Protein AF-0000000066776314 (afdb_homodimer)

pLDDT: mean 90.9, std 7.67, range [48.5, 98.5]

InterPro domains:
  IPR004703 Phosphotransferase system, sugar-specific permease component [PF03611] (7-381)
  IPR013014 Phosphotransferase system, EIIC component, type 2 [PS51104] (4-420)
  IPR013853 Galactitol permease IIC component [PIRSF006304] (1-413)
  IPR013853 Galactitol permease IIC component [PTHR37324] (2-412)

Nearest PDB structures (foldseek):
  4rp9-assembly1_A  TM=7.074E-01  e=4.563E-09  Escherichia coli K-12
  5i20-assembly1_A  TM=1.428E-01  e=3.291E-02  Ancylobacter novellus DSM 506
  4rp9-assembly1_A  TM=7.075E-01  e=3.833E-09  Escherichia coli K-12
  5i20-assembly1_A  TM=1.428E-01  e=2.887E-02  Ancylobacter novellus DSM 506

Structure (mmCIF, N/CA/C/O backbone):
data_AF-0000000066776314-model_v1
#
loop_
_entity.id
_entity.type
_entity.pdbx_description
1 polymer 'PTS EIIC type-2 domain-containing protein'
#
loop_
_atom_site.group_PDB
_atom_site.id
_atom_site.type_symbol
_atom_site.label_atom_id
_atom_site.label_alt_id
_atom_site.label_comp_id
_atom_site.label_asym_id
_atom_site.label_entity_id
_atom_site.label_seq_id
_atom_site.pdbx_PDB_ins_code
_atom_site.Cartn_x
_atom_site.Cartn_y
_atom_site.Cartn_z
_atom_site.occupancy
_atom_site.B_iso_or_equiv
_atom_site.auth_seq_id
_atom_site.auth_comp_id
_atom_site.auth_asym_id
_atom_site.auth_atom_id
_atom_site.pdbx_PDB_model_num
ATOM 1 N N . MET A 1 1 ? -23.312 9.078 19.953 1 49.5 1 MET A N 1
ATOM 2 C CA . MET A 1 1 ? -21.906 9.242 20.328 1 49.5 1 MET A CA 1
ATOM 3 C C . MET A 1 1 ? -21.094 8.016 19.938 1 49.5 1 MET A C 1
ATOM 5 O O . MET A 1 1 ? -19.984 8.141 19.422 1 49.5 1 MET A O 1
ATOM 9 N N . ASP A 1 2 ? -21.719 6.805 20.047 1 57.22 2 ASP A N 1
ATOM 10 C CA . ASP A 1 2 ? -21.016 5.555 19.797 1 57.22 2 ASP A CA 1
ATOM 11 C C . ASP A 1 2 ? -20.734 5.379 18.312 1 57.22 2 ASP A C 1
ATOM 13 O O . ASP A 1 2 ? -19.641 4.949 17.938 1 57.22 2 ASP A O 1
ATOM 17 N N . ILE A 1 3 ? -21.625 5.863 17.516 1 59.06 3 ILE A N 1
ATOM 18 C CA . ILE A 1 3 ? -21.469 5.699 16.078 1 59.06 3 ILE A CA 1
ATOM 19 C C . ILE A 1 3 ? -20.391 6.648 15.57 1 59.06 3 ILE A C 1
ATOM 21 O O . ILE A 1 3 ? -19.531 6.262 14.766 1 59.06 3 ILE A O 1
ATOM 25 N N . ILE A 1 4 ? -20.453 7.898 16.078 1 59.38 4 ILE A N 1
ATOM 26 C CA . ILE A 1 4 ? -19.469 8.891 15.648 1 59.38 4 ILE A CA 1
ATOM 27 C C . ILE A 1 4 ? -18.062 8.438 16.078 1 59.38 4 ILE A C 1
ATOM 29 O O . ILE A 1 4 ? -17.125 8.516 15.289 1 59.38 4 ILE A O 1
ATOM 33 N N . ASN A 1 5 ? -18 7.961 17.312 1 63.06 5 ASN A N 1
ATOM 34 C CA . ASN A 1 5 ? -16.719 7.492 17.812 1 63.06 5 ASN A CA 1
ATOM 35 C C . ASN A 1 5 ? -16.203 6.297 17.016 1 63.06 5 ASN A C 1
ATOM 37 O O . ASN A 1 5 ? -15 6.18 16.766 1 63.06 5 ASN A O 1
ATOM 41 N N . SER A 1 6 ? -17.188 5.578 16.594 1 63.78 6 SER A N 1
ATOM 42 C CA . SER A 1 6 ? -16.781 4.402 15.828 1 63.78 6 SER A CA 1
ATOM 43 C C . SER A 1 6 ? -16.266 4.797 14.445 1 63.78 6 SER A C 1
ATOM 45 O O . SER A 1 6 ? -15.297 4.211 13.945 1 63.78 6 SER A O 1
ATOM 47 N N . ILE A 1 7 ? -16.828 5.762 13.953 1 64.38 7 ILE A N 1
ATOM 48 C CA . ILE A 1 7 ? -16.438 6.211 12.617 1 64.38 7 ILE A CA 1
ATOM 49 C C . ILE A 1 7 ? -15.086 6.918 12.688 1 64.38 7 ILE A C 1
ATOM 51 O O . ILE A 1 7 ? -14.227 6.707 11.828 1 64.38 7 ILE A O 1
ATOM 55 N N . ILE A 1 8 ? -15.008 7.695 13.656 1 62.06 8 ILE A N 1
ATOM 56 C CA . ILE A 1 8 ? -13.797 8.484 13.836 1 62.06 8 ILE A CA 1
ATOM 57 C C . ILE A 1 8 ? -12.609 7.551 14.07 1 62.06 8 ILE A C 1
ATOM 59 O O . ILE A 1 8 ? -11.508 7.797 13.578 1 62.06 8 ILE A O 1
ATOM 63 N N . SER A 1 9 ? -12.945 6.512 14.656 1 62.84 9 SER A N 1
ATOM 64 C CA . SER A 1 9 ? -11.883 5.57 14.984 1 62.84 9 SER A CA 1
ATOM 65 C C . SER A 1 9 ? -11.375 4.852 13.742 1 62.84 9 SER A C 1
ATOM 67 O O . SER A 1 9 ? -10.234 4.379 13.711 1 62.84 9 SER A O 1
ATOM 69 N N . LEU A 1 10 ? -12.18 4.906 12.766 1 66 10 LEU A N 1
ATOM 70 C CA . LEU A 1 10 ? -11.828 4.129 11.586 1 66 10 LEU A CA 1
ATOM 71 C C . LEU A 1 10 ? -10.914 4.93 10.664 1 66 10 LEU A C 1
ATOM 73 O O . LEU A 1 10 ? -10.289 4.367 9.766 1 66 10 LEU A O 1
ATOM 77 N N . GLY A 1 11 ? -10.727 6.246 10.875 1 68.88 11 GLY A N 1
ATOM 78 C CA . GLY A 1 11 ? -9.711 7.02 10.172 1 68.88 11 GLY A CA 1
ATOM 79 C C . GLY A 1 11 ? -10.242 7.711 8.938 1 68.88 11 GLY A C 1
ATOM 80 O O . GLY A 1 11 ? -11.445 7.695 8.672 1 68.88 11 GLY A O 1
ATOM 81 N N . ALA A 1 12 ? -9.359 8.336 8.18 1 69.75 12 ALA A N 1
ATOM 82 C CA . ALA A 1 12 ? -9.688 9.172 7.031 1 69.75 12 ALA A CA 1
ATOM 83 C C . ALA A 1 12 ? -10.258 8.344 5.887 1 69.75 12 ALA A C 1
ATOM 85 O O . ALA A 1 12 ? -11.172 8.781 5.188 1 69.75 12 ALA A O 1
ATOM 86 N N . SER A 1 13 ? -9.797 7.164 5.746 1 79.44 13 SER A N 1
ATOM 87 C CA . SER A 1 13 ? -10.211 6.332 4.617 1 79.44 13 SER A CA 1
ATOM 88 C C . SER A 1 13 ? -11.695 5.992 4.695 1 79.44 13 SER A C 1
ATOM 90 O O . SER A 1 13 ? -12.328 5.723 3.674 1 79.44 13 SER A O 1
ATOM 92 N N . VAL A 1 14 ? -12.281 6.031 5.84 1 82.06 14 VAL A N 1
ATOM 93 C CA . VAL A 1 14 ? -13.688 5.676 5.984 1 82.06 14 VAL A CA 1
ATOM 94 C C . VAL A 1 14 ? -14.531 6.945 6.129 1 82.06 14 VAL A C 1
ATOM 96 O O . VAL A 1 14 ? -15.633 7.035 5.578 1 82.06 14 VAL A O 1
ATOM 99 N N . MET A 1 15 ? -14.023 7.918 6.754 1 82.62 15 MET A N 1
ATOM 100 C CA . MET A 1 15 ? -14.773 9.141 7.031 1 82.62 15 MET A CA 1
ATOM 101 C C . MET A 1 15 ? -14.883 10.008 5.781 1 82.62 15 MET A C 1
ATOM 103 O O . MET A 1 15 ? -15.961 10.531 5.48 1 82.62 15 MET A O 1
ATOM 107 N N . MET A 1 16 ? -13.875 10.047 5.035 1 84.06 16 MET A N 1
ATOM 108 C CA . MET A 1 16 ? -13.812 11 3.93 1 84.06 16 MET A CA 1
ATOM 109 C C . MET A 1 16 ? -14.75 10.586 2.801 1 84.06 16 MET A C 1
ATOM 111 O O . MET A 1 16 ? -15.445 11.43 2.223 1 84.06 16 MET A O 1
ATOM 115 N N . PRO A 1 17 ? -14.789 9.32 2.494 1 88.75 17 PRO A N 1
ATOM 116 C CA . PRO A 1 17 ? -15.734 8.93 1.447 1 88.75 17 PRO A CA 1
ATOM 117 C C . PRO A 1 17 ? -17.172 9.328 1.779 1 88.75 17 PRO A C 1
ATOM 119 O O . PRO A 1 17 ? -17.906 9.773 0.9 1 88.75 17 PRO A O 1
ATOM 122 N N . VAL A 1 18 ? -17.594 9.172 2.965 1 86 18 VAL A N 1
ATOM 123 C CA . VAL A 1 18 ? -18.953 9.508 3.375 1 86 18 VAL A CA 1
ATOM 124 C C . VAL A 1 18 ? -19.172 11.016 3.283 1 86 18 VAL A C 1
ATOM 126 O O . VAL A 1 18 ? -20.172 11.477 2.752 1 86 18 VAL A O 1
ATOM 129 N N . ILE A 1 19 ? -18.266 11.734 3.777 1 83.44 19 ILE A N 1
ATOM 130 C CA . ILE A 1 19 ? -18.359 13.195 3.789 1 83.44 19 ILE A CA 1
ATOM 131 C C . ILE A 1 19 ? -18.422 13.719 2.355 1 83.44 19 ILE A C 1
ATOM 133 O O . ILE A 1 19 ? -19.281 14.539 2.023 1 83.44 19 ILE A O 1
ATOM 137 N N . PHE A 1 20 ? -17.625 13.266 1.526 1 87.69 20 PHE A N 1
ATOM 138 C CA . PHE A 1 20 ? -17.578 13.766 0.158 1 87.69 20 PHE A CA 1
ATOM 139 C C . PHE A 1 20 ? -18.797 13.32 -0.632 1 87.69 20 PHE A C 1
ATOM 141 O O . PHE A 1 20 ? -19.266 14.039 -1.516 1 87.69 20 PHE A O 1
ATOM 148 N N . PHE A 1 21 ? -19.281 12.133 -0.34 1 92.31 21 PHE A N 1
ATOM 149 C CA . PHE A 1 21 ? -20.531 11.688 -0.952 1 92.31 21 PHE A CA 1
ATOM 150 C C . PHE A 1 21 ? -21.672 12.641 -0.619 1 92.31 21 PHE A C 1
ATOM 152 O O . PHE A 1 21 ? -22.391 13.094 -1.513 1 92.31 21 PHE A O 1
ATOM 159 N N . ILE A 1 22 ? -21.781 12.992 0.623 1 89 22 ILE A N 1
ATOM 160 C CA . ILE A 1 22 ? -22.844 13.867 1.094 1 89 22 ILE A CA 1
ATOM 161 C C . ILE A 1 22 ? -22.672 15.266 0.5 1 89 22 ILE A C 1
ATOM 163 O O . ILE A 1 22 ? -23.625 15.867 0.025 1 89 22 ILE A O 1
ATOM 167 N N . ILE A 1 23 ? -21.5 15.742 0.534 1 84.88 23 ILE A N 1
ATOM 168 C CA . ILE A 1 23 ? -21.234 17.078 0.012 1 84.88 23 ILE A CA 1
ATOM 169 C C . ILE A 1 23 ? -21.547 17.125 -1.482 1 84.88 23 ILE A C 1
ATOM 171 O O . ILE A 1 23 ? -22.125 18.078 -1.975 1 84.88 23 ILE A O 1
ATOM 175 N N . ALA A 1 24 ? -21.078 16.125 -2.193 1 91.19 24 ALA A N 1
ATOM 176 C CA . ALA A 1 24 ? -21.359 16.062 -3.625 1 91.19 24 ALA A CA 1
ATOM 177 C C . ALA A 1 24 ? -22.859 16.094 -3.891 1 91.19 24 ALA A C 1
ATOM 179 O O . ALA A 1 24 ? -23.328 16.781 -4.801 1 91.19 24 ALA A O 1
ATOM 180 N N . LEU A 1 25 ? -23.609 15.375 -3.088 1 93.19 25 LEU A N 1
ATOM 181 C CA . LEU A 1 25 ? -25.062 15.359 -3.23 1 93.19 25 LEU A CA 1
ATOM 182 C C . LEU A 1 25 ? -25.656 16.734 -2.951 1 93.19 25 LEU A C 1
ATOM 184 O O . LEU A 1 25 ? -26.578 17.172 -3.65 1 93.19 25 LEU A O 1
ATOM 188 N N . CYS A 1 26 ? -25.156 17.328 -1.979 1 88.94 26 CYS A N 1
ATOM 189 C CA . CYS A 1 26 ? -25.641 18.641 -1.6 1 88.94 26 CYS A CA 1
ATOM 190 C C . CYS A 1 26 ? -25.422 19.656 -2.721 1 88.94 26 CYS A C 1
ATOM 192 O O . CYS A 1 26 ? -26.203 20.578 -2.891 1 88.94 26 CYS A O 1
ATOM 194 N N . PHE A 1 27 ? -24.453 19.453 -3.475 1 88.38 27 PHE A N 1
ATOM 195 C CA . PHE A 1 27 ? -24.156 20.391 -4.547 1 88.38 27 PHE A CA 1
ATOM 196 C C . PHE A 1 27 ? -24.797 19.953 -5.855 1 88.38 27 PHE A C 1
ATOM 198 O O . PHE A 1 27 ? -24.516 20.516 -6.914 1 88.38 27 PHE A O 1
ATOM 205 N N . GLY A 1 28 ? -25.547 18.812 -5.805 1 89.25 28 GLY A N 1
ATOM 206 C CA . GLY A 1 28 ? -26.406 18.469 -6.93 1 89.25 28 GLY A CA 1
ATOM 207 C C . GLY A 1 28 ? -25.812 17.406 -7.828 1 89.25 28 GLY A C 1
ATOM 208 O O . GLY A 1 28 ? -26.297 17.188 -8.938 1 89.25 28 GLY A O 1
ATOM 209 N N . VAL A 1 29 ? -24.781 16.859 -7.402 1 93 29 VAL A N 1
ATOM 210 C CA . VAL A 1 29 ? -24.188 15.781 -8.18 1 93 29 VAL A CA 1
ATOM 211 C C . VAL A 1 29 ? -25.094 14.547 -8.125 1 93 29 VAL A C 1
ATOM 213 O O . VAL A 1 29 ? -25.719 14.281 -7.105 1 93 29 VAL A O 1
ATOM 216 N N . LYS A 1 30 ? -25.266 13.875 -9.312 1 94.06 30 LYS A N 1
ATOM 217 C CA . LYS A 1 30 ? -26.078 12.664 -9.359 1 94.06 30 LYS A CA 1
ATOM 218 C C . LYS A 1 30 ? -25.531 11.609 -8.391 1 94.06 30 LYS A C 1
ATOM 220 O O . LYS A 1 30 ? -24.328 11.531 -8.156 1 94.06 30 LYS A O 1
ATOM 225 N N . ILE A 1 31 ? -26.312 10.797 -7.918 1 94.81 31 ILE A N 1
ATOM 226 C CA . ILE A 1 31 ? -26 9.852 -6.852 1 94.81 31 ILE A CA 1
ATOM 227 C C . ILE A 1 31 ? -24.844 8.953 -7.277 1 94.81 31 ILE A C 1
ATOM 229 O O . ILE A 1 31 ? -23.938 8.68 -6.48 1 94.81 31 ILE A O 1
ATOM 233 N N . GLY A 1 32 ? -24.891 8.445 -8.5 1 93.19 32 GLY A N 1
ATOM 234 C CA . GLY A 1 32 ? -23.812 7.582 -8.977 1 93.19 32 GLY A CA 1
ATOM 235 C C . GLY A 1 32 ? -22.469 8.281 -9.023 1 93.19 32 GLY A C 1
ATOM 236 O O . GLY A 1 32 ? -21.469 7.711 -8.594 1 93.19 32 GLY A O 1
ATOM 237 N N . THR A 1 33 ? -22.469 9.445 -9.547 1 93.88 33 THR A N 1
ATOM 238 C CA . THR A 1 33 ? -21.234 10.227 -9.648 1 93.88 33 THR A CA 1
ATOM 239 C C . THR A 1 33 ? -20.75 10.664 -8.266 1 93.88 33 THR A C 1
ATOM 241 O O . THR A 1 33 ? -19.547 10.742 -8.016 1 93.88 33 THR A O 1
ATOM 244 N N . ALA A 1 34 ? -21.734 10.961 -7.441 1 94.94 34 ALA A N 1
ATOM 245 C CA . ALA A 1 34 ? -21.391 11.32 -6.07 1 94.94 34 ALA A CA 1
ATOM 246 C C . ALA A 1 34 ? -20.719 10.156 -5.348 1 94.94 34 ALA A C 1
ATOM 248 O O . ALA A 1 34 ? -19.766 10.344 -4.586 1 94.94 34 ALA A O 1
ATOM 249 N N . PHE A 1 35 ? -21.281 9.023 -5.57 1 95.19 35 PHE A N 1
ATOM 250 C CA . PHE A 1 35 ? -20.703 7.82 -4.996 1 95.19 35 PHE A CA 1
ATOM 251 C C . PHE A 1 35 ? -19.281 7.613 -5.504 1 95.19 35 PHE A C 1
ATOM 253 O O . PHE A 1 35 ? -18.375 7.328 -4.719 1 95.19 35 PHE A O 1
ATOM 260 N N . LYS A 1 36 ? -19.094 7.754 -6.73 1 94.81 36 LYS A N 1
ATOM 261 C CA . LYS A 1 36 ? -17.781 7.602 -7.34 1 94.81 36 LYS A CA 1
ATOM 262 C C . LYS A 1 36 ? -16.781 8.602 -6.758 1 94.81 36 LYS A C 1
ATOM 264 O O . LYS A 1 36 ? -15.648 8.242 -6.441 1 94.81 36 LYS A O 1
ATOM 269 N N . ALA A 1 37 ? -17.219 9.812 -6.645 1 93.62 37 ALA A N 1
ATOM 270 C CA . ALA A 1 37 ? -16.359 10.852 -6.09 1 93.62 37 ALA A CA 1
ATOM 271 C C . ALA A 1 37 ? -15.914 10.5 -4.672 1 93.62 37 ALA A C 1
ATOM 273 O O . ALA A 1 37 ? -14.727 10.586 -4.348 1 93.62 37 ALA A O 1
ATOM 274 N N . GLY A 1 38 ? -16.891 10.156 -3.865 1 93.12 38 GLY A N 1
ATOM 275 C CA . GLY A 1 38 ? -16.562 9.75 -2.506 1 93.12 38 GLY A CA 1
ATOM 276 C C . GLY A 1 38 ? -15.641 8.555 -2.447 1 93.12 38 GLY A C 1
ATOM 277 O O . GLY A 1 38 ? -14.688 8.539 -1.663 1 93.12 38 GLY A O 1
ATOM 278 N N . MET A 1 39 ? -15.852 7.617 -3.27 1 94.75 39 MET A N 1
ATOM 279 C CA . MET A 1 39 ? -15.047 6.398 -3.281 1 94.75 39 MET A CA 1
ATOM 280 C C . MET A 1 39 ? -13.625 6.684 -3.736 1 94.75 39 MET A C 1
ATOM 282 O O . MET A 1 39 ? -12.664 6.145 -3.18 1 94.75 39 MET A O 1
ATOM 286 N N . LEU A 1 40 ? -13.5 7.469 -4.73 1 95 40 LEU A N 1
ATOM 287 C CA . LEU A 1 40 ? -12.172 7.824 -5.211 1 95 40 LEU A CA 1
ATOM 288 C C . LEU A 1 40 ? -11.359 8.508 -4.117 1 95 40 LEU A C 1
ATOM 290 O O . LEU A 1 40 ? -10.18 8.203 -3.936 1 95 40 LEU A O 1
ATOM 294 N N . VAL A 1 41 ? -12.023 9.367 -3.422 1 91.44 41 VAL A N 1
ATOM 295 C CA . VAL A 1 41 ? -11.359 10.055 -2.32 1 91.44 41 VAL A CA 1
ATOM 296 C C . VAL A 1 41 ? -10.961 9.047 -1.245 1 91.44 41 VAL A C 1
ATOM 298 O O . VAL A 1 41 ? -9.828 9.055 -0.759 1 91.44 41 VAL A O 1
ATOM 301 N N . GLY A 1 42 ? -11.875 8.219 -0.884 1 91.31 42 GLY A N 1
ATOM 302 C CA . GLY A 1 42 ? -11.586 7.191 0.107 1 91.31 42 GLY A CA 1
ATOM 303 C C . GLY A 1 42 ? -10.469 6.258 -0.308 1 91.31 42 GLY A C 1
ATOM 304 O O . GLY A 1 42 ? -9.57 5.965 0.484 1 91.31 42 GLY A O 1
ATOM 305 N N . ILE A 1 43 ? -10.516 5.789 -1.507 1 94.81 43 ILE A N 1
ATOM 306 C CA . ILE A 1 43 ? -9.508 4.883 -2.055 1 94.81 43 ILE A CA 1
ATOM 307 C C . ILE A 1 43 ? -8.156 5.586 -2.119 1 94.81 43 ILE A C 1
ATOM 309 O O . ILE A 1 43 ? -7.121 4.98 -1.831 1 94.81 43 ILE A O 1
ATOM 313 N N . GLY A 1 44 ? -8.203 6.805 -2.539 1 93.06 44 GLY A N 1
ATOM 314 C CA . GLY A 1 44 ? -6.977 7.586 -2.527 1 93.06 44 GLY A CA 1
ATOM 315 C C . GLY A 1 44 ? -6.328 7.656 -1.159 1 93.06 44 GLY A C 1
ATOM 316 O O . GLY A 1 44 ? -5.121 7.438 -1.027 1 93.06 44 GLY A O 1
ATOM 317 N N . PHE A 1 45 ? -7.105 7.91 -0.204 1 89.69 45 PHE A N 1
ATOM 318 C CA . PHE A 1 45 ? -6.59 7.988 1.158 1 89.69 45 PHE A CA 1
ATOM 319 C C . PHE A 1 45 ? -6.09 6.629 1.629 1 89.69 45 PHE A C 1
ATOM 321 O O . PHE A 1 45 ? -5.102 6.543 2.357 1 89.69 45 PHE A O 1
ATOM 328 N N . GLU A 1 46 ? -6.805 5.633 1.316 1 92.12 46 GLU A N 1
ATOM 329 C CA . GLU A 1 46 ? -6.336 4.289 1.641 1 92.12 46 GLU A CA 1
ATOM 330 C C . GLU A 1 46 ? -4.984 4.004 0.996 1 92.12 46 GLU A C 1
ATOM 332 O O . GLU A 1 46 ? -4.09 3.445 1.637 1 92.12 46 GLU A O 1
ATOM 337 N N . GLY A 1 47 ? -4.871 4.344 -0.266 1 93.75 47 GLY A N 1
ATOM 338 C CA . GLY A 1 47 ? -3.609 4.176 -0.969 1 93.75 47 GLY A CA 1
ATOM 339 C C . GLY A 1 47 ? -2.471 4.961 -0.344 1 93.75 47 GLY A C 1
ATOM 340 O O . GLY A 1 47 ? -1.384 4.422 -0.126 1 93.75 47 GLY A O 1
ATOM 341 N N . VAL A 1 48 ? -2.74 6.203 -0.073 1 90.81 48 VAL A N 1
ATOM 342 C CA . VAL A 1 48 ? -1.747 7.047 0.583 1 90.81 48 VAL A CA 1
ATOM 343 C C . VAL A 1 48 ? -1.336 6.426 1.915 1 90.81 48 VAL A C 1
ATOM 345 O O . VAL A 1 48 ? -0.149 6.379 2.246 1 90.81 48 VAL A O 1
ATOM 348 N N . GLY A 1 49 ? -2.291 5.984 2.635 1 89.75 49 GLY A N 1
ATOM 349 C CA . GLY A 1 49 ? -2.016 5.336 3.908 1 89.75 49 GLY A CA 1
ATOM 350 C C . GLY A 1 49 ? -1.139 4.109 3.775 1 89.75 49 GLY A C 1
ATOM 351 O O . GLY A 1 49 ? -0.283 3.854 4.625 1 89.75 49 GLY A O 1
ATOM 352 N N . LEU A 1 50 ? -1.353 3.342 2.752 1 92.12 50 LEU A N 1
ATOM 353 C CA . LEU A 1 50 ? -0.542 2.156 2.496 1 92.12 50 LEU A CA 1
ATOM 354 C C . LEU A 1 50 ? 0.921 2.531 2.287 1 92.12 50 LEU A C 1
ATOM 356 O O . LEU A 1 50 ? 1.816 1.891 2.84 1 92.12 50 LEU A O 1
ATOM 360 N N . VAL A 1 51 ? 1.105 3.52 1.504 1 93.06 51 VAL A N 1
ATOM 361 C CA . VAL A 1 51 ? 2.469 3.908 1.158 1 93.06 51 VAL A CA 1
ATOM 362 C C . VAL A 1 51 ? 3.15 4.535 2.371 1 93.06 51 VAL A C 1
ATOM 364 O O . VAL A 1 51 ? 4.324 4.27 2.641 1 93.06 51 VAL A O 1
ATOM 367 N N . ILE A 1 52 ? 2.467 5.363 3.086 1 88.75 52 ILE A N 1
ATOM 368 C CA . ILE A 1 52 ? 3.014 5.957 4.301 1 88.75 52 ILE A CA 1
ATOM 369 C C . ILE A 1 52 ? 3.312 4.863 5.32 1 88.75 52 ILE A C 1
ATOM 371 O O . ILE A 1 52 ? 4.328 4.914 6.016 1 88.75 52 ILE A O 1
ATOM 375 N N . GLY A 1 53 ? 2.418 3.953 5.461 1 89.81 53 GLY A N 1
ATOM 376 C CA . GLY A 1 53 ? 2.664 2.812 6.328 1 89.81 53 GLY A CA 1
ATOM 377 C C . GLY A 1 53 ? 3.922 2.047 5.969 1 89.81 53 GLY A C 1
ATOM 378 O O . GLY A 1 53 ? 4.656 1.596 6.852 1 89.81 53 GLY A O 1
ATOM 379 N N . LEU A 1 54 ? 4.094 1.823 4.703 1 91.31 54 LEU A N 1
ATOM 380 C CA . LEU A 1 54 ? 5.312 1.188 4.215 1 91.31 54 LEU A CA 1
ATOM 381 C C . LEU A 1 54 ? 6.551 1.916 4.727 1 91.31 54 LEU A C 1
ATOM 383 O O . LEU A 1 54 ? 7.504 1.282 5.18 1 91.31 54 LEU A O 1
ATOM 387 N N . LEU A 1 55 ? 6.531 3.209 4.648 1 89.19 55 LEU A N 1
ATOM 388 C CA . LEU A 1 55 ? 7.66 4.016 5.102 1 89.19 55 LEU A CA 1
ATOM 389 C C . LEU A 1 55 ? 7.82 3.922 6.613 1 89.19 55 LEU A C 1
ATOM 391 O O . LEU A 1 55 ? 8.93 3.719 7.113 1 89.19 55 LEU A O 1
ATOM 395 N N . LEU A 1 56 ? 6.727 4.059 7.34 1 87.56 56 LEU A N 1
ATOM 396 C CA . LEU A 1 56 ? 6.766 4.039 8.797 1 87.56 56 LEU A CA 1
ATOM 397 C C . LEU A 1 56 ? 7.309 2.709 9.312 1 87.56 56 LEU A C 1
ATOM 399 O O . LEU A 1 56 ? 8.156 2.686 10.203 1 87.56 56 LEU A O 1
ATOM 403 N N . THR A 1 57 ? 6.902 1.618 8.719 1 89.06 57 THR A N 1
ATOM 404 C CA . THR A 1 57 ? 7.258 0.281 9.18 1 89.06 57 THR A CA 1
ATOM 405 C C . THR A 1 57 ? 8.719 -0.031 8.859 1 89.06 57 THR A C 1
ATOM 407 O O . THR A 1 57 ? 9.359 -0.819 9.555 1 89.06 57 THR A O 1
ATOM 410 N N . ASN A 1 58 ? 9.25 0.551 7.914 1 89.69 58 ASN A N 1
ATOM 411 C CA . ASN A 1 58 ? 10.609 0.197 7.508 1 89.69 58 ASN A CA 1
ATOM 412 C C . ASN A 1 58 ? 11.617 1.26 7.93 1 89.69 58 ASN A C 1
ATOM 414 O O . ASN A 1 58 ? 12.766 0.94 8.25 1 89.69 58 ASN A O 1
ATOM 418 N N . LEU A 1 59 ? 11.227 2.482 7.945 1 88 59 LEU A N 1
ATOM 419 C CA . LEU A 1 59 ? 12.133 3.555 8.352 1 88 59 LEU A CA 1
ATOM 420 C C . LEU A 1 59 ? 12.188 3.666 9.875 1 88 59 LEU A C 1
ATOM 422 O O . LEU A 1 59 ? 13.172 4.168 10.422 1 88 59 LEU A O 1
ATOM 426 N N . GLY A 1 60 ? 11.07 3.299 10.555 1 81.94 60 GLY A N 1
ATOM 427 C CA . GLY A 1 60 ? 11.078 3.309 12.008 1 81.94 60 GLY A CA 1
ATOM 428 C C . GLY A 1 60 ? 12.234 2.529 12.609 1 81.94 60 GLY A C 1
ATOM 429 O O . GLY A 1 60 ? 13.086 3.104 13.289 1 81.94 60 GLY A O 1
ATOM 430 N N . PRO A 1 61 ? 12.266 1.229 12.297 1 85.69 61 PRO A N 1
ATOM 431 C CA . PRO A 1 61 ? 13.367 0.41 12.805 1 85.69 61 PRO A CA 1
ATOM 432 C C . PRO A 1 61 ? 14.734 0.91 12.352 1 85.69 61 PRO A C 1
ATOM 434 O O . PRO A 1 61 ? 15.711 0.826 13.094 1 85.69 61 PRO A O 1
ATOM 437 N N . ALA A 1 62 ? 14.844 1.327 11.141 1 88.12 62 ALA A N 1
ATOM 438 C CA . ALA A 1 62 ? 16.109 1.876 10.664 1 88.12 62 ALA A CA 1
ATOM 439 C C . ALA A 1 62 ? 16.531 3.076 11.5 1 88.12 62 ALA A C 1
ATOM 441 O O . ALA A 1 62 ? 17.719 3.223 11.828 1 88.12 62 ALA A O 1
ATOM 442 N N . SER A 1 63 ? 15.656 3.93 11.766 1 81.94 63 SER A N 1
ATOM 443 C CA . SER A 1 63 ? 15.93 5.094 12.602 1 81.94 63 SER A CA 1
ATOM 444 C C . SER A 1 63 ? 16.328 4.68 14.016 1 81.94 63 SER A C 1
ATOM 446 O O . SER A 1 63 ? 17.25 5.262 14.602 1 81.94 63 SER A O 1
ATOM 448 N N . GLN A 1 64 ? 15.617 3.762 14.57 1 81.94 64 GLN A N 1
ATOM 449 C CA . GLN A 1 64 ? 15.945 3.25 15.898 1 81.94 64 GLN A CA 1
ATOM 450 C C . GLN A 1 64 ? 17.359 2.66 15.93 1 81.94 64 GLN A C 1
ATOM 452 O O . GLN A 1 64 ? 18.094 2.848 16.906 1 81.94 64 GLN A O 1
ATOM 457 N N . ALA A 1 65 ? 17.656 1.909 14.922 1 87.31 65 ALA A N 1
ATOM 458 C CA . ALA A 1 65 ? 19 1.334 14.82 1 87.31 65 ALA A CA 1
ATOM 459 C C . ALA A 1 65 ? 20.062 2.426 14.789 1 87.31 65 ALA A C 1
ATOM 461 O O . ALA A 1 65 ? 21.141 2.27 15.375 1 87.31 65 ALA A O 1
ATOM 462 N N . MET A 1 66 ? 19.766 3.477 14.109 1 84.44 66 MET A N 1
ATOM 463 C CA . MET A 1 66 ? 20.703 4.602 14.062 1 84.44 66 MET A CA 1
ATOM 464 C C . MET A 1 66 ? 20.906 5.199 15.445 1 84.44 66 MET A C 1
ATOM 466 O O . MET A 1 66 ? 22.047 5.496 15.836 1 84.44 66 MET A O 1
ATOM 470 N N . VAL A 1 67 ? 19.859 5.324 16.203 1 78.62 67 VAL A N 1
ATOM 471 C CA . VAL A 1 67 ? 19.906 5.898 17.531 1 78.62 67 VAL A CA 1
ATOM 472 C C . VAL A 1 67 ? 20.688 4.98 18.469 1 78.62 67 VAL A C 1
ATOM 474 O O . VAL A 1 67 ? 21.469 5.449 19.297 1 78.62 67 VAL A O 1
ATOM 477 N N . GLU A 1 68 ? 20.406 3.717 18.391 1 82.31 68 GLU A N 1
ATOM 478 C CA . GLU A 1 68 ? 21.094 2.746 19.234 1 82.31 68 GLU A CA 1
ATOM 479 C C . GLU A 1 68 ? 22.578 2.723 18.953 1 82.31 68 GLU A C 1
ATOM 481 O O . GLU A 1 68 ? 23.391 2.576 19.859 1 82.31 68 GLU A O 1
ATOM 486 N N . ARG A 1 69 ? 22.922 2.797 17.828 1 84.56 69 ARG A N 1
ATOM 487 C CA . ARG A 1 69 ? 24.312 2.787 17.438 1 84.56 69 ARG A CA 1
ATOM 488 C C . ARG A 1 69 ? 25.062 3.992 18.016 1 84.56 69 ARG A C 1
ATOM 490 O O . ARG A 1 69 ? 26.25 3.908 18.312 1 84.56 69 ARG A O 1
ATOM 497 N N . ILE A 1 70 ? 24.344 4.977 18.188 1 78.88 70 ILE A N 1
ATOM 498 C CA . ILE A 1 70 ? 24.953 6.203 18.688 1 78.88 70 ILE A CA 1
ATOM 499 C C . ILE A 1 70 ? 24.875 6.23 20.219 1 78.88 70 ILE A C 1
ATOM 501 O O . ILE A 1 70 ? 25.609 6.977 20.859 1 78.88 70 ILE A O 1
ATOM 505 N N . GLY A 1 71 ? 24.047 5.305 20.781 1 74.69 71 GLY A N 1
ATOM 506 C CA . GLY A 1 71 ? 23.984 5.168 22.234 1 74.69 71 GLY A CA 1
ATOM 507 C C . GLY A 1 71 ? 23.203 6.281 22.906 1 74.69 71 GLY A C 1
ATOM 508 O O . GLY A 1 71 ? 23.547 6.715 24 1 74.69 71 GLY A O 1
ATOM 509 N N . LEU A 1 72 ? 22.25 6.77 22.281 1 70.44 72 LEU A N 1
ATOM 510 C CA . LEU A 1 72 ? 21.5 7.891 22.828 1 70.44 72 LEU A CA 1
ATOM 511 C C . LEU A 1 72 ? 20.438 7.402 23.812 1 70.44 72 LEU A C 1
ATOM 513 O O . LEU A 1 72 ? 19.781 6.379 23.578 1 70.44 72 LEU A O 1
ATOM 517 N N . GLN A 1 73 ? 20.484 7.988 24.953 1 75.25 73 GLN A N 1
ATOM 518 C CA . GLN A 1 73 ? 19.422 7.715 25.922 1 75.25 73 GLN A CA 1
ATOM 519 C C . GLN A 1 73 ? 18.562 8.953 26.172 1 75.25 73 GLN A C 1
ATOM 521 O O . GLN A 1 73 ? 18.969 9.859 26.906 1 75.25 73 GLN A O 1
ATOM 526 N N . LEU A 1 74 ? 17.562 9.07 25.422 1 77.56 74 LEU A N 1
ATOM 527 C CA . LEU A 1 74 ? 16.625 10.18 25.594 1 77.56 74 LEU A CA 1
ATOM 528 C C . LEU A 1 74 ? 15.336 9.703 26.25 1 77.56 74 LEU A C 1
ATOM 530 O O . LEU A 1 74 ? 14.992 8.523 26.172 1 77.56 74 LEU A O 1
ATOM 534 N N . THR A 1 75 ? 14.625 10.625 26.922 1 85.75 75 THR A N 1
ATOM 535 C CA . THR A 1 75 ? 13.586 10.234 27.875 1 85.75 75 THR A CA 1
ATOM 536 C C . THR A 1 75 ? 12.195 10.523 27.297 1 85.75 75 THR A C 1
ATOM 538 O O . THR A 1 75 ? 11.188 10.07 27.844 1 85.75 75 THR A O 1
ATOM 541 N N . VAL A 1 76 ? 12.078 11.344 26.328 1 93.06 76 VAL A N 1
ATOM 542 C CA . VAL A 1 76 ? 10.797 11.672 25.703 1 93.06 76 VAL A CA 1
ATOM 543 C C . VAL A 1 76 ? 10.688 10.984 24.344 1 93.06 76 VAL A C 1
ATOM 545 O O . VAL A 1 76 ? 11.484 11.258 23.438 1 93.06 76 VAL A O 1
ATOM 548 N N . VAL A 1 77 ? 9.711 10.18 24.188 1 91.38 77 VAL A N 1
ATOM 549 C CA . VAL A 1 77 ? 9.656 9.359 22.984 1 91.38 77 VAL A CA 1
ATOM 550 C C . VAL A 1 77 ? 8.602 9.922 22.031 1 91.38 77 VAL A C 1
ATOM 552 O O . VAL A 1 77 ? 7.496 10.273 22.438 1 91.38 77 VAL A O 1
ATOM 555 N N . ASP A 1 78 ? 8.938 10.062 20.797 1 93.88 78 ASP A N 1
ATOM 556 C CA . ASP A 1 78 ? 8.016 10.422 19.719 1 93.88 78 ASP A CA 1
ATOM 557 C C . ASP A 1 78 ? 7.133 9.234 19.344 1 93.88 78 ASP A C 1
ATOM 559 O O . ASP A 1 78 ? 7.594 8.297 18.688 1 93.88 78 ASP A O 1
ATOM 563 N N . THR A 1 79 ? 5.879 9.336 19.688 1 90.31 79 THR A N 1
ATOM 564 C CA . THR A 1 79 ? 4.977 8.203 19.484 1 90.31 79 THR A CA 1
ATOM 565 C C . THR A 1 79 ? 4.277 8.305 18.141 1 90.31 79 THR A C 1
ATOM 567 O O . THR A 1 79 ? 3.5 7.426 17.766 1 90.31 79 THR A O 1
ATOM 570 N N . GLY A 1 80 ? 4.484 9.445 17.469 1 91.12 80 GLY A N 1
ATOM 571 C CA . GLY A 1 80 ? 4.004 9.547 16.094 1 91.12 80 GLY A CA 1
ATOM 572 C C . GLY A 1 80 ? 2.65 10.219 15.984 1 91.12 80 GLY A C 1
ATOM 573 O O . GLY A 1 80 ? 1.916 10.312 16.969 1 91.12 80 GLY A O 1
ATOM 574 N N . TRP A 1 81 ? 2.293 10.562 14.766 1 91.19 81 TRP A N 1
ATOM 575 C CA . TRP A 1 81 ? 1.069 11.32 14.523 1 91.19 81 TRP A CA 1
ATOM 576 C C . TRP A 1 81 ? -0.163 10.438 14.711 1 91.19 81 TRP A C 1
ATOM 578 O O . TRP A 1 81 ? -1.22 10.922 15.125 1 91.19 81 TRP A O 1
ATOM 588 N N . PRO A 1 82 ? -0.13 9.133 14.367 1 85.12 82 PRO A N 1
ATOM 589 C CA . PRO A 1 82 ? -1.327 8.328 14.625 1 85.12 82 PRO A CA 1
ATOM 590 C C . PRO A 1 82 ? -1.73 8.328 16.094 1 85.12 82 PRO A C 1
ATOM 592 O O . PRO A 1 82 ? -2.918 8.43 16.422 1 85.12 82 PRO A O 1
ATOM 595 N N . THR A 1 83 ? -0.723 8.172 16.953 1 88.81 83 THR A N 1
ATOM 596 C CA . THR A 1 83 ? -1.003 8.234 18.391 1 88.81 83 THR A CA 1
ATOM 597 C C . THR A 1 83 ? -1.518 9.617 18.781 1 88.81 83 THR A C 1
ATOM 599 O O . THR A 1 83 ? -2.459 9.734 19.562 1 88.81 83 THR A O 1
ATOM 602 N N . ALA A 1 84 ? -0.91 10.617 18.219 1 93.75 84 ALA A N 1
ATOM 603 C CA . ALA A 1 84 ? -1.365 11.984 18.469 1 93.75 84 ALA A CA 1
ATOM 604 C C . ALA A 1 84 ? -2.82 12.164 18.047 1 93.75 84 ALA A C 1
ATOM 606 O O . ALA A 1 84 ? -3.604 12.812 18.75 1 93.75 84 ALA A O 1
ATOM 607 N N . SER A 1 85 ? -3.129 11.625 16.906 1 90.12 85 SER A N 1
ATOM 608 C CA . SER A 1 85 ? -4.496 11.688 16.391 1 90.12 85 SER A CA 1
ATOM 6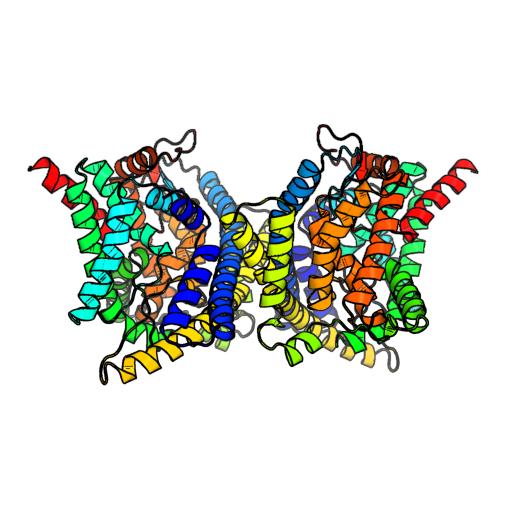09 C C . SER A 1 85 ? -5.469 11 17.344 1 90.12 85 SER A C 1
ATOM 611 O O . SER A 1 85 ? -6.547 11.531 17.625 1 90.12 85 SER A O 1
ATOM 613 N N . THR A 1 86 ? -5.055 9.852 17.891 1 86.31 86 THR A N 1
ATOM 614 C CA . THR A 1 86 ? -5.902 9.109 18.812 1 86.31 86 THR A CA 1
ATOM 615 C C . THR A 1 86 ? -6.102 9.891 20.109 1 86.31 86 THR A C 1
ATOM 617 O O . THR A 1 86 ? -7.199 9.914 20.672 1 86.31 86 THR A O 1
ATOM 620 N N . ILE A 1 87 ? -5.082 10.492 20.578 1 92.06 87 ILE A N 1
ATOM 621 C CA . ILE A 1 87 ? -5.172 11.312 21.766 1 92.06 87 ILE A CA 1
ATOM 622 C C . ILE A 1 87 ? -6.129 12.484 21.531 1 92.06 87 ILE A C 1
ATOM 624 O O . ILE A 1 87 ? -6.984 12.781 22.359 1 92.06 87 ILE A O 1
ATOM 628 N N . GLY A 1 88 ? -5.992 13.117 20.375 1 93.06 88 GLY A N 1
ATOM 629 C CA . GLY A 1 88 ? -6.863 14.234 20.031 1 93.06 88 GLY A CA 1
ATOM 630 C C . GLY A 1 88 ? -8.328 13.852 19.984 1 93.06 88 GLY A C 1
ATOM 631 O O . GLY A 1 88 ? -9.164 14.469 20.641 1 93.06 88 GLY A O 1
ATOM 632 N N . TRP A 1 89 ? -8.594 12.844 19.281 1 88.06 89 TRP A N 1
ATOM 633 C CA . TRP A 1 89 ? -9.977 12.422 19.109 1 88.06 89 TRP A CA 1
ATOM 634 C C . TRP A 1 89 ? -10.539 11.828 20.391 1 88.06 89 TRP A C 1
ATOM 636 O O . TRP A 1 89 ? -11.758 11.75 20.562 1 88.06 89 TRP A O 1
ATOM 646 N N . GLY A 1 90 ? -9.695 11.305 21.281 1 87.19 90 GLY A N 1
ATOM 647 C CA . GLY A 1 90 ? -10.125 10.758 22.562 1 87.19 90 GLY A CA 1
ATOM 648 C C . GLY A 1 90 ? -10.164 11.789 23.672 1 87.19 90 GLY A C 1
ATOM 649 O O . GLY A 1 90 ? -10.508 11.477 24.812 1 87.19 90 GLY A O 1
ATOM 650 N N . SER A 1 91 ? -9.867 12.984 23.375 1 92.88 91 SER A N 1
ATOM 651 C CA . SER A 1 91 ? -9.781 14.047 24.359 1 92.88 91 SER A CA 1
ATOM 652 C C . SER A 1 91 ? -11.164 14.438 24.875 1 92.88 91 SER A C 1
ATOM 654 O O . SER A 1 91 ? -12.156 14.328 24.141 1 92.88 91 SER A O 1
ATOM 656 N N . PRO A 1 92 ? -11.234 14.898 26.047 1 92.06 92 PRO A N 1
ATOM 657 C CA . PRO A 1 92 ? -12.508 15.398 26.578 1 92.06 92 PRO A CA 1
ATOM 658 C C . PRO A 1 92 ? -13.023 16.625 25.828 1 92.06 92 PRO A C 1
ATOM 660 O O . PRO A 1 92 ? -14.203 16.969 25.938 1 92.06 92 PRO A O 1
ATOM 663 N N . LEU A 1 93 ? -12.18 17.266 25.078 1 94.94 93 LEU A N 1
ATOM 664 C CA . LEU A 1 93 ? -12.562 18.484 24.359 1 94.94 93 LEU A CA 1
ATOM 665 C C . LEU A 1 93 ? -13.258 18.141 23.047 1 94.94 93 LEU A C 1
ATOM 667 O O . LEU A 1 93 ? -13.844 19.016 22.406 1 94.94 93 LEU A O 1
ATOM 671 N N . MET A 1 94 ? -13.25 16.969 22.625 1 91.25 94 MET A N 1
ATOM 672 C CA . MET A 1 94 ? -13.547 16.531 21.266 1 91.25 94 MET A CA 1
ATOM 673 C C . MET A 1 94 ? -14.906 17.047 20.812 1 91.25 94 MET A C 1
ATOM 675 O O . MET A 1 94 ? -15.008 17.734 19.797 1 91.25 94 MET A O 1
ATOM 679 N N . LEU A 1 95 ? -15.969 16.828 21.594 1 86.88 95 LEU A N 1
ATOM 680 C CA . LEU A 1 95 ? -17.328 17.078 21.125 1 86.88 95 LEU A CA 1
ATOM 681 C C . LEU A 1 95 ? -17.578 18.578 20.938 1 86.88 95 LEU A C 1
ATOM 683 O O . LEU A 1 95 ? -17.938 19.016 19.859 1 86.88 95 LEU A O 1
ATOM 687 N N . PRO A 1 96 ? -17.328 19.344 21.938 1 92.88 96 PRO A N 1
ATOM 688 C CA . PRO A 1 96 ? -17.594 20.781 21.75 1 92.88 96 PRO A CA 1
ATOM 689 C C . PRO A 1 96 ? -16.672 21.406 20.703 1 92.88 96 PRO A C 1
ATOM 691 O O . PRO A 1 96 ? -17.094 22.328 19.984 1 92.88 96 PRO A O 1
ATOM 694 N N . VAL A 1 97 ? -15.484 21.016 20.656 1 95.12 97 VAL A N 1
ATOM 695 C CA . VAL A 1 97 ? -14.516 21.609 19.75 1 95.12 97 VAL A CA 1
ATOM 696 C C . VAL A 1 97 ? -14.883 21.281 18.312 1 95.12 97 VAL A C 1
ATOM 698 O O . VAL A 1 97 ? -14.852 22.156 17.438 1 95.12 97 VAL A O 1
ATOM 701 N N . VAL A 1 98 ? -15.242 20.078 18.016 1 90.06 98 VAL A N 1
ATOM 702 C CA . VAL A 1 98 ? -15.57 19.641 16.672 1 90.06 98 VAL A CA 1
ATOM 703 C C . VAL A 1 98 ? -16.844 20.344 16.188 1 90.06 98 VAL A C 1
ATOM 705 O O . VAL A 1 98 ? -16.875 20.875 15.078 1 90.06 98 VAL A O 1
ATOM 708 N N . VAL A 1 99 ? -17.859 20.328 16.984 1 90.19 99 VAL A N 1
ATOM 709 C CA . VAL A 1 99 ? -19.094 21.031 16.641 1 90.19 99 VAL A CA 1
ATOM 710 C C . VAL A 1 99 ? -18.812 22.516 16.484 1 90.19 99 VAL A C 1
ATOM 712 O O . VAL A 1 99 ? -19.312 23.141 15.547 1 90.19 99 VAL A O 1
ATOM 715 N N . GLY A 1 100 ? -18.031 23.016 17.375 1 95.5 100 GLY A N 1
ATOM 716 C CA . GLY A 1 100 ? -17.656 24.406 17.281 1 95.5 100 GLY A CA 1
ATOM 717 C C . GLY A 1 100 ? -16.922 24.75 16 1 95.5 100 GLY A C 1
ATOM 718 O O . GLY A 1 100 ? -17.141 25.812 15.422 1 95.5 100 GLY A O 1
ATOM 719 N N . PHE A 1 101 ? -15.961 23.891 15.586 1 95.69 101 PHE A N 1
ATOM 720 C CA . PHE A 1 101 ? -15.219 24.109 14.352 1 95.69 101 PHE A CA 1
ATOM 721 C C . PHE A 1 101 ? -16.172 24.234 13.172 1 95.69 101 PHE A C 1
ATOM 723 O O . PHE A 1 101 ? -16 25.109 12.32 1 95.69 101 PHE A O 1
ATOM 730 N N . ILE A 1 102 ? -17.156 23.375 13.094 1 89.56 102 ILE A N 1
ATOM 731 C CA . ILE A 1 102 ? -18.109 23.359 12 1 89.56 102 ILE A CA 1
ATOM 732 C C . ILE A 1 102 ? -18.922 24.656 12.016 1 89.56 102 ILE A C 1
ATOM 734 O O . ILE A 1 102 ? -19.078 25.312 10.984 1 89.56 102 ILE A O 1
ATOM 738 N N . VAL A 1 103 ? -19.406 25.047 13.18 1 93.62 103 VAL A N 1
ATOM 739 C CA . VAL A 1 103 ? -20.219 26.25 13.336 1 93.62 103 VAL A CA 1
ATOM 740 C C . VAL A 1 103 ? -19.375 27.484 13.016 1 93.62 103 VAL A C 1
ATOM 742 O O . VAL A 1 103 ? -19.828 28.391 12.32 1 93.62 103 VAL A O 1
ATOM 745 N N . ILE A 1 104 ? -18.172 27.531 13.516 1 97.31 104 ILE A N 1
ATOM 746 C CA . ILE A 1 104 ? -17.281 28.672 13.305 1 97.31 104 ILE A CA 1
ATOM 747 C C . ILE A 1 104 ? -16.969 28.812 11.812 1 97.31 104 ILE A C 1
ATOM 749 O O . ILE A 1 104 ? -17 29.922 11.273 1 97.31 104 ILE A O 1
ATOM 753 N N . ASN A 1 105 ? -16.625 27.719 11.195 1 94.81 105 ASN A N 1
ATOM 754 C CA . ASN A 1 105 ? -16.312 27.766 9.766 1 94.81 105 ASN A CA 1
ATOM 755 C C . ASN A 1 105 ? -17.5 28.266 8.953 1 94.81 105 ASN A C 1
ATOM 757 O O . ASN A 1 105 ? -17.344 29.109 8.07 1 94.81 105 ASN A O 1
ATOM 761 N N . LEU A 1 106 ? -18.672 27.75 9.242 1 90.06 106 LEU A N 1
ATOM 762 C CA . LEU A 1 106 ? -19.891 28.188 8.555 1 90.06 106 LEU A CA 1
ATOM 763 C C . LEU A 1 106 ? -20.141 29.672 8.789 1 90.06 106 LEU A C 1
ATOM 765 O O . LEU A 1 106 ? -20.5 30.406 7.863 1 90.06 106 LEU A O 1
ATOM 769 N N . ALA A 1 107 ? -20.031 30.062 10.008 1 94.88 107 ALA A N 1
ATOM 770 C CA . ALA A 1 107 ? -20.234 31.469 10.352 1 94.88 107 ALA A CA 1
ATOM 771 C C . ALA A 1 107 ? -19.25 32.375 9.617 1 94.88 107 ALA A C 1
ATOM 773 O O . ALA A 1 107 ? -19.625 33.406 9.094 1 94.88 107 ALA A O 1
ATOM 774 N N . MET A 1 108 ? -17.984 31.953 9.594 1 96.12 108 MET A N 1
ATOM 775 C CA . MET A 1 108 ? -16.953 32.75 8.93 1 96.12 108 MET A CA 1
ATOM 776 C C . MET A 1 108 ? -17.203 32.812 7.426 1 96.12 108 MET A C 1
ATOM 778 O O . MET A 1 108 ? -16.906 33.844 6.793 1 96.12 108 MET A O 1
ATOM 782 N N . LEU A 1 109 ? -17.703 31.797 6.852 1 90.62 109 LEU A N 1
ATOM 783 C CA . LEU A 1 109 ? -18.047 31.781 5.43 1 90.62 109 LEU A CA 1
ATOM 784 C C . LEU A 1 109 ? -19.188 32.75 5.133 1 90.62 109 LEU A C 1
ATOM 786 O O . LEU A 1 109 ? -19.141 33.5 4.152 1 90.62 109 LEU A O 1
ATOM 790 N N . LEU A 1 110 ? -20.188 32.688 6.004 1 88.31 110 LEU A N 1
ATOM 791 C CA . LEU A 1 110 ? -21.359 33.562 5.824 1 88.31 110 LEU A CA 1
ATOM 792 C C . LEU A 1 110 ? -20.969 35.031 5.992 1 88.31 110 LEU A C 1
ATOM 794 O O . LEU A 1 110 ? -21.516 35.906 5.309 1 88.31 110 LEU A O 1
ATOM 798 N N . LEU A 1 111 ? -20.062 35.281 6.883 1 93.75 111 LEU A N 1
ATOM 799 C CA . LEU A 1 111 ? -19.641 36.625 7.156 1 93.75 111 LEU A CA 1
ATOM 800 C C . LEU A 1 111 ? -18.531 37.062 6.199 1 93.75 111 LEU A C 1
ATOM 802 O O . LEU A 1 111 ? -17.969 38.156 6.328 1 93.75 111 LEU A O 1
ATOM 806 N N . LYS A 1 112 ? -18.109 36.188 5.336 1 91.75 112 LYS A N 1
ATOM 807 C CA . LYS A 1 112 ? -17.109 36.438 4.309 1 91.75 112 LYS A CA 1
ATOM 808 C C . LYS A 1 112 ? -15.75 36.75 4.93 1 91.75 112 LYS A C 1
ATOM 810 O O . LYS A 1 112 ? -15 37.594 4.434 1 91.75 112 LYS A O 1
ATOM 815 N N . LEU A 1 113 ? -15.508 36.062 6.031 1 95.38 113 LEU A N 1
ATOM 816 C CA . LEU A 1 113 ? -14.227 36.219 6.711 1 95.38 113 LEU A CA 1
ATOM 817 C C . LEU A 1 113 ? -13.195 35.219 6.191 1 95.38 113 LEU A C 1
ATOM 819 O O . LEU A 1 113 ? -11.992 35.406 6.395 1 95.38 113 LEU A O 1
ATOM 823 N N . THR A 1 114 ? -13.68 34.156 5.605 1 95.62 114 THR A N 1
ATOM 824 C CA . THR A 1 114 ? -12.82 33.156 4.988 1 95.62 114 THR A CA 1
ATOM 825 C C . THR A 1 114 ? -13.445 32.625 3.697 1 95.62 114 THR A C 1
ATOM 827 O O . THR A 1 114 ? -14.641 32.812 3.465 1 95.62 114 THR A O 1
ATOM 830 N N . LYS A 1 115 ? -12.617 32.156 2.818 1 93.81 115 LYS A N 1
ATOM 831 C CA . LYS A 1 115 ? -13.055 31.516 1.59 1 93.81 115 LYS A CA 1
ATOM 832 C C . LYS A 1 115 ? -12.992 30 1.728 1 93.81 115 LYS A C 1
ATOM 834 O O . LYS A 1 115 ? -13.523 29.266 0.889 1 93.81 115 LYS A O 1
ATOM 839 N N . THR A 1 116 ? -12.445 29.469 2.779 1 93.88 116 THR A N 1
ATOM 840 C CA . THR A 1 116 ? -12.133 28.047 2.926 1 93.88 116 THR A CA 1
ATOM 841 C C . THR A 1 116 ? -13.281 27.312 3.602 1 93.88 116 THR A C 1
ATOM 843 O O . THR A 1 116 ? -13.695 27.672 4.707 1 93.88 116 THR A O 1
ATOM 846 N N . VAL A 1 117 ? -13.805 26.438 2.938 1 89.06 117 VAL A N 1
ATOM 847 C CA . VAL A 1 117 ? -14.695 25.453 3.543 1 89.06 117 VAL A CA 1
ATOM 848 C C . VAL A 1 117 ? -13.898 24.234 4.016 1 89.06 117 VAL A C 1
ATOM 850 O O . VAL A 1 117 ? -13.516 23.391 3.209 1 89.06 117 VAL A O 1
ATOM 853 N N . ASN A 1 118 ? -13.711 24.109 5.305 1 90.81 118 ASN A N 1
ATOM 854 C CA . ASN A 1 118 ? -12.891 23.047 5.859 1 90.81 118 ASN A CA 1
ATOM 855 C C . ASN A 1 118 ? -13.703 21.781 6.125 1 90.81 118 ASN A C 1
ATOM 857 O O . ASN A 1 118 ? -14.086 21.516 7.266 1 90.81 118 ASN A O 1
ATOM 861 N N . ILE A 1 119 ? -13.773 21.016 5.133 1 77.88 119 ILE A N 1
ATOM 862 C CA . ILE A 1 119 ? -14.625 19.844 5.211 1 77.88 119 ILE A CA 1
ATOM 863 C C . ILE A 1 119 ? -13.789 18.625 5.629 1 77.88 119 ILE A C 1
ATOM 865 O O . ILE A 1 119 ? -14.328 17.531 5.84 1 77.88 119 ILE A O 1
ATOM 869 N N . ASP A 1 120 ? -12.508 18.766 5.664 1 80.94 120 ASP A N 1
ATOM 870 C CA . ASP A 1 120 ? -11.664 17.656 6.105 1 80.94 120 ASP A CA 1
ATOM 871 C C . ASP A 1 120 ? -11.727 17.5 7.621 1 80.94 120 ASP A C 1
ATOM 873 O O . ASP A 1 120 ? -10.789 17.859 8.336 1 80.94 120 ASP A O 1
ATOM 877 N N . ILE A 1 121 ? -12.617 16.828 8.055 1 79.44 121 ILE A N 1
ATOM 878 C CA . ILE A 1 121 ? -12.93 16.719 9.469 1 79.44 121 ILE A CA 1
ATOM 879 C C . ILE A 1 121 ? -11.875 15.859 10.164 1 79.44 121 ILE A C 1
ATOM 881 O O . ILE A 1 121 ? -11.547 16.094 11.336 1 79.44 121 ILE A O 1
ATOM 885 N N . PHE A 1 122 ? -11.297 14.961 9.523 1 81.12 122 PHE A N 1
ATOM 886 C CA . PHE A 1 122 ? -10.281 14.109 10.141 1 81.12 122 PHE A CA 1
ATOM 887 C C . PHE A 1 122 ? -9.141 14.953 10.688 1 81.12 122 PHE A C 1
ATOM 889 O O . PHE A 1 122 ? -8.617 14.68 11.773 1 81.12 122 PHE A O 1
ATOM 896 N N . ASN A 1 123 ? -8.773 15.93 10.023 1 90.06 123 ASN A N 1
ATOM 897 C CA . ASN A 1 123 ? -7.594 16.703 10.391 1 90.06 123 ASN A CA 1
ATOM 898 C C . ASN A 1 123 ? -7.883 17.641 11.562 1 90.06 123 ASN A C 1
ATOM 900 O O . ASN A 1 123 ? -6.984 18.328 12.055 1 90.06 123 ASN A O 1
ATOM 904 N N . TYR A 1 124 ? -9.102 17.516 12.047 1 92.44 124 TYR A N 1
ATOM 905 C CA . TYR A 1 124 ? -9.406 18.297 13.234 1 92.44 124 TYR A CA 1
ATOM 906 C C . TYR A 1 124 ? -8.594 17.828 14.43 1 92.44 124 TYR A C 1
ATOM 908 O O . TYR A 1 124 ? -8.43 18.547 15.414 1 92.44 124 TYR A O 1
ATOM 916 N N . TRP A 1 125 ? -8.07 16.625 14.328 1 92.94 125 TRP A N 1
ATOM 917 C CA . TRP A 1 125 ? -7.273 16.078 15.422 1 92.94 125 TRP A CA 1
ATOM 918 C C . TRP A 1 125 ? -6.062 16.969 15.695 1 92.94 125 TRP A C 1
ATOM 920 O O . TRP A 1 125 ? -5.57 17.031 16.828 1 92.94 125 TRP A O 1
ATOM 930 N N . ILE A 1 126 ? -5.59 17.672 14.703 1 96.75 126 ILE A N 1
ATOM 931 C CA . ILE A 1 126 ? -4.402 18.516 14.836 1 96.75 126 ILE A CA 1
ATOM 932 C C . ILE A 1 126 ? -4.668 19.641 15.828 1 96.75 126 ILE A C 1
ATOM 934 O O . ILE A 1 126 ? -3.816 19.953 16.656 1 96.75 126 ILE A O 1
ATOM 938 N N . PHE A 1 127 ? -5.828 20.141 15.758 1 97.88 127 PHE A N 1
ATOM 939 C CA . PHE A 1 127 ? -6.242 21.172 16.703 1 97.88 127 PHE A CA 1
ATOM 940 C C . PHE A 1 127 ? -6.613 20.562 18.047 1 97.88 127 PHE A C 1
ATOM 942 O O . PHE A 1 127 ? -6.316 21.141 19.094 1 97.88 127 PHE A O 1
ATOM 949 N N . LEU A 1 128 ? -7.227 19.422 18 1 96.38 128 LEU A N 1
ATOM 950 C CA . LEU A 1 128 ? -7.684 18.75 19.203 1 96.38 128 LEU A CA 1
ATOM 951 C C . LEU A 1 128 ? -6.504 18.359 20.094 1 96.38 128 LEU A C 1
ATOM 953 O O . LEU A 1 128 ? -6.574 18.5 21.312 1 96.38 128 LEU A O 1
ATOM 957 N N . ILE A 1 129 ? -5.465 17.844 19.5 1 97.25 129 ILE A N 1
ATOM 958 C CA . ILE A 1 129 ? -4.305 17.453 20.297 1 97.25 129 ILE A CA 1
ATOM 959 C C . ILE A 1 129 ? -3.682 18.688 20.938 1 97.25 129 ILE A C 1
ATOM 961 O O . ILE A 1 129 ? -3.236 18.641 22.078 1 97.25 129 ILE A O 1
ATOM 965 N N . MET A 1 130 ? -3.602 19.766 20.219 1 98 130 MET A N 1
ATOM 966 C CA . MET A 1 130 ? -3.088 21 20.781 1 98 130 MET A CA 1
ATOM 967 C C . MET A 1 130 ? -3.949 21.469 21.938 1 98 130 MET A C 1
ATOM 969 O O . MET A 1 130 ? -3.43 21.781 23.016 1 98 130 MET A O 1
ATOM 973 N N . GLY A 1 131 ? -5.199 21.516 21.734 1 98.06 131 GLY A N 1
ATOM 974 C CA . GLY A 1 131 ? -6.109 21.891 22.797 1 98.06 131 GLY A CA 1
ATOM 975 C C . GLY A 1 131 ? -6.02 20.984 24.016 1 98.06 131 GLY A C 1
ATOM 976 O O . GLY A 1 131 ? -6.137 21.453 25.156 1 98.06 131 GLY A O 1
ATOM 977 N N . SER A 1 132 ? -5.859 19.719 23.75 1 97.56 132 SER A N 1
ATOM 978 C CA . SER A 1 132 ? -5.746 18.734 24.844 1 97.56 132 SER A CA 1
ATOM 979 C C . SER A 1 132 ? -4.5 18.984 25.672 1 97.56 132 SER A C 1
ATOM 981 O O . SER A 1 132 ? -4.516 18.797 26.891 1 97.56 132 SER A O 1
ATOM 983 N N . VAL A 1 133 ? -3.449 19.359 25.047 1 98.12 133 VAL A N 1
ATOM 984 C CA . VAL A 1 133 ? -2.209 19.641 25.766 1 98.12 133 VAL A CA 1
ATOM 985 C C . VAL A 1 133 ? -2.361 20.922 26.578 1 98.12 133 VAL A C 1
ATOM 987 O O . VAL A 1 133 ? -1.873 21.016 27.703 1 98.12 133 VAL A O 1
ATOM 990 N N . VAL A 1 134 ? -3.035 21.906 26.016 1 98 134 VAL A N 1
ATOM 991 C CA . VAL A 1 134 ? -3.336 23.125 26.75 1 98 134 VAL A CA 1
ATOM 992 C C . VAL A 1 134 ? -4.152 22.781 28 1 98 134 VAL A C 1
ATOM 994 O O . VAL A 1 134 ? -3.865 23.281 29.094 1 98 134 VAL A O 1
ATOM 997 N N . TYR A 1 135 ? -5.094 21.938 27.797 1 97.5 135 TYR A N 1
ATOM 998 C CA . TYR A 1 135 ? -5.949 21.531 28.906 1 97.5 135 TYR A CA 1
ATOM 999 C C . TYR A 1 135 ? -5.145 20.812 29.984 1 97.5 135 TYR A C 1
ATOM 1001 O O . TYR A 1 135 ? -5.344 21.047 31.188 1 97.5 135 TYR A O 1
ATOM 1009 N N . ALA A 1 136 ? -4.316 19.969 29.578 1 96.56 136 ALA A N 1
ATOM 1010 C CA . ALA A 1 136 ? -3.471 19.234 30.516 1 96.56 136 ALA A CA 1
ATOM 1011 C C . ALA A 1 136 ? -2.588 20.188 31.328 1 96.56 136 ALA A C 1
ATOM 1013 O O . ALA A 1 136 ? -2.328 19.953 32.5 1 96.56 136 ALA A O 1
ATOM 1014 N N . GLY A 1 137 ? -2.123 21.219 30.719 1 95.56 137 GLY A N 1
ATOM 1015 C CA . GLY A 1 137 ? -1.214 22.141 31.375 1 95.56 137 GLY A CA 1
ATOM 1016 C C . GLY A 1 137 ? -1.924 23.156 32.25 1 95.56 137 GLY A C 1
ATOM 1017 O O . GLY A 1 137 ? -1.344 23.656 33.219 1 95.56 137 GLY A O 1
ATOM 1018 N N . THR A 1 138 ? -3.152 23.406 32 1 95.56 138 THR A N 1
ATOM 1019 C CA . THR A 1 138 ? -3.832 24.484 32.688 1 95.56 138 THR A CA 1
ATOM 1020 C C . THR A 1 138 ? -4.891 23.938 33.656 1 95.56 138 THR A C 1
ATOM 1022 O O . THR A 1 138 ? -5.25 24.594 34.625 1 95.56 138 THR A O 1
ATOM 1025 N N . GLY A 1 139 ? -5.477 22.828 33.25 1 94.31 139 GLY A N 1
ATOM 1026 C CA . GLY A 1 139 ? -6.605 22.281 33.969 1 94.31 139 GLY A CA 1
ATOM 1027 C C . GLY A 1 139 ? -7.898 23.031 33.719 1 94.31 139 GLY A C 1
ATOM 1028 O O . GLY A 1 139 ? -8.922 22.75 34.344 1 94.31 139 GLY A O 1
ATOM 1029 N N . ASN A 1 140 ? -7.859 23.984 32.906 1 96 140 ASN A N 1
ATOM 1030 C CA . ASN A 1 140 ? -9.016 24.812 32.625 1 96 140 ASN A CA 1
ATOM 1031 C C . ASN A 1 140 ? -9.672 24.422 31.297 1 96 140 ASN A C 1
ATOM 1033 O O . ASN A 1 140 ? -9.188 24.797 30.234 1 96 140 ASN A O 1
ATOM 1037 N N . TYR A 1 141 ? -10.797 23.844 31.391 1 95.5 141 TYR A N 1
ATOM 1038 C CA . TYR A 1 141 ? -11.516 23.25 30.266 1 95.5 141 TYR A CA 1
ATOM 1039 C C . TYR A 1 141 ? -11.953 24.328 29.266 1 95.5 141 TYR A C 1
ATOM 1041 O O . TYR A 1 141 ? -11.648 24.234 28.078 1 95.5 141 TYR A O 1
ATOM 1049 N N . TRP A 1 142 ? -12.57 25.344 29.672 1 95.88 142 TRP A N 1
ATOM 1050 C CA . TRP A 1 142 ? -13.172 26.344 28.781 1 95.88 142 TRP A CA 1
ATOM 1051 C C . TRP A 1 142 ? -12.102 27.25 28.188 1 95.88 142 TRP A C 1
ATOM 1053 O O . TRP A 1 142 ? -12.227 27.688 27.047 1 95.88 142 TRP A O 1
ATOM 1063 N N . LEU A 1 143 ? -11.055 27.562 28.969 1 96.38 143 LEU A N 1
ATOM 1064 C CA . LEU A 1 143 ? -9.93 28.297 28.422 1 96.38 143 LEU A CA 1
ATOM 1065 C C . LEU A 1 143 ? -9.305 27.531 27.25 1 96.38 143 LEU A C 1
ATOM 1067 O O . LEU A 1 143 ? -8.977 28.125 26.219 1 96.38 143 LEU A O 1
ATOM 1071 N N . SER A 1 144 ? -9.172 26.25 27.469 1 97.5 144 SER A N 1
ATOM 1072 C CA . SER A 1 144 ? -8.578 25.406 26.438 1 97.5 144 SER A CA 1
ATOM 1073 C C . SER A 1 144 ? -9.445 25.375 25.188 1 97.5 144 SER A C 1
ATOM 1075 O O . SER A 1 144 ? -8.93 25.438 24.062 1 97.5 144 SER A O 1
ATOM 1077 N N . VAL A 1 145 ? -10.727 25.25 25.312 1 97.81 145 VAL A N 1
ATOM 1078 C CA . VAL A 1 145 ? -11.656 25.266 24.188 1 97.81 145 VAL A CA 1
ATOM 1079 C C . VAL A 1 145 ? -11.547 26.594 23.438 1 97.81 145 VAL A C 1
ATOM 1081 O O . VAL A 1 145 ? -11.461 26.609 22.219 1 97.81 145 VAL A O 1
ATOM 1084 N N . GLY A 1 146 ? -11.539 27.656 24.203 1 97.75 146 GLY A N 1
ATOM 1085 C CA . GLY A 1 146 ? -11.43 28.969 23.594 1 97.75 146 GLY A CA 1
ATOM 1086 C C . GLY A 1 146 ? -10.148 29.156 22.812 1 97.75 146 GLY A C 1
ATOM 1087 O O . GLY A 1 146 ? -10.172 29.703 21.703 1 97.75 146 GLY A O 1
ATOM 1088 N N . ILE A 1 147 ? -9.031 28.766 23.375 1 98 147 ILE A N 1
ATOM 1089 C CA . ILE A 1 147 ? -7.738 28.875 22.719 1 98 147 ILE A CA 1
ATOM 1090 C C . ILE A 1 147 ? -7.742 28.047 21.438 1 98 147 ILE A C 1
ATOM 1092 O O . ILE A 1 147 ? -7.227 28.469 20.406 1 98 147 ILE A O 1
ATOM 1096 N N . THR A 1 148 ? -8.312 26.844 21.469 1 98.31 148 THR A N 1
ATOM 1097 C CA . THR A 1 148 ? -8.391 25.953 20.312 1 98.31 148 THR A CA 1
ATOM 1098 C C . THR A 1 148 ? -9.203 26.609 19.203 1 98.31 148 THR A C 1
ATOM 1100 O O . THR A 1 148 ? -8.82 26.547 18.031 1 98.31 148 THR A O 1
ATOM 1103 N N . PHE A 1 149 ? -10.344 27.234 19.516 1 98.44 149 PHE A N 1
ATOM 1104 C CA . PHE A 1 149 ? -11.164 27.938 18.531 1 98.44 149 PHE A CA 1
ATOM 1105 C C . PHE A 1 149 ? -10.391 29.078 17.891 1 98.44 149 PHE A C 1
ATOM 1107 O O . PHE A 1 149 ? -10.453 29.281 16.672 1 98.44 149 PHE A O 1
ATOM 1114 N N . ALA A 1 150 ? -9.672 29.828 18.703 1 98.31 150 ALA A N 1
ATOM 1115 C CA . ALA A 1 150 ? -8.906 30.969 18.203 1 98.31 150 ALA A CA 1
ATOM 1116 C C . ALA A 1 150 ? -7.859 30.516 17.188 1 98.31 150 ALA A C 1
ATOM 1118 O O . ALA A 1 150 ? -7.695 31.141 16.141 1 98.31 150 ALA A O 1
ATOM 1119 N N . ILE A 1 151 ? -7.168 29.484 17.516 1 98.25 151 ILE A N 1
ATOM 1120 C CA . ILE A 1 151 ? -6.117 28.984 16.641 1 98.25 151 ILE A CA 1
ATOM 1121 C C . ILE A 1 151 ? -6.73 28.438 15.359 1 98.25 151 ILE A C 1
ATOM 1123 O O . ILE A 1 151 ? -6.164 28.578 14.273 1 98.25 151 ILE A O 1
ATOM 1127 N N . PHE A 1 152 ? -7.891 27.844 15.484 1 98.25 152 PHE A N 1
ATOM 1128 C CA . PHE A 1 152 ? -8.609 27.344 14.312 1 98.25 152 PHE A CA 1
ATOM 1129 C C . PHE A 1 152 ? -8.961 28.484 13.367 1 98.25 152 PHE A C 1
ATOM 1131 O O . PHE A 1 152 ? -8.734 28.391 12.156 1 98.25 152 PHE A O 1
ATOM 1138 N N . VAL A 1 153 ? -9.469 29.531 13.898 1 98.25 153 VAL A N 1
ATOM 1139 C CA . VAL A 1 153 ? -9.828 30.719 13.117 1 98.25 153 VAL A CA 1
ATOM 1140 C C . VAL A 1 153 ? -8.586 31.281 12.43 1 98.25 153 VAL A C 1
ATOM 1142 O O . VAL A 1 153 ? -8.609 31.594 11.234 1 98.25 153 VAL A O 1
ATOM 1145 N N . LEU A 1 154 ? -7.512 31.391 13.18 1 98.06 154 LEU A N 1
ATOM 1146 C CA . LEU A 1 154 ? -6.27 31.906 12.617 1 98.06 154 LEU A CA 1
ATOM 1147 C C . LEU A 1 154 ? -5.762 31.016 11.5 1 98.06 154 LEU A C 1
ATOM 1149 O O . LEU A 1 154 ? -5.207 31.5 10.508 1 98.06 154 LEU A O 1
ATOM 1153 N N . THR A 1 155 ? -5.938 29.719 11.688 1 97.88 155 THR A N 1
ATOM 1154 C CA . THR A 1 155 ? -5.492 28.766 10.68 1 97.88 155 THR A CA 1
ATOM 1155 C C . THR A 1 155 ? -6.301 28.922 9.391 1 97.88 155 THR A C 1
ATOM 1157 O O . THR A 1 155 ? -5.754 28.828 8.297 1 97.88 155 THR A O 1
ATOM 1160 N N . LEU A 1 156 ? -7.602 29.141 9.516 1 97.5 156 LEU A N 1
ATOM 1161 C CA . LEU A 1 156 ? -8.445 29.344 8.344 1 97.5 156 LEU A CA 1
ATOM 1162 C C . LEU A 1 156 ? -8.016 30.594 7.578 1 97.5 156 LEU A C 1
ATOM 1164 O O . LEU A 1 156 ? -7.957 30.578 6.348 1 97.5 156 LEU A O 1
ATOM 1168 N N . LEU A 1 157 ? -7.695 31.625 8.297 1 98 157 LEU A N 1
ATOM 1169 C CA . LEU A 1 157 ? -7.254 32.875 7.676 1 98 157 LEU A CA 1
ATOM 1170 C C . LEU A 1 157 ? -5.91 32.688 6.977 1 98 157 LEU A C 1
ATOM 1172 O O . LEU A 1 157 ? -5.711 33.156 5.863 1 98 157 LEU A O 1
ATOM 1176 N N . ALA A 1 158 ? -5.062 32 7.641 1 97.56 158 ALA A N 1
ATOM 1177 C CA . ALA A 1 158 ? -3.76 31.719 7.047 1 97.56 158 ALA A CA 1
ATOM 1178 C C . ALA A 1 158 ? -3.902 30.844 5.801 1 97.56 158 ALA A C 1
ATOM 1180 O O . ALA A 1 158 ? -3.145 31 4.84 1 97.56 158 ALA A O 1
ATOM 1181 N N . ALA A 1 159 ? -4.816 29.891 5.867 1 97.44 159 ALA A N 1
ATOM 1182 C CA . ALA A 1 159 ? -5.07 29.031 4.719 1 97.44 159 ALA A CA 1
ATOM 1183 C C . ALA A 1 159 ? -5.539 29.844 3.514 1 97.44 159 ALA A C 1
ATOM 1185 O O . ALA A 1 159 ? -5.145 29.562 2.379 1 97.44 159 ALA A O 1
ATOM 1186 N N . ASP A 1 160 ? -6.371 30.812 3.727 1 96.81 160 ASP A N 1
ATOM 1187 C CA . ASP A 1 160 ? -6.832 31.703 2.666 1 96.81 160 ASP A CA 1
ATOM 1188 C C . ASP A 1 160 ? -5.66 32.469 2.049 1 96.81 160 ASP A C 1
ATOM 1190 O O . ASP A 1 160 ? -5.586 32.625 0.828 1 96.81 160 ASP A O 1
ATOM 1194 N N . LEU A 1 161 ? -4.812 32.938 2.934 1 96.62 161 LEU A N 1
ATOM 1195 C CA . LEU A 1 161 ? -3.699 33.75 2.494 1 96.62 161 LEU A CA 1
ATOM 1196 C C . LEU A 1 161 ? -2.717 32.969 1.654 1 96.62 161 LEU A C 1
ATOM 1198 O O . LEU A 1 161 ? -2.121 33.469 0.71 1 96.62 161 LEU A O 1
ATOM 1202 N N . THR A 1 162 ? -2.527 31.703 1.963 1 96.94 162 THR A N 1
ATOM 1203 C CA . THR A 1 162 ? -1.514 30.891 1.299 1 96.94 162 THR A CA 1
ATOM 1204 C C . THR A 1 162 ? -2.104 30.172 0.089 1 96.94 162 THR A C 1
ATOM 1206 O O . THR A 1 162 ? -1.366 29.703 -0.779 1 96.94 162 THR A O 1
ATOM 1209 N N . ALA A 1 163 ? -3.396 30.094 -0.04 1 96.31 163 ALA A N 1
ATOM 1210 C CA . ALA A 1 163 ? -4.094 29.266 -1.017 1 96.31 163 ALA A CA 1
ATOM 1211 C C . ALA A 1 163 ? -3.678 29.625 -2.439 1 96.31 163 ALA A C 1
ATOM 1213 O O . ALA A 1 163 ? -3.301 28.75 -3.223 1 96.31 163 ALA A O 1
ATOM 1214 N N . PRO A 1 164 ? -3.691 30.938 -2.859 1 95.25 164 PRO A N 1
ATOM 1215 C CA . PRO A 1 164 ? -3.352 31.25 -4.25 1 95.25 164 PRO A CA 1
ATOM 1216 C C . PRO A 1 164 ? -1.938 30.812 -4.625 1 95.25 164 PRO A C 1
ATOM 1218 O O . PRO A 1 164 ? -1.715 30.312 -5.734 1 95.25 164 PRO A O 1
ATOM 1221 N N . TYR A 1 165 ? -1.058 30.969 -3.688 1 95.25 165 TYR A N 1
ATOM 1222 C CA . TYR A 1 165 ? 0.331 30.609 -3.941 1 95.25 165 TYR A CA 1
ATOM 1223 C C . TYR A 1 165 ? 0.479 29.094 -4.074 1 95.25 165 TYR A C 1
ATOM 1225 O O . TYR A 1 165 ? 1.172 28.609 -4.969 1 95.25 165 TYR A O 1
ATOM 1233 N N . LEU A 1 166 ? -0.138 28.344 -3.256 1 95.88 166 LEU A N 1
ATOM 1234 C CA . LEU A 1 166 ? -0.07 26.891 -3.287 1 95.88 166 LEU A CA 1
ATOM 1235 C C . LEU A 1 166 ? -0.796 26.344 -4.508 1 95.88 166 LEU A C 1
ATOM 1237 O O . LEU A 1 166 ? -0.33 25.391 -5.133 1 95.88 166 LEU A O 1
ATOM 1241 N N . GLN A 1 167 ? -1.927 26.969 -4.84 1 94.75 167 GLN A N 1
ATOM 1242 C CA . GLN A 1 167 ? -2.705 26.531 -5.996 1 94.75 167 GLN A CA 1
ATOM 1243 C C . GLN A 1 167 ? -1.897 26.672 -7.281 1 94.75 167 GLN A C 1
ATOM 1245 O O . GLN A 1 167 ? -1.907 25.781 -8.125 1 94.75 167 GLN A O 1
ATOM 1250 N N . LYS A 1 168 ? -1.229 27.719 -7.398 1 94.75 168 LYS A N 1
ATOM 1251 C CA . LYS A 1 168 ? -0.419 27.969 -8.586 1 94.75 168 LYS A CA 1
ATOM 1252 C C . LYS A 1 168 ? 0.759 27 -8.664 1 94.75 168 LYS A C 1
ATOM 1254 O O . LYS A 1 168 ? 1.074 26.484 -9.734 1 94.75 168 LYS A O 1
ATOM 1259 N N . ASN A 1 169 ? 1.392 26.734 -7.566 1 93.94 169 ASN A N 1
ATOM 1260 C CA . ASN A 1 169 ? 2.621 25.953 -7.547 1 93.94 169 ASN A CA 1
ATOM 1261 C C . ASN A 1 169 ? 2.334 24.453 -7.633 1 93.94 169 ASN A C 1
ATOM 1263 O O . ASN A 1 169 ? 3.143 23.688 -8.164 1 93.94 169 ASN A O 1
ATOM 1267 N N . TYR A 1 170 ? 1.246 23.984 -7.098 1 93.06 170 TYR A N 1
ATOM 1268 C CA . TYR A 1 170 ? 0.933 22.562 -7.09 1 93.06 170 TYR A CA 1
ATOM 1269 C C . TYR A 1 170 ? -0.128 22.234 -8.133 1 93.06 170 TYR A C 1
ATOM 1271 O O . TYR A 1 170 ? -0.508 21.078 -8.297 1 93.06 170 TYR A O 1
ATOM 1279 N N . ASN A 1 171 ? -0.682 23.234 -8.828 1 90.5 171 ASN A N 1
ATOM 1280 C CA . ASN A 1 171 ? -1.727 23.062 -9.836 1 90.5 171 ASN A CA 1
ATOM 1281 C C . ASN A 1 171 ? -2.982 22.438 -9.234 1 90.5 171 ASN A C 1
ATOM 1283 O O . ASN A 1 171 ? -3.473 21.422 -9.734 1 90.5 171 ASN A O 1
ATOM 1287 N N . LEU A 1 172 ? -3.402 23 -8.148 1 90.88 172 LEU A N 1
ATOM 1288 C CA . LEU A 1 172 ? -4.602 22.562 -7.441 1 90.88 172 LEU A CA 1
ATOM 1289 C C . LEU A 1 172 ? -5.578 23.703 -7.258 1 90.88 172 LEU A C 1
ATOM 1291 O O . LEU A 1 172 ? -5.812 24.156 -6.137 1 90.88 172 LEU A O 1
ATOM 1295 N N . LYS A 1 173 ? -6.234 24.031 -8.297 1 89.56 173 LYS A N 1
ATOM 1296 C CA . LYS A 1 173 ? -7.141 25.188 -8.266 1 89.56 173 LYS A CA 1
ATOM 1297 C C . LYS A 1 173 ? -8.297 24.938 -7.305 1 89.56 173 LYS A C 1
ATOM 1299 O O . LYS A 1 173 ? -8.875 23.844 -7.277 1 89.56 173 LYS A O 1
ATOM 1304 N N . GLY A 1 174 ? -8.57 25.969 -6.496 1 89 174 GLY A N 1
ATOM 1305 C CA . GLY A 1 174 ? -9.75 25.938 -5.652 1 89 174 GLY A CA 1
ATOM 1306 C C . GLY A 1 174 ? -9.547 25.172 -4.355 1 89 174 GLY A C 1
ATOM 1307 O O . GLY A 1 174 ? -10.5 24.906 -3.625 1 89 174 GLY A O 1
ATOM 1308 N N . ILE A 1 175 ? -8.328 24.844 -4.078 1 92 175 ILE A N 1
ATOM 1309 C CA . ILE A 1 175 ? -8.047 24.047 -2.879 1 92 175 ILE A CA 1
ATOM 1310 C C . ILE A 1 175 ? -7.234 24.891 -1.893 1 92 175 ILE A C 1
ATOM 1312 O O . ILE A 1 175 ? -6.379 25.672 -2.297 1 92 175 ILE A O 1
ATOM 1316 N N . SER A 1 176 ? -7.566 24.828 -0.672 1 95.12 176 SER A N 1
ATOM 1317 C CA . SER A 1 176 ? -6.773 25.406 0.402 1 95.12 176 SER A CA 1
ATOM 1318 C C . SER A 1 176 ? -6.363 24.359 1.426 1 95.12 176 SER A C 1
ATOM 1320 O O . SER A 1 176 ? -6.891 23.25 1.42 1 95.12 176 SER A O 1
ATOM 1322 N N . PHE A 1 177 ? -5.398 24.656 2.27 1 96 177 PHE A N 1
ATOM 1323 C CA . PHE A 1 177 ? -4.863 23.688 3.219 1 96 177 PHE A CA 1
ATOM 1324 C C . PHE A 1 177 ? -4.883 24.25 4.637 1 96 177 PHE A C 1
ATOM 1326 O O . PHE A 1 177 ? -3.855 24.688 5.148 1 96 177 PHE A O 1
ATOM 1333 N N . PRO A 1 178 ? -6.059 24.219 5.227 1 96.06 178 PRO A N 1
ATOM 1334 C CA . PRO A 1 178 ? -6.156 24.625 6.629 1 96.06 178 PRO A CA 1
ATOM 1335 C C . PRO A 1 178 ? -5.586 23.594 7.59 1 96.06 178 PRO A C 1
ATOM 1337 O O . PRO A 1 178 ? -6.309 23.078 8.445 1 96.06 178 PRO A O 1
ATOM 1340 N N . HIS A 1 179 ? -4.348 23.297 7.547 1 96 179 HIS A N 1
ATOM 1341 C CA . HIS A 1 179 ? -3.572 22.297 8.289 1 96 179 HIS A CA 1
ATOM 1342 C C . HIS A 1 179 ? -2.594 22.969 9.25 1 96 179 HIS A C 1
ATOM 1344 O O . HIS A 1 179 ? -1.501 23.375 8.844 1 96 179 HIS A O 1
ATOM 1350 N N . LEU A 1 180 ? -2.947 22.953 10.492 1 96.56 180 LEU A N 1
ATOM 1351 C CA . LEU A 1 180 ? -2.229 23.734 11.492 1 96.56 180 LEU A CA 1
ATOM 1352 C C . LEU A 1 180 ? -0.745 23.391 11.492 1 96.56 180 LEU A C 1
ATOM 1354 O O . LEU A 1 180 ? 0.109 24.281 11.516 1 96.56 180 LEU A O 1
ATOM 1358 N N . THR A 1 181 ? -0.379 22.094 11.469 1 96.94 181 THR A N 1
ATOM 1359 C CA . THR A 1 181 ? 1.013 21.672 11.547 1 96.94 181 THR A CA 1
ATOM 1360 C C . THR A 1 181 ? 1.822 22.25 10.391 1 96.94 181 THR A C 1
ATOM 1362 O O . THR A 1 181 ? 2.844 22.906 10.609 1 96.94 181 THR A O 1
ATOM 1365 N N . CYS A 1 182 ? 1.359 22.125 9.219 1 96.88 182 CYS A N 1
ATOM 1366 C CA . CYS A 1 182 ? 2.129 22.5 8.031 1 96.88 182 CYS A CA 1
ATOM 1367 C C . CYS A 1 182 ? 2.143 24 7.836 1 96.88 182 CYS A C 1
ATOM 1369 O O . CYS A 1 182 ? 3.172 24.578 7.469 1 96.88 182 CYS A O 1
ATOM 1371 N N . ILE A 1 183 ? 1.034 24.625 8.109 1 97 183 ILE A N 1
ATOM 1372 C CA . ILE A 1 183 ? 0.914 26.062 7.855 1 97 183 ILE A CA 1
ATOM 1373 C C . ILE A 1 183 ? 1.786 26.828 8.836 1 97 183 ILE A C 1
ATOM 1375 O O . ILE A 1 183 ? 2.297 27.906 8.508 1 97 183 ILE A O 1
ATOM 1379 N N . ALA A 1 184 ? 1.971 26.281 10.008 1 97.5 184 ALA A N 1
ATOM 1380 C CA . ALA A 1 184 ? 2.764 26.938 11.047 1 97.5 184 ALA A CA 1
ATOM 1381 C C . ALA A 1 184 ? 4.215 27.094 10.602 1 97.5 184 ALA A C 1
ATOM 1383 O O . ALA A 1 184 ? 4.938 27.953 11.125 1 97.5 184 ALA A O 1
ATOM 1384 N N . TYR A 1 185 ? 4.656 26.391 9.625 1 98 185 TYR A N 1
ATOM 1385 C CA . TYR A 1 185 ? 6.066 26.391 9.258 1 98 185 TYR A CA 1
ATOM 1386 C C . TYR A 1 185 ? 6.289 27.156 7.961 1 98 185 TYR A C 1
ATOM 1388 O O . TYR A 1 185 ? 7.43 27.344 7.527 1 98 185 TYR A O 1
ATOM 1396 N N . VAL A 1 186 ? 5.203 27.656 7.352 1 97.56 186 VAL A N 1
ATOM 1397 C CA . VAL A 1 186 ? 5.301 28.453 6.133 1 97.56 186 VAL A CA 1
ATOM 1398 C C . VAL A 1 186 ? 6.207 29.656 6.375 1 97.56 186 VAL A C 1
ATOM 1400 O O . VAL A 1 186 ? 7.105 29.938 5.578 1 97.56 186 VAL A O 1
ATOM 1403 N N . PRO A 1 187 ? 6.062 30.391 7.531 1 97.56 187 PRO A N 1
ATOM 1404 C CA . PRO A 1 187 ? 6.957 31.516 7.785 1 97.56 187 PRO A CA 1
ATOM 1405 C C . PRO A 1 187 ? 8.43 31.094 7.852 1 97.56 187 PRO A C 1
ATOM 1407 O O . PRO A 1 187 ? 9.305 31.875 7.477 1 97.56 187 PRO A O 1
ATOM 1410 N N . PHE A 1 188 ? 8.789 29.906 8.32 1 97.94 188 PHE A N 1
ATOM 1411 C CA . PHE A 1 188 ? 10.164 29.406 8.344 1 97.94 188 PHE A CA 1
ATOM 1412 C C . PHE A 1 188 ? 10.727 29.312 6.93 1 97.94 188 PHE A C 1
ATOM 1414 O O . PHE A 1 188 ? 11.883 29.688 6.695 1 97.94 188 PHE A O 1
ATOM 1421 N N . GLY A 1 189 ? 9.883 28.812 6.027 1 97.31 189 GLY A N 1
ATOM 1422 C CA . GLY A 1 189 ? 10.305 28.734 4.637 1 97.31 189 GLY A CA 1
ATOM 1423 C C . GLY A 1 189 ? 10.555 30.094 4.016 1 97.31 189 GLY A C 1
ATOM 1424 O O . GLY A 1 189 ? 11.555 30.297 3.322 1 97.31 189 GLY A O 1
ATOM 1425 N N . ILE A 1 190 ? 9.633 31.031 4.301 1 96.94 190 ILE A N 1
ATOM 1426 C CA . ILE A 1 190 ? 9.742 32.375 3.76 1 96.94 190 ILE A CA 1
ATOM 1427 C C . ILE A 1 190 ? 11.016 33.031 4.293 1 96.94 190 ILE A C 1
ATOM 1429 O O . ILE A 1 190 ? 11.789 33.625 3.525 1 96.94 190 ILE A O 1
ATOM 1433 N N . ALA A 1 191 ? 11.219 32.938 5.562 1 97.06 191 ALA A N 1
ATOM 1434 C CA . ALA A 1 191 ? 12.375 33.562 6.203 1 97.06 191 ALA A CA 1
ATOM 1435 C C . ALA A 1 191 ? 13.68 32.938 5.703 1 97.06 191 ALA A C 1
ATOM 1437 O O . ALA A 1 191 ? 14.625 33.656 5.375 1 97.06 191 ALA A O 1
ATOM 1438 N N . CYS A 1 192 ? 13.766 31.641 5.672 1 96.31 192 CYS A N 1
ATOM 1439 C CA . CYS A 1 192 ? 14.977 30.953 5.219 1 96.31 192 CYS A CA 1
ATOM 1440 C C . CYS A 1 192 ? 15.281 31.297 3.768 1 96.31 192 CYS A C 1
ATOM 1442 O O . CYS A 1 192 ? 16.438 31.547 3.418 1 96.31 192 CYS A O 1
ATOM 1444 N N . ASN A 1 193 ? 14.266 31.266 2.951 1 95.94 193 ASN A N 1
ATOM 1445 C CA . ASN A 1 193 ? 14.477 31.609 1.549 1 95.94 193 ASN A CA 1
ATOM 1446 C C . ASN A 1 193 ? 14.992 33.031 1.396 1 95.94 193 ASN A C 1
ATOM 1448 O O . ASN A 1 193 ? 15.859 33.312 0.568 1 95.94 193 ASN A O 1
ATOM 1452 N N . TYR A 1 194 ? 14.422 33.969 2.113 1 96 194 TYR A N 1
ATOM 1453 C CA . TYR A 1 194 ? 14.844 35.344 2.076 1 96 194 TYR A CA 1
ATOM 1454 C C . TYR A 1 194 ? 16.312 35.5 2.453 1 96 194 TYR A C 1
ATOM 1456 O O . TYR A 1 194 ? 17.078 36.188 1.771 1 96 194 TYR A O 1
ATOM 1464 N N . ILE A 1 195 ? 16.719 34.812 3.504 1 96.5 195 ILE A N 1
ATOM 1465 C CA . ILE A 1 195 ? 18.094 34.875 3.988 1 96.5 195 ILE A CA 1
ATOM 1466 C C . ILE A 1 195 ? 19.031 34.281 2.949 1 96.5 195 ILE A C 1
ATOM 1468 O O . ILE A 1 195 ? 20.094 34.844 2.66 1 96.5 195 ILE A O 1
ATOM 1472 N N . ILE A 1 196 ? 18.656 33.188 2.414 1 95.25 196 ILE A N 1
ATOM 1473 C CA . ILE A 1 196 ? 19.484 32.5 1.434 1 95.25 196 ILE A CA 1
ATOM 1474 C C . ILE A 1 196 ? 19.625 33.375 0.184 1 95.25 196 ILE A C 1
ATOM 1476 O O . ILE A 1 196 ? 20.719 33.438 -0.395 1 95.25 196 ILE A O 1
ATOM 1480 N N . GLU A 1 197 ? 18.547 34.031 -0.244 1 94.06 197 GLU A N 1
ATOM 1481 C CA . GLU A 1 197 ? 18.578 34.906 -1.414 1 94.06 197 GLU A CA 1
ATOM 1482 C C . GLU A 1 197 ? 19.547 36.062 -1.205 1 94.06 197 GLU A C 1
ATOM 1484 O O . GLU A 1 197 ? 20.172 36.562 -2.158 1 94.06 197 GLU A O 1
ATOM 1489 N N . LYS A 1 198 ? 19.734 36.406 -0.009 1 95.25 198 LYS A N 1
ATOM 1490 C CA . LYS A 1 198 ? 20.594 37.562 0.318 1 95.25 198 LYS A CA 1
ATOM 1491 C C . LYS A 1 198 ? 22.016 37.125 0.594 1 95.25 198 LYS A C 1
ATOM 1493 O O . LYS A 1 198 ? 22.906 37.938 0.752 1 95.25 198 LYS A O 1
ATOM 1498 N N . THR A 1 199 ? 22.219 35.906 0.775 1 94.19 199 THR A N 1
ATOM 1499 C CA . THR A 1 199 ? 23.562 35.375 1.022 1 94.19 199 THR A CA 1
ATOM 1500 C C . THR A 1 199 ? 24.219 34.969 -0.284 1 94.19 199 THR A C 1
ATOM 1502 O O . THR A 1 199 ? 23.828 33.969 -0.894 1 94.19 199 THR A O 1
ATOM 1505 N N . PRO A 1 200 ? 25.359 35.625 -0.586 1 89.88 200 PRO A N 1
ATOM 1506 C CA . PRO A 1 200 ? 26.031 35.312 -1.854 1 89.88 200 PRO A CA 1
ATOM 1507 C C . PRO A 1 200 ? 26.625 33.938 -1.882 1 89.88 200 PRO A C 1
ATOM 1509 O O . PRO A 1 200 ? 27.094 33.438 -0.85 1 89.88 200 PRO A O 1
ATOM 1512 N N . LEU A 1 201 ? 26.641 33.156 -3.061 1 88.12 201 LEU A N 1
ATOM 1513 C CA . LEU A 1 201 ? 27.172 31.812 -3.305 1 88.12 201 LEU A CA 1
ATOM 1514 C C . LEU A 1 201 ? 26.156 30.734 -2.939 1 88.12 201 LEU A C 1
ATOM 1516 O O . LEU A 1 201 ? 25.922 29.812 -3.715 1 88.12 201 LEU A O 1
ATOM 1520 N N . ILE A 1 202 ? 25.469 31 -1.833 1 89.44 202 ILE A N 1
ATOM 1521 C CA . ILE A 1 202 ? 24.5 30.016 -1.362 1 89.44 202 ILE A CA 1
ATOM 1522 C C . ILE A 1 202 ? 23.234 30.109 -2.191 1 89.44 202 ILE A C 1
ATOM 1524 O O . ILE A 1 202 ? 22.547 29.094 -2.41 1 89.44 202 ILE A O 1
ATOM 1528 N N . ASN A 1 203 ? 22.969 31.297 -2.631 1 90.12 203 ASN A N 1
ATOM 1529 C CA . ASN A 1 203 ? 21.734 31.516 -3.385 1 90.12 203 ASN A CA 1
ATOM 1530 C C . ASN A 1 203 ? 21.812 30.922 -4.781 1 90.12 203 ASN A C 1
ATOM 1532 O O . ASN A 1 203 ? 20.812 30.844 -5.492 1 90.12 203 ASN A O 1
ATOM 1536 N N . LYS A 1 204 ? 23.016 30.391 -5.258 1 88.81 204 LYS A N 1
ATOM 1537 C CA . LYS A 1 204 ? 23.188 29.797 -6.586 1 88.81 204 LYS A CA 1
ATOM 1538 C C . LYS A 1 204 ? 23 28.281 -6.547 1 88.81 204 LYS A C 1
ATOM 1540 O O . LYS A 1 204 ? 22.859 27.641 -7.59 1 88.81 204 LYS A O 1
ATOM 1545 N N . ILE A 1 205 ? 22.953 27.812 -5.266 1 89.5 205 ILE A N 1
ATOM 1546 C CA . ILE A 1 205 ? 22.781 26.359 -5.117 1 89.5 205 ILE A CA 1
ATOM 1547 C C . ILE A 1 205 ? 21.375 25.953 -5.523 1 89.5 205 ILE A C 1
ATOM 1549 O O . ILE A 1 205 ? 20.391 26.453 -4.961 1 89.5 205 ILE A O 1
ATOM 1553 N N . ASN A 1 206 ? 21.266 25.188 -6.547 1 86.56 206 ASN A N 1
ATOM 1554 C CA . ASN A 1 206 ? 19.984 24.734 -7.047 1 86.56 206 ASN A CA 1
ATOM 1555 C C . ASN A 1 206 ? 19.922 23.203 -7.168 1 86.56 206 ASN A C 1
ATOM 1557 O O . ASN A 1 206 ? 20.406 22.641 -8.156 1 86.56 206 ASN A O 1
ATOM 1561 N N . PHE A 1 207 ? 19.344 22.609 -6.133 1 88.62 207 PHE A N 1
ATOM 1562 C CA . PHE A 1 207 ? 19.156 21.172 -6.113 1 88.62 207 PHE A CA 1
ATOM 1563 C C . PHE A 1 207 ? 17.672 20.828 -6.195 1 88.62 207 PHE A C 1
ATOM 1565 O O . PHE A 1 207 ? 17 20.656 -5.168 1 88.62 207 PHE A O 1
ATOM 1572 N N . ASP A 1 208 ? 17.141 20.734 -7.324 1 87.81 208 ASP A N 1
ATOM 1573 C CA . ASP A 1 208 ? 15.766 20.266 -7.508 1 87.81 208 ASP A CA 1
ATOM 1574 C C . ASP A 1 208 ? 15.719 19.031 -8.414 1 87.81 208 ASP A C 1
ATOM 1576 O O . ASP A 1 208 ? 16.516 18.922 -9.352 1 87.81 208 ASP A O 1
ATOM 1580 N N . PRO A 1 209 ? 14.828 18.094 -8.078 1 82.88 209 PRO A N 1
ATOM 1581 C CA . PRO A 1 209 ? 14.773 16.828 -8.812 1 82.88 209 PRO A CA 1
ATOM 1582 C C . PRO A 1 209 ? 14.648 17.031 -10.32 1 82.88 209 PRO A C 1
ATOM 1584 O O . PRO A 1 209 ? 15.227 16.266 -11.094 1 82.88 209 PRO A O 1
ATOM 1587 N N . GLU A 1 210 ? 13.875 17.969 -10.75 1 83.81 210 GLU A N 1
ATOM 1588 C CA . GLU A 1 210 ? 13.695 18.219 -12.18 1 83.81 210 GLU A CA 1
ATOM 1589 C C . GLU A 1 210 ? 15.023 18.578 -12.844 1 83.81 210 GLU A C 1
ATOM 1591 O O . GLU A 1 210 ? 15.336 18.078 -13.93 1 83.81 210 GLU A O 1
ATOM 1596 N N . SER A 1 211 ? 15.742 19.438 -12.203 1 83.62 211 SER A N 1
ATOM 1597 C CA . SER A 1 211 ? 17.047 19.844 -12.727 1 83.62 211 SER A CA 1
ATOM 1598 C C . SER A 1 211 ? 18.031 18.688 -12.719 1 83.62 211 SER A C 1
ATOM 1600 O O . SER A 1 211 ? 18.828 18.531 -13.648 1 83.62 211 SER A O 1
ATOM 1602 N N . ILE A 1 212 ? 17.938 17.938 -11.75 1 84.06 212 ILE A N 1
ATOM 1603 C CA . ILE A 1 212 ? 18.812 16.781 -11.641 1 84.06 212 ILE A CA 1
ATOM 1604 C C . ILE A 1 212 ? 18.484 15.773 -12.734 1 84.06 212 ILE A C 1
ATOM 1606 O O . ILE A 1 212 ? 19.391 15.219 -13.367 1 84.06 212 ILE A O 1
ATOM 1610 N N . ASN A 1 213 ? 17.203 15.578 -12.883 1 85.56 213 ASN A N 1
ATOM 1611 C CA . ASN A 1 213 ? 16.766 14.656 -13.922 1 85.56 213 ASN A CA 1
ATOM 1612 C C . ASN A 1 213 ? 17.203 15.125 -15.312 1 85.56 213 ASN A C 1
ATOM 1614 O O . ASN A 1 213 ? 17.578 14.305 -16.156 1 85.56 213 ASN A O 1
ATOM 1618 N N . LYS A 1 214 ? 17.125 16.344 -15.641 1 85.94 214 LYS A N 1
ATOM 1619 C CA . LYS A 1 214 ? 17.531 16.906 -16.922 1 85.94 214 LYS A CA 1
ATOM 1620 C C . LYS A 1 214 ? 19.031 16.734 -17.156 1 85.94 214 LYS A C 1
ATOM 1622 O O . LYS A 1 214 ? 19.469 16.469 -18.281 1 85.94 214 LYS A O 1
ATOM 1627 N N . LYS A 1 215 ? 19.75 16.844 -16.125 1 85.62 215 LYS A N 1
ATOM 1628 C CA . LYS A 1 215 ? 21.203 16.812 -16.25 1 85.62 215 LYS A CA 1
ATOM 1629 C C . LYS A 1 215 ? 21.719 15.375 -16.234 1 85.62 215 LYS A C 1
ATOM 1631 O O . LYS A 1 215 ? 22.672 15.047 -16.969 1 85.62 215 LYS A O 1
ATOM 1636 N N . PHE A 1 216 ? 21.094 14.469 -15.438 1 86.5 216 PHE A N 1
ATOM 1637 C CA . PHE A 1 216 ? 21.672 13.148 -15.203 1 86.5 216 PHE A CA 1
ATOM 1638 C C . PHE A 1 216 ? 20.75 12.055 -15.727 1 86.5 216 PHE A C 1
ATOM 1640 O O . PHE A 1 216 ? 21.062 10.867 -15.617 1 86.5 216 PHE A O 1
ATOM 1647 N N . GLY A 1 217 ? 19.656 12.406 -16.25 1 85.44 217 GLY A N 1
ATOM 1648 C CA . GLY A 1 217 ? 18.734 11.438 -16.844 1 85.44 217 GLY A CA 1
ATOM 1649 C C . GLY A 1 217 ? 18.109 10.516 -15.82 1 85.44 217 GLY A C 1
ATOM 1650 O O . GLY A 1 217 ? 17.562 10.977 -14.812 1 85.44 217 GLY A O 1
ATOM 1651 N N . VAL A 1 218 ? 18.266 9.203 -16.047 1 85.19 218 VAL A N 1
ATOM 1652 C CA . VAL A 1 218 ? 17.656 8.195 -15.195 1 85.19 218 VAL A CA 1
ATOM 1653 C C . VAL A 1 218 ? 18.125 8.375 -13.758 1 85.19 218 VAL A C 1
ATOM 1655 O O . VAL A 1 218 ? 17.375 8.109 -12.812 1 85.19 218 VAL A O 1
ATOM 1658 N N . PHE A 1 219 ? 19.234 8.891 -13.578 1 84.12 219 PHE A N 1
ATOM 1659 C CA . PHE A 1 219 ? 19.828 9.047 -12.258 1 84.12 219 PHE A CA 1
ATOM 1660 C C . PHE A 1 219 ? 19.172 10.188 -11.492 1 84.12 219 PHE A C 1
ATOM 1662 O O . PHE A 1 219 ? 19.328 10.305 -10.273 1 84.12 219 PHE A O 1
ATOM 1669 N N . GLY A 1 220 ? 18.438 10.945 -12.203 1 84.06 220 GLY A N 1
ATOM 1670 C CA . GLY A 1 220 ? 17.719 12.039 -11.57 1 84.06 220 GLY A CA 1
ATOM 1671 C C . GLY A 1 220 ? 16.234 11.75 -11.383 1 84.06 220 GLY A C 1
ATOM 1672 O O . GLY A 1 220 ? 15.508 12.578 -10.836 1 84.06 220 GLY A O 1
ATOM 1673 N N . GLU A 1 221 ? 15.797 10.578 -11.75 1 91.81 221 GLU A N 1
ATOM 1674 C CA . GLU A 1 221 ? 14.391 10.203 -11.609 1 91.81 221 GLU A CA 1
ATOM 1675 C C . GLU A 1 221 ? 14.047 9.898 -10.156 1 91.81 221 GLU A C 1
ATOM 1677 O O . GLU A 1 221 ? 14.906 9.484 -9.375 1 91.81 221 GLU A O 1
ATOM 1682 N N . PRO A 1 222 ? 12.781 10.102 -9.805 1 90.56 222 PRO A N 1
ATOM 1683 C CA . PRO A 1 222 ? 12.352 9.875 -8.422 1 90.56 222 PRO A CA 1
ATOM 1684 C C . PRO A 1 222 ? 12.703 8.484 -7.914 1 90.56 222 PRO A C 1
ATOM 1686 O O . PRO A 1 222 ? 13.102 8.32 -6.758 1 90.56 222 PRO A O 1
ATOM 1689 N N . LEU A 1 223 ? 12.539 7.551 -8.742 1 93.56 223 LEU A N 1
ATOM 1690 C CA . LEU A 1 223 ? 12.805 6.191 -8.281 1 93.56 223 LEU A CA 1
ATOM 1691 C C . LEU A 1 223 ? 14.281 6.016 -7.938 1 93.56 223 LEU A C 1
ATOM 1693 O O . LEU A 1 223 ? 14.625 5.312 -6.98 1 93.56 223 LEU A O 1
ATOM 1697 N N . THR A 1 224 ? 15.203 6.586 -8.68 1 93.81 224 THR A N 1
ATOM 1698 C CA . THR A 1 224 ? 16.625 6.5 -8.406 1 93.81 224 THR A CA 1
ATOM 1699 C C . THR A 1 224 ? 16.984 7.293 -7.152 1 93.81 224 THR A C 1
ATOM 1701 O O . THR A 1 224 ? 17.781 6.832 -6.32 1 93.81 224 THR A O 1
ATOM 1704 N N . LEU A 1 225 ? 16.453 8.477 -7.109 1 91.44 225 LEU A N 1
ATOM 1705 C CA . LEU A 1 225 ? 16.672 9.297 -5.926 1 91.44 225 LEU A CA 1
ATOM 1706 C C . LEU A 1 225 ? 16.25 8.562 -4.66 1 91.44 225 LEU A C 1
ATOM 1708 O O . LEU A 1 225 ? 16.969 8.578 -3.658 1 91.44 225 LEU A O 1
ATOM 1712 N N . GLY A 1 226 ? 15.055 7.996 -4.715 1 93.38 226 GLY A N 1
ATOM 1713 C CA . GLY A 1 226 ? 14.594 7.215 -3.58 1 93.38 226 GLY A CA 1
ATOM 1714 C C . GLY A 1 226 ? 15.523 6.066 -3.227 1 93.38 226 GLY A C 1
ATOM 1715 O O . GLY A 1 226 ? 15.797 5.824 -2.051 1 93.38 226 GLY A O 1
ATOM 1716 N N . PHE A 1 227 ? 16 5.402 -4.227 1 95.62 227 PHE A N 1
ATOM 1717 C CA . PHE A 1 227 ? 16.906 4.277 -4 1 95.62 227 PHE A CA 1
ATOM 1718 C C . PHE A 1 227 ? 18.188 4.73 -3.312 1 95.62 227 PHE A C 1
ATOM 1720 O O . PHE A 1 227 ? 18.625 4.121 -2.334 1 95.62 227 PHE A O 1
ATOM 1727 N N . VAL A 1 228 ? 18.781 5.719 -3.783 1 94.56 228 VAL A N 1
ATOM 1728 C CA . VAL A 1 228 ? 20.047 6.227 -3.26 1 94.56 228 VAL A CA 1
ATOM 1729 C C . VAL A 1 228 ? 19.859 6.707 -1.821 1 94.56 228 VAL A C 1
ATOM 1731 O O . VAL A 1 228 ? 20.656 6.398 -0.945 1 94.56 228 VAL A O 1
ATOM 1734 N N . LEU A 1 229 ? 18.844 7.418 -1.591 1 93.38 229 LEU A N 1
ATOM 1735 C CA . LEU A 1 229 ? 18.562 7.922 -0.248 1 93.38 229 LEU A CA 1
ATOM 1736 C C . LEU A 1 229 ? 18.281 6.773 0.713 1 93.38 229 LEU A C 1
ATOM 1738 O O . LEU A 1 229 ? 18.688 6.809 1.873 1 93.38 229 LEU A O 1
ATOM 1742 N N . GLY A 1 230 ? 17.469 5.824 0.193 1 94.56 230 GLY A N 1
ATOM 1743 C CA . GLY A 1 230 ? 17.234 4.645 1.009 1 94.56 230 GLY A CA 1
ATOM 1744 C C . GLY A 1 230 ? 18.5 3.908 1.39 1 94.56 230 GLY A C 1
ATOM 1745 O O . GLY A 1 230 ? 18.656 3.477 2.535 1 94.56 230 GLY A O 1
ATOM 1746 N N . LEU A 1 231 ? 19.391 3.766 0.457 1 95.69 231 LEU A N 1
ATOM 1747 C CA . LEU A 1 231 ? 20.672 3.127 0.725 1 95.69 231 LEU A CA 1
ATOM 1748 C C . LEU A 1 231 ? 21.453 3.908 1.771 1 95.69 231 LEU A C 1
ATOM 1750 O O . LEU A 1 231 ? 22.078 3.316 2.664 1 95.69 231 LEU A O 1
ATOM 1754 N N . LEU A 1 232 ? 21.484 5.148 1.59 1 94.75 232 LEU A N 1
ATOM 1755 C CA . LEU A 1 232 ? 22.188 6.008 2.535 1 94.75 232 LEU A CA 1
ATOM 1756 C C . LEU A 1 232 ? 21.656 5.812 3.949 1 94.75 232 LEU A C 1
ATOM 1758 O O . LEU A 1 232 ? 22.438 5.664 4.898 1 94.75 232 LEU A O 1
ATOM 1762 N N . LEU A 1 233 ? 20.422 5.809 4.098 1 93.12 233 LEU A N 1
ATOM 1763 C CA . LEU A 1 233 ? 19.797 5.641 5.406 1 93.12 233 LEU A CA 1
ATOM 1764 C C . LEU A 1 233 ? 20.109 4.266 5.984 1 93.12 233 LEU A C 1
ATOM 1766 O O . LEU A 1 233 ? 20.375 4.137 7.184 1 93.12 233 LEU A O 1
ATOM 1770 N N . ALA A 1 234 ? 20.031 3.273 5.113 1 94.75 234 ALA A N 1
ATOM 1771 C CA . ALA A 1 234 ? 20.312 1.911 5.559 1 94.75 234 ALA A CA 1
ATOM 1772 C C . ALA A 1 234 ? 21.75 1.782 6.066 1 94.75 234 ALA A C 1
ATOM 1774 O O . ALA A 1 234 ? 22 1.124 7.078 1 94.75 234 ALA A O 1
ATOM 1775 N N . PHE A 1 235 ? 22.656 2.371 5.391 1 94.69 235 PHE A N 1
ATOM 1776 C CA . PHE A 1 23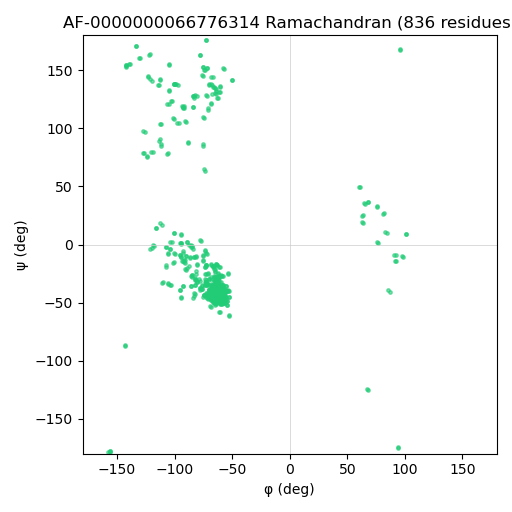5 ? 24.047 2.318 5.793 1 94.69 235 PHE A CA 1
ATOM 1777 C C . PHE A 1 235 ? 24.266 3.053 7.113 1 94.69 235 PHE A C 1
ATOM 1779 O O . PHE A 1 235 ? 25.016 2.594 7.973 1 94.69 235 PHE A O 1
ATOM 1786 N N . LEU A 1 236 ? 23.641 4.137 7.262 1 91.88 236 LEU A N 1
ATOM 1787 C CA . LEU A 1 236 ? 23.734 4.875 8.516 1 91.88 236 LEU A CA 1
ATOM 1788 C C . LEU A 1 236 ? 23.156 4.062 9.664 1 91.88 236 LEU A C 1
ATOM 1790 O O . LEU A 1 236 ? 23.609 4.188 10.812 1 91.88 236 LEU A O 1
ATOM 1794 N N . ALA A 1 237 ? 22.203 3.266 9.367 1 92.5 237 ALA A N 1
ATOM 1795 C CA . ALA A 1 237 ? 21.562 2.428 10.375 1 92.5 237 ALA A CA 1
ATOM 1796 C C . ALA A 1 237 ? 22.391 1.174 10.648 1 92.5 237 ALA A C 1
ATOM 1798 O O . ALA A 1 237 ? 22.109 0.434 11.594 1 92.5 237 ALA A O 1
ATOM 1799 N N . GLY A 1 238 ? 23.406 0.905 9.836 1 93.62 238 GLY A N 1
ATOM 1800 C CA . GLY A 1 238 ? 24.281 -0.24 10.023 1 93.62 238 GLY A CA 1
ATOM 1801 C C . GLY A 1 238 ? 23.703 -1.531 9.477 1 93.62 238 GLY A C 1
ATOM 1802 O O . GLY A 1 238 ? 24.016 -2.615 9.984 1 93.62 238 GLY A O 1
ATOM 1803 N N . TYR A 1 239 ? 22.891 -1.417 8.539 1 92.69 239 TYR A N 1
ATOM 1804 C CA . TYR A 1 239 ? 22.266 -2.604 7.953 1 92.69 239 TYR A CA 1
ATOM 1805 C C . TYR A 1 239 ? 23.266 -3.355 7.078 1 92.69 239 TYR A C 1
ATOM 1807 O O . TYR A 1 239 ? 24.203 -2.758 6.535 1 92.69 239 TYR A O 1
ATOM 1815 N N . ASP A 1 240 ? 23.078 -4.68 7.004 1 91.69 240 ASP A N 1
ATOM 1816 C CA . ASP A 1 240 ? 23.859 -5.445 6.039 1 91.69 240 ASP A CA 1
ATOM 1817 C C . ASP A 1 240 ? 23.375 -5.184 4.613 1 91.69 240 ASP A C 1
ATOM 1819 O O . ASP A 1 240 ? 22.391 -4.484 4.406 1 91.69 240 ASP A O 1
ATOM 1823 N N . VAL A 1 241 ? 24.016 -5.723 3.674 1 87.81 241 VAL A N 1
ATOM 1824 C CA . VAL A 1 241 ? 23.812 -5.395 2.268 1 87.81 241 VAL A CA 1
ATOM 1825 C C . VAL A 1 241 ? 22.406 -5.781 1.839 1 87.81 241 VAL A C 1
ATOM 1827 O O . VAL A 1 241 ? 21.703 -4.996 1.188 1 87.81 241 VAL A O 1
ATOM 1830 N N . SER A 1 242 ? 21.922 -6.945 2.205 1 86.56 242 SER A N 1
ATOM 1831 C CA . SER A 1 242 ? 20.594 -7.41 1.793 1 86.56 242 SER A CA 1
ATOM 1832 C C . SER A 1 242 ? 19.5 -6.539 2.383 1 86.56 242 SER A C 1
ATOM 1834 O O . SER A 1 242 ? 18.547 -6.168 1.682 1 86.56 242 SER A O 1
ATOM 1836 N N . ALA A 1 243 ? 19.641 -6.273 3.633 1 89.81 243 ALA A N 1
ATOM 1837 C CA . ALA A 1 243 ? 18.656 -5.418 4.293 1 89.81 243 ALA A CA 1
ATOM 1838 C C . ALA A 1 243 ? 18.719 -3.994 3.744 1 89.81 243 ALA A C 1
ATOM 1840 O O . ALA A 1 243 ? 17.688 -3.316 3.654 1 89.81 243 ALA A O 1
ATOM 1841 N N . ALA A 1 244 ? 19.922 -3.596 3.426 1 93.06 244 ALA A N 1
ATOM 1842 C CA . ALA A 1 244 ? 20.094 -2.252 2.883 1 93.06 244 ALA A CA 1
ATOM 1843 C C . ALA A 1 244 ? 19.406 -2.113 1.527 1 93.06 244 ALA A C 1
ATOM 1845 O O . ALA A 1 244 ? 18.719 -1.121 1.271 1 93.06 244 ALA A O 1
ATOM 1846 N N . VAL A 1 245 ? 19.562 -3.074 0.703 1 91 245 VAL A N 1
ATOM 1847 C CA . VAL A 1 245 ? 18.938 -3.053 -0.616 1 91 245 VAL A CA 1
ATOM 1848 C C . VAL A 1 245 ? 17.422 -3.125 -0.473 1 91 245 VAL A C 1
ATOM 1850 O O . VAL A 1 245 ? 16.688 -2.449 -1.2 1 91 245 VAL A O 1
ATOM 1853 N N . SER A 1 246 ? 16.953 -3.875 0.436 1 91.81 246 SER A N 1
ATOM 1854 C CA . SER A 1 246 ? 15.531 -3.988 0.689 1 91.81 246 SER A CA 1
ATOM 1855 C C . SER A 1 246 ? 14.93 -2.643 1.088 1 91.81 246 SER A C 1
ATOM 1857 O O . SER A 1 246 ? 13.898 -2.234 0.552 1 91.81 246 SER A O 1
ATOM 1859 N N . LEU A 1 247 ? 15.562 -2.029 2.002 1 93.56 247 LEU A N 1
ATOM 1860 C CA . LEU A 1 247 ? 15.078 -0.72 2.43 1 93.56 247 LEU A CA 1
ATOM 1861 C C . LEU A 1 247 ? 15.102 0.274 1.274 1 93.56 247 LEU A C 1
ATOM 1863 O O . LEU A 1 247 ? 14.172 1.06 1.104 1 93.56 247 LEU A O 1
ATOM 1867 N N . ALA A 1 248 ? 16.156 0.216 0.538 1 95.06 248 ALA A N 1
ATOM 1868 C CA . ALA A 1 248 ? 16.312 1.131 -0.59 1 95.06 248 ALA A CA 1
ATOM 1869 C C . ALA A 1 248 ? 15.195 0.951 -1.602 1 95.06 248 ALA A C 1
ATOM 1871 O O . ALA A 1 248 ? 14.641 1.932 -2.109 1 95.06 248 ALA A O 1
ATOM 1872 N N . ILE A 1 249 ? 14.852 -0.211 -1.909 1 93.88 249 ILE A N 1
ATOM 1873 C CA . ILE A 1 249 ? 13.789 -0.493 -2.869 1 93.88 249 ILE A CA 1
ATOM 1874 C C . ILE A 1 249 ? 12.445 -0.009 -2.314 1 93.88 249 ILE A C 1
ATOM 1876 O O . ILE A 1 249 ? 11.625 0.536 -3.051 1 93.88 249 ILE A O 1
ATOM 1880 N N . LYS A 1 250 ? 12.195 -0.217 -1.091 1 94.56 250 LYS A N 1
ATOM 1881 C CA . LYS A 1 250 ? 10.945 0.198 -0.46 1 94.56 250 LYS A CA 1
ATOM 1882 C C . LYS A 1 250 ? 10.805 1.718 -0.462 1 94.56 250 LYS A C 1
ATOM 1884 O O . LYS A 1 250 ? 9.711 2.246 -0.683 1 94.56 250 LYS A O 1
ATOM 1889 N N . VAL A 1 251 ? 11.891 2.371 -0.187 1 93.62 251 VAL A N 1
ATOM 1890 C CA . VAL A 1 251 ? 11.867 3.828 -0.243 1 93.62 251 VAL A CA 1
ATOM 1891 C C . VAL A 1 251 ? 11.633 4.289 -1.68 1 93.62 251 VAL A C 1
ATOM 1893 O O . VAL A 1 251 ? 10.859 5.219 -1.92 1 93.62 251 VAL A O 1
ATOM 1896 N N . SER A 1 252 ? 12.305 3.666 -2.561 1 95.5 252 SER A N 1
ATOM 1897 C CA . SER A 1 252 ? 12.086 3.951 -3.975 1 95.5 252 SER A CA 1
ATOM 1898 C C . SER A 1 252 ? 10.625 3.73 -4.363 1 95.5 252 SER A C 1
ATOM 1900 O O . SER A 1 252 ? 10.055 4.52 -5.117 1 95.5 252 SER A O 1
ATOM 1902 N N . ALA A 1 253 ? 10.07 2.693 -3.902 1 96 253 ALA A N 1
ATOM 1903 C CA . ALA A 1 253 ? 8.672 2.389 -4.168 1 96 253 ALA A CA 1
ATOM 1904 C C . ALA A 1 253 ? 7.762 3.498 -3.654 1 96 253 ALA A C 1
ATOM 1906 O O . ALA A 1 253 ? 6.824 3.912 -4.344 1 96 253 ALA A O 1
ATOM 1907 N N . ALA A 1 254 ? 8.047 3.943 -2.523 1 94.06 254 ALA A N 1
ATOM 1908 C CA . ALA A 1 254 ? 7.23 5.004 -1.94 1 94.06 254 ALA A CA 1
ATOM 1909 C C . ALA A 1 254 ? 7.273 6.262 -2.801 1 94.06 254 ALA A C 1
ATOM 1911 O O . ALA A 1 254 ? 6.254 6.934 -2.977 1 94.06 254 ALA A O 1
ATOM 1912 N N . MET A 1 255 ? 8.469 6.57 -3.346 1 92.88 255 MET A N 1
ATOM 1913 C CA . MET A 1 255 ? 8.664 7.777 -4.148 1 92.88 255 MET A CA 1
ATOM 1914 C C . MET A 1 255 ? 7.828 7.715 -5.426 1 92.88 255 MET A C 1
ATOM 1916 O O . MET A 1 255 ? 7.355 8.742 -5.914 1 92.88 255 MET A O 1
ATOM 1920 N N . LEU A 1 256 ? 7.656 6.594 -5.891 1 94.06 256 LEU A N 1
ATOM 1921 C CA . LEU A 1 256 ? 6.945 6.445 -7.156 1 94.06 256 LEU A CA 1
ATOM 1922 C C . LEU A 1 256 ? 5.457 6.211 -6.918 1 94.06 256 LEU A C 1
ATOM 1924 O O . LEU A 1 256 ? 4.617 6.672 -7.695 1 94.06 256 LEU A O 1
ATOM 1928 N N . LEU A 1 257 ? 5.09 5.512 -5.895 1 96 257 LEU A N 1
ATOM 1929 C CA . LEU A 1 257 ? 3.717 5.07 -5.672 1 96 257 LEU A CA 1
ATOM 1930 C C . LEU A 1 257 ? 2.885 6.18 -5.035 1 96 257 LEU A C 1
ATOM 1932 O O . LEU A 1 257 ? 1.695 6.316 -5.328 1 96 257 LEU A O 1
ATOM 1936 N N . LEU A 1 258 ? 3.461 6.961 -4.211 1 93.81 258 LEU A N 1
ATOM 1937 C CA . LEU A 1 258 ? 2.711 7.949 -3.441 1 93.81 258 LEU A CA 1
ATOM 1938 C C . LEU A 1 258 ? 2.002 8.938 -4.363 1 93.81 258 LEU A C 1
ATOM 1940 O O . LEU A 1 258 ? 0.797 9.156 -4.23 1 93.81 258 LEU A O 1
ATOM 1944 N N . PRO A 1 259 ? 2.697 9.523 -5.32 1 92.5 259 PRO A N 1
ATOM 1945 C CA . PRO A 1 259 ? 2.01 10.438 -6.234 1 92.5 259 PRO A CA 1
ATOM 1946 C C . PRO A 1 259 ? 0.849 9.781 -6.973 1 92.5 259 PRO A C 1
ATOM 1948 O O . PRO A 1 259 ? -0.159 10.43 -7.258 1 92.5 259 PRO A O 1
ATOM 1951 N N . LYS A 1 260 ? 0.992 8.562 -7.281 1 94.5 260 LYS A N 1
ATOM 1952 C CA . LYS A 1 260 ? -0.064 7.844 -7.992 1 94.5 260 LYS A CA 1
ATOM 1953 C C . LYS A 1 260 ? -1.308 7.695 -7.117 1 94.5 260 LYS A C 1
ATOM 1955 O O . LYS A 1 260 ? -2.432 7.727 -7.621 1 94.5 260 LYS A O 1
ATOM 1960 N N . MET A 1 261 ? -1.101 7.402 -5.883 1 94.69 261 MET A N 1
ATOM 1961 C CA . MET A 1 261 ? -2.227 7.332 -4.957 1 94.69 261 MET A CA 1
ATOM 1962 C C . MET A 1 261 ? -2.92 8.688 -4.836 1 94.69 261 MET A C 1
ATOM 1964 O O . MET A 1 261 ? -4.148 8.758 -4.773 1 94.69 261 MET A O 1
ATOM 1968 N N . ILE A 1 262 ? -2.139 9.719 -4.781 1 91.44 262 ILE A N 1
ATOM 1969 C CA . ILE A 1 262 ? -2.658 11.078 -4.633 1 91.44 262 ILE A CA 1
ATOM 1970 C C . ILE A 1 262 ? -3.473 11.453 -5.867 1 91.44 262 ILE A C 1
ATOM 1972 O O . ILE A 1 262 ? -4.492 12.141 -5.762 1 91.44 262 ILE A O 1
ATOM 1976 N N . GLU A 1 263 ? -3.021 11.031 -7.02 1 93.12 263 GLU A N 1
ATOM 1977 C CA . GLU A 1 263 ? -3.758 11.305 -8.25 1 93.12 263 GLU A CA 1
ATOM 1978 C C . GLU A 1 263 ? -5.176 10.742 -8.188 1 93.12 263 GLU A C 1
ATOM 1980 O O . GLU A 1 263 ? -6.117 11.352 -8.695 1 93.12 263 GLU A O 1
ATOM 1985 N N . ILE A 1 264 ? -5.297 9.602 -7.617 1 94 264 ILE A N 1
ATOM 1986 C CA . ILE A 1 264 ? -6.613 8.992 -7.457 1 94 264 ILE A CA 1
ATOM 1987 C C . ILE A 1 264 ? -7.484 9.875 -6.562 1 94 264 ILE A C 1
ATOM 1989 O O . ILE A 1 264 ? -8.648 10.125 -6.871 1 94 264 ILE A O 1
ATOM 1993 N N . LEU A 1 265 ? -6.918 10.289 -5.516 1 90.44 265 LEU A N 1
ATOM 1994 C CA . LEU A 1 265 ? -7.609 11.172 -4.574 1 90.44 265 LEU A CA 1
ATOM 1995 C C . LEU A 1 265 ? -8.055 12.453 -5.262 1 90.44 265 LEU A C 1
ATOM 1997 O O . LEU A 1 265 ? -9.195 12.891 -5.09 1 90.44 265 LEU A O 1
ATOM 2001 N N . VAL A 1 266 ? -7.211 13.023 -6.082 1 89.31 266 VAL A N 1
ATOM 2002 C CA . VAL A 1 266 ? -7.465 14.297 -6.746 1 89.31 266 VAL A CA 1
ATOM 2003 C C . VAL A 1 266 ? -8.617 14.148 -7.734 1 89.31 266 VAL A C 1
ATOM 2005 O O . VAL A 1 266 ? -9.422 15.062 -7.902 1 89.31 266 VAL A O 1
ATOM 2008 N N . GLN A 1 267 ? -8.695 13.031 -8.359 1 92.31 267 GLN A N 1
ATOM 20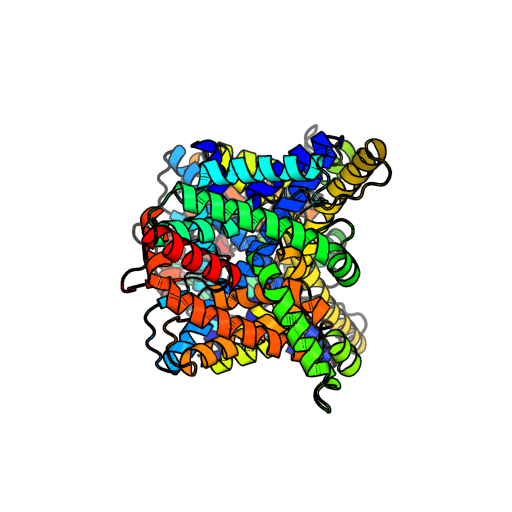09 C CA . GLN A 1 267 ? -9.789 12.789 -9.297 1 92.31 267 GLN A CA 1
ATOM 2010 C C . GLN A 1 267 ? -11.148 12.898 -8.602 1 92.31 267 GLN A C 1
ATOM 2012 O O . GLN A 1 267 ? -12.094 13.461 -9.164 1 92.31 267 GLN A O 1
ATOM 2017 N N . GLY A 1 268 ? -11.242 12.344 -7.438 1 91.06 268 GLY A N 1
ATOM 2018 C CA . GLY A 1 268 ? -12.477 12.453 -6.676 1 91.06 268 GLY A CA 1
ATOM 2019 C C . GLY A 1 268 ? -12.758 13.875 -6.215 1 91.06 268 GLY A C 1
ATOM 2020 O O . GLY A 1 268 ? -13.906 14.32 -6.234 1 91.06 268 GLY A O 1
ATOM 2021 N N . LEU A 1 269 ? -11.758 14.531 -5.84 1 86.81 269 LEU A N 1
ATOM 2022 C CA . LEU A 1 269 ? -11.875 15.898 -5.352 1 86.81 269 LEU A CA 1
ATOM 2023 C C . LEU A 1 269 ? -12.352 16.828 -6.461 1 86.81 269 LEU A C 1
ATOM 2025 O O . LEU A 1 269 ? -13.109 17.766 -6.211 1 86.81 269 LEU A O 1
ATOM 2029 N N . LEU A 1 270 ? -11.867 16.594 -7.652 1 88.88 270 LEU A N 1
ATOM 2030 C CA . LEU A 1 270 ? -12.211 17.453 -8.781 1 88.88 270 LEU A CA 1
ATOM 2031 C C . LEU A 1 270 ? -13.695 17.359 -9.102 1 88.88 270 LEU A C 1
ATOM 2033 O O . LEU A 1 270 ? -14.312 18.359 -9.469 1 88.88 270 LEU A O 1
ATOM 2037 N N . ILE A 1 271 ? -14.227 16.219 -8.938 1 90.19 271 ILE A N 1
ATOM 2038 C CA . ILE A 1 271 ? -15.656 16.047 -9.188 1 90.19 271 ILE A CA 1
ATOM 2039 C C . ILE A 1 271 ? -16.453 16.922 -8.234 1 90.19 271 ILE A C 1
ATOM 2041 O O . ILE A 1 271 ? -17.375 17.625 -8.656 1 90.19 271 ILE A O 1
ATOM 2045 N N . VAL A 1 272 ? -16.125 16.922 -7.016 1 86.62 272 VAL A N 1
ATOM 2046 C CA . VAL A 1 272 ? -16.844 17.672 -5.992 1 86.62 272 VAL A CA 1
ATOM 2047 C C . VAL A 1 272 ? -16.562 19.172 -6.164 1 86.62 272 VAL A C 1
ATOM 2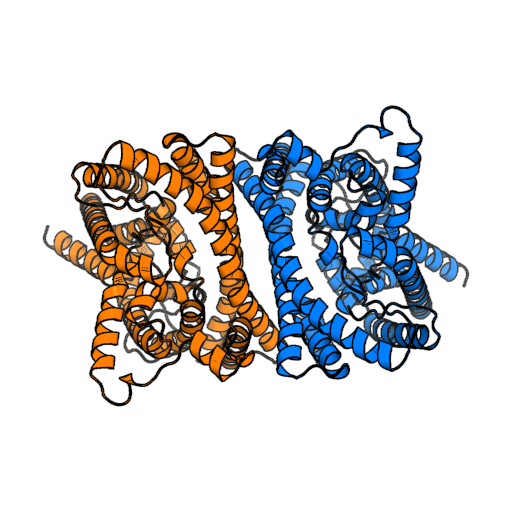049 O O . VAL A 1 272 ? -17.469 20 -6.043 1 86.62 272 VAL A O 1
ATOM 2052 N N . ARG A 1 273 ? -15.328 19.469 -6.375 1 83.5 273 ARG A N 1
ATOM 2053 C CA . ARG A 1 273 ? -14.914 20.859 -6.547 1 83.5 273 ARG A CA 1
ATOM 2054 C C . ARG A 1 273 ? -15.656 21.516 -7.711 1 83.5 273 ARG A C 1
ATOM 2056 O O . ARG A 1 273 ? -16.141 22.641 -7.59 1 83.5 273 ARG A O 1
ATOM 2063 N N . ASP A 1 274 ? -15.703 20.844 -8.805 1 86.94 274 ASP A N 1
ATOM 2064 C CA . ASP A 1 274 ? -16.359 21.391 -9.984 1 86.94 274 ASP A CA 1
ATOM 2065 C C . ASP A 1 274 ? -17.859 21.609 -9.719 1 86.94 274 ASP A C 1
ATOM 2067 O O . ASP A 1 274 ? -18.422 22.625 -10.133 1 86.94 274 ASP A O 1
ATOM 2071 N N . ALA A 1 275 ? -18.453 20.672 -9.039 1 86.81 275 ALA A N 1
ATOM 2072 C CA . ALA A 1 275 ? -19.859 20.797 -8.695 1 86.81 275 ALA A CA 1
ATOM 2073 C C . ALA A 1 275 ? -20.078 21.953 -7.727 1 86.81 275 ALA A C 1
ATOM 2075 O O . ALA A 1 275 ? -21.031 22.719 -7.871 1 86.81 275 ALA A O 1
ATOM 2076 N N . ALA A 1 276 ? -19.297 22.031 -6.742 1 81 276 ALA A N 1
ATOM 2077 C CA . ALA A 1 276 ? -19.391 23.109 -5.758 1 81 276 ALA A CA 1
ATOM 2078 C C . ALA A 1 276 ? -19.172 24.469 -6.41 1 81 276 ALA A C 1
ATOM 2080 O O . ALA A 1 276 ? -19.891 25.438 -6.109 1 81 276 ALA A O 1
ATOM 2081 N N . GLU A 1 277 ? -18.203 24.547 -7.176 1 81.31 277 GLU A N 1
ATOM 2082 C CA . GLU A 1 277 ? -17.891 25.797 -7.867 1 81.31 277 GLU A CA 1
ATOM 2083 C C . GLU A 1 277 ? -19.078 26.266 -8.711 1 81.31 277 GLU A C 1
ATOM 2085 O O . GLU A 1 277 ? -19.422 27.438 -8.719 1 81.31 277 GLU A O 1
ATOM 2090 N N . ALA A 1 278 ? -19.625 25.375 -9.414 1 83.5 278 ALA A N 1
ATOM 2091 C CA . ALA A 1 278 ? -20.75 25.703 -10.289 1 83.5 278 ALA A CA 1
ATOM 2092 C C . ALA A 1 278 ? -21.938 26.219 -9.484 1 83.5 278 ALA A C 1
ATOM 2094 O O . ALA A 1 278 ? -22.531 27.234 -9.844 1 83.5 278 ALA A O 1
ATOM 2095 N N . LYS A 1 279 ? -22.25 25.562 -8.461 1 83.12 279 LYS A N 1
ATOM 2096 C CA . LYS A 1 279 ? -23.406 25.922 -7.652 1 83.12 279 LYS A CA 1
ATOM 2097 C C . LYS A 1 279 ? -23.156 27.219 -6.879 1 83.12 279 LYS A C 1
ATOM 2099 O O . LYS A 1 279 ? -24.062 28.031 -6.715 1 83.12 279 LYS A O 1
ATOM 2104 N N . LEU A 1 280 ? -22.031 27.266 -6.293 1 78 280 LEU A N 1
ATOM 2105 C CA . LEU A 1 280 ? -21.703 28.438 -5.48 1 78 280 LEU A CA 1
ATOM 2106 C C . LEU A 1 280 ? -21.562 29.672 -6.352 1 78 280 LEU A C 1
ATOM 2108 O O . LEU A 1 280 ? -21.953 30.781 -5.945 1 78 280 LEU A O 1
ATOM 2112 N N . LYS A 1 281 ? -20.984 29.531 -7.477 1 78.19 281 LYS A N 1
ATOM 2113 C CA . LYS A 1 281 ? -20.875 30.656 -8.398 1 78.19 281 LYS A CA 1
ATOM 2114 C C . LYS A 1 281 ? -22.25 31.141 -8.852 1 78.19 281 LYS A C 1
ATOM 2116 O O . LYS A 1 281 ? -22.453 32.312 -9.109 1 78.19 281 LYS A O 1
ATOM 2121 N N . ALA A 1 282 ? -23.109 30.219 -8.977 1 82.75 282 ALA A N 1
ATOM 2122 C CA . ALA A 1 282 ? -24.469 30.578 -9.367 1 82.75 282 ALA A CA 1
ATOM 2123 C C . ALA A 1 282 ? -25.172 31.359 -8.258 1 82.75 282 ALA A C 1
ATOM 2125 O O . ALA A 1 282 ? -25.938 32.281 -8.531 1 82.75 282 ALA A O 1
ATOM 2126 N N . LYS A 1 283 ? -24.984 31.016 -7.109 1 81 283 LYS A N 1
ATOM 2127 C CA . LYS A 1 283 ? -25.641 31.656 -5.977 1 81 283 LYS A CA 1
ATOM 2128 C C . LYS A 1 283 ? -24.891 32.906 -5.535 1 81 283 LYS A C 1
ATOM 2130 O O . LYS A 1 283 ? -25.516 33.875 -5.078 1 81 283 LYS A O 1
ATOM 2135 N N . PHE A 1 284 ? -23.594 32.781 -5.434 1 82.19 284 PHE A N 1
ATOM 2136 C CA . PHE A 1 284 ? -22.75 33.906 -5.004 1 82.19 284 PHE A CA 1
ATOM 2137 C C . PHE A 1 284 ? -21.766 34.281 -6.098 1 82.19 284 PHE A C 1
ATOM 2139 O O . PHE A 1 284 ? -20.562 34.031 -5.977 1 82.19 284 PHE A O 1
ATOM 2146 N N . PRO A 1 285 ? -22.391 35.031 -7.012 1 80.19 285 PRO A N 1
ATOM 2147 C CA . PRO A 1 285 ? -21.516 35.438 -8.117 1 80.19 285 PRO A CA 1
ATOM 2148 C C . PRO A 1 285 ? -20.375 36.344 -7.664 1 80.19 285 PRO A C 1
ATOM 2150 O O . PRO A 1 285 ? -20.562 37.188 -6.777 1 80.19 285 PRO A O 1
ATOM 2153 N N . GLY A 1 286 ? -19.125 36.125 -8.031 1 78.88 286 GLY A N 1
ATOM 2154 C CA . GLY A 1 286 ? -17.969 37 -7.738 1 78.88 286 GLY A CA 1
ATOM 2155 C C . GLY A 1 286 ? -17.188 36.531 -6.523 1 78.88 286 GLY A C 1
ATOM 2156 O O . GLY A 1 286 ? -16.234 37.188 -6.105 1 78.88 286 GLY A O 1
ATOM 2157 N N . ARG A 1 287 ? -17.859 35.531 -5.844 1 85.69 287 ARG A N 1
ATOM 2158 C CA . ARG A 1 287 ? -17.141 35.062 -4.664 1 85.69 287 ARG A CA 1
ATOM 2159 C C . ARG A 1 287 ? -16.391 33.781 -4.973 1 85.69 287 ARG A C 1
ATOM 2161 O O . ARG A 1 287 ? -16.891 32.906 -5.715 1 85.69 287 ARG A O 1
ATOM 2168 N N . ASP A 1 288 ? -15.188 33.719 -4.461 1 86.62 288 ASP A N 1
ATOM 2169 C CA . ASP A 1 288 ? -14.383 32.5 -4.605 1 86.62 288 ASP A CA 1
ATOM 2170 C C . ASP A 1 288 ? -14.422 31.672 -3.328 1 86.62 288 ASP A C 1
ATOM 2172 O O . ASP A 1 288 ? -14.43 32.219 -2.223 1 86.62 288 ASP A O 1
ATOM 2176 N N . PHE A 1 289 ? -14.531 30.438 -3.465 1 88 289 PHE A N 1
ATOM 2177 C CA . PHE A 1 289 ? -14.477 29.516 -2.342 1 88 289 PHE A CA 1
ATOM 2178 C C . PHE A 1 289 ? -13.375 28.484 -2.545 1 88 289 PHE A C 1
ATOM 2180 O O . PHE A 1 289 ? -13.086 28.094 -3.676 1 88 289 PHE A O 1
ATOM 2187 N N . TYR A 1 290 ? -12.758 28.109 -1.464 1 91.81 290 TYR A N 1
ATOM 2188 C CA . TYR A 1 290 ? -11.75 27.047 -1.454 1 91.81 290 TYR A CA 1
ATOM 2189 C C . TYR A 1 290 ? -12.25 25.844 -0.678 1 91.81 290 TYR A C 1
ATOM 2191 O O . TYR A 1 290 ? -12.961 25.984 0.319 1 91.81 290 TYR A O 1
ATOM 2199 N N . ILE A 1 291 ? -11.914 24.719 -1.168 1 88.5 291 ILE A N 1
ATOM 2200 C CA . ILE A 1 291 ? -12.148 23.5 -0.415 1 88.5 291 ILE A CA 1
ATOM 2201 C C . ILE A 1 291 ? -10.914 23.141 0.407 1 88.5 291 ILE A C 1
ATOM 2203 O O . ILE A 1 291 ? -9.82 22.984 -0.143 1 88.5 291 ILE A O 1
ATOM 2207 N N . GLY A 1 292 ? -11.102 23.125 1.74 1 91.44 292 GLY A N 1
ATOM 2208 C CA . GLY A 1 292 ? -10.008 22.781 2.625 1 91.44 292 GLY A CA 1
ATOM 2209 C C . GLY A 1 292 ? -9.664 21.297 2.602 1 91.44 292 GLY A C 1
ATOM 2210 O O . GLY A 1 292 ? -10.547 20.453 2.771 1 91.44 292 GLY A O 1
ATOM 2211 N N . MET A 1 293 ? -8.328 21.031 2.383 1 88.94 293 MET A N 1
ATOM 2212 C CA . MET A 1 293 ? -7.922 19.625 2.238 1 88.94 293 MET A CA 1
ATOM 2213 C C . MET A 1 293 ? -6.68 19.328 3.072 1 88.94 293 MET A C 1
ATOM 2215 O O . MET A 1 293 ? -6.066 20.25 3.627 1 88.94 293 MET A O 1
ATOM 2219 N N . ASP A 1 294 ? -6.363 18 3.131 1 88.69 294 ASP A N 1
ATOM 2220 C CA . ASP A 1 294 ? -5.172 17.5 3.805 1 88.69 294 ASP A CA 1
ATOM 2221 C C . ASP A 1 294 ? -3.92 17.75 2.967 1 88.69 294 ASP A C 1
ATOM 2223 O O . ASP A 1 294 ? -3.959 17.641 1.738 1 88.69 294 ASP A O 1
ATOM 2227 N N . THR A 1 295 ? -2.824 18.016 3.697 1 92.81 295 THR A N 1
ATOM 2228 C CA . THR A 1 295 ? -1.568 18.297 3.014 1 92.81 295 THR A CA 1
ATOM 2229 C C . THR A 1 295 ? -0.979 17.016 2.42 1 92.81 295 THR A C 1
ATOM 2231 O O . THR A 1 295 ? 0.006 17.062 1.681 1 92.81 295 THR A O 1
ATOM 2234 N N . ALA A 1 296 ? -1.587 15.938 2.695 1 89.19 296 ALA A N 1
ATOM 2235 C CA . ALA A 1 296 ? -1.19 14.695 2.037 1 89.19 296 ALA A CA 1
ATOM 2236 C C . ALA A 1 296 ? -1.186 14.859 0.52 1 89.19 296 ALA A C 1
ATOM 2238 O O . ALA A 1 296 ? -0.403 14.211 -0.177 1 89.19 296 ALA A O 1
ATOM 2239 N N . LEU A 1 297 ? -1.963 15.789 0.029 1 91.19 297 LEU A N 1
ATOM 2240 C CA . LEU A 1 297 ? -2.031 16.062 -1.401 1 91.19 297 LEU A CA 1
ATOM 2241 C C . LEU A 1 297 ? -0.725 16.672 -1.901 1 91.19 297 LEU A C 1
ATOM 2243 O O . LEU A 1 297 ? -0.461 16.672 -3.105 1 91.19 297 LEU A O 1
ATOM 2247 N N . LEU A 1 298 ? 0.045 17.141 -0.99 1 94.81 298 LEU A N 1
ATOM 2248 C CA . LEU A 1 298 ? 1.218 17.922 -1.39 1 94.81 298 LEU A CA 1
ATOM 2249 C C . LEU A 1 298 ? 2.48 17.062 -1.305 1 94.81 298 LEU A C 1
ATOM 2251 O O . LEU A 1 298 ? 3.514 17.422 -1.877 1 94.81 298 LEU A O 1
ATOM 2255 N N . ILE A 1 299 ? 2.453 15.953 -0.646 1 93.44 299 ILE A N 1
ATOM 2256 C CA . ILE A 1 299 ? 3.686 15.227 -0.34 1 93.44 299 ILE A CA 1
ATOM 2257 C C . ILE A 1 299 ? 4.059 14.328 -1.513 1 93.44 299 ILE A C 1
ATOM 2259 O O . ILE A 1 299 ? 5.125 13.703 -1.511 1 93.44 299 ILE A O 1
ATOM 2263 N N . GLY A 1 300 ? 3.277 14.328 -2.51 1 90.19 300 GLY A N 1
ATOM 2264 C CA . GLY A 1 300 ? 3.607 13.594 -3.727 1 90.19 300 GLY A CA 1
ATOM 2265 C C . GLY A 1 300 ? 4.711 14.25 -4.531 1 90.19 300 GLY A C 1
ATOM 2266 O O . GLY A 1 300 ? 5.312 13.617 -5.402 1 90.19 300 GLY A O 1
ATOM 2267 N N . GLU A 1 301 ? 4.953 15.492 -4.254 1 92.44 301 GLU A N 1
ATOM 2268 C CA . GLU A 1 301 ? 6.055 16.219 -4.887 1 92.44 301 GLU A CA 1
ATOM 2269 C C . GLU A 1 301 ? 7.398 15.586 -4.535 1 92.44 301 GLU A C 1
ATOM 2271 O O . GLU A 1 301 ? 7.73 15.43 -3.355 1 92.44 301 GLU A O 1
ATOM 2276 N N . PRO A 1 302 ? 8.211 15.234 -5.578 1 91.62 302 PRO A N 1
ATOM 2277 C CA . PRO A 1 302 ? 9.461 14.508 -5.336 1 91.62 302 PRO A CA 1
ATOM 2278 C C . PRO A 1 302 ? 10.406 15.266 -4.406 1 91.62 302 PRO A C 1
ATOM 2280 O O . PRO A 1 302 ? 11.086 14.656 -3.58 1 91.62 302 PRO A O 1
ATOM 2283 N N . SER A 1 303 ? 10.484 16.562 -4.574 1 94.56 303 SER A N 1
ATOM 2284 C CA . SER A 1 303 ? 11.375 17.344 -3.721 1 94.56 303 SER A CA 1
ATOM 2285 C C . SER A 1 303 ? 10.969 17.234 -2.256 1 94.56 303 SER A C 1
ATOM 2287 O O . SER A 1 303 ? 11.82 17.234 -1.366 1 94.56 303 SER A O 1
ATOM 2289 N N . VAL A 1 304 ? 9.672 17.141 -2.012 1 96.12 304 VAL A N 1
ATOM 2290 C CA . VAL A 1 304 ? 9.156 17.047 -0.65 1 96.12 304 VAL A CA 1
ATOM 2291 C C . VAL A 1 304 ? 9.555 15.703 -0.043 1 96.12 304 VAL A C 1
ATOM 2293 O O . VAL A 1 304 ? 10.094 15.656 1.067 1 96.12 304 VAL A O 1
ATOM 2296 N N . LEU A 1 305 ? 9.367 14.656 -0.735 1 93.31 305 LEU A N 1
ATOM 2297 C CA . LEU A 1 305 ? 9.688 13.312 -0.265 1 93.31 305 LEU A CA 1
ATOM 2298 C C . LEU A 1 305 ? 11.188 13.148 -0.066 1 93.31 305 LEU A C 1
ATOM 2300 O O . LEU A 1 305 ? 11.633 12.648 0.973 1 93.31 305 LEU A O 1
ATOM 2304 N N . ALA A 1 306 ? 11.922 13.57 -1.057 1 93.44 306 ALA A N 1
ATOM 2305 C CA . ALA A 1 306 ? 13.375 13.422 -1.005 1 93.44 306 ALA A CA 1
ATOM 2306 C C . ALA A 1 306 ? 13.961 14.18 0.177 1 93.44 306 ALA A C 1
ATOM 2308 O O . ALA A 1 306 ? 14.781 13.648 0.923 1 93.44 306 ALA A O 1
ATOM 2309 N N . THR A 1 307 ? 13.547 15.391 0.295 1 96.31 307 THR A N 1
ATOM 2310 C CA . THR A 1 307 ? 14.086 16.203 1.382 1 96.31 307 THR A CA 1
ATOM 2311 C C . THR A 1 307 ? 13.633 15.664 2.734 1 96.31 307 THR A C 1
ATOM 2313 O O . THR A 1 307 ? 14.375 15.727 3.715 1 96.31 307 THR A O 1
ATOM 2316 N N . GLY A 1 308 ? 12.391 15.234 2.793 1 95.31 308 GLY A N 1
ATOM 2317 C CA . GLY A 1 308 ? 11.922 14.594 4.012 1 95.31 308 GLY A CA 1
ATOM 2318 C C . GLY A 1 308 ? 12.789 13.422 4.445 1 95.31 308 GLY A C 1
ATOM 2319 O O . GLY A 1 308 ? 13.055 13.25 5.633 1 95.31 308 GLY A O 1
ATOM 2320 N N . LEU A 1 309 ? 13.219 12.664 3.518 1 92.38 309 LEU A N 1
ATOM 2321 C CA . LEU A 1 309 ? 14.078 11.523 3.797 1 92.38 309 LEU A CA 1
ATOM 2322 C C . LEU A 1 309 ? 15.445 11.984 4.293 1 92.38 309 LEU A C 1
ATOM 2324 O O . LEU A 1 309 ? 16.016 11.391 5.219 1 92.38 309 LEU A O 1
ATOM 2328 N N . LEU A 1 310 ? 15.938 13.023 3.703 1 94.06 310 LEU A N 1
ATOM 2329 C CA . LEU A 1 310 ? 17.234 13.562 4.105 1 94.06 310 LEU A CA 1
ATOM 2330 C C . LEU A 1 310 ? 17.172 14.109 5.523 1 94.06 310 LEU A C 1
ATOM 2332 O O . LEU A 1 310 ? 18.188 14.125 6.23 1 94.06 310 LEU A O 1
ATOM 2336 N N . LEU A 1 311 ? 16.047 14.523 5.926 1 96.25 311 LEU A N 1
ATOM 2337 C CA . LEU A 1 311 ? 15.883 15.117 7.246 1 96.25 311 LEU A CA 1
ATOM 2338 C C . LEU A 1 311 ? 15.945 14.047 8.336 1 96.25 311 LEU A C 1
ATOM 2340 O O . LEU A 1 311 ? 16.125 14.367 9.516 1 96.25 311 LEU A O 1
ATOM 2344 N N . ILE A 1 312 ? 15.734 12.805 7.957 1 93.12 312 ILE A N 1
ATOM 2345 C CA . ILE A 1 312 ? 15.68 11.727 8.945 1 93.12 312 ILE A CA 1
ATOM 2346 C C . ILE A 1 312 ? 17.016 11.633 9.68 1 93.12 312 ILE A C 1
ATOM 2348 O O . ILE A 1 312 ? 17.062 11.797 10.898 1 93.12 312 ILE A O 1
ATOM 2352 N N . PRO A 1 313 ? 18.109 11.422 8.969 1 91.88 313 PRO A N 1
ATOM 2353 C CA . PRO A 1 313 ? 19.391 11.414 9.695 1 91.88 313 PRO A CA 1
ATOM 2354 C C . PRO A 1 313 ? 19.688 12.742 10.383 1 91.88 313 PRO A C 1
ATOM 2356 O O . PRO A 1 313 ? 20.281 12.766 11.461 1 91.88 313 PRO A O 1
ATOM 2359 N N . MET A 1 314 ? 19.312 13.805 9.773 1 94.88 314 MET A N 1
ATOM 2360 C CA . MET A 1 314 ? 19.531 15.109 10.383 1 94.88 314 MET A CA 1
ATOM 2361 C C . MET A 1 314 ? 18.797 15.234 11.711 1 94.88 314 MET A C 1
ATOM 2363 O O . MET A 1 314 ? 19.328 15.781 12.672 1 94.88 314 MET A O 1
ATOM 2367 N N . ALA A 1 315 ? 17.562 14.789 11.703 1 94.81 315 ALA A N 1
ATOM 2368 C CA . ALA A 1 315 ? 16.781 14.828 12.93 1 94.81 315 ALA A CA 1
ATOM 2369 C C . ALA A 1 315 ? 17.453 14.016 14.039 1 94.81 315 ALA A C 1
ATOM 2371 O O . ALA A 1 315 ? 17.453 14.43 15.203 1 94.81 315 ALA A O 1
ATOM 2372 N N . VAL A 1 316 ? 17.984 12.938 13.719 1 90.19 316 VAL A N 1
ATOM 2373 C CA . VAL A 1 316 ? 18.672 12.086 14.68 1 90.19 316 VAL A CA 1
ATOM 2374 C C . VAL A 1 316 ? 19.906 12.805 15.211 1 90.19 316 VAL A C 1
ATOM 2376 O O . VAL A 1 316 ? 20.141 12.844 16.422 1 90.19 316 VAL A O 1
ATOM 2379 N N . VAL A 1 317 ? 20.656 13.344 14.32 1 91.06 317 VAL A N 1
ATOM 2380 C CA . VAL A 1 317 ? 21.875 14.07 14.703 1 91.06 317 VAL A CA 1
ATOM 2381 C C . VAL A 1 317 ? 21.5 15.242 15.609 1 91.06 317 VAL A C 1
ATOM 2383 O O . VAL A 1 317 ? 22.141 15.477 16.625 1 91.06 317 VAL A O 1
ATOM 2386 N N . LEU A 1 318 ? 20.484 15.984 15.227 1 95 318 LEU A N 1
ATOM 2387 C CA . LEU A 1 318 ? 20.047 17.141 16 1 95 318 LEU A CA 1
ATOM 2388 C C . LEU A 1 318 ? 19.609 16.703 17.406 1 95 318 LEU A C 1
ATOM 2390 O O . LEU A 1 318 ? 19.844 17.438 18.375 1 95 318 LEU A O 1
ATOM 2394 N N . SER A 1 319 ? 18.953 15.625 17.469 1 92.56 319 SER A N 1
ATOM 2395 C CA . SER A 1 319 ? 18.469 15.164 18.766 1 92.56 319 SER A CA 1
ATOM 2396 C C . SER A 1 319 ? 19.609 14.906 19.734 1 92.56 319 SER A C 1
ATOM 2398 O O . SER A 1 319 ? 19.438 14.961 20.953 1 92.56 319 SER A O 1
ATOM 2400 N N . ILE A 1 320 ? 20.734 14.75 19.219 1 88.56 320 ILE A N 1
ATOM 2401 C CA . ILE A 1 320 ? 21.922 14.445 20.031 1 88.56 320 ILE A CA 1
ATOM 2402 C C . ILE A 1 320 ? 22.656 15.734 20.359 1 88.56 320 ILE A C 1
ATOM 2404 O O . ILE A 1 320 ? 23.109 15.922 21.5 1 88.56 320 ILE A O 1
ATOM 2408 N N . ILE A 1 321 ? 22.812 16.531 19.422 1 91.62 321 ILE A N 1
ATOM 2409 C CA . ILE A 1 321 ? 23.75 17.641 19.562 1 91.62 321 ILE A CA 1
ATOM 2410 C C . ILE A 1 321 ? 23.062 18.812 20.234 1 91.62 321 ILE A C 1
ATOM 2412 O O . ILE A 1 321 ? 23.719 19.688 20.812 1 91.62 321 ILE A O 1
ATOM 2416 N N . LEU A 1 322 ? 21.766 18.938 20.094 1 95.19 322 LEU A N 1
ATOM 2417 C CA . LEU A 1 322 ? 21.062 20.078 20.672 1 95.19 322 LEU A CA 1
ATOM 2418 C C . LEU A 1 322 ? 21.062 20 22.188 1 95.19 322 LEU A C 1
ATOM 2420 O O . LEU A 1 322 ? 20.531 19.047 22.766 1 95.19 322 LEU A O 1
ATOM 2424 N N . PRO A 1 323 ? 21.594 20.984 22.766 1 94.81 323 PRO A N 1
ATOM 2425 C CA . PRO A 1 323 ? 21.625 20.984 24.234 1 94.81 323 PRO A CA 1
ATOM 2426 C C . PRO A 1 323 ? 20.234 21.062 24.859 1 94.81 323 PRO A C 1
ATOM 2428 O O . PRO A 1 323 ? 19.422 21.906 24.453 1 94.81 323 PRO A O 1
ATOM 2431 N N . GLY A 1 324 ? 20.016 20.172 25.766 1 94.06 324 GLY A N 1
ATOM 2432 C CA . GLY A 1 324 ? 18.766 20.234 26.516 1 94.06 324 GLY A CA 1
ATOM 2433 C C . GLY A 1 324 ? 17.656 19.438 25.875 1 94.06 324 GLY A C 1
ATOM 2434 O O . GLY A 1 324 ? 16.578 19.281 26.469 1 94.06 324 GLY A O 1
ATOM 2435 N N . ASN A 1 325 ? 17.828 18.953 24.719 1 95.81 325 ASN A N 1
ATOM 2436 C CA . ASN A 1 325 ? 16.797 18.156 24.062 1 95.81 325 ASN A CA 1
ATOM 2437 C C . ASN A 1 325 ? 16.562 16.828 24.781 1 95.81 325 ASN A C 1
ATOM 2439 O O . ASN A 1 325 ? 17.531 16.156 25.172 1 95.81 325 ASN A O 1
ATOM 2443 N N . ARG A 1 326 ? 15.398 16.438 24.984 1 95.38 326 ARG A N 1
ATOM 2444 C CA . ARG A 1 326 ? 15.062 15.156 25.609 1 95.38 326 ARG A CA 1
ATOM 2445 C C . ARG A 1 326 ? 14.242 14.281 24.672 1 95.38 326 ARG A C 1
ATOM 2447 O O . ARG A 1 326 ? 13.953 13.125 24.984 1 95.38 326 ARG A O 1
ATOM 2454 N N . VAL A 1 327 ? 13.891 14.789 23.469 1 94.62 327 VAL A N 1
ATOM 2455 C CA . VAL A 1 327 ? 13.016 14.078 22.547 1 94.62 327 VAL A CA 1
ATOM 2456 C C . VAL A 1 327 ? 13.844 13.086 21.734 1 94.62 327 VAL A C 1
ATOM 2458 O O . VAL A 1 327 ? 14.852 13.453 21.125 1 94.62 327 VAL A O 1
ATOM 2461 N N . LEU A 1 328 ? 13.422 11.953 21.75 1 90.88 328 LEU A N 1
ATOM 2462 C CA . LEU A 1 328 ? 13.93 10.914 20.875 1 90.88 328 LEU A CA 1
ATOM 2463 C C . LEU A 1 328 ? 13.031 10.75 19.656 1 90.88 328 LEU A C 1
ATOM 2465 O O . LEU A 1 328 ? 11.938 10.188 19.75 1 90.88 328 LEU A O 1
ATOM 2469 N N . PRO A 1 329 ? 13.508 11.281 18.469 1 91.12 329 PRO A N 1
ATOM 2470 C CA . PRO A 1 329 ? 12.711 11.047 17.266 1 91.12 329 PRO A CA 1
ATOM 2471 C C . PRO A 1 329 ? 12.555 9.562 16.938 1 91.12 329 PRO A C 1
ATOM 2473 O O . PRO A 1 329 ? 13.547 8.82 16.938 1 91.12 329 PRO A O 1
ATOM 2476 N N . PHE A 1 330 ? 11.336 9.195 16.688 1 88.25 330 PHE A N 1
ATOM 2477 C CA . PHE A 1 330 ? 11.117 7.773 16.469 1 88.25 330 PHE A CA 1
ATOM 2478 C C . PHE A 1 330 ? 10.055 7.543 15.391 1 88.25 330 PHE A C 1
ATOM 2480 O O . PHE A 1 330 ? 10.359 7.574 14.203 1 88.25 330 PHE A O 1
ATOM 2487 N N . VAL A 1 331 ? 8.758 7.508 15.727 1 85.81 331 VAL A N 1
ATOM 2488 C CA . VAL A 1 331 ? 7.688 7.098 14.82 1 85.81 331 VAL A CA 1
ATOM 2489 C C . VAL A 1 331 ? 7.527 8.133 13.711 1 85.81 331 VAL A C 1
ATOM 2491 O O . VAL A 1 331 ? 7.344 7.773 12.539 1 85.81 331 VAL A O 1
ATOM 2494 N N . ASP A 1 332 ? 7.645 9.367 13.961 1 92.88 332 ASP A N 1
ATOM 2495 C CA . ASP A 1 332 ? 7.355 10.43 13 1 92.88 332 ASP A CA 1
ATOM 2496 C C . ASP A 1 332 ? 8.555 10.68 12.086 1 92.88 332 ASP A C 1
ATOM 2498 O O . ASP A 1 332 ? 8.484 11.516 11.18 1 92.88 332 ASP A O 1
ATOM 2502 N N . LEU A 1 333 ? 9.656 10.023 12.289 1 90.62 333 LEU A N 1
ATOM 2503 C CA . LEU A 1 333 ? 10.781 10.188 11.375 1 90.62 333 LEU A CA 1
ATOM 2504 C C . LEU A 1 333 ? 10.352 9.898 9.938 1 90.62 333 LEU A C 1
ATOM 2506 O O . LEU A 1 333 ? 10.766 10.594 9.008 1 90.62 333 LEU A O 1
ATOM 2510 N N . ALA A 1 334 ? 9.5 8.969 9.828 1 87.88 334 ALA A N 1
ATOM 2511 C CA . ALA A 1 334 ? 9.031 8.555 8.508 1 87.88 334 ALA A CA 1
ATOM 2512 C C . ALA A 1 334 ? 8.047 9.57 7.934 1 87.88 334 ALA A C 1
ATOM 2514 O O . ALA A 1 334 ? 7.742 9.539 6.738 1 87.88 334 ALA A O 1
ATOM 2515 N N . SER A 1 335 ? 7.617 10.539 8.711 1 91.88 335 SER A N 1
ATOM 2516 C CA . SER A 1 335 ? 6.59 11.484 8.281 1 91.88 335 SER A CA 1
ATOM 2517 C C . SER A 1 335 ? 7.137 12.906 8.219 1 91.88 335 SER A C 1
ATOM 2519 O O . SER A 1 335 ? 6.375 13.867 8.086 1 91.88 335 SER A O 1
ATOM 2521 N N . LEU A 1 336 ? 8.414 13.086 8.258 1 95.31 336 LEU A N 1
ATOM 2522 C CA . LEU A 1 336 ? 9.016 14.414 8.32 1 95.31 336 LEU A CA 1
ATOM 2523 C C . LEU A 1 336 ? 8.727 15.195 7.047 1 95.31 336 LEU A C 1
ATOM 2525 O O . LEU A 1 336 ? 8.781 16.422 7.051 1 95.31 336 LEU A O 1
ATOM 2529 N N . MET A 1 337 ? 8.406 14.477 5.965 1 94.81 337 MET A N 1
ATOM 2530 C CA . MET A 1 337 ? 8.117 15.148 4.699 1 94.81 337 MET A CA 1
ATOM 2531 C C . MET A 1 337 ? 6.902 16.062 4.832 1 94.81 337 MET A C 1
ATOM 2533 O O . MET A 1 337 ? 6.797 17.062 4.129 1 94.81 337 MET A O 1
ATOM 2537 N N . PHE A 1 338 ? 6.02 15.805 5.75 1 95.06 338 PHE A N 1
ATOM 2538 C CA . PHE A 1 338 ? 4.82 16.609 5.945 1 95.06 338 PHE A CA 1
ATOM 2539 C C . PHE A 1 338 ? 5.188 18.016 6.41 1 95.06 338 PHE A C 1
ATOM 2541 O O . PHE A 1 338 ? 4.492 18.984 6.09 1 95.06 338 PHE A O 1
ATOM 2548 N N . LEU A 1 339 ? 6.266 18.141 7.113 1 97.38 339 LEU A N 1
ATOM 2549 C CA . LEU A 1 339 ? 6.699 19.438 7.625 1 97.38 339 LEU A CA 1
ATOM 2550 C C . LEU A 1 339 ? 7.105 20.375 6.48 1 97.38 339 LEU A C 1
ATOM 2552 O O . LEU A 1 339 ? 7.129 21.594 6.648 1 97.38 339 LEU A O 1
ATOM 2556 N N . LEU A 1 340 ? 7.371 19.781 5.363 1 97.38 340 LEU A N 1
ATOM 2557 C CA . LEU A 1 340 ? 7.926 20.547 4.254 1 97.38 340 LEU A CA 1
ATOM 2558 C C . LEU A 1 340 ? 6.867 20.781 3.18 1 97.38 340 LEU A C 1
ATOM 2560 O O . LEU A 1 340 ? 7.074 21.594 2.273 1 97.38 340 LEU A O 1
ATOM 2564 N N . ALA A 1 341 ? 5.73 20.188 3.305 1 96 341 ALA A N 1
ATOM 2565 C CA . ALA A 1 341 ? 4.711 20.156 2.26 1 96 341 ALA A CA 1
ATOM 2566 C C . ALA A 1 341 ? 4.32 21.578 1.852 1 96 341 ALA A C 1
ATOM 2568 O O . ALA A 1 341 ? 4.328 21.922 0.666 1 96 341 ALA A O 1
ATOM 2569 N N . MET A 1 342 ? 4.004 22.438 2.775 1 97.06 342 MET A N 1
ATOM 2570 C CA . MET A 1 342 ? 3.529 23.781 2.469 1 97.06 342 MET A CA 1
ATOM 2571 C C . MET A 1 342 ? 4.695 24.766 2.361 1 97.06 342 MET A C 1
ATOM 2573 O O . MET A 1 342 ? 4.539 25.859 1.846 1 97.06 342 MET A O 1
ATOM 2577 N N . VAL A 1 343 ? 5.887 24.375 2.738 1 97.19 343 VAL A N 1
ATOM 2578 C CA . VAL A 1 343 ? 7.066 25.219 2.713 1 97.19 343 VAL A CA 1
ATOM 2579 C C . VAL A 1 343 ? 7.699 25.188 1.325 1 97.19 343 VAL A C 1
ATOM 2581 O O . VAL A 1 343 ? 8.312 26.172 0.892 1 97.19 343 VAL A O 1
ATOM 2584 N N . THR A 1 344 ? 7.496 24.156 0.626 1 96.31 344 THR A N 1
ATOM 2585 C CA . THR A 1 344 ? 8.195 23.797 -0.601 1 96.31 344 THR A CA 1
ATOM 2586 C C . THR A 1 344 ? 8.078 24.906 -1.638 1 96.31 344 THR A C 1
ATOM 2588 O O . THR A 1 344 ? 9.086 25.344 -2.201 1 96.31 344 THR A O 1
ATOM 2591 N N . PRO A 1 345 ? 6.84 25.453 -1.879 1 95.44 345 PRO A N 1
ATOM 2592 C CA . PRO A 1 345 ? 6.742 26.5 -2.893 1 95.44 345 PRO A CA 1
ATOM 2593 C C . PRO A 1 345 ? 7.512 27.766 -2.506 1 95.44 345 PRO A C 1
ATOM 2595 O O . PRO A 1 345 ? 8.031 28.469 -3.377 1 95.44 345 PRO A O 1
ATOM 2598 N N . PHE A 1 346 ? 7.66 28.016 -1.285 1 96.12 346 PHE A N 1
ATOM 2599 C CA . PHE A 1 346 ? 8.344 29.219 -0.813 1 96.12 346 PHE A CA 1
ATOM 2600 C C . PHE A 1 346 ? 9.859 29.031 -0.874 1 96.12 346 PHE A C 1
ATOM 2602 O O . PHE A 1 346 ? 10.609 30.016 -0.816 1 96.12 346 PHE A O 1
ATOM 2609 N N . CYS A 1 347 ? 10.289 27.797 -0.97 1 95.81 347 CYS A N 1
ATOM 2610 C CA . CYS A 1 347 ? 11.703 27.469 -1.121 1 95.81 347 CYS A CA 1
ATOM 2611 C C . CYS A 1 347 ? 12.039 27.156 -2.574 1 95.81 347 CYS A C 1
ATOM 2613 O O . CYS A 1 347 ? 13.109 26.625 -2.867 1 95.81 347 CYS A O 1
ATOM 2615 N N . LYS A 1 348 ? 11.117 27.406 -3.455 1 93.06 348 LYS A N 1
ATOM 2616 C CA . LYS A 1 348 ? 11.297 27.281 -4.898 1 93.06 348 LYS A CA 1
ATOM 2617 C C . LYS A 1 348 ? 11.57 25.828 -5.281 1 93.06 348 LYS A C 1
ATOM 2619 O O . LYS A 1 348 ? 12.344 25.562 -6.207 1 93.06 348 LYS A O 1
ATOM 2624 N N . ARG A 1 349 ? 11.102 24.906 -4.43 1 92.62 349 ARG A N 1
ATOM 2625 C CA . ARG A 1 349 ? 11.25 23.469 -4.66 1 92.62 349 ARG A CA 1
ATOM 2626 C C . ARG A 1 349 ? 12.719 23.062 -4.688 1 92.62 349 ARG A C 1
ATOM 2628 O O . ARG A 1 349 ? 13.086 22.062 -5.316 1 92.62 349 ARG A O 1
ATOM 2635 N N . ASN A 1 350 ? 13.539 23.938 -4.125 1 95.56 350 ASN A N 1
ATOM 2636 C CA . ASN A 1 350 ? 14.969 23.672 -4 1 95.56 350 ASN A CA 1
ATOM 2637 C C . ASN A 1 350 ? 15.281 22.844 -2.752 1 95.56 350 ASN A C 1
ATOM 2639 O O . ASN A 1 350 ? 15.07 23.312 -1.63 1 95.56 350 ASN A O 1
ATOM 2643 N N . MET A 1 351 ? 15.82 21.703 -3 1 95.5 351 MET A N 1
ATOM 2644 C CA . MET A 1 351 ? 16 20.75 -1.908 1 95.5 351 MET A CA 1
ATOM 2645 C C . MET A 1 351 ? 16.984 21.281 -0.873 1 95.5 351 MET A C 1
ATOM 2647 O O . MET A 1 351 ? 16.875 20.969 0.314 1 95.5 351 MET A O 1
ATOM 2651 N N . PHE A 1 352 ? 17.953 22.078 -1.353 1 95.88 352 PHE A N 1
ATOM 2652 C CA . PHE A 1 352 ? 18.906 22.672 -0.419 1 95.88 352 PHE A CA 1
ATOM 2653 C C . PHE A 1 352 ? 18.203 23.641 0.525 1 95.88 352 PHE A C 1
ATOM 2655 O O . PHE A 1 352 ? 18.359 23.562 1.744 1 95.88 352 PHE A O 1
ATOM 2662 N N . ARG A 1 353 ? 17.469 24.562 -0.017 1 97.19 353 ARG A N 1
ATOM 2663 C CA . ARG A 1 353 ? 16.703 25.516 0.771 1 97.19 353 ARG A CA 1
ATOM 2664 C C . ARG A 1 353 ? 15.703 24.828 1.686 1 97.19 353 ARG A C 1
ATOM 2666 O O . ARG A 1 353 ? 15.531 25.219 2.84 1 97.19 353 ARG A O 1
ATOM 2673 N N . MET A 1 354 ? 15.094 23.844 1.178 1 97.56 354 MET A N 1
ATOM 2674 C CA . MET A 1 354 ? 14.125 23.062 1.942 1 97.56 354 MET A CA 1
ATOM 2675 C C . MET A 1 354 ? 14.797 22.344 3.104 1 97.56 354 MET A C 1
ATOM 2677 O O . MET A 1 354 ? 14.234 22.266 4.199 1 97.56 354 MET A O 1
ATOM 2681 N N . PHE A 1 355 ? 15.953 21.797 2.807 1 97.38 355 PHE A N 1
ATOM 2682 C CA . PHE A 1 355 ? 16.688 21.047 3.826 1 97.38 355 PHE A CA 1
ATOM 2683 C C . PHE A 1 355 ? 17.078 21.969 4.98 1 97.38 355 PHE A C 1
ATOM 2685 O O . PHE A 1 355 ? 16.953 21.594 6.148 1 97.38 355 PHE A O 1
ATOM 2692 N N . ILE A 1 356 ? 17.562 23.109 4.68 1 97.38 356 ILE A N 1
ATOM 2693 C CA . ILE A 1 356 ? 17.922 24.078 5.703 1 97.38 356 ILE A CA 1
ATOM 2694 C C . ILE A 1 356 ? 16.688 24.484 6.504 1 97.38 356 ILE A C 1
ATOM 2696 O O . ILE A 1 356 ? 16.734 24.531 7.738 1 97.38 356 ILE A O 1
ATOM 2700 N N . THR A 1 357 ? 15.648 24.766 5.82 1 98.19 357 THR A N 1
ATOM 2701 C CA . THR A 1 357 ? 14.398 25.109 6.473 1 98.19 357 THR A CA 1
ATOM 2702 C C . THR A 1 357 ? 13.914 23.984 7.375 1 98.19 357 THR A C 1
ATOM 2704 O O . THR A 1 357 ? 13.516 24.219 8.516 1 98.19 357 THR A O 1
ATOM 2707 N N . GLY A 1 358 ? 13.953 22.75 6.824 1 98.31 358 GLY A N 1
ATOM 2708 C CA . GLY A 1 358 ? 13.555 21.578 7.598 1 98.31 358 GLY A CA 1
ATOM 2709 C C . GLY A 1 358 ? 14.391 21.375 8.852 1 98.31 358 GLY A C 1
ATOM 2710 O O . GLY A 1 358 ? 13.867 20.984 9.891 1 98.31 358 GLY A O 1
ATOM 2711 N N . THR A 1 359 ? 15.617 21.625 8.711 1 98.12 359 THR A N 1
ATOM 2712 C CA . THR A 1 359 ? 16.516 21.516 9.859 1 98.12 359 THR A CA 1
ATOM 2713 C C . THR A 1 359 ? 16.109 22.5 10.953 1 98.12 359 THR A C 1
ATOM 2715 O O . THR A 1 359 ? 16.078 22.141 12.141 1 98.12 359 THR A O 1
ATOM 2718 N N . LEU A 1 360 ? 15.812 23.672 10.531 1 98.12 360 LEU A N 1
ATOM 2719 C CA . LEU A 1 360 ? 15.352 24.688 11.477 1 98.12 360 LEU A CA 1
ATOM 2720 C C . LEU A 1 360 ? 14.039 24.25 12.133 1 98.12 360 LEU A C 1
ATOM 2722 O O . LEU A 1 360 ? 13.859 24.422 13.336 1 98.12 360 LEU A O 1
ATOM 2726 N N . ILE A 1 361 ? 13.148 23.766 11.359 1 98.5 361 ILE A N 1
ATOM 2727 C CA . ILE A 1 361 ? 11.844 23.328 11.844 1 98.5 361 ILE A CA 1
ATOM 2728 C C . ILE A 1 361 ? 12.016 22.219 12.875 1 98.5 361 ILE A C 1
ATOM 2730 O O . ILE A 1 361 ? 11.438 22.266 13.961 1 98.5 361 ILE A O 1
ATOM 2734 N N . VAL A 1 362 ? 12.836 21.234 12.539 1 98.19 362 VAL A N 1
ATOM 2735 C CA . VAL A 1 362 ? 13.047 20.094 13.422 1 98.19 362 VAL A CA 1
ATOM 2736 C C . VAL A 1 362 ? 13.688 20.562 14.727 1 98.19 362 VAL A C 1
ATOM 2738 O O . VAL A 1 362 ? 13.344 20.078 15.805 1 98.19 362 VAL A O 1
ATOM 2741 N N . THR A 1 363 ? 14.633 21.469 14.625 1 98.25 363 THR A N 1
ATOM 2742 C CA . THR A 1 363 ? 15.25 22.031 15.812 1 98.25 363 THR A CA 1
ATOM 2743 C C . THR A 1 363 ? 14.195 22.641 16.734 1 98.25 363 THR A C 1
ATOM 2745 O O . THR A 1 363 ? 14.188 22.391 17.938 1 98.25 363 THR A O 1
ATOM 2748 N N . CYS A 1 364 ? 13.352 23.406 16.156 1 98.12 364 CYS A N 1
ATOM 2749 C CA . CYS A 1 364 ? 12.281 24.031 16.906 1 98.12 364 CYS A CA 1
ATOM 2750 C C . CYS A 1 364 ? 11.367 23 17.547 1 98.12 364 CYS A C 1
ATOM 2752 O O . CYS A 1 364 ? 11.023 23.109 18.734 1 98.12 364 CYS A O 1
ATOM 2754 N N . ILE A 1 365 ? 11.023 22 16.828 1 98.38 365 ILE A N 1
ATOM 2755 C CA . ILE A 1 365 ? 10.086 20.969 17.281 1 98.38 365 ILE A CA 1
ATOM 2756 C C . ILE A 1 365 ? 10.695 20.188 18.438 1 98.38 365 ILE A C 1
ATOM 2758 O O . ILE A 1 365 ? 9.992 19.844 19.406 1 98.38 365 ILE A O 1
ATOM 2762 N N . LEU A 1 366 ? 11.977 19.859 18.375 1 97.62 366 LEU A N 1
ATOM 2763 C CA . LEU A 1 366 ? 12.641 19.109 19.438 1 97.62 366 LEU A CA 1
ATOM 2764 C C . LEU A 1 366 ? 12.648 19.906 20.734 1 97.62 366 LEU A C 1
ATOM 2766 O O . LEU A 1 366 ? 12.383 19.344 21.797 1 97.62 366 LEU A O 1
ATOM 2770 N N . TYR A 1 367 ? 12.875 21.188 20.656 1 98 367 TYR A N 1
ATOM 2771 C CA . TYR A 1 367 ? 12.859 22.031 21.859 1 98 367 TYR A CA 1
ATOM 2772 C C . TYR A 1 367 ? 11.445 22.156 22.406 1 98 367 TYR A C 1
ATOM 2774 O O . TYR A 1 367 ? 11.227 22.078 23.609 1 98 367 TYR A O 1
ATOM 2782 N N . VAL A 1 368 ? 10.516 22.359 21.531 1 98.12 368 VAL A N 1
ATOM 2783 C CA . VAL A 1 368 ? 9.125 22.484 21.953 1 98.12 368 VAL A CA 1
ATOM 2784 C C . VAL A 1 368 ? 8.648 21.172 22.562 1 98.12 368 VAL A C 1
ATOM 2786 O O . VAL A 1 368 ? 8.016 21.172 23.625 1 98.12 368 VAL A O 1
ATOM 2789 N N . GLY A 1 369 ? 8.938 20.078 21.844 1 97.38 369 GLY A N 1
ATOM 2790 C CA . GLY A 1 369 ? 8.555 18.766 22.344 1 97.38 369 GLY A CA 1
ATOM 2791 C C . GLY A 1 369 ? 9.125 18.453 23.719 1 97.38 369 GLY A C 1
ATOM 2792 O O . GLY A 1 369 ? 8.469 17.812 24.531 1 97.38 369 GLY A O 1
ATOM 2793 N N . THR A 1 370 ? 10.352 18.859 23.938 1 96.62 370 THR A N 1
ATOM 2794 C CA . THR A 1 370 ? 10.992 18.719 25.25 1 96.62 370 THR A CA 1
ATOM 2795 C C . THR A 1 370 ? 10.266 19.516 26.312 1 96.62 370 THR A C 1
ATOM 2797 O O . THR A 1 370 ? 9.984 19.016 27.406 1 96.62 370 THR A O 1
ATOM 2800 N N . ASP A 1 371 ? 9.898 20.688 25.953 1 97.69 371 ASP A N 1
ATOM 2801 C CA . ASP A 1 371 ? 9.359 21.641 26.922 1 97.69 371 ASP A CA 1
ATOM 2802 C C . ASP A 1 371 ? 7.938 21.25 27.328 1 97.69 371 ASP A C 1
ATOM 2804 O O . ASP A 1 371 ? 7.535 21.484 28.469 1 97.69 371 ASP A O 1
ATOM 2808 N N . ILE A 1 372 ? 7.191 20.672 26.469 1 97.56 372 ILE A N 1
ATOM 2809 C CA . ILE A 1 372 ? 5.789 20.438 26.797 1 97.56 372 ILE A CA 1
ATOM 2810 C C . ILE A 1 372 ? 5.539 18.938 26.938 1 97.56 372 ILE A C 1
ATOM 2812 O O . ILE A 1 372 ? 4.402 18.469 26.797 1 97.56 372 ILE A O 1
ATOM 2816 N N . SER A 1 373 ? 6.539 18.156 27.125 1 96.75 373 SER A N 1
ATOM 2817 C CA . SER A 1 373 ? 6.418 16.703 27.172 1 96.75 373 SER A CA 1
ATOM 2818 C C . SER A 1 373 ? 5.523 16.266 28.328 1 96.75 373 SER A C 1
ATOM 2820 O O . SER A 1 373 ? 4.781 15.289 28.203 1 96.75 373 SER A O 1
ATOM 2822 N N . GLN A 1 374 ? 5.598 16.922 29.453 1 96.06 374 GLN A N 1
ATOM 2823 C CA . GLN A 1 374 ? 4.773 16.578 30.594 1 96.06 374 GLN A CA 1
ATOM 2824 C C . GLN A 1 374 ? 3.293 16.797 30.297 1 96.06 374 GLN A C 1
ATOM 2826 O O . GLN A 1 374 ? 2.457 15.945 30.594 1 96.06 374 GLN A O 1
ATOM 2831 N N . GLU A 1 375 ? 3.018 17.953 29.797 1 97.12 375 GLU A N 1
ATOM 2832 C CA . GLU A 1 375 ? 1.641 18.266 29.406 1 97.12 375 GLU A CA 1
ATOM 2833 C C . GLU A 1 375 ? 1.131 17.297 28.344 1 97.12 375 GLU A C 1
ATOM 2835 O O . GLU A 1 375 ? -0.02 16.859 28.406 1 97.12 375 GLU A O 1
ATOM 2840 N N . TYR A 1 376 ? 1.976 17.016 27.375 1 97.88 376 TYR A N 1
ATOM 2841 C CA . TYR A 1 376 ? 1.61 16.094 26.312 1 97.88 376 TYR A CA 1
ATOM 2842 C C . TYR A 1 376 ? 1.287 14.719 26.859 1 97.88 376 TYR A C 1
ATOM 2844 O O . TYR A 1 376 ? 0.295 14.102 26.469 1 97.88 376 TYR A O 1
ATOM 2852 N N . THR A 1 377 ? 2.107 14.234 27.781 1 96.19 377 THR A N 1
ATOM 2853 C CA . THR A 1 377 ? 1.908 12.93 28.406 1 96.19 377 THR A CA 1
ATOM 2854 C C . THR A 1 377 ? 0.603 12.906 29.203 1 96.19 377 THR A C 1
ATOM 2856 O O . THR A 1 377 ? -0.148 11.93 29.141 1 96.19 377 THR A O 1
ATOM 2859 N N . GLN A 1 378 ? 0.385 13.953 29.859 1 95.5 378 GLN A N 1
ATOM 2860 C CA . GLN A 1 378 ? -0.852 14.055 30.625 1 95.5 378 GLN A CA 1
ATOM 2861 C C . GLN A 1 378 ? -2.07 14.07 29.719 1 95.5 378 GLN A C 1
ATOM 2863 O O . GLN A 1 378 ? -3.129 13.547 30.078 1 95.5 378 GLN A O 1
ATOM 2868 N N . ALA A 1 379 ? -1.962 14.703 28.625 1 96.75 379 ALA A N 1
ATOM 2869 C CA . ALA A 1 379 ? -3.051 14.703 27.656 1 96.75 379 ALA A CA 1
ATOM 2870 C C . ALA A 1 379 ? -3.381 13.281 27.203 1 96.75 379 ALA A C 1
ATOM 2872 O O . ALA A 1 379 ? -4.551 12.938 27.016 1 96.75 379 ALA A O 1
ATOM 2873 N N . ALA A 1 380 ? -2.361 12.492 26.984 1 94.94 380 ALA A N 1
ATOM 2874 C CA . ALA A 1 380 ? -2.562 11.086 26.625 1 94.94 380 ALA A CA 1
ATOM 2875 C C . ALA A 1 380 ? -3.312 10.344 27.734 1 94.94 380 ALA A C 1
ATOM 2877 O O . ALA A 1 380 ? -4.23 9.57 27.453 1 94.94 380 ALA A O 1
ATOM 2878 N N . VAL A 1 381 ? -2.949 10.578 28.953 1 92.69 381 VAL A N 1
ATOM 2879 C CA . VAL A 1 381 ? -3.588 9.953 30.109 1 92.69 381 VAL A CA 1
ATOM 2880 C C . VAL A 1 381 ? -5.047 10.391 30.188 1 92.69 381 VAL A C 1
ATOM 2882 O O . VAL A 1 381 ? -5.938 9.57 30.422 1 92.69 381 VAL A O 1
ATOM 2885 N N . ASN A 1 382 ? -5.293 11.68 29.953 1 93.62 382 ASN A N 1
ATOM 2886 C CA . ASN A 1 382 ? -6.648 12.211 30 1 93.62 382 ASN A CA 1
ATOM 2887 C C . ASN A 1 382 ? -7.539 11.578 28.938 1 93.62 382 ASN A C 1
ATOM 2889 O O . ASN A 1 382 ? -8.758 11.531 29.094 1 93.62 382 ASN A O 1
ATOM 2893 N N . SER A 1 383 ? -6.941 11.18 27.906 1 91.31 383 SER A N 1
ATOM 2894 C CA . SER A 1 383 ? -7.68 10.586 26.797 1 91.31 383 SER A CA 1
ATOM 2895 C C . SER A 1 383 ? -7.707 9.07 26.906 1 91.31 383 SER A C 1
ATOM 2897 O O . SER A 1 383 ? -8.148 8.383 25.969 1 91.31 383 SER A O 1
ATOM 2899 N N . HIS A 1 384 ? -7.105 8.508 27.938 1 88.06 384 HIS A N 1
ATOM 2900 C CA . HIS A 1 384 ? -7.066 7.082 28.234 1 88.06 384 HIS A CA 1
ATOM 2901 C C . HIS A 1 384 ? -6.238 6.328 27.203 1 88.06 384 HIS A C 1
ATOM 2903 O O . HIS A 1 384 ? -6.633 5.254 26.75 1 88.06 384 HIS A O 1
ATOM 2909 N N . ILE A 1 385 ? -5.25 6.949 26.797 1 85.12 385 ILE A N 1
ATOM 2910 C CA . ILE A 1 385 ? -4.281 6.309 25.922 1 85.12 385 ILE A CA 1
ATOM 2911 C C . ILE A 1 385 ? -3.041 5.91 26.719 1 85.12 385 ILE A C 1
ATOM 2913 O O . ILE A 1 385 ? -2.412 6.754 27.359 1 85.12 385 ILE A O 1
ATOM 2917 N N . PRO A 1 386 ? -2.809 4.637 26.594 1 78.81 386 PRO A N 1
ATOM 2918 C CA . PRO A 1 386 ? -1.698 4.172 27.422 1 78.81 386 PRO A CA 1
ATOM 2919 C C . PRO A 1 386 ? -0.347 4.715 26.969 1 78.81 386 PRO A C 1
ATOM 2921 O O . PRO A 1 386 ? -0.094 4.801 25.766 1 78.81 386 PRO A O 1
ATOM 2924 N N . VAL A 1 387 ? 0.436 5.102 27.922 1 79.81 387 VAL A N 1
ATOM 2925 C CA . VAL A 1 387 ? 1.831 5.461 27.672 1 79.81 387 VAL A CA 1
ATOM 2926 C C . VAL A 1 387 ? 2.686 4.195 27.625 1 79.81 387 VAL A C 1
ATOM 2928 O O . VAL A 1 387 ? 2.492 3.271 28.422 1 79.81 387 VAL A O 1
ATOM 2931 N N . PRO A 1 388 ? 3.449 4.078 26.578 1 73.06 388 PRO A N 1
ATOM 2932 C CA . PRO A 1 388 ? 4.266 2.871 26.438 1 73.06 388 PRO A CA 1
ATOM 2933 C C . PRO A 1 388 ? 5.078 2.568 27.703 1 73.06 388 PRO A C 1
ATOM 2935 O O . PRO A 1 388 ? 5.582 3.49 28.344 1 73.06 388 PRO A O 1
ATOM 2938 N N . GLU A 1 389 ? 5.148 1.283 27.984 1 68.94 389 GLU A N 1
ATOM 2939 C CA . GLU A 1 389 ? 5.863 0.827 29.172 1 68.94 389 GLU A CA 1
ATOM 29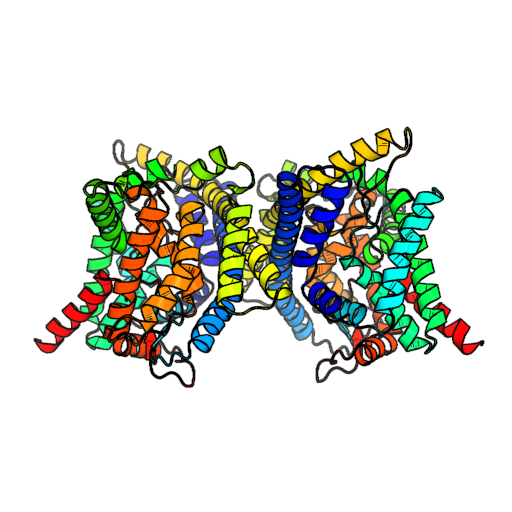40 C C . GLU A 1 389 ? 7.336 1.225 29.109 1 68.94 389 GLU A C 1
ATOM 2942 O O . GLU A 1 389 ? 7.973 1.13 28.062 1 68.94 389 GLU A O 1
ATOM 2947 N N . GLY A 1 390 ? 7.797 1.688 30.172 1 65.12 390 GLY A N 1
ATOM 2948 C CA . GLY A 1 390 ? 9.211 2.004 30.281 1 65.12 390 GLY A CA 1
ATOM 2949 C C . GLY A 1 390 ? 9.531 3.441 29.922 1 65.12 390 GLY A C 1
ATOM 2950 O O . GLY A 1 390 ? 10.648 3.908 30.141 1 65.12 390 GLY A O 1
ATOM 2951 N N . MET A 1 391 ? 8.562 4.078 29.297 1 72.75 391 MET A N 1
ATOM 2952 C CA . MET A 1 391 ? 8.82 5.469 28.938 1 72.75 391 MET A CA 1
ATOM 2953 C C . MET A 1 391 ? 8.172 6.418 29.953 1 72.75 391 MET A C 1
ATOM 2955 O O . MET A 1 391 ? 7.055 6.18 30.406 1 72.75 391 MET A O 1
ATOM 2959 N N . ALA A 1 392 ? 8.93 7.332 30.219 1 77 392 ALA A N 1
ATOM 2960 C CA . ALA A 1 392 ? 8.445 8.273 31.219 1 77 392 ALA A CA 1
ATOM 2961 C C . ALA A 1 392 ? 7.52 9.312 30.609 1 77 392 ALA A C 1
ATOM 2963 O O . ALA A 1 392 ? 6.484 9.656 31.172 1 77 392 ALA A O 1
ATOM 2964 N N . GLU A 1 393 ? 7.91 9.859 29.359 1 93.75 393 GLU A N 1
ATOM 2965 C CA . GLU A 1 393 ? 7.137 10.906 28.688 1 93.75 393 GLU A CA 1
ATOM 2966 C C . GLU A 1 393 ? 7.055 10.656 27.188 1 93.75 393 GLU A C 1
ATOM 2968 O O . GLU A 1 393 ? 7.887 9.938 26.625 1 93.75 393 GLU A O 1
ATOM 2973 N N . ILE A 1 394 ? 5.988 11.219 26.625 1 95.25 394 ILE A N 1
ATOM 2974 C CA . ILE A 1 394 ? 5.797 11.016 25.188 1 95.25 394 ILE A CA 1
ATOM 2975 C C . ILE A 1 394 ? 5.531 12.352 24.516 1 95.25 394 ILE A C 1
ATOM 2977 O O . ILE A 1 394 ? 5.223 13.344 25.172 1 95.25 394 ILE A O 1
ATOM 2981 N N . THR A 1 395 ? 5.703 12.461 23.266 1 96.12 395 THR A N 1
ATOM 2982 C CA . THR A 1 395 ? 5.414 13.602 22.391 1 96.12 395 THR A CA 1
ATOM 2983 C C . THR A 1 395 ? 5.219 13.148 20.953 1 96.12 395 THR A C 1
ATOM 2985 O O . THR A 1 395 ? 5.082 11.953 20.688 1 96.12 395 THR A O 1
ATOM 2988 N N . ASN A 1 396 ? 5.008 14.055 20.062 1 95.38 396 ASN A N 1
ATOM 2989 C CA . ASN A 1 396 ? 5.027 13.758 18.641 1 95.38 396 ASN A CA 1
ATOM 2990 C C . ASN A 1 396 ? 5.66 14.891 17.844 1 95.38 396 ASN A C 1
ATOM 2992 O O . ASN A 1 396 ? 5.676 16.047 18.281 1 95.38 396 ASN A O 1
ATOM 2996 N N . ILE A 1 397 ? 6.219 14.617 16.734 1 95.56 397 ILE A N 1
ATOM 2997 C CA . ILE A 1 397 ? 7 15.57 15.953 1 95.56 397 ILE A CA 1
ATOM 2998 C C . ILE A 1 397 ? 6.113 16.219 14.898 1 95.56 397 ILE A C 1
ATOM 3000 O O . ILE A 1 397 ? 6.191 17.438 14.672 1 95.56 397 ILE A O 1
ATOM 3004 N N . VAL A 1 398 ? 5.238 15.43 14.305 1 95.5 398 VAL A N 1
ATOM 3005 C CA . VAL A 1 398 ? 4.387 15.93 13.227 1 95.5 398 VAL A CA 1
ATOM 3006 C C . VAL A 1 398 ? 2.961 16.109 13.742 1 95.5 398 VAL A C 1
ATOM 3008 O O . VAL A 1 398 ? 2.088 15.281 13.477 1 95.5 398 VAL A O 1
ATOM 3011 N N . GLY A 1 399 ? 2.723 17.156 14.453 1 95 399 GLY A N 1
ATOM 3012 C CA . GLY A 1 399 ? 1.421 17.469 15.016 1 95 399 GLY A CA 1
ATOM 3013 C C . GLY A 1 399 ? 1.241 18.953 15.305 1 95 399 GLY A C 1
ATOM 3014 O O . GLY A 1 399 ? 2.129 19.75 15.023 1 95 399 GLY A O 1
ATOM 3015 N N . GLY A 1 400 ? 0.078 19.219 15.836 1 96.12 400 GLY A N 1
ATOM 3016 C CA . GLY A 1 400 ? -0.25 20.625 16.062 1 96.12 400 GLY A CA 1
ATOM 3017 C C . GLY A 1 400 ? 0.342 21.172 17.359 1 96.12 400 GLY A C 1
ATOM 3018 O O . GLY A 1 400 ? 0.688 22.344 17.438 1 96.12 400 GLY A O 1
ATOM 3019 N N . ALA A 1 401 ? 0.499 20.344 18.344 1 97.12 401 ALA A N 1
ATOM 3020 C CA . ALA A 1 401 ? 0.909 20.781 19.672 1 97.12 401 ALA A CA 1
ATOM 3021 C C . ALA A 1 401 ? 2.381 21.188 19.688 1 97.12 401 ALA A C 1
ATOM 3023 O O . ALA A 1 401 ? 2.779 22.078 20.422 1 97.12 401 ALA A O 1
ATOM 3024 N N . THR A 1 402 ? 3.162 20.547 18.875 1 97.62 402 THR A N 1
ATOM 3025 C CA . THR A 1 402 ? 4.605 20.719 18.953 1 97.62 402 THR A CA 1
ATOM 3026 C C . THR A 1 402 ? 5.074 21.781 17.969 1 97.62 402 THR A C 1
ATOM 3028 O O . THR A 1 402 ? 6.273 21.969 17.766 1 97.62 402 THR A O 1
ATOM 3031 N N . THR A 1 403 ? 4.105 22.469 17.359 1 98.12 403 THR A N 1
ATOM 3032 C CA . THR A 1 403 ? 4.43 23.641 16.547 1 98.12 403 THR A CA 1
ATOM 3033 C C . THR A 1 403 ? 4.707 24.844 17.438 1 98.12 403 THR A C 1
ATOM 3035 O O . THR A 1 403 ? 4.367 24.844 18.625 1 98.12 403 THR A O 1
ATOM 3038 N N . PRO A 1 404 ? 5.359 25.891 16.828 1 97.69 404 PRO A N 1
ATOM 3039 C CA . PRO A 1 404 ? 5.508 27.109 17.625 1 97.69 404 PRO A CA 1
ATOM 3040 C C . PRO A 1 404 ? 4.168 27.703 18.062 1 97.69 404 PRO A C 1
ATOM 3042 O O . PRO A 1 404 ? 4.059 28.234 19.172 1 97.69 404 PRO A O 1
ATOM 3045 N N . VAL A 1 405 ? 3.215 27.562 17.25 1 97.62 405 VAL A N 1
ATOM 3046 C CA . VAL A 1 405 ? 1.879 28.062 17.578 1 97.62 405 VAL A CA 1
ATOM 3047 C C . VAL A 1 405 ? 1.285 27.25 18.719 1 97.62 405 VAL A C 1
ATOM 3049 O O . VAL A 1 405 ? 0.69 27.797 19.641 1 97.62 405 VAL A O 1
ATOM 3052 N N . GLY A 1 406 ? 1.447 25.938 18.641 1 97.31 406 GLY A N 1
ATOM 3053 C CA . GLY A 1 406 ? 0.99 25.078 19.734 1 97.31 406 GLY A CA 1
ATOM 3054 C C . GLY A 1 406 ? 1.688 25.375 21.047 1 97.31 406 GLY A C 1
ATOM 3055 O O . GLY A 1 406 ? 1.052 25.391 22.109 1 97.31 406 GLY A O 1
ATOM 3056 N N . TRP A 1 407 ? 2.951 25.531 20.938 1 97.81 407 TRP A N 1
ATOM 3057 C CA . TRP A 1 407 ? 3.744 25.859 22.125 1 97.81 407 TRP A CA 1
ATOM 3058 C C . TRP A 1 407 ? 3.254 27.156 22.766 1 97.81 407 TRP A C 1
ATOM 3060 O O . TRP A 1 407 ? 3.074 27.219 23.984 1 97.81 407 TRP A O 1
ATOM 3070 N N . LEU A 1 408 ? 3.078 28.188 21.938 1 97.44 408 LEU A N 1
ATOM 3071 C CA . LEU A 1 408 ? 2.594 29.469 22.438 1 97.44 408 LEU A CA 1
ATOM 3072 C C . LEU A 1 408 ? 1.218 29.328 23.078 1 97.44 408 LEU A C 1
ATOM 3074 O O . LEU A 1 408 ? 0.917 30 24.062 1 97.44 408 LEU A O 1
ATOM 3078 N N . ALA A 1 409 ? 0.405 28.531 22.469 1 97.19 409 ALA A N 1
ATOM 3079 C CA . ALA A 1 409 ? -0.93 28.281 23.016 1 97.19 409 ALA A CA 1
ATOM 3080 C C . ALA A 1 409 ? -0.851 27.688 24.406 1 97.19 409 ALA A C 1
ATOM 3082 O O . ALA A 1 409 ? -1.587 28.094 25.312 1 97.19 409 ALA A O 1
ATOM 3083 N N . VAL A 1 410 ? 0.033 26.688 24.578 1 96.38 410 VAL A N 1
ATOM 3084 C CA . VAL A 1 410 ? 0.187 26.016 25.859 1 96.38 410 VAL A CA 1
ATOM 3085 C C . VAL A 1 410 ? 0.722 27 26.906 1 96.38 410 VAL A C 1
ATOM 3087 O O . VAL A 1 410 ? 0.193 27.094 28.016 1 96.38 410 VAL A O 1
ATOM 3090 N N . LYS A 1 411 ? 1.723 27.781 26.547 1 96.44 411 LYS A N 1
ATOM 3091 C CA . LYS A 1 411 ? 2.336 28.719 27.484 1 96.44 411 LYS A CA 1
ATOM 3092 C C . LYS A 1 411 ? 1.382 29.859 27.812 1 96.44 411 LYS A C 1
ATOM 3094 O O . LYS A 1 411 ? 1.337 30.328 28.953 1 96.44 411 LYS A O 1
ATOM 3099 N N . PHE A 1 412 ? 0.734 30.312 26.812 1 96 412 PHE A N 1
ATOM 3100 C CA . PHE A 1 412 ? -0.271 31.344 27.047 1 96 412 PHE A CA 1
ATOM 3101 C C . PHE A 1 412 ? -1.353 30.844 28 1 96 412 PHE A C 1
ATOM 3103 O O . PHE A 1 412 ? -1.768 31.562 28.906 1 96 412 PHE A O 1
ATOM 3110 N N . GLY A 1 413 ? -1.827 29.641 27.75 1 93.5 413 GLY A N 1
ATOM 3111 C CA . GLY A 1 413 ? -2.811 29.047 28.641 1 93.5 413 GLY A CA 1
ATOM 3112 C C . GLY A 1 413 ? -2.326 28.938 30.078 1 93.5 413 GLY A C 1
ATOM 3113 O O . GLY A 1 413 ? -3.066 29.234 31.016 1 93.5 413 GLY A O 1
ATOM 3114 N N . GLU A 1 414 ? -1.11 28.5 30.25 1 93.44 414 GLU A N 1
ATOM 3115 C CA . GLU A 1 414 ? -0.532 28.344 31.594 1 93.44 414 GLU A CA 1
ATOM 3116 C C . GLU A 1 414 ? -0.395 29.703 32.281 1 93.44 414 GLU A C 1
ATOM 3118 O O . GLU A 1 414 ? -0.647 29.812 33.5 1 93.44 414 GLU A O 1
ATOM 3123 N N . PHE A 1 415 ? -0.019 30.656 31.547 1 90.69 415 PHE A N 1
ATOM 3124 C CA . PHE A 1 415 ? 0.128 32 32.094 1 90.69 415 PHE A CA 1
ATOM 3125 C C . PHE A 1 415 ? -1.217 32.562 32.562 1 90.69 415 PHE A C 1
ATOM 3127 O O . PHE A 1 415 ? -1.314 33.156 33.625 1 90.69 415 PHE A O 1
ATOM 3134 N N . PHE A 1 416 ? -2.182 32.344 31.812 1 88.38 416 PHE A N 1
ATOM 3135 C CA . PHE A 1 416 ? -3.51 32.844 32.125 1 88.38 416 PHE A CA 1
ATOM 3136 C C . PHE A 1 416 ? -4.113 32.125 33.312 1 88.38 416 PHE A C 1
ATOM 3138 O O . PHE A 1 416 ? -4.816 32.719 34.125 1 88.38 416 PHE A O 1
ATOM 3145 N N . SER A 1 417 ? -3.93 30.859 33.281 1 85.38 417 SER A N 1
ATOM 3146 C CA . SER A 1 417 ? -4.484 30.062 34.375 1 85.38 417 SER A CA 1
ATOM 3147 C C . SER A 1 417 ? -3.77 30.344 35.688 1 85.38 417 SER A C 1
ATOM 3149 O O . SER A 1 417 ? -4.348 30.172 36.781 1 85.38 417 SER A O 1
ATOM 3151 N N . ALA A 1 418 ? -2.512 30.594 35.719 1 77.56 418 ALA A N 1
ATOM 3152 C CA . ALA A 1 418 ? -1.755 30.906 36.938 1 77.56 418 ALA A CA 1
ATOM 3153 C C . ALA A 1 418 ? -2.17 32.281 37.5 1 77.56 418 ALA A C 1
ATOM 3155 O O . ALA A 1 418 ? -2.088 32.5 38.719 1 77.56 418 ALA A O 1
ATOM 3156 N N . THR A 1 419 ? -2.611 33.125 36.562 1 71.88 419 THR A N 1
ATOM 3157 C CA . THR A 1 419 ? -2.943 34.5 36.969 1 71.88 419 THR A CA 1
ATOM 3158 C C . THR A 1 419 ? -4.406 34.594 37.406 1 71.88 419 THR A C 1
ATOM 3160 O O . THR A 1 419 ? -4.812 35.562 38.062 1 71.88 419 THR A O 1
ATOM 3163 N N . HIS A 1 420 ? -5.223 33.594 36.969 1 66.5 420 HIS A N 1
ATOM 3164 C CA . HIS A 1 420 ? -6.629 33.625 37.344 1 66.5 420 HIS A CA 1
ATOM 3165 C C . HIS A 1 420 ? -7.035 32.344 38.094 1 66.5 420 HIS A C 1
ATOM 3167 O O . HIS A 1 420 ? -6.637 31.25 37.688 1 66.5 420 HIS A O 1
ATOM 3173 N N . MET B 1 1 ? 26.219 -19.438 0.611 1 48.5 1 MET B N 1
ATOM 3174 C CA . MET B 1 1 ? 24.906 -19.938 1.023 1 48.5 1 MET B CA 1
ATOM 3175 C C . MET B 1 1 ? 24.156 -18.906 1.862 1 48.5 1 MET B C 1
ATOM 3177 O O . MET B 1 1 ? 22.953 -18.703 1.691 1 48.5 1 MET B O 1
ATOM 3181 N N . ASP B 1 2 ? 24.906 -18.141 2.705 1 56.38 2 ASP B N 1
ATOM 3182 C CA . ASP B 1 2 ? 24.297 -17.188 3.631 1 56.38 2 ASP B CA 1
ATOM 3183 C C . ASP B 1 2 ? 23.734 -15.984 2.887 1 56.38 2 ASP B C 1
ATOM 3185 O O . ASP B 1 2 ? 22.641 -15.508 3.205 1 56.38 2 ASP B O 1
ATOM 3189 N N . ILE B 1 3 ? 24.391 -15.633 1.843 1 58.72 3 ILE B N 1
ATOM 3190 C CA . ILE B 1 3 ? 23.969 -14.461 1.093 1 58.72 3 ILE B CA 1
ATOM 3191 C C . ILE B 1 3 ? 22.719 -14.797 0.283 1 58.72 3 ILE B C 1
ATOM 3193 O O . ILE B 1 3 ? 21.766 -14.008 0.235 1 58.72 3 ILE B O 1
ATOM 3197 N N . ILE B 1 4 ? 22.75 -15.984 -0.378 1 58.59 4 ILE B N 1
ATOM 3198 C CA . ILE B 1 4 ? 21.609 -16.406 -1.173 1 58.59 4 ILE B CA 1
ATOM 3199 C C . ILE B 1 4 ? 20.375 -16.547 -0.272 1 58.59 4 ILE B C 1
ATOM 3201 O O . ILE B 1 4 ? 19.281 -16.094 -0.624 1 58.59 4 ILE B O 1
ATOM 3205 N N . ASN B 1 5 ? 20.625 -17.156 0.868 1 62.78 5 ASN B N 1
ATOM 3206 C CA . ASN B 1 5 ? 19.516 -17.344 1.812 1 62.78 5 ASN B CA 1
ATOM 3207 C C . ASN B 1 5 ? 18.984 -16 2.311 1 62.78 5 ASN B C 1
ATOM 3209 O O . ASN B 1 5 ? 17.781 -15.844 2.5 1 62.78 5 ASN B O 1
ATOM 3213 N N . SER B 1 6 ? 19.922 -15.125 2.379 1 63.38 6 SER B N 1
ATOM 3214 C CA . SER B 1 6 ? 19.5 -13.812 2.857 1 63.38 6 SER B CA 1
ATOM 3215 C C . SER B 1 6 ? 18.672 -13.086 1.801 1 63.38 6 SER B C 1
ATOM 3217 O O . SER B 1 6 ? 17.688 -12.406 2.127 1 63.38 6 SER B O 1
ATOM 3219 N N . ILE B 1 7 ? 19.016 -13.305 0.652 1 64.06 7 ILE B N 1
ATOM 3220 C CA . ILE B 1 7 ? 18.312 -12.633 -0.441 1 64.06 7 ILE B CA 1
ATOM 3221 C C . ILE B 1 7 ? 16.938 -13.266 -0.649 1 64.06 7 ILE B C 1
ATOM 3223 O O . ILE B 1 7 ? 15.945 -12.562 -0.85 1 64.06 7 ILE B O 1
ATOM 3227 N N . ILE B 1 8 ? 17 -14.5 -0.604 1 61.81 8 ILE B N 1
ATOM 3228 C CA . ILE B 1 8 ? 15.766 -15.258 -0.821 1 61.81 8 ILE B CA 1
ATOM 3229 C C . ILE B 1 8 ? 14.758 -14.93 0.277 1 61.81 8 ILE B C 1
ATOM 3231 O O . ILE B 1 8 ? 13.562 -14.82 0.013 1 61.81 8 ILE B O 1
ATOM 3235 N N . SER B 1 9 ? 15.32 -14.664 1.34 1 62.72 9 SER B N 1
ATOM 3236 C CA . SER B 1 9 ? 14.445 -14.391 2.477 1 62.72 9 SER B CA 1
ATOM 3237 C C . SER B 1 9 ? 13.773 -13.031 2.338 1 62.72 9 SER B C 1
ATOM 3239 O O . SER B 1 9 ? 12.703 -12.797 2.914 1 62.72 9 SER B O 1
ATOM 3241 N N . LEU B 1 10 ? 14.352 -12.273 1.504 1 65.69 10 LEU B N 1
ATOM 3242 C CA . LEU B 1 10 ? 13.844 -10.914 1.422 1 65.69 10 LEU B CA 1
ATOM 3243 C C . LEU B 1 10 ? 12.68 -10.828 0.442 1 65.69 10 LEU B C 1
ATOM 3245 O O . LEU B 1 10 ? 11.938 -9.836 0.437 1 65.69 10 LEU B O 1
ATOM 3249 N N . GLY B 1 11 ? 12.398 -11.859 -0.368 1 68.62 11 GLY B N 1
ATOM 3250 C CA . GLY B 1 11 ? 11.188 -11.922 -1.174 1 68.62 11 GLY B CA 1
ATOM 3251 C C . GLY B 1 11 ? 11.375 -11.398 -2.582 1 68.62 11 GLY B C 1
ATOM 3252 O O . GLY B 1 11 ? 12.5 -11.078 -2.984 1 68.62 11 GLY B O 1
ATOM 3253 N N . ALA B 1 12 ? 10.297 -11.32 -3.346 1 69.75 12 ALA B N 1
ATOM 3254 C CA . ALA B 1 12 ? 10.297 -10.977 -4.766 1 69.75 12 ALA B CA 1
ATOM 3255 C C . ALA B 1 12 ? 10.703 -9.523 -4.973 1 69.75 12 ALA B C 1
ATOM 3257 O O . ALA B 1 12 ? 11.406 -9.195 -5.934 1 69.75 12 ALA B O 1
ATOM 3258 N N . SER B 1 13 ? 10.336 -8.688 -4.086 1 79.25 13 SER B N 1
ATOM 3259 C CA . SER B 1 13 ? 10.586 -7.258 -4.254 1 79.25 13 SER B CA 1
ATOM 3260 C C . SER B 1 13 ? 12.078 -6.953 -4.258 1 79.25 13 SER B C 1
ATOM 3262 O O . SER B 1 13 ? 12.516 -5.949 -4.828 1 79.25 13 SER B O 1
ATOM 3264 N N . VAL B 1 14 ? 12.883 -7.785 -3.699 1 81.75 14 VAL B N 1
ATOM 3265 C CA . VAL B 1 14 ? 14.32 -7.527 -3.637 1 81.75 14 VAL B CA 1
ATOM 3266 C C . VAL B 1 14 ? 15.047 -8.383 -4.672 1 81.75 14 VAL B C 1
ATOM 3268 O O . VAL B 1 14 ? 15.992 -7.93 -5.312 1 81.75 14 VAL B O 1
ATOM 3271 N N . MET B 1 15 ? 14.586 -9.539 -4.906 1 82.38 15 MET B N 1
ATOM 3272 C CA . MET B 1 15 ? 15.258 -10.477 -5.805 1 82.38 15 MET B CA 1
ATOM 3273 C C . MET B 1 15 ? 15.023 -10.094 -7.262 1 82.38 15 MET B C 1
ATOM 3275 O O . MET B 1 15 ? 15.953 -10.109 -8.07 1 82.38 15 MET B O 1
ATOM 3279 N N . MET B 1 16 ? 13.875 -9.664 -7.551 1 84.12 16 MET B N 1
ATOM 3280 C CA . MET B 1 16 ? 13.5 -9.461 -8.945 1 84.12 16 MET B CA 1
ATOM 3281 C C . MET B 1 16 ? 14.219 -8.258 -9.539 1 84.12 16 MET B C 1
ATOM 3283 O O . MET B 1 16 ? 14.695 -8.305 -10.672 1 84.12 16 MET B O 1
ATOM 3287 N N . PRO B 1 17 ? 14.312 -7.191 -8.781 1 88.75 17 PRO B N 1
ATOM 3288 C CA . PRO B 1 17 ? 15.062 -6.062 -9.344 1 88.75 17 PRO B CA 1
ATOM 3289 C C . PRO B 1 17 ? 16.484 -6.438 -9.727 1 88.75 17 PRO B C 1
ATOM 3291 O O . PRO B 1 17 ? 16.984 -6 -10.773 1 88.75 17 PRO B O 1
ATOM 3294 N N . VAL B 1 18 ? 17.156 -7.188 -8.961 1 86.12 18 VAL B N 1
ATOM 3295 C CA . VAL B 1 18 ? 18.531 -7.586 -9.234 1 86.12 18 VAL B CA 1
ATOM 3296 C C . VAL B 1 18 ? 18.578 -8.484 -10.469 1 86.12 18 VAL B C 1
ATOM 3298 O O . VAL B 1 18 ? 19.406 -8.289 -11.352 1 86.12 18 VAL B O 1
ATOM 3301 N N . ILE B 1 19 ? 17.719 -9.414 -10.516 1 83.62 19 ILE B N 1
ATOM 3302 C CA . ILE B 1 19 ? 17.688 -10.367 -11.625 1 83.62 19 ILE B CA 1
ATOM 3303 C C . ILE B 1 19 ? 17.391 -9.625 -12.93 1 83.62 19 ILE B C 1
ATOM 3305 O O . ILE B 1 19 ? 18.078 -9.828 -13.93 1 83.62 19 ILE B O 1
ATOM 3309 N N . PHE B 1 20 ? 16.5 -8.781 -12.938 1 87.88 20 PHE B N 1
ATOM 3310 C CA . PHE B 1 20 ? 16.109 -8.086 -14.164 1 87.88 20 PHE B CA 1
ATOM 3311 C C . PHE B 1 20 ? 17.188 -7.09 -14.578 1 87.88 20 PHE B C 1
ATOM 3313 O O . PHE B 1 20 ? 17.391 -6.848 -15.766 1 87.88 20 PHE B O 1
ATOM 3320 N N . PHE B 1 21 ? 17.828 -6.48 -13.602 1 92.5 21 PHE B N 1
ATOM 3321 C CA . PHE B 1 21 ? 18.969 -5.613 -13.906 1 92.5 21 PHE B CA 1
ATOM 3322 C C . PHE B 1 21 ? 20.047 -6.387 -14.648 1 92.5 21 PHE B C 1
ATOM 3324 O O . PHE B 1 21 ? 20.531 -5.941 -15.695 1 92.5 21 PHE B O 1
ATOM 3331 N N . ILE B 1 22 ? 20.391 -7.543 -14.148 1 89.25 22 ILE B N 1
ATOM 3332 C CA . ILE B 1 22 ? 21.438 -8.375 -14.734 1 89.25 22 ILE B CA 1
ATOM 3333 C C . ILE B 1 22 ? 21 -8.852 -16.125 1 89.25 22 ILE B C 1
ATOM 3335 O O . ILE B 1 22 ? 21.797 -8.805 -17.062 1 89.25 22 ILE B O 1
ATOM 3339 N N . ILE B 1 23 ? 19.828 -9.289 -16.219 1 85.19 23 ILE B N 1
ATOM 3340 C CA . ILE B 1 23 ? 19.328 -9.797 -17.484 1 85.19 23 ILE B CA 1
ATOM 3341 C C . ILE B 1 23 ? 19.312 -8.672 -18.516 1 85.19 23 ILE B C 1
ATOM 3343 O O . ILE B 1 23 ? 19.703 -8.875 -19.672 1 85.19 23 ILE B O 1
ATOM 3347 N N . ALA B 1 24 ? 18.812 -7.527 -18.125 1 91.31 24 ALA B N 1
ATOM 3348 C CA . ALA B 1 24 ? 18.812 -6.383 -19.031 1 91.31 24 ALA B CA 1
ATOM 3349 C C . ALA B 1 24 ? 20.219 -6.066 -19.531 1 91.31 24 ALA B C 1
ATOM 3351 O O . ALA B 1 24 ? 20.422 -5.793 -20.719 1 91.31 24 ALA B O 1
ATOM 3352 N N . LEU B 1 25 ? 21.188 -6.141 -18.641 1 93.31 25 LEU B N 1
ATOM 3353 C CA . LEU B 1 25 ? 22.562 -5.887 -19.016 1 93.31 25 LEU B CA 1
ATOM 3354 C C . LEU B 1 25 ? 23.078 -6.941 -20 1 93.31 25 LEU B C 1
ATOM 3356 O O . LEU B 1 25 ? 23.781 -6.617 -20.953 1 93.31 25 LEU B O 1
ATOM 3360 N N . CYS B 1 26 ? 22.719 -8.102 -19.734 1 89.12 26 CYS B N 1
ATOM 3361 C CA . CYS B 1 26 ? 23.141 -9.203 -20.594 1 89.12 26 CYS B CA 1
ATOM 3362 C C . CYS B 1 26 ? 22.609 -9.047 -22 1 89.12 26 CYS B C 1
ATOM 3364 O O . CYS B 1 26 ? 23.25 -9.453 -22.969 1 89.12 26 CYS B O 1
ATOM 3366 N N . PHE B 1 27 ? 21.531 -8.438 -22.125 1 88.5 27 PHE B N 1
ATOM 3367 C CA . PHE B 1 27 ? 20.922 -8.273 -23.438 1 88.5 27 PHE B CA 1
ATOM 3368 C C . PHE B 1 27 ? 21.328 -6.941 -24.062 1 88.5 27 PHE B C 1
ATOM 3370 O O . PHE B 1 27 ? 20.781 -6.535 -25.094 1 88.5 27 PHE B O 1
ATOM 3377 N N . GLY B 1 28 ? 22.188 -6.16 -23.328 1 89.31 28 GLY B N 1
ATOM 3378 C CA . GLY B 1 28 ? 22.828 -5.012 -23.953 1 89.31 28 GLY B CA 1
ATOM 3379 C C . GLY B 1 28 ? 22.156 -3.695 -23.594 1 89.31 28 GLY B C 1
ATOM 3380 O O . GLY B 1 28 ? 22.422 -2.666 -24.219 1 89.31 28 GLY B O 1
ATOM 3381 N N . VAL B 1 29 ? 21.297 -3.758 -22.703 1 92.94 29 VAL B N 1
ATOM 3382 C CA . VAL B 1 29 ? 20.672 -2.523 -22.266 1 92.94 29 VAL B CA 1
ATOM 3383 C C . VAL B 1 29 ? 21.672 -1.675 -21.484 1 92.94 29 VAL B C 1
ATOM 3385 O O . VAL B 1 29 ? 22.531 -2.209 -20.766 1 92.94 29 VAL B O 1
ATOM 3388 N N . LYS B 1 30 ? 21.672 -0.322 -21.75 1 94.12 30 LYS B N 1
ATOM 3389 C CA . LYS B 1 30 ? 22.562 0.584 -21.031 1 94.12 30 LYS B CA 1
ATOM 3390 C C . LYS B 1 30 ? 22.344 0.494 -19.531 1 94.12 30 LYS B C 1
ATOM 3392 O O . LYS B 1 30 ? 21.219 0.26 -19.078 1 94.12 30 LYS B O 1
ATOM 3397 N N . ILE B 1 31 ? 23.266 0.731 -18.797 1 94.75 31 ILE B N 1
ATOM 3398 C CA . ILE B 1 31 ? 23.281 0.522 -17.344 1 94.75 31 ILE B CA 1
ATOM 3399 C C . ILE B 1 31 ? 22.156 1.319 -16.703 1 94.75 31 ILE B C 1
ATOM 3401 O O . ILE B 1 31 ? 21.469 0.816 -15.812 1 94.75 31 ILE B O 1
ATOM 3405 N N . GLY B 1 32 ? 22 2.572 -17.094 1 93.12 32 GLY B N 1
ATOM 3406 C CA . GLY B 1 32 ? 20.938 3.395 -16.531 1 93.12 32 GLY B CA 1
ATOM 3407 C C . GLY B 1 32 ? 19.547 2.848 -16.797 1 93.12 32 GLY B C 1
ATOM 3408 O O . GLY B 1 32 ? 18.703 2.805 -15.898 1 93.12 32 GLY B O 1
ATOM 3409 N N . THR B 1 33 ? 19.312 2.477 -18 1 93.88 33 THR B N 1
ATOM 3410 C CA . THR B 1 33 ? 18.031 1.931 -18.406 1 93.88 33 THR B CA 1
ATOM 3411 C C . THR B 1 33 ? 17.797 0.562 -17.766 1 93.88 33 THR B C 1
ATOM 3413 O O . THR B 1 33 ? 16.672 0.213 -17.422 1 93.88 33 THR B O 1
ATOM 3416 N N . ALA B 1 34 ? 18.891 -0.156 -17.672 1 95 34 ALA B N 1
ATOM 3417 C CA . ALA B 1 34 ? 18.812 -1.455 -17.016 1 95 34 ALA B CA 1
ATOM 3418 C C . ALA B 1 34 ? 18.422 -1.3 -15.539 1 95 34 ALA B C 1
ATOM 3420 O O . ALA B 1 34 ? 17.625 -2.088 -15.016 1 95 34 ALA B O 1
ATOM 3421 N N . PHE B 1 35 ? 19.016 -0.342 -14.961 1 95.19 35 PHE B N 1
ATOM 3422 C CA . PHE B 1 35 ? 18.688 -0.044 -13.57 1 95.19 35 PHE B CA 1
ATOM 3423 C C . PHE B 1 35 ? 17.219 0.34 -13.438 1 95.19 35 PHE B C 1
ATOM 3425 O O . PHE B 1 35 ? 16.516 -0.145 -12.547 1 95.19 35 PHE B O 1
ATOM 3432 N N . LYS B 1 36 ? 16.766 1.16 -14.281 1 94.81 36 LYS B N 1
ATOM 3433 C CA . LYS B 1 36 ? 15.375 1.594 -14.281 1 94.81 36 LYS B CA 1
ATOM 3434 C C . LYS B 1 36 ? 14.438 0.409 -14.461 1 94.81 36 LYS B C 1
ATOM 3436 O O . LYS B 1 36 ? 13.422 0.301 -13.758 1 94.81 36 LYS B O 1
ATOM 3441 N N . ALA B 1 37 ? 14.766 -0.429 -15.383 1 93.75 37 ALA B N 1
ATOM 3442 C CA . ALA B 1 37 ? 13.945 -1.607 -15.641 1 93.75 37 ALA B CA 1
ATOM 3443 C C . ALA B 1 37 ? 13.836 -2.482 -14.391 1 93.75 37 ALA B C 1
ATOM 3445 O O . ALA B 1 37 ? 12.734 -2.893 -14.008 1 93.75 37 ALA B O 1
ATOM 3446 N N . GLY B 1 38 ? 14.984 -2.781 -13.836 1 93.19 38 GLY B N 1
ATOM 3447 C CA . GLY B 1 38 ? 14.992 -3.562 -12.609 1 93.19 38 GLY B CA 1
ATOM 3448 C C . GLY B 1 38 ? 14.203 -2.916 -11.484 1 93.19 38 GLY B C 1
ATOM 3449 O O . GLY B 1 38 ? 13.438 -3.584 -10.789 1 93.19 38 GLY B O 1
ATOM 3450 N N . MET B 1 39 ? 14.328 -1.657 -11.336 1 94.75 39 MET B N 1
ATOM 3451 C CA . MET B 1 39 ? 13.664 -0.925 -10.266 1 94.75 39 MET B CA 1
ATOM 3452 C C . MET B 1 39 ? 12.156 -0.904 -10.477 1 94.75 39 MET B C 1
ATOM 3454 O O . MET B 1 39 ? 11.391 -1.056 -9.523 1 94.75 39 MET B O 1
ATOM 3458 N N . LEU B 1 40 ? 11.758 -0.689 -11.656 1 95.06 40 LEU B N 1
ATOM 3459 C CA . LEU B 1 40 ? 10.328 -0.683 -11.961 1 95.06 40 LEU B CA 1
ATOM 3460 C C . LEU B 1 40 ? 9.695 -2.027 -11.609 1 95.06 40 LEU B C 1
ATOM 3462 O O . LEU B 1 40 ? 8.609 -2.074 -11.031 1 95.06 40 LEU B O 1
ATOM 3466 N N . VAL B 1 41 ? 10.406 -3.049 -11.961 1 91.62 41 VAL B N 1
ATOM 3467 C CA . VAL B 1 41 ? 9.914 -4.387 -11.648 1 91.62 41 VAL B CA 1
ATOM 3468 C C . VAL B 1 41 ? 9.844 -4.57 -10.133 1 91.62 41 VAL B C 1
ATOM 3470 O O . VAL B 1 41 ? 8.836 -5.051 -9.609 1 91.62 41 VAL B O 1
ATOM 3473 N N . GLY B 1 42 ? 10.883 -4.211 -9.477 1 91.44 42 GLY B N 1
ATOM 3474 C CA . GLY B 1 42 ? 10.906 -4.309 -8.023 1 91.44 42 GLY B CA 1
ATOM 3475 C C . GLY B 1 42 ? 9.82 -3.488 -7.352 1 91.44 42 GLY B C 1
ATOM 3476 O O . GLY B 1 42 ? 9.133 -3.975 -6.449 1 91.44 42 GLY B O 1
ATOM 3477 N N . ILE B 1 43 ? 9.664 -2.285 -7.766 1 94.94 43 ILE B N 1
ATOM 3478 C CA . ILE B 1 43 ? 8.664 -1.373 -7.227 1 94.94 43 ILE B CA 1
ATOM 3479 C C . ILE B 1 43 ? 7.262 -1.911 -7.516 1 94.94 43 ILE B C 1
ATOM 3481 O O . ILE B 1 43 ? 6.367 -1.828 -6.668 1 94.94 43 ILE B O 1
ATOM 3485 N N . GLY B 1 44 ? 7.105 -2.389 -8.695 1 93.19 44 GLY B N 1
ATOM 3486 C CA . GLY B 1 44 ? 5.836 -3.021 -9.031 1 93.19 44 GLY B CA 1
ATOM 3487 C C . GLY B 1 44 ? 5.477 -4.156 -8.086 1 93.19 44 GLY B C 1
ATOM 3488 O O . GLY B 1 44 ? 4.348 -4.223 -7.594 1 93.19 44 GLY B O 1
ATOM 3489 N N . PHE B 1 45 ? 6.406 -4.961 -7.844 1 89.88 45 PHE B N 1
ATOM 3490 C CA . PHE B 1 45 ? 6.176 -6.086 -6.945 1 89.88 45 PHE B CA 1
ATOM 3491 C C . PHE B 1 45 ? 5.91 -5.602 -5.523 1 89.88 45 PHE B C 1
ATOM 3493 O O . PHE B 1 45 ? 5.102 -6.188 -4.801 1 89.88 45 PHE B O 1
ATOM 3500 N N . GLU B 1 46 ? 6.637 -4.648 -5.113 1 92.25 46 GLU B N 1
ATOM 3501 C CA . GLU B 1 46 ? 6.375 -4.059 -3.805 1 92.25 46 GLU B CA 1
ATOM 3502 C C . GLU B 1 46 ? 4.953 -3.516 -3.719 1 92.25 46 GLU B C 1
ATOM 3504 O O . GLU B 1 46 ? 4.266 -3.717 -2.713 1 92.25 46 GLU B O 1
ATOM 3509 N N . GLY B 1 47 ? 4.555 -2.801 -4.738 1 93.81 47 GLY B N 1
ATOM 3510 C CA . GLY B 1 47 ? 3.195 -2.283 -4.797 1 93.81 47 GLY B CA 1
ATOM 3511 C C . GLY B 1 47 ? 2.141 -3.373 -4.766 1 93.81 47 GLY B C 1
ATOM 3512 O O . GLY B 1 47 ? 1.175 -3.285 -4 1 93.81 47 GLY B O 1
ATOM 3513 N N . VAL B 1 48 ? 2.346 -4.363 -5.578 1 91.06 48 VAL B N 1
ATOM 3514 C CA . VAL B 1 48 ? 1.433 -5.5 -5.598 1 91.06 48 VAL B CA 1
ATOM 3515 C C . VAL B 1 48 ? 1.362 -6.133 -4.211 1 91.06 48 VAL B C 1
ATOM 3517 O O . VAL B 1 48 ? 0.278 -6.457 -3.723 1 91.06 48 VAL B O 1
ATOM 3520 N N . GLY B 1 49 ? 2.48 -6.305 -3.623 1 90 49 GLY B N 1
ATOM 3521 C CA . GLY B 1 49 ? 2.535 -6.863 -2.281 1 90 49 GLY B CA 1
ATOM 3522 C C . GLY B 1 49 ? 1.769 -6.043 -1.261 1 90 49 GLY B C 1
ATOM 3523 O O . GLY B 1 49 ? 1.134 -6.598 -0.361 1 90 49 GLY B O 1
ATOM 3524 N N . LEU B 1 50 ? 1.84 -4.754 -1.373 1 92.25 50 LEU B N 1
ATOM 3525 C CA . LEU B 1 50 ? 1.108 -3.863 -0.478 1 92.25 50 LEU B CA 1
ATOM 3526 C C . LEU B 1 50 ? -0.395 -4.09 -0.594 1 92.25 50 LEU B C 1
ATOM 3528 O O . LEU B 1 50 ? -1.095 -4.172 0.418 1 92.25 50 LEU B O 1
ATOM 3532 N N . VAL B 1 51 ? -0.827 -4.168 -1.793 1 93.12 51 VAL B N 1
ATOM 3533 C CA . VAL B 1 51 ? -2.262 -4.293 -2.023 1 93.12 51 VAL B CA 1
ATOM 3534 C C . VAL B 1 51 ? -2.736 -5.68 -1.59 1 93.12 51 VAL B C 1
ATOM 3536 O O . VAL B 1 51 ? -3.797 -5.816 -0.979 1 93.12 51 VAL B O 1
ATOM 3539 N N . ILE B 1 52 ? -2 -6.688 -1.904 1 89 52 ILE B N 1
ATOM 3540 C CA . ILE B 1 52 ? -2.34 -8.039 -1.474 1 89 52 ILE B CA 1
ATOM 3541 C C . ILE B 1 52 ? -2.318 -8.117 0.052 1 89 52 ILE B C 1
ATOM 3543 O O . ILE B 1 52 ? -3.172 -8.766 0.658 1 89 52 ILE B O 1
ATOM 3547 N N . GLY B 1 53 ? -1.336 -7.539 0.645 1 90 53 GLY B N 1
ATOM 3548 C CA . GLY B 1 53 ? -1.291 -7.465 2.096 1 90 53 GLY B CA 1
ATOM 3549 C C . GLY B 1 53 ? -2.521 -6.816 2.699 1 90 53 GLY B C 1
ATOM 3550 O O . GLY B 1 53 ? -3.014 -7.25 3.742 1 90 53 GLY B O 1
ATOM 3551 N N . LEU B 1 54 ? -2.926 -5.734 2.105 1 91.5 54 LEU B N 1
ATOM 3552 C CA . LEU B 1 54 ? -4.152 -5.066 2.523 1 91.5 54 LEU B CA 1
ATOM 3553 C C . LEU B 1 54 ? -5.324 -6.047 2.547 1 91.5 54 LEU B C 1
ATOM 3555 O O . LEU B 1 54 ? -6.105 -6.062 3.5 1 91.5 54 LEU B O 1
ATOM 3559 N N . LEU B 1 55 ? -5.438 -6.828 1.524 1 89.38 55 LEU B N 1
ATOM 3560 C CA . LEU B 1 55 ? -6.52 -7.801 1.434 1 89.38 55 LEU B CA 1
ATOM 3561 C C . LEU B 1 55 ? -6.363 -8.891 2.488 1 89.38 55 LEU B C 1
ATOM 3563 O O . LEU B 1 55 ? -7.324 -9.234 3.18 1 89.38 55 LEU B O 1
ATOM 3567 N N . LEU B 1 56 ? -5.16 -9.414 2.625 1 87.88 56 LEU B N 1
ATOM 3568 C CA . LEU B 1 56 ? -4.902 -10.5 3.564 1 87.88 56 LEU B CA 1
ATOM 3569 C C . LEU B 1 56 ? -5.207 -10.062 4.992 1 87.88 56 LEU B C 1
ATOM 3571 O O . LEU B 1 56 ? -5.852 -10.797 5.746 1 87.88 56 LEU B O 1
ATOM 3575 N N . THR B 1 57 ? -4.824 -8.883 5.359 1 89.38 57 THR B N 1
ATOM 3576 C CA . THR B 1 57 ? -4.953 -8.383 6.723 1 89.38 57 THR B CA 1
ATOM 3577 C C . THR B 1 57 ? -6.414 -8.078 7.055 1 89.38 57 THR B C 1
ATOM 3579 O O . THR B 1 57 ? -6.82 -8.148 8.211 1 89.38 57 THR B O 1
ATOM 3582 N N . ASN B 1 58 ? -7.18 -7.805 6.133 1 89.88 58 ASN B N 1
ATOM 3583 C CA . ASN B 1 58 ? -8.555 -7.395 6.414 1 89.88 58 ASN B CA 1
ATOM 3584 C C . ASN B 1 58 ? -9.547 -8.508 6.09 1 89.88 58 ASN B C 1
ATOM 3586 O O . ASN B 1 58 ? -10.562 -8.656 6.77 1 89.88 58 ASN B O 1
ATOM 3590 N N . LEU B 1 59 ? -9.281 -9.281 5.105 1 88.31 59 LEU B N 1
ATOM 3591 C CA . LEU B 1 59 ? -10.18 -10.375 4.742 1 88.31 59 LEU B CA 1
ATOM 3592 C C . LEU B 1 59 ? -9.93 -11.594 5.629 1 88.31 59 LEU B C 1
ATOM 3594 O O . LEU B 1 59 ? -10.82 -12.43 5.797 1 88.31 59 LEU B O 1
ATOM 3598 N N . GLY B 1 60 ? -8.672 -11.758 6.113 1 82.31 60 GLY B N 1
ATOM 3599 C CA . GLY B 1 60 ? -8.375 -12.852 7.027 1 82.31 60 GLY B CA 1
ATOM 3600 C C . GLY B 1 60 ? -9.312 -12.898 8.219 1 82.31 60 GLY B C 1
ATOM 3601 O O . GLY B 1 60 ? -10.062 -13.859 8.391 1 82.31 60 GLY B O 1
ATOM 3602 N N . PRO B 1 61 ? -9.289 -11.812 9.008 1 86.12 61 PRO B N 1
ATOM 3603 C CA . PRO B 1 61 ? -10.188 -11.758 10.164 1 86.12 61 PRO B CA 1
ATOM 3604 C C . PRO B 1 61 ? -11.656 -11.867 9.773 1 86.12 61 PRO B C 1
ATOM 3606 O O . PRO B 1 61 ? -12.453 -12.469 10.5 1 86.12 61 PRO B O 1
ATOM 3609 N N . ALA B 1 62 ? -12.055 -11.25 8.719 1 88.38 62 ALA B N 1
ATOM 3610 C CA . ALA B 1 62 ? -13.438 -11.367 8.258 1 88.38 62 ALA B CA 1
ATOM 3611 C C . ALA B 1 62 ? -13.797 -12.828 7.977 1 88.38 62 ALA B C 1
ATOM 3613 O O . ALA B 1 62 ? -14.898 -13.273 8.305 1 88.38 62 ALA B O 1
ATOM 3614 N N . SER B 1 63 ? -12.953 -13.508 7.328 1 82.12 63 SER B N 1
ATOM 3615 C CA . SER B 1 63 ? -13.156 -14.922 7.043 1 82.12 63 SER B CA 1
ATOM 3616 C C . SER B 1 63 ? -13.227 -15.742 8.328 1 82.12 63 SER B C 1
ATOM 3618 O O . SER B 1 63 ? -14.055 -16.641 8.445 1 82.12 63 SER B O 1
ATOM 3620 N N . GLN B 1 64 ? -12.328 -15.492 9.219 1 82.38 64 GLN B N 1
ATOM 3621 C CA . GLN B 1 64 ? -12.336 -16.172 10.508 1 82.38 64 GLN B CA 1
ATOM 3622 C C . GLN B 1 64 ? -13.648 -15.945 11.25 1 82.38 64 GLN B C 1
ATOM 3624 O O . GLN B 1 64 ? -14.188 -16.859 11.867 1 82.38 64 GLN B O 1
ATOM 3629 N N . ALA B 1 65 ? -14.07 -14.727 11.242 1 87.44 65 ALA B N 1
ATOM 3630 C CA . ALA B 1 65 ? -15.344 -14.398 11.875 1 87.44 65 ALA B CA 1
ATOM 3631 C C . ALA B 1 65 ? -16.484 -15.188 11.258 1 87.44 65 ALA B C 1
ATOM 3633 O O . ALA B 1 65 ? -17.406 -15.625 11.961 1 87.44 65 ALA B O 1
ATOM 3634 N N . MET B 1 66 ? -16.453 -15.344 9.984 1 84.56 66 MET B N 1
ATOM 3635 C CA . MET B 1 66 ? -17.469 -16.125 9.297 1 84.56 66 MET B CA 1
ATOM 3636 C C . MET B 1 66 ? -17.453 -17.578 9.773 1 84.56 66 MET B C 1
ATOM 3638 O O . MET B 1 66 ? -18.5 -18.172 10.023 1 84.56 66 MET B O 1
ATOM 3642 N N . VAL B 1 67 ? -16.281 -18.125 9.938 1 78.94 67 VAL B N 1
ATOM 3643 C CA . VAL B 1 67 ? -16.094 -19.516 10.359 1 78.94 67 VAL B CA 1
ATOM 3644 C C . VAL B 1 67 ? -16.578 -19.688 11.797 1 78.94 67 VAL B C 1
ATOM 3646 O O . VAL B 1 67 ? -17.234 -20.672 12.125 1 78.94 67 VAL B O 1
ATOM 3649 N N . GLU B 1 68 ? -16.203 -18.766 12.641 1 82.5 68 GLU B N 1
ATOM 3650 C CA . GLU B 1 68 ? -16.625 -18.828 14.039 1 82.5 68 GLU B CA 1
ATOM 3651 C C . GLU B 1 68 ? -18.141 -18.734 14.18 1 82.5 68 GLU B C 1
ATOM 3653 O O . GLU B 1 68 ? -18.734 -19.406 15.031 1 82.5 68 GLU B O 1
ATOM 3658 N N . ARG B 1 69 ? -18.703 -17.969 13.484 1 84.56 69 ARG B N 1
ATOM 3659 C CA . ARG B 1 69 ? -20.156 -17.797 13.531 1 84.56 69 ARG B CA 1
ATOM 3660 C C . ARG B 1 69 ? -20.859 -19.094 13.141 1 84.56 69 ARG B C 1
ATOM 3662 O O . ARG B 1 69 ? -21.953 -19.375 13.641 1 84.56 69 ARG B O 1
ATOM 3669 N N . ILE B 1 70 ? -20.219 -19.797 12.367 1 78.94 70 ILE B N 1
ATOM 3670 C CA . ILE B 1 70 ? -20.828 -21.031 11.883 1 78.94 70 ILE B CA 1
ATOM 3671 C C . ILE B 1 70 ? -20.453 -22.188 12.812 1 78.94 70 ILE B C 1
ATOM 3673 O O . ILE B 1 70 ? -21.109 -23.219 12.805 1 78.94 70 ILE B O 1
ATOM 3677 N N . GLY B 1 71 ? -19.438 -21.922 13.68 1 74.56 71 GLY B N 1
ATOM 3678 C CA . GLY B 1 71 ? -19.062 -22.922 14.68 1 74.56 71 GLY B CA 1
ATOM 3679 C C . GLY B 1 71 ? -18.266 -24.078 14.109 1 74.56 71 GLY B C 1
ATOM 3680 O O . GLY B 1 71 ? -18.422 -25.219 14.547 1 74.56 71 GLY B O 1
ATOM 3681 N N . LEU B 1 72 ? -17.5 -23.828 13.164 1 70.62 72 LEU B N 1
ATOM 3682 C CA . LEU B 1 72 ? -16.766 -24.906 12.508 1 70.62 72 LEU B CA 1
ATOM 3683 C C . LEU B 1 72 ? -15.484 -25.234 13.281 1 70.62 72 LEU B C 1
ATOM 3685 O O . LEU B 1 72 ? -14.812 -24.328 13.781 1 70.62 72 LEU B O 1
ATOM 3689 N N . GLN B 1 73 ? -15.352 -26.484 13.57 1 75.38 73 GLN B N 1
ATOM 3690 C CA . GLN B 1 73 ? -14.109 -26.938 14.18 1 75.38 73 GLN B CA 1
ATOM 3691 C C . GLN B 1 73 ? -13.336 -27.859 13.234 1 75.38 73 GLN B C 1
ATOM 3693 O O . GLN B 1 73 ? -13.656 -29.047 13.109 1 75.38 73 GLN B O 1
ATOM 3698 N N . LEU B 1 74 ? -12.531 -27.281 12.461 1 77.88 74 LEU B N 1
ATOM 3699 C CA . LEU B 1 74 ? -11.695 -28.047 11.547 1 77.88 74 LEU B CA 1
ATOM 3700 C C . LEU B 1 74 ? -10.258 -28.109 12.047 1 77.88 74 LEU B C 1
ATOM 3702 O O . LEU B 1 74 ? -9.82 -27.25 12.812 1 77.88 74 LEU B O 1
ATOM 3706 N N . THR B 1 75 ? -9.508 -29.156 11.648 1 85.69 75 THR B N 1
ATOM 3707 C CA . THR B 1 75 ? -8.266 -29.516 12.32 1 85.69 75 THR B CA 1
ATOM 3708 C C . THR B 1 75 ? -7.059 -29.156 11.461 1 85.69 75 THR B C 1
ATOM 3710 O O . THR B 1 75 ? -5.922 -29.172 11.938 1 85.69 75 THR B O 1
ATOM 3713 N N . VAL B 1 76 ? -7.219 -28.938 10.203 1 93 76 VAL B N 1
ATOM 3714 C CA . VAL B 1 76 ? -6.121 -28.578 9.312 1 93 76 VAL B CA 1
ATOM 3715 C C . VAL B 1 76 ? -6.227 -27.094 8.945 1 93 76 VAL B C 1
ATOM 3717 O O . VAL B 1 76 ? -7.211 -26.672 8.336 1 93 76 VAL B O 1
ATOM 3720 N N . VAL B 1 77 ? -5.23 -26.359 9.25 1 91.5 77 VAL B N 1
ATOM 3721 C CA . VAL B 1 77 ? -5.344 -24.922 9.094 1 91.5 77 VAL B CA 1
ATOM 3722 C C . VAL B 1 77 ? -4.57 -24.469 7.855 1 91.5 77 VAL B C 1
ATOM 3724 O O . VAL B 1 77 ? -3.441 -24.906 7.629 1 91.5 77 VAL B O 1
ATOM 3727 N N . ASP B 1 78 ? -5.16 -23.672 7.039 1 93.94 78 ASP B N 1
ATOM 3728 C CA . ASP B 1 78 ? -4.508 -23.016 5.91 1 93.94 78 ASP B CA 1
ATOM 3729 C C . ASP B 1 78 ? -3.613 -21.859 6.383 1 93.94 78 ASP B C 1
ATOM 3731 O O . ASP B 1 78 ? -4.109 -20.812 6.773 1 93.94 78 ASP B O 1
ATOM 3735 N N . THR B 1 79 ? -2.322 -22.078 6.266 1 90.44 79 THR B N 1
ATOM 3736 C CA . THR B 1 79 ? -1.379 -21.094 6.801 1 90.44 79 THR B CA 1
ATOM 3737 C C . THR B 1 79 ? -0.979 -20.094 5.73 1 90.44 79 THR B C 1
ATOM 3739 O O . THR B 1 79 ? -0.201 -19.172 5.996 1 90.44 79 THR B O 1
ATOM 3742 N N . GLY B 1 80 ? -1.436 -20.344 4.5 1 91.25 80 GLY B N 1
ATOM 3743 C CA . GLY B 1 80 ? -1.256 -19.344 3.465 1 91.25 80 GLY B CA 1
ATOM 3744 C C . GLY B 1 80 ? -0.022 -19.578 2.613 1 91.25 80 GLY B C 1
ATOM 3745 O O . GLY B 1 80 ? 0.883 -20.312 3.012 1 91.25 80 GLY B O 1
ATOM 3746 N N . TRP B 1 81 ? 0.056 -18.844 1.514 1 91.31 81 TRP B N 1
ATOM 3747 C CA . TRP B 1 81 ? 1.126 -19.047 0.542 1 91.31 81 TRP B CA 1
ATOM 3748 C C . TRP B 1 81 ? 2.449 -18.5 1.068 1 91.31 81 TRP B C 1
ATOM 3750 O O . TRP B 1 81 ? 3.518 -19.031 0.749 1 91.31 81 TRP B O 1
ATOM 3760 N N . PRO B 1 82 ? 2.467 -17.391 1.843 1 85.44 82 PRO B N 1
ATOM 3761 C CA . PRO B 1 82 ? 3.764 -16.953 2.361 1 85.44 82 PRO B CA 1
ATOM 3762 C C . PRO B 1 82 ? 4.457 -18.016 3.209 1 85.44 82 PRO B C 1
ATOM 3764 O O . PRO B 1 82 ? 5.668 -18.203 3.092 1 85.44 82 PRO B O 1
ATOM 3767 N N . THR B 1 83 ? 3.664 -18.656 4.059 1 88.94 83 THR B N 1
ATOM 3768 C CA . THR B 1 83 ? 4.223 -19.734 4.859 1 88.94 83 THR B CA 1
ATOM 3769 C C . THR B 1 83 ? 4.672 -20.891 3.967 1 88.94 83 THR B C 1
ATOM 3771 O O . THR B 1 83 ? 5.738 -21.469 4.184 1 88.94 83 THR B O 1
ATOM 3774 N N . ALA B 1 84 ? 3.869 -21.172 2.984 1 93.94 84 ALA B N 1
ATOM 3775 C CA . ALA B 1 84 ? 4.234 -22.219 2.025 1 93.94 84 ALA B CA 1
ATOM 3776 C C . ALA B 1 84 ? 5.551 -21.875 1.327 1 93.94 84 ALA B C 1
ATOM 3778 O O . ALA B 1 84 ? 6.395 -22.75 1.122 1 93.94 84 ALA B O 1
ATOM 3779 N N . SER B 1 85 ? 5.668 -20.641 0.942 1 90.25 85 SER B N 1
ATOM 3780 C CA . SER B 1 85 ? 6.891 -20.172 0.3 1 90.25 85 SER B CA 1
ATOM 3781 C C . SER B 1 85 ? 8.094 -20.344 1.218 1 90.25 85 SER B C 1
ATOM 3783 O O . SER B 1 85 ? 9.156 -20.797 0.782 1 90.25 85 SER B O 1
ATOM 3785 N N . THR B 1 86 ? 7.91 -20.031 2.51 1 86.56 86 THR B N 1
ATOM 3786 C CA . THR B 1 86 ? 8.992 -20.172 3.48 1 86.56 86 THR B CA 1
ATOM 3787 C C . THR B 1 86 ? 9.375 -21.641 3.666 1 86.56 86 THR B C 1
ATOM 3789 O O . THR B 1 86 ? 10.555 -21.969 3.779 1 86.56 86 THR B O 1
ATOM 3792 N N . ILE B 1 87 ? 8.422 -22.469 3.711 1 92.25 87 ILE B N 1
ATOM 3793 C CA . ILE B 1 87 ? 8.68 -23.891 3.83 1 92.25 87 ILE B CA 1
ATOM 3794 C C . ILE B 1 87 ? 9.445 -24.391 2.604 1 92.25 87 ILE B C 1
ATOM 3796 O O . ILE B 1 87 ? 10.422 -25.125 2.732 1 92.25 87 ILE B O 1
ATOM 3800 N N . GLY B 1 88 ? 9.023 -23.953 1.433 1 93.25 88 GLY B N 1
ATOM 3801 C CA . GLY B 1 88 ? 9.695 -24.344 0.207 1 93.25 88 GLY B CA 1
ATOM 3802 C C . GLY B 1 88 ? 11.148 -23.922 0.162 1 93.25 88 GLY B C 1
ATOM 3803 O O . GLY B 1 88 ? 12.039 -24.75 -0.054 1 93.25 88 GLY B O 1
ATOM 3804 N N . TRP B 1 89 ? 11.359 -22.719 0.427 1 88.19 89 TRP B N 1
ATOM 3805 C CA . TRP B 1 89 ? 12.711 -22.172 0.353 1 88.19 89 TRP B CA 1
ATOM 3806 C C . TRP B 1 89 ? 13.578 -22.703 1.492 1 88.19 89 TRP B C 1
ATOM 3808 O O . TRP B 1 89 ? 14.805 -22.672 1.412 1 88.19 89 TRP B O 1
ATOM 3818 N N . GLY B 1 90 ? 12.977 -23.109 2.607 1 87.44 90 GLY B N 1
ATOM 3819 C CA . GLY B 1 90 ? 13.711 -23.672 3.736 1 87.44 90 GLY B CA 1
ATOM 3820 C C . GLY B 1 90 ? 13.875 -25.172 3.652 1 87.44 90 GLY B C 1
ATOM 3821 O O . GLY B 1 90 ? 14.469 -25.797 4.543 1 87.44 90 GLY B O 1
ATOM 3822 N N . SER B 1 91 ? 13.422 -25.75 2.631 1 93.06 91 SER B N 1
ATOM 3823 C CA . SER B 1 91 ? 13.438 -27.203 2.471 1 93.06 91 SER B CA 1
ATOM 3824 C C . SER B 1 91 ? 14.852 -27.719 2.223 1 93.06 91 SER B C 1
ATOM 3826 O O . SER B 1 91 ? 15.68 -27.016 1.649 1 93.06 91 SER B O 1
ATOM 3828 N N . PRO B 1 92 ? 15.109 -28.891 2.594 1 92.19 92 PRO B N 1
ATOM 3829 C CA . PRO B 1 92 ? 16.406 -29.5 2.301 1 92.19 92 PRO B CA 1
ATOM 3830 C C . PRO B 1 92 ? 16.656 -29.688 0.804 1 92.19 92 PRO B C 1
ATOM 3832 O O . PRO B 1 92 ? 17.797 -29.875 0.375 1 92.19 92 PRO B O 1
ATOM 3835 N N . LEU B 1 93 ? 15.625 -29.625 0.016 1 95.06 93 LEU B N 1
ATOM 3836 C CA . LEU B 1 93 ? 15.734 -29.844 -1.422 1 95.06 93 LEU B CA 1
ATOM 3837 C C . LEU B 1 93 ? 16.172 -28.562 -2.135 1 95.06 93 LEU B C 1
ATOM 3839 O O . LEU B 1 93 ? 16.531 -28.594 -3.316 1 95.06 93 LEU B O 1
ATOM 3843 N N . MET B 1 94 ? 16.188 -27.5 -1.514 1 91.5 94 MET B N 1
ATOM 3844 C CA . MET B 1 94 ? 16.234 -26.156 -2.096 1 91.5 94 MET B CA 1
ATOM 3845 C C . MET B 1 94 ? 17.422 -26.016 -3.043 1 91.5 94 MET B C 1
ATOM 3847 O O . MET B 1 94 ? 17.25 -25.703 -4.219 1 91.5 94 MET B O 1
ATOM 3851 N N . LEU B 1 95 ? 18.641 -26.359 -2.613 1 87.12 95 LEU B N 1
ATOM 3852 C CA . LEU B 1 95 ? 19.844 -26.047 -3.371 1 87.12 95 LEU B CA 1
ATOM 3853 C C . LEU B 1 95 ? 19.906 -26.875 -4.656 1 87.12 95 LEU B C 1
ATOM 3855 O O . LEU B 1 95 ? 20 -26.297 -5.75 1 87.12 95 LEU B O 1
ATOM 3859 N N . PRO B 1 96 ? 19.781 -28.141 -4.566 1 93.06 96 PRO B N 1
ATOM 3860 C CA . PRO B 1 96 ? 19.875 -28.906 -5.812 1 93.06 96 PRO B CA 1
ATOM 3861 C C . PRO B 1 96 ? 18.703 -28.625 -6.762 1 93.06 96 PRO B C 1
ATOM 3863 O O . PRO B 1 96 ? 18.875 -28.641 -7.98 1 93.06 96 PRO B O 1
ATOM 3866 N N . VAL B 1 97 ? 17.578 -28.438 -6.242 1 95.25 97 VAL B N 1
ATOM 3867 C CA . VAL B 1 97 ? 16.391 -28.234 -7.062 1 95.25 97 VAL B CA 1
ATOM 3868 C C . VAL B 1 97 ? 16.484 -26.906 -7.797 1 95.25 97 VAL B C 1
ATOM 3870 O O . VAL B 1 97 ? 16.203 -26.828 -8.992 1 95.25 97 VAL B O 1
ATOM 3873 N N . VAL B 1 98 ? 16.891 -25.875 -7.152 1 90.25 98 VAL B N 1
ATOM 3874 C CA . VAL B 1 98 ? 16.969 -24.547 -7.75 1 90.25 98 VAL B CA 1
ATOM 3875 C C . VAL B 1 98 ? 18.047 -24.531 -8.836 1 90.25 98 VAL B C 1
ATOM 3877 O O . VAL B 1 98 ? 17.812 -24.031 -9.945 1 90.25 98 VAL B O 1
ATOM 3880 N N . VAL B 1 99 ? 19.203 -25.016 -8.516 1 90.38 99 VAL B N 1
ATOM 3881 C CA . VAL B 1 99 ? 20.281 -25.109 -9.508 1 90.38 99 VAL B CA 1
ATOM 3882 C C . VAL B 1 99 ? 19.828 -25.984 -10.68 1 90.38 99 VAL B C 1
ATOM 3884 O O . VAL B 1 99 ? 20.062 -25.641 -11.836 1 90.38 99 VAL B O 1
ATOM 3887 N N . GLY B 1 100 ? 19.188 -27.047 -10.328 1 95.56 100 GLY B N 1
ATOM 3888 C CA . GLY B 1 100 ? 18.672 -27.938 -11.352 1 95.56 100 GLY B CA 1
ATOM 3889 C C . GLY B 1 100 ? 17.656 -27.266 -12.266 1 95.56 100 GLY B C 1
ATOM 3890 O O . GLY B 1 100 ? 17.656 -27.5 -13.477 1 95.56 100 GLY B O 1
ATOM 3891 N N . PHE B 1 101 ? 16.734 -26.469 -11.68 1 95.69 101 PHE B N 1
ATOM 3892 C CA . PHE B 1 101 ? 15.742 -25.75 -12.477 1 95.69 101 PHE B CA 1
ATOM 3893 C C . PHE B 1 101 ? 16.422 -24.859 -13.516 1 95.69 101 PHE B C 1
ATOM 3895 O O . PHE B 1 101 ? 15.992 -24.812 -14.672 1 95.69 101 PHE B O 1
ATOM 3902 N N . ILE B 1 102 ? 17.438 -24.156 -13.109 1 89.56 102 ILE B N 1
ATOM 3903 C CA . ILE B 1 102 ? 18.141 -23.234 -13.992 1 89.56 102 ILE B CA 1
ATOM 3904 C C . ILE B 1 102 ? 18.812 -24.016 -15.117 1 89.56 102 ILE B C 1
ATOM 3906 O O . ILE B 1 102 ? 18.703 -23.656 -16.297 1 89.56 102 ILE B O 1
ATOM 3910 N N . VAL B 1 103 ? 19.484 -25.094 -14.766 1 93.62 103 VAL B N 1
ATOM 3911 C CA . VAL B 1 103 ? 20.188 -25.922 -15.734 1 93.62 103 VAL B CA 1
ATOM 3912 C C . VAL B 1 103 ? 19.188 -26.562 -16.688 1 93.62 103 VAL B C 1
ATOM 3914 O O . VAL B 1 103 ? 19.406 -26.594 -17.906 1 93.62 103 VAL B O 1
ATOM 3917 N N . ILE B 1 104 ? 18.125 -27.094 -16.188 1 97.31 104 ILE B N 1
ATOM 3918 C CA . ILE B 1 104 ? 17.109 -27.75 -16.984 1 97.31 104 ILE B CA 1
ATOM 3919 C C . ILE B 1 104 ? 16.484 -26.766 -17.953 1 97.31 104 ILE B C 1
ATOM 3921 O O . ILE B 1 104 ? 16.297 -27.062 -19.141 1 97.31 104 ILE B O 1
ATOM 3925 N N . ASN B 1 105 ? 16.109 -25.609 -17.453 1 94.94 105 ASN B N 1
ATOM 3926 C CA . ASN B 1 105 ? 15.516 -24.594 -18.328 1 94.94 105 ASN B CA 1
ATOM 3927 C C . ASN B 1 105 ? 16.469 -24.203 -19.469 1 94.94 105 ASN B C 1
ATOM 3929 O O . ASN B 1 105 ? 16.047 -24.109 -20.625 1 94.94 105 ASN B O 1
ATOM 3933 N N . LEU B 1 106 ? 17.719 -23.969 -19.125 1 90 106 LEU B N 1
ATOM 3934 C CA . LEU B 1 106 ? 18.719 -23.625 -20.141 1 90 106 LEU B CA 1
ATOM 3935 C C . LEU B 1 106 ? 18.875 -24.75 -21.156 1 90 106 LEU B C 1
ATOM 3937 O O . LEU B 1 106 ? 18.953 -24.5 -22.359 1 90 106 LEU B O 1
ATOM 3941 N N . ALA B 1 107 ? 18.984 -25.938 -20.656 1 94.94 107 ALA B N 1
ATOM 3942 C CA . ALA B 1 107 ? 19.109 -27.094 -21.531 1 94.94 107 ALA B CA 1
ATOM 3943 C C . ALA B 1 107 ? 17.906 -27.219 -22.469 1 94.94 107 ALA B C 1
ATOM 3945 O O . ALA B 1 107 ? 18.078 -27.484 -23.656 1 94.94 107 ALA B O 1
ATOM 3946 N N . MET B 1 108 ? 16.719 -27.047 -21.922 1 96.25 108 MET B N 1
ATOM 3947 C CA . MET B 1 108 ? 15.5 -27.156 -22.719 1 96.25 108 MET B CA 1
ATOM 3948 C C . MET B 1 108 ? 15.438 -26.062 -23.781 1 96.25 108 MET B C 1
ATOM 3950 O O . MET B 1 108 ? 14.922 -26.266 -24.875 1 96.25 108 MET B O 1
ATOM 3954 N N . LEU B 1 109 ? 15.906 -24.922 -23.469 1 90.69 109 LEU B N 1
ATOM 3955 C CA . LEU B 1 109 ? 15.945 -23.812 -24.422 1 90.69 109 LEU B CA 1
ATOM 3956 C C . LEU B 1 109 ? 16.906 -24.109 -25.562 1 90.69 109 LEU B C 1
ATOM 3958 O O . LEU B 1 109 ? 16.594 -23.875 -26.734 1 90.69 109 LEU B O 1
ATOM 3962 N N . LEU B 1 110 ? 18.062 -24.656 -25.188 1 88.31 110 LEU B N 1
ATOM 3963 C CA . LEU B 1 110 ? 19.078 -24.969 -26.172 1 88.31 110 LEU B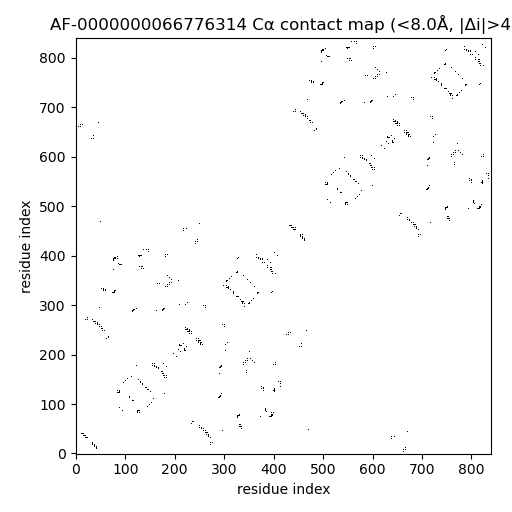 CA 1
ATOM 3964 C C . LEU B 1 110 ? 18.609 -26.094 -27.094 1 88.31 110 LEU B C 1
ATOM 3966 O O . LEU B 1 110 ? 18.922 -26.109 -28.281 1 88.31 110 LEU B O 1
ATOM 3970 N N . LEU B 1 111 ? 17.875 -27 -26.531 1 93.81 111 LEU B N 1
ATOM 3971 C CA . LEU B 1 111 ? 17.391 -28.141 -27.297 1 93.81 111 LEU B CA 1
ATOM 3972 C C . LEU B 1 111 ? 16.062 -27.812 -27.984 1 93.81 111 LEU B C 1
ATOM 3974 O O . LEU B 1 111 ? 15.445 -28.672 -28.609 1 93.81 111 LEU B O 1
ATOM 3978 N N . LYS B 1 112 ? 15.57 -26.641 -27.797 1 91.81 112 LYS B N 1
ATOM 3979 C CA . LYS B 1 112 ? 14.359 -26.125 -28.438 1 91.81 112 LYS B CA 1
ATOM 3980 C C . LYS B 1 112 ? 13.125 -26.906 -27.984 1 91.81 112 LYS B C 1
ATOM 3982 O O . LYS B 1 112 ? 12.219 -27.156 -28.766 1 91.81 112 LYS B O 1
ATOM 3987 N N . LEU B 1 113 ? 13.188 -27.297 -26.734 1 95.38 113 LEU B N 1
ATOM 3988 C CA . LEU B 1 113 ? 12.062 -28.031 -26.172 1 95.38 113 LEU B CA 1
ATOM 3989 C C . LEU B 1 113 ? 11.047 -27.094 -25.531 1 95.38 113 LEU B C 1
ATOM 3991 O O . LEU B 1 113 ? 9.898 -27.469 -25.297 1 95.38 113 LEU B O 1
ATOM 3995 N N . THR B 1 114 ? 11.5 -25.906 -25.203 1 95.69 114 THR B N 1
ATOM 3996 C CA . THR B 1 114 ? 10.633 -24.875 -24.656 1 95.69 114 THR B CA 1
ATOM 3997 C C . THR B 1 114 ? 11.023 -23.5 -25.203 1 95.69 114 THR B C 1
ATOM 3999 O O . THR B 1 114 ? 12.133 -23.328 -25.719 1 95.69 114 THR B O 1
ATOM 4002 N N . LYS B 1 115 ? 10.094 -22.609 -25.234 1 93.81 115 LYS B N 1
ATOM 4003 C CA . LYS B 1 115 ? 10.336 -21.219 -25.609 1 93.81 115 LYS B CA 1
ATOM 4004 C C . LYS B 1 115 ? 10.438 -20.328 -24.359 1 93.81 115 LYS B C 1
ATOM 4006 O O . LYS B 1 115 ? 10.867 -19.172 -24.453 1 93.81 115 LYS B O 1
ATOM 4011 N N . THR B 1 116 ? 10.172 -20.828 -23.203 1 94 116 THR B N 1
ATOM 4012 C CA . THR B 1 116 ? 10.031 -20.031 -21.984 1 94 116 THR B CA 1
ATOM 4013 C C . THR B 1 116 ? 11.359 -19.953 -21.234 1 94 116 THR B C 1
ATOM 4015 O O . THR B 1 116 ? 11.945 -20.984 -20.891 1 94 116 THR B O 1
ATOM 4018 N N . VAL B 1 117 ? 11.812 -18.828 -21.094 1 89.12 117 VAL B N 1
ATOM 4019 C CA . VAL B 1 117 ? 12.906 -18.562 -20.172 1 89.12 117 VAL B CA 1
ATOM 4020 C C . VAL B 1 117 ? 12.336 -18.203 -18.797 1 89.12 117 VAL B C 1
ATOM 4022 O O . VAL B 1 117 ? 11.891 -17.078 -18.578 1 89.12 117 VAL B O 1
ATOM 4025 N N . ASN B 1 118 ? 12.43 -19.109 -17.859 1 90.94 118 ASN B N 1
ATOM 4026 C CA . ASN B 1 118 ? 11.844 -18.906 -16.547 1 90.94 118 ASN B CA 1
ATOM 4027 C C . ASN B 1 118 ? 12.82 -18.203 -15.602 1 90.94 118 ASN B C 1
ATOM 4029 O O . ASN B 1 118 ? 13.445 -18.844 -14.758 1 90.94 118 ASN B O 1
ATOM 4033 N N . ILE B 1 119 ? 12.758 -16.938 -15.656 1 77.94 119 ILE B N 1
ATOM 4034 C CA . ILE B 1 119 ? 13.711 -16.141 -14.891 1 77.94 119 ILE B CA 1
ATOM 4035 C C . ILE B 1 119 ? 13.102 -15.742 -13.555 1 77.94 119 ILE B C 1
ATOM 4037 O O . ILE B 1 119 ? 13.766 -15.133 -12.719 1 77.94 119 ILE B O 1
ATOM 4041 N N . ASP B 1 120 ? 11.844 -15.992 -13.383 1 80.88 120 ASP B N 1
ATOM 4042 C CA . ASP B 1 120 ? 11.203 -15.68 -12.109 1 80.88 120 ASP B CA 1
ATOM 4043 C C . ASP B 1 120 ? 11.594 -16.703 -11.039 1 80.88 120 ASP B C 1
ATOM 4045 O O . ASP B 1 120 ? 10.789 -17.562 -10.672 1 80.88 120 ASP B O 1
ATOM 4049 N N . ILE B 1 121 ? 12.625 -16.5 -10.453 1 79.38 121 ILE B N 1
ATOM 4050 C CA . ILE B 1 121 ? 13.234 -17.453 -9.531 1 79.38 121 ILE B CA 1
ATOM 4051 C C . ILE B 1 121 ? 12.43 -17.516 -8.234 1 79.38 121 ILE B C 1
ATOM 4053 O O . ILE B 1 121 ? 12.32 -18.562 -7.613 1 79.38 121 ILE B O 1
ATOM 4057 N N . PHE B 1 122 ? 11.82 -16.5 -7.844 1 80.75 122 PHE B N 1
ATOM 4058 C CA . PHE B 1 122 ? 11.039 -16.5 -6.609 1 80.75 122 PHE B CA 1
ATOM 4059 C C . PHE B 1 122 ? 9.953 -17.562 -6.656 1 80.75 122 PHE B C 1
ATOM 4061 O O . PHE B 1 122 ? 9.703 -18.25 -5.66 1 80.75 122 PHE B O 1
ATOM 4068 N N . ASN B 1 123 ? 9.367 -17.734 -7.734 1 90 123 ASN B N 1
ATOM 4069 C CA . ASN B 1 123 ? 8.219 -18.625 -7.832 1 90 123 ASN B CA 1
ATOM 4070 C C . ASN B 1 123 ? 8.641 -20.094 -7.875 1 90 123 ASN B C 1
ATOM 4072 O O . ASN B 1 123 ? 7.801 -20.984 -7.91 1 90 123 ASN B O 1
ATOM 4076 N N . TYR B 1 124 ? 9.945 -20.281 -7.727 1 92.44 124 TYR B N 1
ATOM 4077 C CA . TYR B 1 124 ? 10.398 -21.656 -7.637 1 92.44 124 TYR B CA 1
ATOM 4078 C C . TYR B 1 124 ? 9.891 -22.312 -6.359 1 92.44 124 TYR B C 1
ATOM 4080 O O . TYR B 1 124 ? 9.867 -23.547 -6.262 1 92.44 124 TYR B O 1
ATOM 4088 N N . TRP B 1 125 ? 9.484 -21.5 -5.41 1 92.94 125 TRP B N 1
ATOM 4089 C CA . TRP B 1 125 ? 8.977 -22.047 -4.16 1 92.94 125 TRP B CA 1
ATOM 4090 C C . TRP B 1 125 ? 7.766 -22.953 -4.41 1 92.94 125 TRP B C 1
ATOM 4092 O O . TRP B 1 125 ? 7.512 -23.875 -3.645 1 92.94 125 TRP B O 1
ATOM 4102 N N . ILE B 1 126 ? 7.043 -22.719 -5.469 1 96.75 126 ILE B N 1
ATOM 4103 C CA . ILE B 1 126 ? 5.832 -23.469 -5.77 1 96.75 126 ILE B CA 1
ATOM 4104 C C . ILE B 1 126 ? 6.188 -24.922 -6.047 1 96.75 126 ILE B C 1
ATOM 4106 O O . ILE B 1 126 ? 5.488 -25.828 -5.598 1 96.75 126 ILE B O 1
ATOM 4110 N N . PHE B 1 127 ? 7.254 -25.094 -6.707 1 97.88 127 PHE B N 1
ATOM 4111 C CA . PHE B 1 127 ? 7.75 -26.438 -6.973 1 97.88 127 PHE B CA 1
ATOM 4112 C C . PHE B 1 127 ? 8.438 -27.016 -5.746 1 97.88 127 PHE B C 1
ATOM 4114 O O . PHE B 1 127 ? 8.312 -28.203 -5.457 1 97.88 127 PHE B O 1
ATOM 4121 N N . LEU B 1 128 ? 9.141 -26.172 -5.043 1 96.44 128 LEU B N 1
ATOM 4122 C CA . LEU B 1 128 ? 9.891 -26.594 -3.867 1 96.44 128 LEU B CA 1
ATOM 4123 C C . LEU B 1 128 ? 8.961 -27.125 -2.783 1 96.44 128 LEU B C 1
ATOM 4125 O O . LEU B 1 128 ? 9.258 -28.125 -2.133 1 96.44 128 LEU B O 1
ATOM 4129 N N . ILE B 1 129 ? 7.867 -26.422 -2.555 1 97.31 129 ILE B N 1
ATOM 4130 C CA . ILE B 1 129 ? 6.934 -26.875 -1.525 1 97.31 129 ILE B CA 1
ATOM 4131 C C . ILE B 1 129 ? 6.34 -28.234 -1.924 1 97.31 129 ILE B C 1
ATOM 4133 O O . ILE B 1 129 ? 6.145 -29.109 -1.076 1 97.31 129 ILE B O 1
ATOM 4137 N N . MET B 1 130 ? 6.023 -28.391 -3.156 1 98.06 130 MET B N 1
ATOM 4138 C CA . MET B 1 130 ? 5.516 -29.672 -3.639 1 98.06 130 MET B CA 1
ATOM 4139 C C . MET B 1 130 ? 6.547 -30.781 -3.432 1 98.06 130 MET B C 1
ATOM 4141 O O . MET B 1 130 ? 6.227 -31.844 -2.891 1 98.06 130 MET B O 1
ATOM 4145 N N . GLY B 1 131 ? 7.73 -30.531 -3.848 1 98.12 131 GLY B N 1
ATOM 4146 C CA . GLY B 1 131 ? 8.797 -31.5 -3.648 1 98.12 131 GLY B CA 1
ATOM 4147 C C . GLY B 1 131 ? 9.039 -31.828 -2.186 1 98.12 131 GLY B C 1
ATOM 4148 O O . GLY B 1 131 ? 9.344 -32.969 -1.843 1 98.12 131 GLY B O 1
ATOM 4149 N N . SER B 1 132 ? 8.945 -30.812 -1.357 1 97.56 132 SER B N 1
ATOM 4150 C CA . SER B 1 132 ? 9.141 -30.984 0.077 1 97.56 132 SER B CA 1
ATOM 4151 C C . SER B 1 132 ? 8.078 -31.906 0.669 1 97.56 132 SER B C 1
ATOM 4153 O O . SER B 1 132 ? 8.359 -32.688 1.573 1 97.56 132 SER B O 1
ATOM 4155 N N . VAL B 1 133 ? 6.895 -31.781 0.208 1 98.19 133 VAL B N 1
ATOM 4156 C CA . VAL B 1 133 ? 5.805 -32.625 0.697 1 98.19 133 VAL B CA 1
ATOM 4157 C C . VAL B 1 133 ? 6 -34.062 0.213 1 98.19 133 VAL B C 1
ATOM 4159 O O . VAL B 1 133 ? 5.746 -35 0.956 1 98.19 133 VAL B O 1
ATOM 4162 N N . VAL B 1 134 ? 6.449 -34.188 -1.018 1 98 134 VAL B N 1
ATOM 4163 C CA . VAL B 1 134 ? 6.781 -35.531 -1.526 1 98 134 VAL B CA 1
ATOM 4164 C C . VAL B 1 134 ? 7.859 -36.156 -0.653 1 98 134 VAL B C 1
ATOM 4166 O O . VAL B 1 134 ? 7.754 -37.344 -0.281 1 98 134 VAL B O 1
ATOM 4169 N N . TYR B 1 135 ? 8.82 -35.375 -0.328 1 97.5 135 TYR B N 1
ATOM 4170 C CA . TYR B 1 135 ? 9.914 -35.844 0.5 1 97.5 135 TYR B CA 1
ATOM 4171 C C . TYR B 1 135 ? 9.414 -36.281 1.878 1 97.5 135 TYR B C 1
ATOM 4173 O O . TYR B 1 135 ? 9.828 -37.312 2.412 1 97.5 135 TYR B O 1
ATOM 4181 N N . ALA B 1 136 ? 8.609 -35.5 2.43 1 96.62 136 ALA B N 1
ATOM 4182 C CA . ALA B 1 136 ? 8.039 -35.781 3.74 1 96.62 136 ALA B CA 1
ATOM 4183 C C . ALA B 1 136 ? 7.25 -37.094 3.705 1 96.62 136 ALA B C 1
ATOM 4185 O O . ALA B 1 136 ? 7.262 -37.875 4.676 1 96.62 136 ALA B O 1
ATOM 4186 N N . GLY B 1 137 ? 6.586 -37.375 2.648 1 95.62 137 GLY B N 1
ATOM 4187 C CA . GLY B 1 137 ? 5.742 -38.562 2.539 1 95.62 137 GLY B CA 1
ATOM 4188 C C . GLY B 1 137 ? 6.52 -39.812 2.203 1 95.62 137 GLY B C 1
ATOM 4189 O O . GLY B 1 137 ? 6.098 -40.906 2.551 1 95.62 137 GLY B O 1
ATOM 4190 N N . THR B 1 138 ? 7.633 -39.656 1.589 1 95.5 138 THR B N 1
ATOM 4191 C CA . THR B 1 138 ? 8.336 -40.844 1.077 1 95.5 138 THR B CA 1
ATOM 4192 C C . THR B 1 138 ? 9.602 -41.094 1.879 1 95.5 138 THR B C 1
ATOM 4194 O O . THR B 1 138 ? 10.094 -42.219 1.931 1 95.5 138 THR B O 1
ATOM 4197 N N . GLY B 1 139 ? 10.195 -40 2.34 1 94.25 139 GLY B N 1
ATOM 4198 C CA . GLY B 1 139 ? 11.5 -40.094 2.98 1 94.25 139 GLY B CA 1
ATOM 4199 C C . GLY B 1 139 ? 12.633 -40.281 1.996 1 94.25 139 GLY B C 1
ATOM 4200 O O . GLY B 1 139 ? 13.789 -40.469 2.398 1 94.25 139 GLY B O 1
ATOM 4201 N N . ASN B 1 140 ? 12.352 -40.312 0.782 1 96.06 140 ASN B N 1
ATOM 4202 C CA . ASN B 1 140 ? 13.344 -40.531 -0.264 1 96.06 140 ASN B CA 1
ATOM 4203 C C . ASN B 1 140 ? 13.75 -39.219 -0.93 1 96.06 140 ASN B C 1
ATOM 4205 O O . ASN B 1 140 ? 13.023 -38.688 -1.781 1 96.06 140 ASN B O 1
ATOM 4209 N N . TYR B 1 141 ? 14.922 -38.781 -0.66 1 95.62 141 TYR B N 1
ATOM 4210 C CA . TYR B 1 141 ? 15.445 -37.5 -1.067 1 95.62 141 TYR B CA 1
ATOM 4211 C C . TYR B 1 141 ? 15.578 -37.406 -2.584 1 95.62 141 TYR B C 1
ATOM 4213 O O . TYR B 1 141 ? 15.039 -36.5 -3.207 1 95.62 141 TYR B O 1
ATOM 4221 N N . TRP B 1 142 ? 16.156 -38.312 -3.23 1 95.94 142 TRP B N 1
ATOM 4222 C CA . TRP B 1 142 ? 16.469 -38.25 -4.652 1 95.94 142 TRP B CA 1
ATOM 4223 C C . TRP B 1 142 ? 15.219 -38.5 -5.496 1 95.94 142 TRP B C 1
ATOM 4225 O O . TRP B 1 142 ? 15.07 -37.906 -6.574 1 95.94 142 TRP B O 1
ATOM 4235 N N . LEU B 1 143 ? 14.328 -39.375 -5.023 1 96.44 143 LEU B N 1
ATOM 4236 C CA . LEU B 1 143 ? 13.047 -39.531 -5.695 1 96.44 143 LEU B CA 1
ATOM 4237 C C . LEU B 1 143 ? 12.273 -38.219 -5.727 1 96.44 143 LEU B C 1
ATOM 4239 O O . LEU B 1 143 ? 11.695 -37.875 -6.75 1 96.44 143 LEU B O 1
ATOM 4243 N N . SER B 1 144 ? 12.32 -37.562 -4.598 1 97.56 144 SER B N 1
ATOM 4244 C CA . SER B 1 144 ? 11.609 -36.281 -4.492 1 97.56 144 SER B CA 1
ATOM 4245 C C . SER B 1 144 ? 12.203 -35.25 -5.438 1 97.56 144 SER B C 1
ATOM 4247 O O . SER B 1 144 ? 11.469 -34.5 -6.086 1 97.56 144 SER B O 1
ATOM 4249 N N . VAL B 1 145 ? 13.492 -35.156 -5.52 1 97.81 145 VAL B N 1
ATOM 4250 C CA . VAL B 1 145 ? 14.172 -34.219 -6.422 1 97.81 145 VAL B CA 1
ATOM 4251 C C . VAL B 1 145 ? 13.789 -34.531 -7.867 1 97.81 145 VAL B C 1
ATOM 4253 O O . VAL B 1 145 ? 13.445 -33.625 -8.633 1 97.81 145 VAL B O 1
ATOM 4256 N N . GLY B 1 146 ? 13.836 -35.812 -8.195 1 97.81 146 GLY B N 1
ATOM 4257 C CA . GLY B 1 146 ? 13.477 -36.219 -9.539 1 97.81 146 GLY B CA 1
ATOM 4258 C C . GLY B 1 146 ? 12.047 -35.875 -9.914 1 97.81 146 GLY B C 1
ATOM 4259 O O . GLY B 1 146 ? 11.797 -35.406 -11.016 1 97.81 146 GLY B O 1
ATOM 4260 N N . ILE B 1 147 ? 11.117 -36.156 -9.039 1 98 147 ILE B N 1
ATOM 4261 C CA . ILE B 1 147 ? 9.711 -35.844 -9.273 1 98 147 ILE B CA 1
ATOM 4262 C C . ILE B 1 147 ? 9.531 -34.344 -9.445 1 98 147 ILE B C 1
ATOM 4264 O O . ILE B 1 147 ? 8.781 -33.906 -10.312 1 98 147 ILE B O 1
ATOM 4268 N N . THR B 1 148 ? 10.211 -33.531 -8.633 1 98.38 148 THR B N 1
ATOM 4269 C CA . THR B 1 148 ? 10.133 -32.094 -8.711 1 98.38 148 THR B CA 1
ATOM 4270 C C . THR B 1 148 ? 10.633 -31.578 -10.07 1 98.38 148 THR B C 1
ATOM 4272 O O . THR B 1 148 ? 10.016 -30.703 -10.672 1 98.38 148 THR B O 1
ATOM 4275 N N . PHE B 1 149 ? 11.742 -32.125 -10.578 1 98.5 149 PHE B N 1
ATOM 4276 C CA . PHE B 1 149 ? 12.281 -31.766 -11.891 1 98.5 149 PHE B CA 1
ATOM 4277 C C . PHE B 1 149 ? 11.289 -32.125 -12.992 1 98.5 149 PHE B C 1
ATOM 4279 O O . PHE B 1 149 ? 11.078 -31.312 -13.914 1 98.5 149 PHE B O 1
ATOM 4286 N N . ALA B 1 150 ? 10.688 -33.281 -12.898 1 98.31 150 ALA B N 1
ATOM 4287 C CA . ALA B 1 150 ? 9.734 -33.719 -13.906 1 98.31 150 ALA B CA 1
ATOM 4288 C C . ALA B 1 150 ? 8.547 -32.75 -14 1 98.31 150 ALA B C 1
ATOM 4290 O O . ALA B 1 150 ? 8.109 -32.406 -15.094 1 98.31 150 ALA B O 1
ATOM 4291 N N . ILE B 1 151 ? 8.039 -32.406 -12.867 1 98.25 151 ILE B N 1
ATOM 4292 C CA . ILE B 1 151 ? 6.883 -31.516 -12.836 1 98.25 151 ILE B CA 1
ATOM 4293 C C . ILE B 1 151 ? 7.273 -30.141 -13.352 1 98.25 151 ILE B C 1
ATOM 4295 O O . ILE B 1 151 ? 6.484 -29.469 -14.023 1 98.25 151 ILE B O 1
ATOM 4299 N N . PHE B 1 152 ? 8.484 -29.719 -13.062 1 98.25 152 PHE B N 1
ATOM 4300 C CA . PHE B 1 152 ? 8.984 -28.453 -13.57 1 98.25 152 PHE B CA 1
ATOM 4301 C C . PHE B 1 152 ? 9.031 -28.469 -15.094 1 98.25 152 PHE B C 1
ATOM 4303 O O . PHE B 1 152 ? 8.578 -27.516 -15.742 1 98.25 152 PHE B O 1
ATOM 4310 N N . VAL B 1 153 ? 9.531 -29.5 -15.648 1 98.25 153 VAL B N 1
ATOM 4311 C CA . VAL B 1 153 ? 9.617 -29.656 -17.094 1 98.25 153 VAL B CA 1
ATOM 4312 C C . VAL B 1 153 ? 8.211 -29.625 -17.703 1 98.25 153 VAL B C 1
ATOM 4314 O O . VAL B 1 153 ? 7.969 -28.922 -18.688 1 98.25 153 VAL B O 1
ATOM 4317 N N . LEU B 1 154 ? 7.312 -30.359 -17.094 1 98.06 154 LEU B N 1
ATOM 4318 C CA . LEU B 1 154 ? 5.938 -30.391 -17.578 1 98.06 154 LEU B CA 1
ATOM 4319 C C . LEU B 1 154 ? 5.301 -29.016 -17.516 1 98.06 154 LEU B C 1
ATOM 4321 O O . LEU B 1 154 ? 4.516 -28.641 -18.375 1 98.06 154 LEU B O 1
ATOM 4325 N N . THR B 1 155 ? 5.629 -28.297 -16.469 1 97.88 155 THR B N 1
ATOM 4326 C CA . THR B 1 155 ? 5.082 -26.953 -16.297 1 97.88 155 THR B CA 1
ATOM 4327 C C . THR B 1 155 ? 5.594 -26.016 -17.375 1 97.88 155 THR B C 1
ATOM 4329 O O . THR B 1 155 ? 4.844 -25.188 -17.891 1 97.88 155 THR B O 1
ATOM 4332 N N . LEU B 1 156 ? 6.867 -26.125 -17.734 1 97.5 156 LEU B N 1
ATOM 4333 C CA . LEU B 1 156 ? 7.434 -25.297 -18.797 1 97.5 156 LEU B CA 1
ATOM 4334 C C . LEU B 1 156 ? 6.742 -25.594 -20.125 1 97.5 156 LEU B C 1
ATOM 4336 O O . LEU B 1 156 ? 6.43 -24.672 -20.875 1 97.5 156 LEU B O 1
ATOM 4340 N N . LEU B 1 157 ? 6.477 -26.828 -20.391 1 98 157 LEU B N 1
ATOM 4341 C CA . LEU B 1 157 ? 5.801 -27.219 -21.625 1 98 157 LEU B CA 1
ATOM 4342 C C . LEU B 1 157 ? 4.367 -26.688 -21.641 1 98 157 LEU B C 1
ATOM 4344 O O . LEU B 1 157 ? 3.9 -26.188 -22.672 1 98 157 LEU B O 1
ATOM 4348 N N . ALA B 1 158 ? 3.738 -26.828 -20.531 1 97.56 158 ALA B N 1
ATOM 4349 C CA . ALA B 1 158 ? 2.373 -26.312 -20.438 1 97.56 158 ALA B CA 1
ATOM 4350 C C . ALA B 1 158 ? 2.34 -24.797 -20.594 1 97.56 158 ALA B C 1
ATOM 4352 O O . ALA B 1 158 ? 1.393 -24.25 -21.156 1 97.56 158 ALA B O 1
ATOM 4353 N N . ALA B 1 159 ? 3.334 -24.141 -20.031 1 97.44 159 ALA B N 1
ATOM 4354 C CA . ALA B 1 159 ? 3.43 -22.688 -20.156 1 97.44 159 ALA B CA 1
ATOM 4355 C C . ALA B 1 159 ? 3.564 -22.281 -21.609 1 97.44 159 ALA B C 1
ATOM 4357 O O . ALA B 1 159 ? 2.975 -21.281 -22.031 1 97.44 159 ALA B O 1
ATOM 4358 N N . ASP B 1 160 ? 4.324 -23 -22.375 1 96.81 160 ASP B N 1
ATOM 4359 C CA . ASP B 1 160 ? 4.469 -22.734 -23.812 1 96.81 160 ASP B CA 1
ATOM 4360 C C . ASP B 1 160 ? 3.133 -22.891 -24.531 1 96.81 160 ASP B C 1
ATOM 4362 O O . ASP B 1 160 ? 2.793 -22.062 -25.391 1 96.81 160 ASP B O 1
ATOM 4366 N N . LEU B 1 161 ? 2.441 -23.922 -24.141 1 96.62 161 LEU B N 1
ATOM 4367 C CA . LEU B 1 161 ? 1.187 -24.25 -24.812 1 96.62 161 LEU B CA 1
ATOM 4368 C C . LEU B 1 161 ? 0.135 -23.172 -24.531 1 96.62 161 LEU B C 1
ATOM 4370 O O . LEU B 1 161 ? -0.687 -22.859 -25.391 1 96.62 161 LEU B O 1
ATOM 4374 N N . THR B 1 162 ? 0.135 -22.609 -23.359 1 96.88 162 THR B N 1
ATOM 4375 C CA . THR B 1 162 ? -0.909 -21.672 -22.969 1 96.88 162 THR B CA 1
ATOM 4376 C C . THR B 1 162 ? -0.513 -20.25 -23.312 1 96.88 162 THR B C 1
ATOM 4378 O O . THR B 1 162 ? -1.364 -19.359 -23.359 1 96.88 162 THR B O 1
ATOM 4381 N N . ALA B 1 163 ? 0.734 -19.969 -23.594 1 96.19 163 ALA B N 1
ATOM 4382 C CA . ALA B 1 163 ? 1.294 -18.625 -23.734 1 96.19 163 ALA B CA 1
ATOM 4383 C C . ALA B 1 163 ? 0.559 -17.828 -24.812 1 96.19 163 ALA B C 1
ATOM 4385 O O . ALA B 1 163 ? 0.114 -16.703 -24.562 1 96.19 163 ALA B O 1
ATOM 4386 N N . PRO B 1 164 ? 0.353 -18.391 -26.047 1 95 164 PRO B N 1
ATOM 4387 C CA . PRO B 1 164 ? -0.299 -17.578 -27.094 1 95 164 PRO B CA 1
ATOM 4388 C C . PRO B 1 164 ? -1.711 -17.156 -26.703 1 95 164 PRO B C 1
ATOM 4390 O O . PRO B 1 164 ? -2.115 -16.016 -26.984 1 95 164 PRO B O 1
ATOM 4393 N N . TYR B 1 165 ? -2.385 -18.047 -26.047 1 94.94 165 TYR B N 1
ATOM 4394 C CA . TYR B 1 165 ? -3.752 -17.75 -25.641 1 94.94 165 TYR B CA 1
ATOM 4395 C C . TYR B 1 165 ? -3.773 -16.656 -24.562 1 94.94 165 TYR B C 1
ATOM 4397 O O . TYR B 1 165 ? -4.578 -15.727 -24.641 1 94.94 165 TYR B O 1
ATOM 4405 N N . LEU B 1 166 ? -2.934 -16.719 -23.625 1 95.75 166 LEU B N 1
ATOM 4406 C CA . LEU B 1 166 ? -2.861 -15.742 -22.547 1 95.75 166 LEU B CA 1
ATOM 4407 C C . LEU B 1 166 ? -2.354 -14.398 -23.047 1 95.75 166 LEU B C 1
ATOM 4409 O O . LEU B 1 166 ? -2.844 -13.352 -22.641 1 95.75 166 LEU B O 1
ATOM 4413 N N . GLN B 1 167 ? -1.382 -14.453 -23.969 1 94.69 167 GLN B N 1
ATOM 4414 C CA . GLN B 1 167 ? -0.822 -13.234 -24.531 1 94.69 167 GLN B CA 1
ATOM 4415 C C . GLN B 1 167 ? -1.888 -12.438 -25.281 1 94.69 167 GLN B C 1
ATOM 4417 O O . GLN B 1 167 ? -1.967 -11.219 -25.141 1 94.69 167 GLN B O 1
ATOM 4422 N N . LYS B 1 168 ? -2.67 -13.102 -26 1 94.5 168 LYS B N 1
ATOM 4423 C CA . LYS B 1 168 ? -3.729 -12.453 -26.766 1 94.5 168 LYS B CA 1
ATOM 4424 C C . LYS B 1 168 ? -4.797 -11.875 -25.844 1 94.5 168 LYS B C 1
ATOM 4426 O O . LYS B 1 168 ? -5.273 -10.758 -26.062 1 94.5 168 LYS B O 1
ATOM 4431 N N . ASN B 1 169 ? -5.156 -12.578 -24.828 1 93.75 169 ASN B N 1
ATOM 4432 C CA . ASN B 1 169 ? -6.277 -12.188 -23.984 1 93.75 169 ASN B CA 1
ATOM 4433 C C . ASN B 1 169 ? -5.871 -11.117 -22.984 1 93.75 169 ASN B C 1
ATOM 4435 O O . ASN B 1 169 ? -6.695 -10.297 -22.578 1 93.75 169 ASN B O 1
ATOM 4439 N N . TYR B 1 170 ? -4.656 -11.109 -22.516 1 92.94 170 TYR B N 1
ATOM 4440 C CA . TYR B 1 170 ? -4.211 -10.148 -21.516 1 92.94 170 TYR B CA 1
ATOM 4441 C C . TYR B 1 170 ? -3.357 -9.055 -22.141 1 92.94 170 TYR B C 1
ATOM 4443 O O . TYR B 1 170 ? -2.906 -8.133 -21.453 1 92.94 170 TYR B O 1
ATOM 4451 N N . ASN B 1 171 ? -3.059 -9.133 -23.438 1 90.31 171 ASN B N 1
ATOM 4452 C CA . ASN B 1 171 ? -2.227 -8.18 -24.156 1 90.31 171 ASN B CA 1
ATOM 4453 C C . ASN B 1 171 ? -0.822 -8.102 -23.562 1 90.31 171 ASN B C 1
ATOM 4455 O O . ASN B 1 171 ? -0.35 -7.016 -23.219 1 90.31 171 ASN B O 1
ATOM 4459 N N . LEU B 1 172 ? -0.247 -9.242 -23.375 1 90.81 172 LEU B N 1
ATOM 4460 C CA . LEU B 1 172 ? 1.104 -9.375 -22.844 1 90.81 172 LEU B CA 1
ATOM 4461 C C . LEU B 1 172 ? 1.989 -10.172 -23.797 1 90.81 172 LEU B C 1
ATOM 4463 O O . LEU B 1 172 ? 2.41 -11.289 -23.469 1 90.81 172 LEU B O 1
ATOM 4467 N N . LYS B 1 173 ? 2.377 -9.547 -24.828 1 89.31 173 LYS B N 1
ATOM 4468 C CA . LYS B 1 173 ? 3.158 -10.234 -25.859 1 89.31 173 LYS B CA 1
ATOM 4469 C C . LYS B 1 173 ? 4.508 -10.688 -25.312 1 89.31 173 LYS B C 1
ATOM 4471 O O . LYS B 1 173 ? 5.176 -9.938 -24.594 1 89.31 173 LYS B O 1
ATOM 4476 N N . GLY B 1 174 ? 4.84 -11.938 -25.609 1 88.88 174 GLY B N 1
ATOM 4477 C CA . GLY B 1 174 ? 6.172 -12.438 -25.297 1 88.88 174 GLY B CA 1
ATOM 4478 C C . GLY B 1 174 ? 6.301 -12.938 -23.875 1 88.88 174 GLY B C 1
ATOM 4479 O O . GLY B 1 174 ? 7.41 -13.227 -23.406 1 88.88 174 GLY B O 1
ATOM 4480 N N . ILE B 1 175 ? 5.203 -13.047 -23.188 1 92.06 175 ILE B N 1
ATOM 4481 C CA . ILE B 1 175 ? 5.25 -13.461 -21.797 1 92.06 175 ILE B CA 1
ATOM 4482 C C . ILE B 1 175 ? 4.582 -14.82 -21.641 1 92.06 175 ILE B C 1
ATOM 4484 O O . ILE B 1 175 ? 3.594 -15.117 -22.312 1 92.06 175 ILE B O 1
ATOM 4488 N N . SER B 1 176 ? 5.168 -15.656 -20.891 1 95.06 176 SER B N 1
ATOM 4489 C CA . SER B 1 176 ? 4.559 -16.922 -20.484 1 95.06 176 SER B CA 1
ATOM 4490 C C . SER B 1 176 ? 4.473 -17.047 -18.969 1 95.06 176 SER B C 1
ATOM 4492 O O . SER B 1 176 ? 5.094 -16.266 -18.25 1 95.06 176 SER B O 1
ATOM 4494 N N . PHE B 1 177 ? 3.668 -17.953 -18.469 1 96 177 PHE B N 1
ATOM 4495 C CA . PHE B 1 177 ? 3.434 -18.078 -17.031 1 96 177 PHE B CA 1
ATOM 4496 C C . PHE B 1 177 ? 3.691 -19.516 -16.578 1 96 177 PHE B C 1
ATOM 4498 O O . PHE B 1 177 ? 2.752 -20.281 -16.375 1 96 177 PHE B O 1
ATOM 4505 N N . PRO B 1 178 ? 4.961 -19.828 -16.422 1 96.06 178 PRO B N 1
ATOM 4506 C CA . PRO B 1 178 ? 5.301 -21.141 -15.867 1 96.06 178 PRO B CA 1
ATOM 4507 C C . PRO B 1 178 ? 5.039 -21.234 -14.367 1 96.06 178 PRO B C 1
ATOM 4509 O O . PRO B 1 178 ? 5.965 -21.484 -13.586 1 96.06 178 PRO B O 1
ATOM 4512 N N . HIS B 1 179 ? 3.846 -21.141 -13.922 1 95.94 179 HIS B N 1
ATOM 4513 C CA . HIS B 1 179 ? 3.334 -21.125 -12.555 1 95.94 179 HIS B CA 1
ATOM 4514 C C . HIS B 1 179 ? 2.512 -22.375 -12.258 1 95.94 179 HIS B C 1
ATOM 4516 O O . HIS B 1 179 ? 1.327 -22.438 -12.594 1 95.94 179 HIS B O 1
ATOM 4522 N N . LEU B 1 180 ? 3.115 -23.25 -11.531 1 96.56 180 LEU B N 1
ATOM 4523 C CA . LEU B 1 180 ? 2.543 -24.578 -11.344 1 96.56 180 LEU B CA 1
ATOM 4524 C C . LEU B 1 180 ? 1.132 -24.5 -10.773 1 96.56 180 LEU B C 1
ATOM 4526 O O . LEU B 1 180 ? 0.22 -25.172 -11.242 1 96.56 180 LEU B O 1
ATOM 4530 N N . THR B 1 181 ? 0.891 -23.656 -9.742 1 96.94 181 THR B N 1
ATOM 4531 C CA . THR B 1 181 ? -0.409 -23.562 -9.094 1 96.94 181 THR B CA 1
ATOM 4532 C C . THR B 1 181 ? -1.487 -23.156 -10.094 1 96.94 181 THR B C 1
ATOM 4534 O O . THR B 1 181 ? -2.5 -23.844 -10.234 1 96.94 181 THR B O 1
ATOM 4537 N N . CYS B 1 182 ? -1.261 -22.156 -10.836 1 96.88 182 CYS B N 1
ATOM 4538 C CA . CYS B 1 182 ? -2.283 -21.562 -11.695 1 96.88 182 CYS B CA 1
ATOM 4539 C C . CYS B 1 182 ? -2.484 -22.406 -12.945 1 96.88 182 CYS B C 1
ATOM 4541 O O . CYS B 1 182 ? -3.615 -22.609 -13.398 1 96.88 182 CYS B O 1
ATOM 4543 N N . ILE B 1 183 ? -1.408 -22.922 -13.469 1 97 183 ILE B N 1
ATOM 4544 C CA . ILE B 1 183 ? -1.48 -23.656 -14.727 1 97 183 ILE B CA 1
ATOM 4545 C C . ILE B 1 183 ? -2.207 -24.969 -14.516 1 97 183 ILE B C 1
ATOM 4547 O O . ILE B 1 183 ? -2.879 -25.469 -15.422 1 97 183 ILE B O 1
ATOM 4551 N N . ALA B 1 184 ? -2.09 -25.5 -13.32 1 97.44 184 ALA B N 1
ATOM 4552 C CA . ALA B 1 184 ? -2.715 -26.781 -13 1 97.44 184 ALA B CA 1
ATOM 4553 C C . ALA B 1 184 ? -4.234 -26.703 -13.102 1 97.44 184 ALA B C 1
ATOM 4555 O O . ALA B 1 184 ? -4.914 -27.719 -13.258 1 97.44 184 ALA B O 1
ATOM 4556 N N . TYR B 1 185 ? -4.801 -25.547 -13.102 1 98 185 TYR B N 1
ATOM 4557 C CA . TYR B 1 185 ? -6.254 -25.406 -13.047 1 98 185 TYR B CA 1
ATOM 4558 C C . TYR B 1 185 ? -6.805 -24.953 -14.398 1 98 185 TYR B C 1
ATOM 4560 O O . TYR B 1 185 ? -8.023 -24.859 -14.578 1 98 185 TYR B O 1
ATOM 4568 N N . VAL B 1 186 ? -5.91 -24.719 -15.367 1 97.56 186 VAL B N 1
ATOM 4569 C CA . VAL B 1 186 ? -6.332 -24.328 -16.719 1 97.56 186 VAL B CA 1
ATOM 4570 C C . VAL B 1 186 ? -7.277 -25.391 -17.281 1 97.56 186 VAL B C 1
ATOM 4572 O O . VAL B 1 186 ? -8.344 -25.062 -17.812 1 97.56 186 VAL B O 1
ATOM 4575 N N . PRO B 1 187 ? -6.969 -26.719 -17.125 1 97.56 187 PRO B N 1
ATOM 4576 C CA . PRO B 1 187 ? -7.898 -27.734 -17.641 1 97.56 187 PRO B CA 1
ATOM 4577 C C . PRO B 1 187 ? -9.273 -27.656 -16.984 1 97.56 187 PRO B C 1
ATOM 4579 O O . PRO B 1 187 ? -10.281 -27.969 -17.625 1 97.56 187 PRO B O 1
ATOM 4582 N N . PHE B 1 188 ? -9.422 -27.25 -15.719 1 98 188 PHE B N 1
ATOM 4583 C CA . PHE B 1 188 ? -10.711 -27.062 -15.055 1 98 188 PHE B CA 1
ATOM 4584 C C . PHE B 1 188 ? -11.539 -26 -15.766 1 98 188 PHE B C 1
ATOM 4586 O O . PHE B 1 188 ? -12.742 -26.172 -15.961 1 98 188 PHE B O 1
ATOM 4593 N N . GLY B 1 189 ? -10.852 -24.922 -16.125 1 97.31 189 GLY B N 1
ATOM 4594 C CA . GLY B 1 189 ? -11.539 -23.875 -16.859 1 97.31 189 GLY B CA 1
ATOM 4595 C C . GLY B 1 189 ? -12.031 -24.312 -18.219 1 97.31 189 GLY B C 1
ATOM 4596 O O . GLY B 1 189 ? -13.164 -24.016 -18.609 1 97.31 189 GLY B O 1
ATOM 4597 N N . ILE B 1 190 ? -11.164 -25.047 -18.922 1 96.88 190 ILE B N 1
ATOM 4598 C CA . ILE B 1 190 ? -11.516 -25.531 -20.25 1 96.88 190 ILE B CA 1
ATOM 4599 C C . ILE B 1 190 ? -12.703 -26.484 -20.156 1 96.88 190 ILE B C 1
ATOM 4601 O O . ILE B 1 190 ? -13.672 -26.359 -20.906 1 96.88 190 ILE B O 1
ATOM 4605 N N . ALA B 1 191 ? -12.641 -27.391 -19.234 1 97.06 191 ALA B N 1
ATOM 4606 C CA . ALA B 1 191 ? -13.688 -28.391 -19.062 1 97.06 191 ALA B CA 1
ATOM 4607 C C . ALA B 1 191 ? -15.008 -27.734 -18.656 1 97.06 191 ALA B C 1
ATOM 4609 O O . ALA B 1 191 ? -16.062 -28.047 -19.219 1 97.06 191 ALA B O 1
ATOM 4610 N N . CYS B 1 192 ? -14.977 -26.875 -17.672 1 96.25 192 CYS B N 1
ATOM 4611 C CA . CYS B 1 192 ? -16.188 -26.203 -17.203 1 96.25 192 CYS B CA 1
ATOM 4612 C C . CYS B 1 192 ? -16.812 -25.359 -18.312 1 96.25 192 CYS B C 1
ATOM 4614 O O . CYS B 1 192 ? -18.031 -25.375 -18.484 1 96.25 192 CYS B O 1
ATOM 4616 N N . ASN B 1 193 ? -15.977 -24.625 -19 1 95.88 193 ASN B N 1
ATOM 4617 C CA . ASN B 1 193 ? -16.5 -23.812 -20.094 1 95.88 193 ASN B CA 1
ATOM 4618 C C . ASN B 1 193 ? -17.156 -24.688 -21.156 1 95.88 193 ASN B C 1
ATOM 4620 O O . ASN B 1 193 ? -18.203 -24.312 -21.703 1 95.88 193 ASN B O 1
ATOM 4624 N N . TYR B 1 194 ? -16.562 -25.766 -21.531 1 96 194 TYR B N 1
ATOM 4625 C CA . TYR B 1 194 ? -17.109 -26.703 -22.516 1 96 194 TYR B CA 1
ATOM 4626 C C . TYR B 1 194 ? -18.469 -27.203 -22.078 1 96 194 TYR B C 1
ATOM 4628 O O . TYR B 1 194 ? -19.422 -27.219 -22.859 1 96 194 TYR B O 1
ATOM 4636 N N . ILE B 1 195 ? -18.578 -27.609 -20.828 1 96.5 195 ILE B N 1
ATOM 4637 C CA . ILE B 1 195 ? -19.828 -28.141 -20.297 1 96.5 195 ILE B CA 1
ATOM 4638 C C . ILE B 1 195 ? -20.906 -27.062 -20.312 1 96.5 195 ILE B C 1
ATOM 4640 O O . ILE B 1 195 ? -22.047 -27.312 -20.688 1 96.5 195 ILE B O 1
ATOM 4644 N N . ILE B 1 196 ? -20.531 -25.891 -19.891 1 95.25 196 ILE B N 1
ATOM 4645 C CA . ILE B 1 196 ? -21.484 -24.781 -19.812 1 95.25 196 ILE B CA 1
ATOM 4646 C C . ILE B 1 196 ? -21.969 -24.438 -21.219 1 95.25 196 ILE B C 1
ATOM 4648 O O . ILE B 1 196 ? -23.141 -24.156 -21.438 1 95.25 196 ILE B O 1
ATOM 4652 N N . GLU B 1 197 ? -21.047 -24.453 -22.219 1 94 197 GLU B N 1
ATOM 4653 C CA . GLU B 1 197 ? -21.406 -24.156 -23.609 1 94 197 GLU B CA 1
ATOM 4654 C C . GLU B 1 197 ? -22.422 -25.156 -24.156 1 94 197 GLU B C 1
ATOM 4656 O O . GLU B 1 197 ? -23.25 -24.812 -24.984 1 94 197 GLU B O 1
ATOM 4661 N N . LYS B 1 198 ? -22.391 -26.297 -23.625 1 95.19 198 LYS B N 1
ATOM 4662 C CA . LYS B 1 198 ? -23.266 -27.375 -24.094 1 95.19 198 LYS B CA 1
ATOM 4663 C C . LYS B 1 198 ? -24.562 -27.422 -23.297 1 95.19 198 LYS B C 1
ATOM 4665 O O . LYS B 1 198 ? -25.484 -28.172 -23.641 1 95.19 198 LYS B O 1
ATOM 4670 N N . THR B 1 199 ? -24.625 -26.781 -22.234 1 94.06 199 THR B N 1
ATOM 4671 C CA . THR B 1 199 ? -25.828 -26.75 -21.406 1 94.06 199 THR B CA 1
ATOM 4672 C C . THR B 1 199 ? -26.703 -25.547 -21.781 1 94.06 199 THR B C 1
ATOM 4674 O O . THR B 1 199 ? -26.344 -24.406 -21.5 1 94.06 199 THR B O 1
ATOM 4677 N N . PRO B 1 200 ? -27.906 -25.875 -22.25 1 89.88 200 PRO B N 1
ATOM 4678 C CA . PRO B 1 200 ? -28.797 -24.781 -22.672 1 89.88 200 PRO B CA 1
ATOM 4679 C C . PRO B 1 200 ? -29.25 -23.906 -21.516 1 89.88 200 PRO B C 1
ATOM 4681 O O . PRO B 1 200 ? -29.438 -24.391 -20.406 1 89.88 200 PRO B O 1
ATOM 4684 N N . LEU B 1 201 ? -29.422 -22.5 -21.672 1 88 201 LEU B N 1
ATOM 4685 C CA . LEU B 1 201 ? -29.875 -21.5 -20.703 1 88 201 LEU B CA 1
ATOM 4686 C C . LEU B 1 201 ? -28.703 -20.969 -19.891 1 88 201 LEU B C 1
ATOM 4688 O O . LEU B 1 201 ? -28.547 -19.766 -19.719 1 88 201 LEU B O 1
ATOM 4692 N N . ILE B 1 202 ? -27.828 -21.906 -19.531 1 89.44 202 ILE B N 1
ATOM 4693 C CA . ILE B 1 202 ? -26.703 -21.516 -18.688 1 89.44 202 ILE B CA 1
ATOM 4694 C C . ILE B 1 202 ? -25.625 -20.844 -19.531 1 89.44 202 ILE B C 1
ATOM 4696 O O . ILE B 1 202 ? -24.922 -19.969 -19.062 1 89.44 202 ILE B O 1
ATOM 4700 N N . ASN B 1 203 ? -25.578 -21.266 -20.75 1 89.88 203 ASN B N 1
ATOM 4701 C CA . ASN B 1 203 ? -24.562 -20.734 -21.656 1 89.88 203 ASN B CA 1
ATOM 4702 C C . ASN B 1 203 ? -24.859 -19.297 -22.062 1 89.88 203 ASN B C 1
ATOM 4704 O O . ASN B 1 203 ? -24.016 -18.625 -22.672 1 89.88 203 ASN B O 1
ATOM 4708 N N . LYS B 1 204 ? -26.062 -18.688 -21.734 1 88.75 204 LYS B N 1
ATOM 4709 C CA . LYS B 1 204 ? -26.438 -17.328 -22.094 1 88.75 204 LYS B CA 1
ATOM 4710 C C . LYS B 1 204 ? -26.109 -16.344 -20.969 1 88.75 204 LYS B C 1
ATOM 4712 O O . LYS B 1 204 ? -26.109 -15.133 -21.172 1 88.75 204 LYS B O 1
ATOM 4717 N N . ILE B 1 205 ? -25.766 -17 -19.812 1 89.44 205 ILE B N 1
ATOM 4718 C CA . ILE B 1 205 ? -25.438 -16.156 -18.672 1 89.44 205 ILE B CA 1
ATOM 4719 C C . ILE B 1 205 ? -24.094 -15.453 -18.906 1 89.44 205 ILE B C 1
ATOM 4721 O O . ILE B 1 205 ? -23.078 -16.109 -19.125 1 89.44 205 ILE B O 1
ATOM 4725 N N . ASN B 1 206 ? -24.125 -14.164 -18.969 1 86.44 206 ASN B N 1
ATOM 4726 C CA . ASN B 1 206 ? -22.922 -13.375 -19.203 1 86.44 206 ASN B CA 1
ATOM 4727 C C . ASN B 1 206 ? -22.75 -12.281 -18.156 1 86.44 206 ASN B C 1
ATOM 4729 O O . ASN B 1 206 ? -23.391 -11.227 -18.25 1 86.44 206 ASN B O 1
ATOM 4733 N N . PHE B 1 207 ? -21.922 -12.602 -17.172 1 88.56 207 PHE B N 1
ATOM 4734 C CA . PHE B 1 207 ? -21.578 -11.648 -16.125 1 88.56 207 PHE B CA 1
ATOM 4735 C C . PHE B 1 207 ? -20.125 -11.219 -16.219 1 88.56 207 PHE B C 1
ATOM 4737 O O . PHE B 1 207 ? -19.25 -11.805 -15.578 1 88.56 207 PHE B O 1
ATOM 4744 N N . ASP B 1 208 ? -19.828 -10.289 -17 1 87.75 208 ASP B N 1
ATOM 4745 C CA . ASP B 1 208 ? -18.484 -9.711 -17.062 1 87.75 208 ASP B CA 1
ATOM 4746 C C . ASP B 1 208 ? -18.516 -8.227 -16.719 1 87.75 208 ASP B C 1
ATOM 4748 O O . ASP B 1 208 ? -19.469 -7.52 -17.062 1 87.75 208 ASP B O 1
ATOM 4752 N N . PRO B 1 209 ? -17.5 -7.785 -15.977 1 82.56 209 PRO B N 1
ATOM 4753 C CA . PRO B 1 209 ? -17.484 -6.402 -15.492 1 82.56 209 PRO B CA 1
ATOM 4754 C C . PRO B 1 209 ? -17.672 -5.383 -16.609 1 82.56 209 PRO B C 1
ATOM 4756 O O . PRO B 1 209 ? -18.328 -4.355 -16.406 1 82.56 209 PRO B O 1
ATOM 4759 N N . GLU B 1 210 ? -17.094 -5.598 -17.75 1 83.62 210 GLU B N 1
ATOM 4760 C CA . GLU B 1 210 ? -17.234 -4.664 -18.859 1 83.62 210 GLU B CA 1
ATOM 4761 C C . GLU B 1 210 ? -18.703 -4.531 -19.281 1 83.62 210 GLU B C 1
ATOM 4763 O O . GLU B 1 210 ? -19.172 -3.426 -19.531 1 83.62 210 GLU B O 1
ATOM 4768 N N . SER B 1 211 ? -19.359 -5.641 -19.375 1 83.25 211 SER B N 1
ATOM 4769 C CA . SER B 1 211 ? -20.766 -5.641 -19.75 1 83.25 211 SER B CA 1
ATOM 4770 C C . SER B 1 211 ? -21.625 -4.984 -18.672 1 83.25 211 SER B C 1
ATOM 4772 O O . SER B 1 211 ? -22.562 -4.258 -18.984 1 83.25 211 SER B O 1
ATOM 4774 N N . ILE B 1 212 ? -21.266 -5.215 -17.531 1 83.88 212 ILE B N 1
ATOM 4775 C CA . ILE B 1 212 ? -21.984 -4.629 -16.406 1 83.88 212 ILE B CA 1
ATOM 4776 C C . ILE B 1 212 ? -21.797 -3.113 -16.406 1 83.88 212 ILE B C 1
ATOM 4778 O O . ILE B 1 212 ? -22.766 -2.361 -16.203 1 83.88 212 ILE B O 1
ATOM 4782 N N . ASN B 1 213 ? -20.562 -2.758 -16.625 1 85.38 213 ASN B N 1
ATOM 4783 C CA . ASN B 1 213 ? -20.25 -1.331 -16.672 1 85.38 213 ASN B CA 1
ATOM 4784 C C . ASN B 1 213 ? -21 -0.638 -17.812 1 85.38 213 ASN B C 1
ATOM 4786 O O . ASN B 1 213 ? -21.484 0.488 -17.641 1 85.38 213 ASN B O 1
ATOM 4790 N N . LYS B 1 214 ? -21.109 -1.177 -18.938 1 85.62 214 LYS B N 1
ATOM 4791 C CA . LYS B 1 214 ? -21.812 -0.617 -20.078 1 85.62 214 LYS B CA 1
ATOM 4792 C C . LYS B 1 214 ? -23.312 -0.47 -19.797 1 85.62 214 LYS B C 1
ATOM 4794 O O . LYS B 1 214 ? -23.938 0.502 -20.219 1 85.62 214 LYS B O 1
ATOM 4799 N N . LYS B 1 215 ? -23.828 -1.378 -19.094 1 85.62 215 LYS B N 1
ATOM 4800 C CA . LYS B 1 215 ? -25.266 -1.404 -18.859 1 85.62 215 LYS B CA 1
ATOM 4801 C C . LYS B 1 215 ? -25.641 -0.524 -17.656 1 85.62 215 LYS B C 1
ATOM 4803 O O . LYS B 1 215 ? -26.672 0.147 -17.688 1 85.62 215 LYS B O 1
ATOM 4808 N N . PHE B 1 216 ? -24.766 -0.476 -16.609 1 86.44 216 PHE B N 1
ATOM 4809 C CA . PHE B 1 216 ? -25.172 0.153 -15.352 1 86.44 216 PHE B CA 1
ATOM 4810 C C . PHE B 1 216 ? -24.281 1.346 -15.031 1 86.44 216 PHE B C 1
ATOM 4812 O O . PHE B 1 216 ? -24.438 1.999 -14 1 86.44 216 PHE B O 1
ATOM 4819 N N . GLY B 1 217 ? -23.344 1.622 -15.859 1 85.44 217 GLY B N 1
ATOM 4820 C CA . GLY B 1 217 ? -22.484 2.779 -15.688 1 85.44 217 GLY B CA 1
ATOM 4821 C C . GLY B 1 217 ? -21.578 2.67 -14.477 1 85.44 217 GLY B C 1
ATOM 4822 O O . GLY B 1 217 ? -20.875 1.665 -14.305 1 85.44 217 GLY B O 1
ATOM 4823 N N . VAL B 1 218 ? -21.672 3.672 -13.594 1 85.25 218 VAL B N 1
ATOM 4824 C CA . VAL B 1 218 ? -20.797 3.746 -12.43 1 85.25 218 VAL B CA 1
ATOM 4825 C C . VAL B 1 218 ? -20.984 2.5 -11.562 1 85.25 218 VAL B C 1
ATOM 4827 O O . VAL B 1 218 ? -20.031 2.033 -10.922 1 85.25 218 VAL B O 1
ATOM 4830 N N . PHE B 1 219 ? -22.062 1.913 -11.609 1 84.12 219 PHE B N 1
ATOM 4831 C CA . PHE B 1 219 ? -22.391 0.761 -10.781 1 84.12 219 PHE B CA 1
ATOM 4832 C C . PHE B 1 219 ? -21.688 -0.492 -11.289 1 84.12 219 PHE B C 1
ATOM 4834 O O . PHE B 1 219 ? -21.625 -1.499 -10.586 1 84.12 219 PHE B O 1
ATOM 4841 N N . GLY B 1 220 ? -21.203 -0.375 -12.461 1 84.06 220 GLY B N 1
ATOM 4842 C CA . GLY B 1 220 ? -20.469 -1.491 -13.031 1 84.06 220 GLY B CA 1
ATOM 4843 C C . GLY B 1 220 ? -18.953 -1.298 -12.992 1 84.06 220 GLY B C 1
ATOM 4844 O O . GLY B 1 220 ? -18.203 -2.17 -13.43 1 84.06 220 GLY B O 1
ATOM 4845 N N . GLU B 1 221 ? -18.5 -0.213 -12.422 1 91.81 221 GLU B N 1
ATOM 4846 C CA . GLU B 1 221 ? -17.062 0.064 -12.336 1 91.81 221 GLU B CA 1
ATOM 4847 C C . GLU B 1 221 ? -16.406 -0.793 -11.266 1 91.81 221 GLU B C 1
ATOM 4849 O O . GLU B 1 221 ? -17.047 -1.188 -10.289 1 91.81 221 GLU B O 1
ATOM 4854 N N . PRO B 1 222 ? -15.109 -1.073 -11.445 1 90.75 222 PRO B N 1
ATOM 4855 C CA . PRO B 1 222 ? -14.391 -1.922 -10.492 1 90.75 222 PRO B CA 1
ATOM 4856 C C . PRO B 1 222 ? -14.5 -1.421 -9.055 1 90.75 222 PRO B C 1
ATOM 4858 O O . PRO B 1 222 ? -14.641 -2.223 -8.125 1 90.75 222 PRO B O 1
ATOM 4861 N N . LEU B 1 223 ? -14.422 -0.182 -8.906 1 93.56 223 LEU B N 1
ATOM 4862 C CA . LEU B 1 223 ? -14.461 0.333 -7.543 1 93.56 223 LEU B CA 1
ATOM 4863 C C . LEU B 1 223 ? -15.812 0.053 -6.898 1 93.56 223 LEU B C 1
ATOM 4865 O O . LEU B 1 223 ? -15.883 -0.234 -5.699 1 93.56 223 LEU B O 1
ATOM 4869 N N . THR B 1 224 ? -16.922 0.148 -7.609 1 93.81 224 THR B N 1
ATOM 4870 C CA . THR B 1 224 ? -18.25 -0.139 -7.082 1 93.81 224 THR B CA 1
ATOM 4871 C C . THR B 1 224 ? -18.422 -1.633 -6.816 1 93.81 224 THR B C 1
ATOM 4873 O O . THR B 1 224 ? -18.969 -2.029 -5.789 1 93.81 224 THR B O 1
ATOM 4876 N N . LEU B 1 225 ? -18 -2.383 -7.789 1 91.56 225 LEU B N 1
ATOM 4877 C CA . LEU B 1 225 ? -18.047 -3.83 -7.617 1 91.56 225 LEU B CA 1
ATOM 4878 C C . LEU B 1 225 ? -17.312 -4.254 -6.352 1 91.56 225 LEU B C 1
ATOM 4880 O O . LEU B 1 225 ? -17.812 -5.086 -5.586 1 91.56 225 LEU B O 1
ATOM 4884 N N . GLY B 1 226 ? -16.109 -3.74 -6.211 1 93.44 226 GLY B N 1
ATOM 4885 C CA . GLY B 1 226 ? -15.352 -4.035 -5.004 1 93.44 226 GLY B CA 1
ATOM 4886 C C . GLY B 1 226 ? -16.078 -3.637 -3.732 1 93.44 226 GLY B C 1
ATOM 4887 O O . GLY B 1 226 ? -16.078 -4.391 -2.756 1 93.44 226 GLY B O 1
ATOM 4888 N N . PHE B 1 227 ? -16.672 -2.496 -3.748 1 95.62 227 PHE B N 1
ATOM 4889 C CA . PHE B 1 227 ? -17.391 -2.01 -2.578 1 95.62 227 PHE B CA 1
ATOM 4890 C C . PHE B 1 227 ? -18.547 -2.943 -2.227 1 95.62 227 PHE B C 1
ATOM 4892 O O . PHE B 1 227 ? -18.719 -3.318 -1.063 1 95.62 227 PHE B O 1
ATOM 4899 N N . VAL B 1 228 ? -19.328 -3.295 -3.15 1 94.62 228 VAL B N 1
ATOM 4900 C CA . VAL B 1 228 ? -20.5 -4.137 -2.945 1 94.62 228 VAL B CA 1
ATOM 4901 C C . VAL B 1 228 ? -20.062 -5.512 -2.439 1 94.62 228 VAL B C 1
ATOM 4903 O O . VAL B 1 228 ? -20.656 -6.043 -1.492 1 94.62 228 VAL B O 1
ATOM 4906 N N . LEU B 1 229 ? -19.109 -6.051 -3.041 1 93.5 229 LEU B N 1
ATOM 4907 C CA . LEU B 1 229 ? -18.609 -7.363 -2.627 1 93.5 229 LEU B CA 1
ATOM 4908 C C . LEU B 1 229 ? -18.031 -7.305 -1.222 1 93.5 229 LEU B C 1
ATOM 4910 O O . LEU B 1 229 ? -18.203 -8.234 -0.431 1 93.5 229 LEU B O 1
ATOM 4914 N N . GLY B 1 230 ? -17.266 -6.219 -1 1 94.56 230 GLY B N 1
ATOM 4915 C CA . GLY B 1 230 ? -16.75 -6.035 0.348 1 94.56 230 GLY B CA 1
ATOM 4916 C C . GLY B 1 230 ? -17.844 -5.961 1.399 1 94.56 230 GLY B C 1
ATOM 4917 O O . GLY B 1 230 ? -17.719 -6.551 2.475 1 94.56 230 GLY B O 1
ATOM 4918 N N . LEU B 1 231 ? -18.891 -5.258 1.098 1 95.62 231 LEU B N 1
ATOM 4919 C CA . LEU B 1 231 ? -20.016 -5.164 2.008 1 95.62 231 LEU B CA 1
ATOM 4920 C C . LEU B 1 231 ? -20.641 -6.531 2.238 1 95.62 231 LEU B C 1
ATOM 4922 O O . LEU B 1 231 ? -21 -6.875 3.367 1 95.62 231 LEU B O 1
ATOM 4926 N N . LEU B 1 232 ? -20.828 -7.211 1.202 1 94.81 232 LEU B N 1
ATOM 4927 C CA . LEU B 1 232 ? -21.391 -8.547 1.294 1 94.81 232 LEU B CA 1
ATOM 4928 C C . LEU B 1 232 ? -20.562 -9.43 2.221 1 94.81 232 LEU B C 1
ATOM 4930 O O . LEU B 1 232 ? -21.109 -10.125 3.082 1 94.81 232 LEU B O 1
ATOM 4934 N N . LEU B 1 233 ? -19.328 -9.422 2.066 1 93.25 233 LEU B N 1
ATOM 4935 C CA . LEU B 1 233 ? -18.438 -10.234 2.889 1 93.25 233 LEU B CA 1
ATOM 4936 C C . LEU B 1 233 ? -18.516 -9.797 4.348 1 93.25 233 LEU B C 1
ATOM 4938 O O . LEU B 1 233 ? -18.516 -10.641 5.25 1 93.25 233 LEU B O 1
ATOM 4942 N N . ALA B 1 234 ? -18.516 -8.492 4.527 1 94.75 234 ALA B N 1
ATOM 4943 C CA . ALA B 1 234 ? -18.562 -7.965 5.887 1 94.75 234 ALA B CA 1
ATOM 4944 C C . ALA B 1 234 ? -19.844 -8.391 6.594 1 94.75 234 ALA B C 1
ATOM 4946 O O . ALA B 1 234 ? -19.828 -8.742 7.773 1 94.75 234 ALA B O 1
ATOM 4947 N N . PHE B 1 235 ? -20.922 -8.352 5.91 1 94.69 235 PHE B N 1
ATOM 4948 C CA . PHE B 1 235 ? -22.203 -8.75 6.488 1 94.69 235 PHE B CA 1
ATOM 4949 C C . PHE B 1 235 ? -22.203 -10.242 6.812 1 94.69 235 PHE B C 1
ATOM 4951 O O . PHE B 1 235 ? -22.734 -10.656 7.852 1 94.69 235 PHE B O 1
ATOM 4958 N N . LEU B 1 236 ? -21.672 -11.008 5.965 1 91.88 236 LEU B N 1
ATOM 4959 C CA . LEU B 1 236 ? -21.578 -12.438 6.223 1 91.88 236 LEU B CA 1
ATOM 4960 C C . LEU B 1 236 ? -20.703 -12.711 7.441 1 91.88 236 LEU B C 1
ATOM 4962 O O . LEU B 1 236 ? -20.906 -13.695 8.156 1 91.88 236 LEU B O 1
ATOM 4966 N N . ALA B 1 237 ? -19.766 -11.875 7.648 1 92.5 237 ALA B N 1
ATOM 4967 C CA . ALA B 1 237 ? -18.859 -12.023 8.781 1 92.5 237 ALA B CA 1
ATOM 4968 C C . ALA B 1 237 ? -19.484 -11.492 10.062 1 92.5 237 ALA B C 1
ATOM 4970 O O . ALA B 1 237 ? -18.953 -11.688 11.156 1 92.5 237 ALA B O 1
ATOM 4971 N N . GLY B 1 238 ? -20.625 -10.797 9.969 1 93.56 238 GLY B N 1
ATOM 4972 C CA . GLY B 1 238 ? -21.328 -10.273 11.125 1 93.56 238 GLY B CA 1
ATOM 4973 C C . GLY B 1 238 ? -20.75 -8.969 11.633 1 93.56 238 GLY B C 1
ATOM 4974 O O . GLY B 1 238 ? -20.859 -8.664 12.82 1 93.56 238 GLY B O 1
ATOM 4975 N N . TYR B 1 239 ? -20.156 -8.266 10.789 1 92.62 239 TYR B N 1
ATOM 4976 C CA . TYR B 1 239 ? -19.562 -6.988 11.18 1 92.62 239 TYR B CA 1
ATOM 4977 C C . TYR B 1 239 ? -20.641 -5.934 11.398 1 92.62 239 TYR B C 1
ATOM 4979 O O . TYR B 1 239 ? -21.719 -6.004 10.797 1 92.62 239 TYR B O 1
ATOM 4987 N N . ASP B 1 240 ? -20.344 -4.992 12.305 1 91.69 240 ASP B N 1
ATOM 4988 C CA . ASP B 1 240 ? -21.234 -3.838 12.43 1 91.69 240 ASP B CA 1
ATOM 4989 C C . ASP B 1 240 ? -21.078 -2.893 11.242 1 91.69 240 ASP B C 1
ATOM 4991 O O . ASP B 1 240 ? -20.219 -3.102 10.383 1 91.69 240 ASP B O 1
ATOM 4995 N N . VAL B 1 241 ? -21.844 -1.901 11.188 1 87.81 241 VAL B N 1
ATOM 4996 C CA . VAL B 1 241 ? -21.969 -1.041 10.016 1 87.81 241 VAL B CA 1
ATOM 4997 C C . VAL B 1 241 ? -20.641 -0.336 9.75 1 87.81 241 VAL B C 1
ATOM 4999 O O . VAL B 1 241 ? -20.172 -0.293 8.609 1 87.81 241 VAL B O 1
ATOM 5002 N N . SER B 1 242 ? -19.969 0.197 10.75 1 86.62 242 SER B N 1
ATOM 5003 C CA . SER B 1 242 ? -18.734 0.935 10.57 1 86.62 242 SER B CA 1
ATOM 5004 C C . SER B 1 242 ? -17.609 0.025 10.062 1 86.62 242 SER B C 1
ATOM 5006 O O . SER B 1 242 ? -16.875 0.394 9.156 1 86.62 242 SER B O 1
ATOM 5008 N N . ALA B 1 243 ? -17.531 -1.1 10.688 1 89.75 243 ALA B N 1
ATOM 5009 C CA . ALA B 1 243 ? -16.531 -2.066 10.258 1 89.75 243 ALA B CA 1
ATOM 5010 C C . ALA B 1 243 ? -16.828 -2.588 8.859 1 89.75 243 ALA B C 1
ATOM 5012 O O . ALA B 1 243 ? -15.906 -2.869 8.086 1 89.75 243 ALA B O 1
ATOM 5013 N N . ALA B 1 244 ? -18.094 -2.727 8.594 1 93.06 244 ALA B N 1
ATOM 5014 C CA . ALA B 1 244 ? -18.5 -3.215 7.281 1 93.06 244 ALA B CA 1
ATOM 5015 C C . ALA B 1 244 ? -18.125 -2.223 6.188 1 93.06 244 ALA B C 1
ATOM 5017 O O . ALA B 1 244 ? -17.594 -2.615 5.141 1 93.06 244 ALA B O 1
ATOM 5018 N N . VAL B 1 245 ? -18.359 -0.986 6.426 1 90.94 245 VAL B N 1
ATOM 5019 C CA . VAL B 1 245 ? -18.016 0.048 5.453 1 90.94 245 VAL B CA 1
ATOM 5020 C C . VAL B 1 245 ? -16.5 0.131 5.289 1 90.94 245 VAL B C 1
ATOM 5022 O O . VAL B 1 245 ? -16 0.305 4.176 1 90.94 245 VAL B O 1
ATOM 5025 N N . SER B 1 246 ? -15.797 -0.017 6.324 1 91.69 246 SER B N 1
ATOM 5026 C CA . SER B 1 246 ? -14.344 0.001 6.277 1 91.69 246 SER B CA 1
ATOM 5027 C C . SER B 1 246 ? -13.805 -1.121 5.398 1 91.69 246 SER B C 1
ATOM 5029 O O . SER B 1 246 ? -12.945 -0.889 4.543 1 91.69 246 SER B O 1
ATOM 5031 N N . LEU B 1 247 ? -14.289 -2.264 5.641 1 93.56 247 LEU B N 1
ATOM 5032 C CA . LEU B 1 247 ? -13.859 -3.398 4.828 1 93.56 247 LEU B CA 1
ATOM 5033 C C . LEU B 1 247 ? -14.211 -3.182 3.361 1 93.56 247 LEU B C 1
ATOM 5035 O O . LEU B 1 247 ? -13.406 -3.48 2.475 1 93.56 247 LEU B O 1
ATOM 5039 N N . ALA B 1 248 ? -15.383 -2.689 3.162 1 95.12 248 ALA B N 1
ATOM 5040 C CA . ALA B 1 248 ? -15.852 -2.457 1.798 1 95.12 248 ALA B CA 1
ATOM 5041 C C . ALA B 1 248 ? -14.945 -1.473 1.067 1 95.12 248 ALA B C 1
ATOM 5043 O O . ALA B 1 248 ? -14.602 -1.682 -0.1 1 95.12 248 ALA B O 1
ATOM 5044 N N . ILE B 1 249 ? -14.57 -0.452 1.671 1 93.81 249 ILE B N 1
ATOM 5045 C CA . ILE B 1 249 ? -13.703 0.553 1.064 1 93.81 249 ILE B CA 1
ATOM 5046 C C . ILE B 1 249 ? -12.328 -0.053 0.776 1 93.81 249 ILE B C 1
ATOM 5048 O O . ILE B 1 249 ? -11.727 0.224 -0.263 1 93.81 249 ILE B O 1
ATOM 5052 N N . LYS B 1 250 ? -11.805 -0.815 1.645 1 94.56 250 LYS B N 1
ATOM 5053 C CA . LYS B 1 250 ? -10.5 -1.441 1.473 1 94.56 250 LYS B CA 1
ATOM 5054 C C . LYS B 1 250 ? -10.508 -2.42 0.302 1 94.56 250 LYS B C 1
ATOM 5056 O O . LYS B 1 250 ? -9.539 -2.496 -0.459 1 94.56 250 LYS B O 1
ATOM 5061 N N . VAL B 1 251 ? -11.562 -3.16 0.207 1 93.75 251 VAL B N 1
ATOM 5062 C CA . VAL B 1 251 ? -11.695 -4.066 -0.927 1 93.75 251 VAL B CA 1
ATOM 5063 C C . VAL B 1 251 ? -11.797 -3.266 -2.223 1 93.75 251 VAL B C 1
ATOM 5065 O O . VAL B 1 251 ? -11.188 -3.619 -3.23 1 93.75 251 VAL B O 1
ATOM 5068 N N . SER B 1 252 ? -12.586 -2.258 -2.164 1 95.5 252 SER B N 1
ATOM 5069 C CA . SER B 1 252 ? -12.688 -1.359 -3.311 1 95.5 252 SER B CA 1
ATOM 5070 C C . SER B 1 252 ? -11.32 -0.789 -3.688 1 95.5 252 SER B C 1
ATOM 5072 O O . SER B 1 252 ? -10.992 -0.685 -4.871 1 95.5 252 SER B O 1
ATOM 5074 N N . ALA B 1 253 ? -10.586 -0.406 -2.734 1 96 253 ALA B N 1
ATOM 5075 C CA . ALA B 1 253 ? -9.25 0.126 -2.961 1 96 253 ALA B CA 1
ATOM 5076 C C . ALA B 1 253 ? -8.359 -0.901 -3.656 1 96 253 ALA B C 1
ATOM 5078 O O . ALA B 1 253 ? -7.625 -0.567 -4.59 1 96 253 ALA B O 1
ATOM 5079 N N . ALA B 1 254 ? -8.445 -2.066 -3.221 1 94.19 254 ALA B N 1
ATOM 5080 C CA . ALA B 1 254 ? -7.629 -3.121 -3.816 1 94.19 254 ALA B CA 1
ATOM 5081 C C . ALA B 1 254 ? -7.965 -3.303 -5.293 1 94.19 254 ALA B C 1
ATOM 5083 O O . ALA B 1 254 ? -7.07 -3.514 -6.117 1 94.19 254 ALA B O 1
ATOM 5084 N N . MET B 1 255 ? -9.273 -3.211 -5.629 1 93.06 255 MET B N 1
ATOM 5085 C CA . MET B 1 255 ? -9.734 -3.414 -7 1 93.06 255 MET B CA 1
ATOM 5086 C C . MET B 1 255 ? -9.18 -2.336 -7.926 1 93.06 255 MET B C 1
ATOM 5088 O O . MET B 1 255 ? -8.914 -2.598 -9.102 1 93.06 255 MET B O 1
ATOM 5092 N N . LEU B 1 256 ? -9 -1.236 -7.414 1 94.12 256 LEU B N 1
ATOM 5093 C CA . LEU B 1 256 ? -8.547 -0.124 -8.242 1 94.12 256 LEU B CA 1
ATOM 5094 C C . LEU B 1 256 ? -7.027 -0.01 -8.219 1 94.12 256 LEU B C 1
ATOM 5096 O O . LEU B 1 256 ? -6.414 0.355 -9.227 1 94.12 256 LEU B O 1
ATOM 5100 N N . LEU B 1 257 ? -6.398 -0.29 -7.125 1 96.06 257 LEU B N 1
ATOM 5101 C CA . LEU B 1 257 ? -4.977 -0.04 -6.934 1 96.06 257 LEU B CA 1
ATOM 5102 C C . LEU B 1 257 ? -4.141 -1.162 -7.539 1 96.06 257 LEU B C 1
ATOM 5104 O O . LEU B 1 257 ? -3.055 -0.917 -8.07 1 96.06 257 LEU B O 1
ATOM 5108 N N . LEU B 1 258 ? -4.605 -2.342 -7.484 1 94 258 LEU B N 1
ATOM 5109 C CA . LEU B 1 258 ? -3.811 -3.494 -7.895 1 94 258 LEU B CA 1
ATOM 5110 C C . LEU B 1 258 ? -3.4 -3.377 -9.359 1 94 258 LEU B C 1
ATOM 5112 O O . LEU B 1 258 ? -2.219 -3.51 -9.695 1 94 258 LEU B O 1
ATOM 5116 N N . PRO B 1 259 ? -4.328 -3.119 -10.258 1 92.69 259 PRO B N 1
ATOM 5117 C CA . PRO B 1 259 ? -3.932 -2.969 -11.664 1 92.69 259 PRO B CA 1
ATOM 5118 C C . PRO B 1 259 ? -2.895 -1.867 -11.867 1 92.69 259 PRO B C 1
ATOM 5120 O O . PRO B 1 259 ? -2.029 -1.982 -12.742 1 92.69 259 PRO B O 1
ATOM 5123 N N . LYS B 1 260 ? -2.982 -0.856 -11.125 1 94.56 260 LYS B N 1
ATOM 5124 C CA . LYS B 1 260 ? -2.033 0.248 -11.242 1 94.56 260 LYS B CA 1
ATOM 5125 C C . LYS B 1 260 ? -0.629 -0.188 -10.836 1 94.56 260 LYS B C 1
ATOM 5127 O O . LYS B 1 260 ? 0.361 0.278 -11.406 1 94.56 260 LYS B O 1
ATOM 5132 N N . MET B 1 261 ? -0.553 -0.946 -9.797 1 94.88 261 MET B N 1
ATOM 5133 C CA . MET B 1 261 ? 0.742 -1.484 -9.391 1 94.88 261 MET B CA 1
ATOM 5134 C C . MET B 1 261 ? 1.319 -2.391 -10.469 1 94.88 261 MET B C 1
ATOM 5136 O O . MET B 1 261 ? 2.523 -2.363 -10.734 1 94.88 261 MET B O 1
ATOM 5140 N N . ILE B 1 262 ? 0.482 -3.178 -11.055 1 91.75 262 ILE B N 1
ATOM 5141 C CA . ILE B 1 262 ? 0.895 -4.129 -12.086 1 91.75 262 ILE B CA 1
ATOM 5142 C C . ILE B 1 262 ? 1.399 -3.371 -13.312 1 91.75 262 ILE B C 1
ATOM 5144 O O . ILE B 1 262 ? 2.35 -3.805 -13.969 1 91.75 262 ILE B O 1
ATOM 5148 N N . GLU B 1 263 ? 0.759 -2.277 -13.633 1 93.38 263 GLU B N 1
ATOM 5149 C CA . GLU B 1 263 ? 1.197 -1.461 -14.758 1 93.38 263 GLU B CA 1
ATOM 5150 C C . GLU B 1 263 ? 2.645 -1.008 -14.578 1 93.38 263 GLU B C 1
ATOM 5152 O O . GLU B 1 263 ? 3.398 -0.929 -15.555 1 93.38 263 GLU B O 1
ATOM 5157 N N . ILE B 1 264 ? 2.982 -0.68 -13.398 1 94.06 264 ILE B N 1
ATOM 5158 C CA . ILE B 1 264 ? 4.355 -0.274 -13.117 1 94.06 264 ILE B CA 1
ATOM 5159 C C . ILE B 1 264 ? 5.305 -1.438 -13.391 1 94.06 264 ILE B C 1
ATOM 5161 O O . ILE B 1 264 ? 6.355 -1.256 -14.008 1 94.06 264 ILE B O 1
ATOM 5165 N N . LEU B 1 265 ? 4.93 -2.549 -12.93 1 90.75 265 LEU B N 1
ATOM 5166 C CA . LEU B 1 265 ? 5.715 -3.76 -13.141 1 90.75 265 LEU B CA 1
ATOM 5167 C C . LEU B 1 265 ? 5.887 -4.043 -14.633 1 90.75 265 LEU B C 1
ATOM 5169 O O . LEU B 1 265 ? 6.992 -4.348 -15.086 1 90.75 265 LEU B O 1
ATOM 5173 N N . VAL B 1 266 ? 4.836 -3.879 -15.391 1 89.5 266 VAL B N 1
ATOM 5174 C CA . VAL B 1 266 ? 4.824 -4.188 -16.812 1 89.5 266 VAL B CA 1
ATOM 5175 C C . VAL B 1 266 ? 5.758 -3.234 -17.562 1 89.5 266 VAL B C 1
ATOM 5177 O O . VAL B 1 266 ? 6.418 -3.631 -18.516 1 89.5 266 VAL B O 1
ATOM 5180 N N . GLN B 1 267 ? 5.809 -2.033 -17.141 1 92.44 267 GLN B N 1
ATOM 5181 C CA . GLN B 1 267 ? 6.703 -1.064 -17.766 1 92.44 267 GLN B CA 1
ATOM 5182 C C . GLN B 1 267 ? 8.156 -1.532 -17.688 1 92.44 267 GLN B C 1
ATOM 5184 O O . GLN B 1 267 ? 8.906 -1.385 -18.656 1 92.44 267 GLN B O 1
ATOM 5189 N N . GLY B 1 268 ? 8.539 -2.037 -16.547 1 91.25 268 GLY B N 1
ATOM 5190 C CA . GLY B 1 268 ? 9.883 -2.568 -16.422 1 91.25 268 GLY B CA 1
ATOM 5191 C C . GLY B 1 268 ? 10.125 -3.812 -17.25 1 91.25 268 GLY B C 1
ATOM 5192 O O . GLY B 1 268 ? 11.195 -3.98 -17.844 1 91.25 268 GLY B O 1
ATOM 5193 N N . LEU B 1 269 ? 9.156 -4.613 -17.312 1 87.06 269 LEU B N 1
ATOM 5194 C CA . LEU B 1 269 ? 9.242 -5.863 -18.062 1 87.06 269 LEU B CA 1
ATOM 5195 C C . LEU B 1 269 ? 9.383 -5.59 -19.562 1 87.06 269 LEU B C 1
ATOM 5197 O O . LEU B 1 269 ? 10.086 -6.32 -20.266 1 87.06 269 LEU B O 1
ATOM 5201 N N . LEU B 1 270 ? 8.695 -4.59 -20.031 1 89.12 270 LEU B N 1
ATOM 5202 C CA . LEU B 1 270 ? 8.719 -4.266 -21.453 1 89.12 270 LEU B CA 1
ATOM 5203 C C . LEU B 1 270 ? 10.109 -3.828 -21.891 1 89.12 270 LEU B C 1
ATOM 5205 O O . LEU B 1 270 ? 10.539 -4.148 -23 1 89.12 270 LEU B O 1
ATOM 5209 N N . ILE B 1 271 ? 10.773 -3.154 -21.031 1 90.31 271 ILE B N 1
ATOM 5210 C CA . ILE B 1 271 ? 12.125 -2.715 -21.344 1 90.31 271 ILE B CA 1
ATOM 5211 C C . ILE B 1 271 ? 13.023 -3.93 -21.562 1 90.31 271 ILE B C 1
ATOM 5213 O O . ILE B 1 271 ? 13.766 -3.986 -22.547 1 90.31 271 ILE B O 1
ATOM 5217 N N . VAL B 1 272 ? 12.938 -4.883 -20.734 1 86.81 272 VAL B N 1
ATOM 5218 C CA . VAL B 1 272 ? 13.766 -6.078 -20.812 1 86.81 272 VAL B CA 1
ATOM 5219 C C . VAL B 1 272 ? 13.312 -6.949 -21.984 1 86.81 272 VAL B C 1
ATOM 5221 O O . VAL B 1 272 ? 14.141 -7.496 -22.719 1 86.81 272 VAL B O 1
ATOM 5224 N N . ARG B 1 273 ? 12.047 -7.105 -22.094 1 83.69 273 ARG B N 1
ATOM 5225 C CA . ARG B 1 273 ? 11.477 -7.922 -23.156 1 83.69 273 ARG B CA 1
ATOM 5226 C C . ARG B 1 273 ? 11.898 -7.402 -24.531 1 83.69 273 ARG B C 1
ATOM 5228 O O . ARG B 1 273 ? 12.281 -8.188 -25.406 1 83.69 273 ARG B O 1
ATOM 5235 N N . ASP B 1 274 ? 11.781 -6.148 -24.719 1 87.06 274 ASP B N 1
ATOM 5236 C CA . ASP B 1 274 ? 12.141 -5.551 -26 1 87.06 274 ASP B CA 1
ATOM 5237 C C . ASP B 1 274 ? 13.625 -5.754 -26.312 1 87.06 274 ASP B C 1
ATOM 5239 O O . ASP B 1 274 ? 13.992 -6.051 -27.453 1 87.06 274 ASP B O 1
ATOM 5243 N N . ALA B 1 275 ? 14.438 -5.598 -25.312 1 86.81 275 ALA B N 1
ATOM 5244 C CA . ALA B 1 275 ? 15.867 -5.812 -25.484 1 86.81 275 ALA B CA 1
ATOM 5245 C C . ALA B 1 275 ? 16.172 -7.277 -25.781 1 86.81 275 ALA B C 1
ATOM 5247 O O . ALA B 1 275 ? 17 -7.586 -26.656 1 86.81 275 ALA B O 1
ATOM 5248 N N . ALA B 1 276 ? 15.594 -8.141 -25.062 1 81.06 276 ALA B N 1
ATOM 5249 C CA . ALA B 1 276 ? 15.781 -9.578 -25.281 1 81.06 276 ALA B CA 1
ATOM 5250 C C . ALA B 1 276 ? 15.305 -10 -26.656 1 81.06 276 ALA B C 1
ATOM 5252 O O . ALA B 1 276 ? 15.977 -10.781 -27.344 1 81.06 276 ALA B O 1
ATOM 5253 N N . GLU B 1 277 ? 14.188 -9.555 -27 1 81.44 277 GLU B N 1
ATOM 5254 C CA . GLU B 1 277 ? 13.633 -9.883 -28.312 1 81.44 277 GLU B CA 1
ATOM 5255 C C . GLU B 1 277 ? 14.562 -9.438 -29.438 1 81.44 277 GLU B C 1
ATOM 5257 O O . GLU B 1 277 ? 14.789 -10.18 -30.391 1 81.44 277 GLU B O 1
ATOM 5262 N N . ALA B 1 278 ? 15.039 -8.281 -29.312 1 83.69 278 ALA B N 1
ATOM 5263 C CA . ALA B 1 278 ? 15.922 -7.738 -30.344 1 83.69 278 ALA B CA 1
ATOM 5264 C C . ALA B 1 278 ? 17.188 -8.57 -30.469 1 83.69 278 ALA B C 1
ATOM 5266 O O . ALA B 1 278 ? 17.609 -8.914 -31.578 1 83.69 278 ALA B O 1
ATOM 5267 N N . LYS B 1 279 ? 17.766 -8.883 -29.391 1 83.12 279 LYS B N 1
ATOM 5268 C CA . LYS B 1 279 ? 19.031 -9.617 -29.406 1 83.12 279 LYS B CA 1
ATOM 5269 C C . LYS B 1 279 ? 18.812 -11.07 -29.828 1 83.12 279 LYS B C 1
ATOM 5271 O O . LYS B 1 279 ? 19.656 -11.648 -30.531 1 83.12 279 LYS B O 1
ATOM 5276 N N . LEU B 1 280 ? 17.828 -11.641 -29.25 1 78.12 280 LEU B N 1
ATOM 5277 C CA . LEU B 1 280 ? 17.562 -13.039 -29.562 1 78.12 280 LEU B CA 1
ATOM 5278 C C . LEU B 1 280 ? 17.141 -13.211 -31 1 78.12 280 LEU B C 1
ATOM 5280 O O . LEU B 1 280 ? 17.5 -14.203 -31.656 1 78.12 280 LEU B O 1
ATOM 5284 N N . LYS B 1 281 ? 16.344 -12.336 -31.484 1 78.19 281 LYS B N 1
ATOM 5285 C CA . LYS B 1 281 ? 15.938 -12.391 -32.875 1 78.19 281 LYS B CA 1
ATOM 5286 C C . LYS B 1 281 ? 17.141 -12.242 -33.812 1 78.19 281 LYS B C 1
ATOM 5288 O O . LYS B 1 281 ? 17.172 -12.812 -34.906 1 78.19 281 LYS B O 1
ATOM 5293 N N . ALA B 1 282 ? 18.047 -11.484 -33.406 1 82.75 282 ALA B N 1
ATOM 5294 C CA . ALA B 1 282 ? 19.266 -11.305 -34.188 1 82.75 282 ALA B CA 1
ATOM 5295 C C . ALA B 1 282 ? 20.094 -12.586 -34.219 1 82.75 282 ALA B C 1
ATOM 5297 O O . ALA B 1 282 ? 20.703 -12.914 -35.25 1 82.75 282 ALA B O 1
ATOM 5298 N N . LYS B 1 283 ? 20.188 -13.234 -33.188 1 81.12 283 LYS B N 1
ATOM 5299 C CA . LYS B 1 283 ? 21 -14.445 -33.094 1 81.12 283 LYS B CA 1
ATOM 5300 C C . LYS B 1 283 ? 20.25 -15.664 -33.594 1 81.12 283 LYS B C 1
ATOM 5302 O O . LYS B 1 283 ? 20.844 -16.578 -34.156 1 81.12 283 LYS B O 1
ATOM 5307 N N . PHE B 1 284 ? 19 -15.773 -33.188 1 82.12 284 PHE B N 1
ATOM 5308 C CA . PHE B 1 284 ? 18.156 -16.906 -33.562 1 82.12 284 PHE B CA 1
ATOM 5309 C C . PHE B 1 284 ? 16.938 -16.438 -34.312 1 82.12 284 PHE B C 1
ATOM 5311 O O . PHE B 1 284 ? 15.812 -16.469 -33.812 1 82.12 284 PHE B O 1
ATOM 5318 N N . PRO B 1 285 ? 17.297 -16.188 -35.594 1 80 285 PRO B N 1
ATOM 5319 C CA . PRO B 1 285 ? 16.188 -15.703 -36.438 1 80 285 PRO B CA 1
ATOM 5320 C C . PRO B 1 285 ? 15.078 -16.75 -36.594 1 80 285 PRO B C 1
ATOM 5322 O O . PRO B 1 285 ? 15.359 -17.938 -36.688 1 80 285 PRO B O 1
ATOM 5325 N N . GLY B 1 286 ? 13.781 -16.453 -36.375 1 78.62 286 GLY B N 1
ATOM 5326 C CA . GLY B 1 286 ? 12.648 -17.328 -36.594 1 78.62 286 GLY B CA 1
ATOM 5327 C C . GLY B 1 286 ? 12.18 -18.016 -35.312 1 78.62 286 GLY B C 1
ATOM 5328 O O . GLY B 1 286 ? 11.289 -18.875 -35.375 1 78.62 286 GLY B O 1
ATOM 5329 N N . ARG B 1 287 ? 13.07 -17.844 -34.312 1 85.56 287 ARG B N 1
ATOM 5330 C CA . ARG B 1 287 ? 12.68 -18.469 -33.062 1 85.56 287 ARG B CA 1
ATOM 5331 C C . ARG B 1 287 ? 12.016 -17.469 -32.125 1 85.56 287 ARG B C 1
ATOM 5333 O O . ARG B 1 287 ? 12.43 -16.297 -32.062 1 85.56 287 ARG B O 1
ATOM 5340 N N . ASP B 1 288 ? 10.945 -17.922 -31.5 1 86.44 288 ASP B N 1
ATOM 5341 C CA . ASP B 1 288 ? 10.25 -17.094 -30.516 1 86.44 288 ASP B CA 1
ATOM 5342 C C . ASP B 1 288 ? 10.633 -17.5 -29.094 1 86.44 288 ASP B C 1
ATOM 5344 O O . ASP B 1 288 ? 10.82 -18.688 -28.812 1 86.44 288 ASP B O 1
ATOM 5348 N N . PHE B 1 289 ? 10.836 -16.594 -28.281 1 87.94 289 PHE B N 1
ATOM 5349 C CA . PHE B 1 289 ? 11.102 -16.828 -26.875 1 87.94 289 PHE B CA 1
ATOM 5350 C C . PHE B 1 289 ? 10.086 -16.094 -26 1 87.94 289 PHE B C 1
ATOM 5352 O O . PHE B 1 289 ? 9.617 -15.016 -26.359 1 87.94 289 PHE B O 1
ATOM 5359 N N . TYR B 1 290 ? 9.742 -16.734 -24.906 1 91.94 290 TYR B N 1
ATOM 5360 C CA . TYR B 1 290 ? 8.867 -16.141 -23.906 1 91.94 290 TYR B CA 1
ATOM 5361 C C . TYR B 1 290 ? 9.617 -15.883 -22.609 1 91.94 290 TYR B C 1
ATOM 5363 O O . TYR B 1 290 ? 10.492 -16.656 -22.219 1 91.94 290 TYR B O 1
ATOM 5371 N N . ILE B 1 291 ? 9.312 -14.812 -22.016 1 88.44 291 ILE B N 1
ATOM 5372 C CA . ILE B 1 291 ? 9.812 -14.547 -20.672 1 88.44 291 ILE B CA 1
ATOM 5373 C C . ILE B 1 291 ? 8.805 -15.055 -19.641 1 88.44 291 ILE B C 1
ATOM 5375 O O . ILE B 1 291 ? 7.645 -14.641 -19.641 1 88.44 291 ILE B O 1
ATOM 5379 N N . GLY B 1 292 ? 9.266 -16.031 -18.828 1 91.38 292 GLY B N 1
ATOM 5380 C CA . GLY B 1 292 ? 8.414 -16.562 -17.781 1 91.38 292 GLY B CA 1
ATOM 5381 C C . GLY B 1 292 ? 8.211 -15.602 -16.625 1 91.38 292 GLY B C 1
ATOM 5382 O O . GLY B 1 292 ? 9.188 -15.094 -16.062 1 91.38 292 GLY B O 1
ATOM 5383 N N . MET B 1 293 ? 6.895 -15.375 -16.281 1 89 293 MET B N 1
ATOM 5384 C CA . MET B 1 293 ? 6.602 -14.391 -15.242 1 89 293 MET B CA 1
ATOM 5385 C C . MET B 1 293 ? 5.59 -14.938 -14.242 1 89 293 MET B C 1
ATOM 5387 O O . MET B 1 293 ? 5.02 -16.016 -14.453 1 89 293 MET B O 1
ATOM 5391 N N . ASP B 1 294 ? 5.426 -14.133 -13.141 1 88.62 294 ASP B N 1
ATOM 5392 C CA . ASP B 1 294 ? 4.453 -14.414 -12.094 1 88.62 294 ASP B CA 1
ATOM 5393 C C . ASP B 1 294 ? 3.035 -14.078 -12.555 1 88.62 294 ASP B C 1
ATOM 5395 O O . ASP B 1 294 ? 2.826 -13.086 -13.258 1 88.62 294 ASP B O 1
ATOM 5399 N N . THR B 1 295 ? 2.098 -14.906 -12.062 1 92.81 295 THR B N 1
ATOM 5400 C CA . THR B 1 295 ? 0.705 -14.695 -12.445 1 92.81 295 THR B CA 1
ATOM 5401 C C . THR B 1 295 ? 0.127 -13.477 -11.734 1 92.81 295 THR B C 1
ATOM 5403 O O . THR B 1 295 ? -0.99 -13.047 -12.039 1 92.81 295 THR B O 1
ATOM 5406 N N . ALA B 1 296 ? 0.874 -12.914 -10.891 1 89.31 296 ALA B N 1
ATOM 5407 C CA . ALA B 1 296 ? 0.469 -11.648 -10.289 1 89.31 296 ALA B CA 1
ATOM 5408 C C . ALA B 1 296 ? 0.137 -10.617 -11.367 1 89.31 296 ALA B C 1
ATOM 5410 O O . ALA B 1 296 ? -0.703 -9.734 -11.156 1 89.31 296 ALA B O 1
ATOM 5411 N N . LEU B 1 297 ? 0.703 -10.781 -12.523 1 91.25 297 LEU B N 1
ATOM 5412 C CA . LEU B 1 297 ? 0.447 -9.883 -13.641 1 91.25 297 LEU B CA 1
ATOM 5413 C C . LEU B 1 297 ? -0.987 -10.031 -14.141 1 91.25 297 LEU B C 1
ATOM 5415 O O . LEU B 1 297 ? -1.495 -9.156 -14.852 1 91.25 297 LEU B O 1
ATOM 5419 N N . LEU B 1 298 ? -1.588 -11.109 -13.781 1 94.81 298 LEU B N 1
ATOM 5420 C CA . LEU B 1 298 ? -2.885 -11.422 -14.367 1 94.81 298 LEU B CA 1
ATOM 5421 C C . LEU B 1 298 ? -4.02 -11.055 -13.422 1 94.81 298 LEU B C 1
ATOM 5423 O O . LEU B 1 298 ? -5.176 -10.953 -13.836 1 94.81 298 LEU B O 1
ATOM 5427 N N . ILE B 1 299 ? -3.752 -10.82 -12.164 1 93.5 299 ILE B N 1
ATOM 5428 C CA . ILE B 1 299 ? -4.82 -10.695 -11.18 1 93.5 299 ILE B CA 1
ATOM 5429 C C . ILE B 1 299 ? -5.332 -9.25 -11.164 1 93.5 299 ILE B C 1
ATOM 5431 O O . ILE B 1 299 ? -6.305 -8.945 -10.469 1 93.5 299 ILE B O 1
ATOM 5435 N N . GLY B 1 300 ? -4.777 -8.438 -11.945 1 90.25 300 GLY B N 1
ATOM 5436 C CA . GLY B 1 300 ? -5.273 -7.074 -12.102 1 90.25 300 GLY B CA 1
ATOM 5437 C C . GLY B 1 300 ? -6.578 -7 -12.875 1 90.25 300 GLY B C 1
ATOM 5438 O O . GLY B 1 300 ? -7.277 -5.988 -12.82 1 90.25 300 GLY B O 1
ATOM 5439 N N . GLU B 1 301 ? -6.875 -8.047 -13.578 1 92.5 301 GLU B N 1
ATOM 5440 C CA . GLU B 1 301 ? -8.141 -8.141 -14.297 1 92.5 301 GLU B CA 1
ATOM 5441 C C . GLU B 1 301 ? -9.328 -8.117 -13.328 1 92.5 301 GLU B C 1
ATOM 5443 O O . GLU B 1 301 ? -9.391 -8.922 -12.398 1 92.5 301 GLU B O 1
ATOM 5448 N N . PRO B 1 302 ? -10.289 -7.176 -13.562 1 91.75 302 PRO B N 1
ATOM 5449 C CA . PRO B 1 302 ? -11.398 -7.004 -12.625 1 91.75 302 PRO B CA 1
ATOM 5450 C C . PRO B 1 302 ? -12.203 -8.289 -12.414 1 91.75 302 PRO B C 1
ATOM 5452 O O . PRO B 1 302 ? -12.641 -8.57 -11.297 1 91.75 302 PRO B O 1
ATOM 5455 N N . SER B 1 303 ? -12.422 -9.016 -13.477 1 94.56 303 SER B N 1
ATOM 5456 C CA . SER B 1 303 ? -13.188 -10.25 -13.344 1 94.56 303 SER B CA 1
ATOM 5457 C C . SER B 1 303 ? -12.484 -11.242 -12.43 1 94.56 303 SER B C 1
ATOM 5459 O O . SER B 1 303 ? -13.141 -11.984 -11.695 1 94.56 303 SER B O 1
ATOM 5461 N N . VAL B 1 304 ? -11.164 -11.25 -12.477 1 96.12 304 VAL B N 1
ATOM 5462 C CA . VAL B 1 304 ? -10.383 -12.164 -11.648 1 96.12 304 VAL B CA 1
ATOM 5463 C C . VAL B 1 304 ? -10.523 -11.773 -10.18 1 96.12 304 VAL B C 1
ATOM 5465 O O . VAL B 1 304 ? -10.812 -12.625 -9.336 1 96.12 304 VAL B O 1
ATOM 5468 N N . LEU B 1 305 ? -10.375 -10.547 -9.859 1 93.38 305 LEU B N 1
ATOM 5469 C CA . LEU B 1 305 ? -10.461 -10.047 -8.492 1 93.38 305 LEU B CA 1
ATOM 5470 C C . LEU B 1 305 ? -11.867 -10.234 -7.938 1 93.38 305 LEU B C 1
ATOM 5472 O O . LEU B 1 305 ? -12.047 -10.734 -6.824 1 93.38 305 LEU B O 1
ATOM 5476 N N . ALA B 1 306 ? -12.836 -9.828 -8.727 1 93.56 306 ALA B N 1
ATOM 5477 C CA . ALA B 1 306 ? -14.227 -9.906 -8.289 1 93.56 306 ALA B CA 1
ATOM 5478 C C . ALA B 1 306 ? -14.625 -11.352 -7.996 1 93.56 306 ALA B C 1
ATOM 5480 O O . ALA B 1 306 ? -15.227 -11.633 -6.953 1 93.56 306 ALA B O 1
ATOM 5481 N N . THR B 1 307 ? -14.312 -12.188 -8.914 1 96.38 307 THR B N 1
ATOM 5482 C CA . THR B 1 307 ? -14.688 -13.586 -8.727 1 96.38 307 THR B CA 1
ATOM 5483 C C . THR B 1 307 ? -13.922 -14.211 -7.566 1 96.38 307 THR B C 1
ATOM 5485 O O . THR B 1 307 ? -14.453 -15.055 -6.844 1 96.38 307 THR B O 1
ATOM 5488 N N . GLY B 1 308 ? -12.656 -13.852 -7.465 1 95.38 308 GLY B N 1
ATOM 5489 C CA . GLY B 1 308 ? -11.891 -14.312 -6.312 1 95.38 308 GLY B CA 1
ATOM 5490 C C . GLY B 1 308 ? -12.539 -13.945 -4.988 1 95.38 308 GLY B C 1
ATOM 5491 O O . GLY B 1 308 ? -12.539 -14.75 -4.051 1 95.38 308 GLY B O 1
ATOM 5492 N N . LEU B 1 309 ? -13.078 -12.797 -4.906 1 92.56 309 LEU B N 1
ATOM 5493 C CA . LEU B 1 309 ? -13.758 -12.336 -3.697 1 92.56 309 LEU B CA 1
ATOM 5494 C C . LEU B 1 309 ? -15.031 -13.141 -3.453 1 92.56 309 LEU B C 1
ATOM 5496 O O . LEU B 1 309 ? -15.336 -13.492 -2.314 1 92.56 309 LEU B O 1
ATOM 5500 N N . LEU B 1 310 ? -15.727 -13.414 -4.508 1 94.19 310 LEU B N 1
ATOM 5501 C CA . LEU B 1 310 ? -16.969 -14.188 -4.395 1 94.19 310 LEU B CA 1
ATOM 5502 C C . LEU B 1 310 ? -16.672 -15.609 -3.926 1 94.19 310 LEU B C 1
ATOM 5504 O O . LEU B 1 310 ? -17.516 -16.234 -3.279 1 94.19 310 LEU B O 1
ATOM 5508 N N . LEU B 1 311 ? -15.523 -16.078 -4.207 1 96.31 311 LEU B N 1
ATOM 5509 C CA . LEU B 1 311 ? -15.156 -17.438 -3.854 1 96.31 311 LEU B CA 1
ATOM 5510 C C . LEU B 1 311 ? -14.898 -17.562 -2.355 1 96.31 311 LEU B C 1
ATOM 5512 O O . LEU B 1 311 ? -14.859 -18.672 -1.816 1 96.31 311 LEU B O 1
ATOM 5516 N N . ILE B 1 312 ? -14.648 -16.438 -1.701 1 93.19 312 ILE B N 1
ATOM 5517 C CA . ILE B 1 312 ? -14.289 -16.469 -0.288 1 93.19 312 ILE B CA 1
ATOM 5518 C C . ILE B 1 312 ? -15.43 -17.094 0.52 1 93.19 312 ILE B C 1
ATOM 5520 O O . ILE B 1 312 ? -15.25 -18.125 1.173 1 93.19 312 ILE B O 1
ATOM 5524 N N . PRO B 1 313 ? -16.625 -16.531 0.459 1 91.88 313 PRO B N 1
ATOM 5525 C CA . PRO B 1 313 ? -17.719 -17.172 1.188 1 91.88 313 PRO B CA 1
ATOM 5526 C C . PRO B 1 313 ? -18 -18.594 0.683 1 91.88 313 PRO B C 1
ATOM 5528 O O . PRO B 1 313 ? -18.359 -19.469 1.468 1 91.88 313 PRO B O 1
ATOM 5531 N N . MET B 1 314 ? -17.859 -18.797 -0.576 1 94.94 314 MET B N 1
ATOM 5532 C CA . MET B 1 314 ? -18.078 -20.125 -1.133 1 94.94 314 MET B CA 1
ATOM 5533 C C . MET B 1 314 ? -17.094 -21.141 -0.542 1 94.94 314 MET B C 1
ATOM 5535 O O . MET B 1 314 ? -17.469 -22.266 -0.236 1 94.94 314 MET B O 1
ATOM 5539 N N . ALA B 1 315 ? -15.867 -20.719 -0.458 1 94.88 315 ALA B N 1
ATOM 5540 C CA . ALA B 1 315 ? -14.844 -21.594 0.123 1 94.88 315 ALA B CA 1
ATOM 5541 C C . ALA B 1 315 ? -15.195 -21.953 1.562 1 94.88 315 ALA B C 1
ATOM 5543 O O . ALA B 1 315 ? -15 -23.109 1.983 1 94.88 315 ALA B O 1
ATOM 5544 N N . VAL B 1 316 ? -15.688 -21.062 2.279 1 90.19 316 VAL B N 1
ATOM 5545 C CA . VAL B 1 316 ? -16.078 -21.297 3.666 1 90.19 316 VAL B CA 1
ATOM 5546 C C . VAL B 1 316 ? -17.25 -22.281 3.713 1 90.19 316 VAL B C 1
ATOM 5548 O O . VAL B 1 316 ? -17.234 -23.234 4.492 1 90.19 316 VAL B O 1
ATOM 5551 N N . VAL B 1 317 ? -18.219 -22.031 2.9 1 91.06 317 VAL B N 1
ATOM 5552 C CA . VAL B 1 317 ? -19.375 -22.906 2.85 1 91.06 317 VAL B CA 1
ATOM 5553 C C . VAL B 1 317 ? -18.953 -24.312 2.459 1 91.06 317 VAL B C 1
ATOM 5555 O O . VAL B 1 317 ? -19.391 -25.297 3.061 1 91.06 317 VAL B O 1
ATOM 5558 N N . LEU B 1 318 ? -18.094 -24.422 1.448 1 95 318 LEU B N 1
ATOM 5559 C CA . LEU B 1 318 ? -17.625 -25.719 0.985 1 95 318 LEU B CA 1
ATOM 5560 C C . LEU B 1 318 ? -16.875 -26.453 2.096 1 95 318 LEU B C 1
ATOM 5562 O O . LEU B 1 318 ? -16.984 -27.672 2.215 1 95 318 LEU B O 1
ATOM 5566 N N . SER B 1 319 ? -16.125 -25.719 2.814 1 92.56 319 SER B N 1
ATOM 5567 C CA . SER B 1 319 ? -15.336 -26.344 3.873 1 92.56 319 SER B CA 1
ATOM 5568 C C . SER B 1 319 ? -16.234 -27.016 4.91 1 92.56 319 SER B C 1
ATOM 5570 O O . SER B 1 319 ? -15.812 -27.953 5.594 1 92.56 319 SER B O 1
ATOM 5572 N N . ILE B 1 320 ? -17.422 -26.641 4.93 1 88.69 320 ILE B N 1
ATOM 5573 C CA . ILE B 1 320 ? -18.391 -27.156 5.902 1 88.69 320 ILE B CA 1
ATOM 5574 C C . ILE B 1 320 ? -19.156 -28.328 5.297 1 88.69 320 ILE B C 1
ATOM 5576 O O . ILE B 1 320 ? -19.391 -29.344 5.957 1 88.69 320 ILE B O 1
ATOM 5580 N N . ILE B 1 321 ? -19.578 -28.156 4.152 1 91.62 321 ILE B N 1
ATOM 5581 C CA . ILE B 1 321 ? -20.562 -29.062 3.596 1 91.62 321 ILE B CA 1
ATOM 5582 C C . ILE B 1 321 ? -19.859 -30.281 2.992 1 91.62 321 ILE B C 1
ATOM 5584 O O . ILE B 1 321 ? -20.469 -31.344 2.826 1 91.62 321 ILE B O 1
ATOM 5588 N N . LEU B 1 322 ? -18.656 -30.125 2.557 1 95.12 322 LEU B N 1
ATOM 5589 C CA . LEU B 1 322 ? -17.953 -31.234 1.912 1 95.12 322 LEU B CA 1
ATOM 5590 C C . LEU B 1 322 ? -17.641 -32.344 2.918 1 95.12 322 LEU B C 1
ATOM 5592 O O . LEU B 1 322 ? -16.922 -32.094 3.895 1 95.12 322 LEU B O 1
ATOM 5596 N N . PRO B 1 323 ? -18.109 -33.469 2.658 1 94.81 323 PRO B N 1
ATOM 5597 C CA . PRO B 1 323 ? -17.859 -34.562 3.592 1 94.81 323 PRO B CA 1
ATOM 5598 C C . PRO B 1 323 ? -16.391 -34.969 3.645 1 94.81 323 PRO B C 1
ATOM 5600 O O . PRO B 1 323 ? -15.75 -35.125 2.602 1 94.81 323 PRO B O 1
ATOM 5603 N N . GLY B 1 324 ? -15.906 -35.031 4.832 1 94.06 324 GLY B N 1
ATOM 5604 C CA . GLY B 1 324 ? -14.547 -35.531 5.012 1 94.06 324 GLY B CA 1
ATOM 5605 C C . GLY B 1 324 ? -13.508 -34.406 4.992 1 94.06 324 GLY B C 1
ATOM 5606 O O . GLY B 1 324 ? -12.328 -34.656 5.246 1 94.06 324 GLY B O 1
ATOM 5607 N N . ASN B 1 325 ? -13.867 -33.25 4.66 1 95.81 325 ASN B N 1
ATOM 5608 C CA . ASN B 1 325 ? -12.93 -32.125 4.633 1 95.81 325 ASN B CA 1
ATOM 5609 C C . ASN B 1 325 ? -12.43 -31.781 6.031 1 95.81 325 ASN B C 1
ATOM 5611 O O . ASN B 1 325 ? -13.211 -31.734 6.98 1 95.81 325 ASN B O 1
ATOM 5615 N N . ARG B 1 326 ? -11.203 -31.547 6.211 1 95.31 326 ARG B N 1
ATOM 5616 C CA . ARG B 1 326 ? -10.625 -31.172 7.496 1 95.31 326 ARG B CA 1
ATOM 5617 C C . ARG B 1 326 ? -9.93 -29.812 7.398 1 95.31 326 ARG B C 1
ATOM 5619 O O . ARG B 1 326 ? -9.477 -29.266 8.406 1 95.31 326 ARG B O 1
ATOM 5626 N N . VAL B 1 327 ? -9.883 -29.219 6.188 1 94.62 327 VAL B N 1
ATOM 5627 C CA . VAL B 1 327 ? -9.156 -27.969 5.965 1 94.62 327 VAL B CA 1
ATOM 5628 C C . VAL B 1 327 ? -10.031 -26.781 6.359 1 94.62 327 VAL B C 1
ATOM 5630 O O . VAL B 1 327 ? -11.172 -26.672 5.906 1 94.62 327 VAL B O 1
ATOM 5633 N N . LEU B 1 328 ? -9.516 -26.031 7.148 1 90.94 328 LEU B N 1
ATOM 5634 C CA . LEU B 1 328 ? -10.094 -24.734 7.477 1 90.94 328 LEU B CA 1
ATOM 5635 C C . LEU B 1 328 ? -9.445 -23.625 6.645 1 90.94 328 LEU B C 1
ATOM 5637 O O . LEU B 1 328 ? -8.312 -23.219 6.906 1 90.94 328 LEU B O 1
ATOM 5641 N N . PRO B 1 329 ? -10.203 -23.125 5.59 1 91.12 329 PRO B N 1
ATOM 5642 C CA . PRO B 1 329 ? -9.648 -22 4.844 1 91.12 329 PRO B CA 1
ATOM 5643 C C . PRO B 1 329 ? -9.43 -20.766 5.719 1 91.12 329 PRO B C 1
ATOM 5645 O O . PRO B 1 329 ? -10.32 -20.375 6.48 1 91.12 329 PRO B O 1
ATOM 5648 N N . PHE B 1 330 ? -8.25 -20.234 5.594 1 88.44 330 PHE B N 1
ATOM 5649 C CA . PHE B 1 330 ? -7.945 -19.109 6.484 1 88.44 330 PHE B CA 1
ATOM 5650 C C . PHE B 1 330 ? -7.113 -18.062 5.766 1 88.44 330 PHE B C 1
ATOM 5652 O O . PHE B 1 330 ? -7.652 -17.219 5.051 1 88.44 330 PHE B O 1
ATOM 5659 N N . VAL B 1 331 ? -5.77 -18.172 5.746 1 85.94 331 VAL B N 1
ATOM 5660 C CA . VAL B 1 331 ? -4.867 -17.125 5.266 1 85.94 331 VAL B CA 1
ATOM 5661 C C . VAL B 1 331 ? -5.035 -16.953 3.758 1 85.94 331 VAL B C 1
ATOM 5663 O O . VAL B 1 331 ? -5.055 -15.828 3.254 1 85.94 331 VAL B O 1
ATOM 5666 N N . ASP B 1 332 ? -5.23 -17.969 3.012 1 93.06 332 ASP B N 1
ATOM 5667 C CA . ASP B 1 332 ? -5.238 -17.906 1.554 1 93.06 332 ASP B CA 1
ATOM 5668 C C . ASP B 1 332 ? -6.613 -17.5 1.03 1 93.06 332 ASP B C 1
ATOM 5670 O O . ASP B 1 332 ? -6.809 -17.359 -0.179 1 93.06 332 ASP B O 1
ATOM 5674 N N . LEU B 1 333 ? -7.59 -17.312 1.876 1 90.75 333 LEU B N 1
ATOM 5675 C CA . LEU B 1 333 ? -8.883 -16.844 1.4 1 90.75 333 LEU B CA 1
ATOM 5676 C C . LEU B 1 333 ? -8.727 -15.539 0.628 1 90.75 333 LEU B C 1
ATOM 5678 O O . LEU B 1 333 ? -9.391 -15.336 -0.395 1 90.75 333 LEU B O 1
ATOM 5682 N N . ALA B 1 334 ? -7.832 -14.766 1.083 1 88.06 334 ALA B N 1
ATOM 5683 C CA . ALA B 1 334 ? -7.602 -13.461 0.466 1 88.06 334 ALA B CA 1
ATOM 5684 C C . ALA B 1 334 ? -6.859 -13.602 -0.86 1 88.06 334 ALA B C 1
ATOM 5686 O O . ALA B 1 334 ? -6.805 -12.656 -1.653 1 88.06 334 ALA B O 1
ATOM 5687 N N . SER B 1 335 ? -6.363 -14.789 -1.18 1 92.06 335 SER B N 1
ATOM 5688 C CA . SER B 1 335 ? -5.539 -14.992 -2.367 1 92.06 335 SER B CA 1
ATOM 5689 C C . SER B 1 335 ? -6.223 -15.922 -3.359 1 92.06 335 SER B C 1
ATOM 5691 O O . SER B 1 335 ? -5.602 -16.391 -4.32 1 92.06 335 SER B O 1
ATOM 5693 N N . LEU B 1 336 ? -7.473 -16.172 -3.205 1 95.44 336 LEU B N 1
ATOM 5694 C CA . LEU B 1 336 ? -8.172 -17.141 -4.039 1 95.44 336 LEU B CA 1
ATOM 5695 C C . LEU B 1 336 ? -8.227 -16.672 -5.492 1 95.44 336 LEU B C 1
ATOM 5697 O O . LEU B 1 336 ? -8.398 -17.484 -6.402 1 95.44 336 LEU B O 1
ATOM 5701 N N . MET B 1 337 ? -8.062 -15.359 -5.695 1 94.94 337 MET B N 1
ATOM 5702 C CA . MET B 1 337 ? -8.102 -14.828 -7.055 1 94.94 337 MET B CA 1
ATOM 5703 C C . MET B 1 337 ? -6.977 -15.406 -7.902 1 94.94 337 MET B C 1
ATOM 5705 O O . MET B 1 337 ? -7.113 -15.531 -9.125 1 94.94 337 MET B O 1
ATOM 5709 N N . PHE B 1 338 ? -5.914 -15.844 -7.32 1 95.12 338 PHE B N 1
ATOM 5710 C CA . PHE B 1 338 ? -4.781 -16.406 -8.047 1 95.12 338 PHE B CA 1
ATOM 5711 C C . PHE B 1 338 ? -5.18 -17.703 -8.742 1 95.12 338 PHE B C 1
ATOM 5713 O O . PHE B 1 338 ? -4.652 -18.047 -9.805 1 95.12 338 PHE B O 1
ATOM 572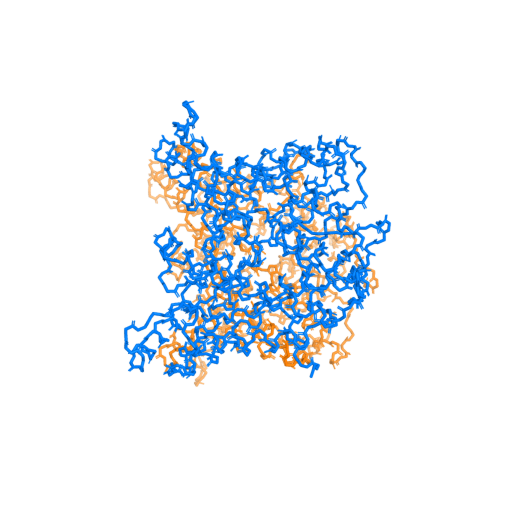0 N N . LEU B 1 339 ? -6.098 -18.422 -8.164 1 97.38 339 LEU B N 1
ATOM 5721 C CA . LEU B 1 339 ? -6.535 -19.688 -8.734 1 97.38 339 LEU B CA 1
ATOM 5722 C C . LEU B 1 339 ? -7.25 -19.484 -10.062 1 97.38 339 LEU B C 1
ATOM 5724 O O . LEU B 1 339 ? -7.355 -20.406 -10.867 1 97.38 339 LEU B O 1
ATOM 5728 N N . LEU B 1 340 ? -7.676 -18.281 -10.273 1 97.38 340 LEU B N 1
ATOM 5729 C CA . LEU B 1 340 ? -8.516 -18 -11.43 1 97.38 340 LEU B CA 1
ATOM 5730 C C . LEU B 1 340 ? -7.723 -17.25 -12.508 1 97.38 340 LEU B C 1
ATOM 5732 O O . LEU B 1 340 ? -8.18 -17.125 -13.641 1 97.38 340 LEU B O 1
ATOM 5736 N N . ALA B 1 341 ? -6.531 -16.844 -12.195 1 96 341 ALA B N 1
ATOM 5737 C CA . ALA B 1 341 ? -5.746 -15.961 -13.047 1 96 341 ALA B CA 1
ATOM 5738 C C . ALA B 1 341 ? -5.578 -16.547 -14.445 1 96 341 ALA B C 1
ATOM 5740 O O . ALA B 1 341 ? -5.859 -15.875 -15.445 1 96 341 ALA B O 1
ATOM 5741 N N . MET B 1 342 ? -5.172 -17.766 -14.578 1 97.06 342 MET B N 1
ATOM 5742 C CA . MET B 1 342 ? -4.895 -18.375 -15.875 1 97.06 342 MET B CA 1
ATOM 5743 C C . MET B 1 342 ? -6.145 -19.047 -16.438 1 97.06 342 MET B C 1
ATOM 5745 O O . MET B 1 342 ? -6.195 -19.375 -17.625 1 97.06 342 MET B O 1
ATOM 5749 N N . VAL B 1 343 ? -7.191 -19.172 -15.664 1 97.19 343 VAL B N 1
ATOM 5750 C CA . VAL B 1 343 ? -8.43 -19.828 -16.078 1 97.19 343 VAL B CA 1
ATOM 5751 C C . VAL B 1 343 ? -9.32 -18.828 -16.812 1 97.19 343 VAL B C 1
ATOM 5753 O O . VAL B 1 343 ? -10.102 -19.203 -17.688 1 97.19 343 VAL B O 1
ATOM 5756 N N . THR B 1 344 ? -9.164 -17.609 -16.516 1 96.12 344 THR B N 1
ATOM 5757 C CA . THR B 1 344 ? -10.062 -16.516 -16.875 1 96.12 344 THR B CA 1
ATOM 5758 C C . THR B 1 344 ? -10.266 -16.453 -18.391 1 96.12 344 THR B C 1
ATOM 5760 O O . THR B 1 344 ? -11.398 -16.406 -18.859 1 96.12 344 THR B O 1
ATOM 5763 N N . PRO B 1 345 ? -9.148 -16.516 -19.188 1 95.19 345 PRO B N 1
ATOM 5764 C CA . PRO B 1 345 ? -9.359 -16.438 -20.641 1 95.19 345 PRO B CA 1
ATOM 5765 C C . PRO B 1 345 ? -10.156 -17.609 -21.188 1 95.19 345 PRO B C 1
ATOM 5767 O O . PRO B 1 345 ? -10.914 -17.469 -22.156 1 95.19 345 PRO B O 1
ATOM 5770 N N . PHE B 1 346 ? -10.086 -18.719 -20.578 1 96 346 PHE B N 1
ATOM 5771 C CA . PHE B 1 346 ? -10.773 -19.906 -21.047 1 96 346 PHE B CA 1
ATOM 5772 C C . PHE B 1 346 ? -12.242 -19.891 -20.641 1 96 346 PHE B C 1
ATOM 5774 O O . PHE B 1 346 ? -13.055 -20.641 -21.172 1 96 346 PHE B O 1
ATOM 5781 N N . CYS B 1 347 ? -12.562 -19.047 -19.688 1 95.75 347 CYS B N 1
ATOM 5782 C CA . CYS B 1 347 ? -13.938 -18.844 -19.234 1 95.75 347 CYS B CA 1
ATOM 5783 C C . CYS B 1 347 ? -14.531 -17.578 -19.844 1 95.75 347 CYS B C 1
ATOM 5785 O O . CYS B 1 347 ? -15.578 -17.109 -19.406 1 95.75 347 CYS B O 1
ATOM 5787 N N . LYS B 1 348 ? -13.844 -17 -20.797 1 92.94 348 LYS B N 1
ATOM 5788 C CA . LYS B 1 348 ? -14.297 -15.852 -21.562 1 92.94 348 LYS B CA 1
ATOM 5789 C C . LYS B 1 348 ? -14.5 -14.641 -20.656 1 92.94 348 LYS B C 1
ATOM 5791 O O . LYS B 1 348 ? -15.414 -13.836 -20.875 1 92.94 348 LYS B O 1
ATOM 5796 N N . ARG B 1 349 ? -13.781 -14.641 -19.516 1 92.56 349 ARG B N 1
ATOM 5797 C CA . ARG B 1 349 ? -13.836 -13.539 -18.562 1 92.56 349 ARG B CA 1
ATOM 5798 C C . ARG B 1 349 ? -15.234 -13.391 -17.969 1 92.56 349 ARG B C 1
ATOM 5800 O O . ARG B 1 349 ? -15.617 -12.297 -17.547 1 92.56 349 ARG B O 1
ATOM 5807 N N . ASN B 1 350 ? -16 -14.453 -18.109 1 95.56 350 ASN B N 1
ATOM 5808 C CA . ASN B 1 350 ? -17.344 -14.508 -17.547 1 95.56 350 ASN B CA 1
ATOM 5809 C C . ASN B 1 350 ? -17.312 -14.93 -16.078 1 95.56 350 ASN B C 1
ATOM 5811 O O . ASN B 1 350 ? -16.938 -16.062 -15.766 1 95.56 350 ASN B O 1
ATOM 5815 N N . MET B 1 351 ? -17.781 -14.047 -15.258 1 95.56 351 MET B N 1
ATOM 5816 C CA . MET B 1 351 ? -17.656 -14.258 -13.82 1 95.56 351 MET B CA 1
ATOM 5817 C C . MET B 1 351 ? -18.453 -15.477 -13.375 1 95.56 351 MET B C 1
ATOM 5819 O O . MET B 1 351 ? -18.078 -16.156 -12.414 1 95.56 351 MET B O 1
ATOM 5823 N N . PHE B 1 352 ? -19.578 -15.727 -14.07 1 95.94 352 PHE B N 1
ATOM 5824 C CA . PHE B 1 352 ? -20.359 -16.906 -13.742 1 95.94 352 PHE B CA 1
ATOM 5825 C C . PHE B 1 352 ? -19.578 -18.188 -14.016 1 95.94 352 PHE B C 1
ATOM 5827 O O . PHE B 1 352 ? -19.484 -19.062 -13.148 1 95.94 352 PHE B O 1
ATOM 5834 N N . ARG B 1 353 ? -19.047 -18.297 -15.188 1 97.19 353 ARG B N 1
ATOM 5835 C CA . ARG B 1 353 ? -18.25 -19.453 -15.57 1 97.19 353 ARG B CA 1
ATOM 5836 C C . ARG B 1 353 ? -17.016 -19.594 -14.672 1 97.19 353 ARG B C 1
ATOM 5838 O O . ARG B 1 353 ? -16.656 -20.703 -14.281 1 97.19 353 ARG B O 1
ATOM 5845 N N . MET B 1 354 ? -16.438 -18.5 -14.383 1 97.56 354 MET B N 1
ATOM 5846 C CA . MET B 1 354 ? -15.266 -18.484 -13.523 1 97.56 354 MET B CA 1
ATOM 5847 C C . MET B 1 354 ? -15.617 -18.938 -12.109 1 97.56 354 MET B C 1
ATOM 5849 O O . MET B 1 354 ? -14.844 -19.656 -11.477 1 97.56 354 MET B O 1
ATOM 5853 N N . PHE B 1 355 ? -16.75 -18.469 -11.641 1 97.38 355 PHE B N 1
ATOM 5854 C CA . PHE B 1 355 ? -17.203 -18.828 -10.297 1 97.38 355 PHE B CA 1
ATOM 5855 C C . PHE B 1 355 ? -17.438 -20.328 -10.18 1 97.38 355 PHE B C 1
ATOM 5857 O O . PHE B 1 355 ? -17.031 -20.953 -9.195 1 97.38 355 PHE B O 1
ATOM 5864 N N . ILE B 1 356 ? -18.062 -20.891 -11.125 1 97.38 356 ILE B N 1
ATOM 5865 C CA . ILE B 1 356 ? -18.312 -22.328 -11.141 1 97.38 356 ILE B CA 1
ATOM 5866 C C . ILE B 1 356 ? -16.984 -23.078 -11.188 1 97.38 356 ILE B C 1
ATOM 5868 O O . ILE B 1 356 ? -16.781 -24.031 -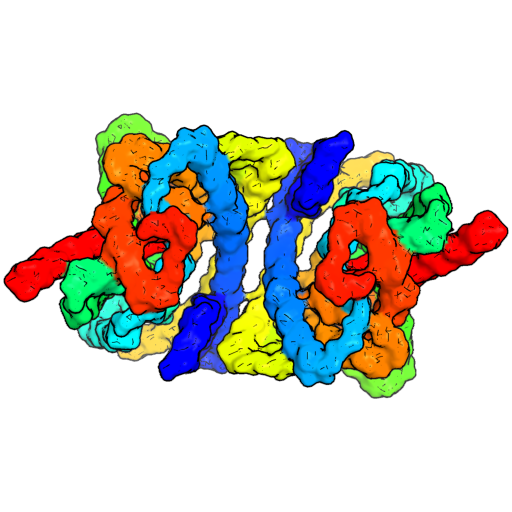10.438 1 97.38 356 ILE B O 1
ATOM 5872 N N . THR B 1 357 ? -16.125 -22.656 -12.031 1 98.25 357 THR B N 1
ATOM 5873 C CA . THR B 1 357 ? -14.805 -23.25 -12.141 1 98.25 357 THR B CA 1
ATOM 5874 C C . THR B 1 357 ? -14.047 -23.141 -10.82 1 98.25 357 THR B C 1
ATOM 5876 O O . THR B 1 357 ? -13.445 -24.125 -10.367 1 98.25 357 THR B O 1
ATOM 5879 N N . GLY B 1 358 ? -14.07 -21.938 -10.242 1 98.31 358 GLY B N 1
ATOM 5880 C CA . GLY B 1 358 ? -13.422 -21.719 -8.961 1 98.31 358 GLY B CA 1
ATOM 5881 C C . GLY B 1 358 ? -13.961 -22.594 -7.855 1 98.31 358 GLY B C 1
ATOM 5882 O O . GLY B 1 358 ? -13.203 -23.078 -7.008 1 98.31 358 GLY B O 1
ATOM 5883 N N . THR B 1 359 ? -15.219 -22.766 -7.871 1 98.12 359 THR B N 1
ATOM 5884 C CA . THR B 1 359 ? -15.844 -23.641 -6.891 1 98.12 359 THR B CA 1
ATOM 5885 C C . THR B 1 359 ? -15.32 -25.062 -7.02 1 98.12 359 THR B C 1
ATOM 5887 O O . THR B 1 359 ? -15.016 -25.719 -6.016 1 98.12 359 THR B O 1
ATOM 5890 N N . LEU B 1 360 ? -15.234 -25.5 -8.227 1 98.12 360 LEU B N 1
ATOM 5891 C CA . LEU B 1 360 ? -14.688 -26.828 -8.477 1 98.12 360 LEU B CA 1
ATOM 5892 C C . LEU B 1 360 ? -13.234 -26.906 -8.016 1 98.12 360 LEU B C 1
ATOM 5894 O O . LEU B 1 360 ? -12.828 -27.906 -7.422 1 98.12 360 LEU B O 1
ATOM 5898 N N . ILE B 1 361 ? -12.477 -25.922 -8.32 1 98.5 361 ILE B N 1
ATOM 5899 C CA . ILE B 1 361 ? -11.062 -25.875 -7.953 1 98.5 361 ILE B CA 1
ATOM 5900 C C . ILE B 1 361 ? -10.914 -25.938 -6.434 1 98.5 361 ILE B C 1
ATOM 5902 O O . ILE B 1 361 ? -10.141 -26.75 -5.91 1 98.5 361 ILE B O 1
ATOM 5906 N N . VAL B 1 362 ? -11.695 -25.125 -5.742 1 98.19 362 VAL B N 1
ATOM 5907 C CA . VAL B 1 362 ? -11.609 -25.062 -4.285 1 98.19 362 VAL B CA 1
ATOM 5908 C C . VAL B 1 362 ? -12.023 -26.406 -3.691 1 98.19 362 VAL B C 1
ATOM 5910 O O . VAL B 1 362 ? -11.422 -26.875 -2.723 1 98.19 362 VAL B O 1
ATOM 5913 N N . THR B 1 363 ? -13.039 -27.016 -4.238 1 98.25 363 THR B N 1
ATOM 5914 C CA . THR B 1 363 ? -13.453 -28.328 -3.789 1 98.25 363 THR B CA 1
ATOM 5915 C C . THR B 1 363 ? -12.297 -29.328 -3.885 1 98.25 363 THR B C 1
ATOM 5917 O O . THR B 1 363 ? -12.023 -30.062 -2.934 1 98.25 363 THR B O 1
ATOM 5920 N N . CYS B 1 364 ? -11.664 -29.297 -4.984 1 98.12 364 CYS B N 1
ATOM 5921 C CA . CYS B 1 364 ? -10.523 -30.188 -5.207 1 98.12 364 CYS B CA 1
ATOM 5922 C C . CYS B 1 364 ? -9.406 -29.906 -4.211 1 98.12 364 CYS B C 1
ATOM 5924 O O . CYS B 1 364 ? -8.844 -30.828 -3.625 1 98.12 364 CYS B O 1
ATOM 5926 N N . ILE B 1 365 ? -9.117 -28.672 -3.979 1 98.38 365 ILE B N 1
ATOM 5927 C CA . ILE B 1 365 ? -8.016 -28.25 -3.121 1 98.38 365 ILE B CA 1
ATOM 5928 C C . ILE B 1 365 ? -8.297 -28.672 -1.679 1 98.38 365 ILE B C 1
ATOM 5930 O O . ILE B 1 365 ? -7.391 -29.094 -0.961 1 98.38 365 ILE B O 1
ATOM 5934 N N . LEU B 1 366 ? -9.539 -28.531 -1.219 1 97.62 366 LEU B N 1
ATOM 5935 C CA . LEU B 1 366 ? -9.898 -28.891 0.146 1 97.62 366 LEU B CA 1
ATOM 5936 C C . LEU B 1 366 ? -9.711 -30.391 0.373 1 97.62 366 LEU B C 1
ATOM 5938 O O . LEU B 1 366 ? -9.18 -30.812 1.407 1 97.62 366 LEU B O 1
ATOM 5942 N N . TYR B 1 367 ? -10.078 -31.188 -0.596 1 98 367 TYR B N 1
ATOM 5943 C CA . TYR B 1 367 ? -9.898 -32.625 -0.467 1 98 367 TYR B CA 1
ATOM 5944 C C . TYR B 1 367 ? -8.422 -33 -0.516 1 98 367 TYR B C 1
ATOM 5946 O O . TYR B 1 367 ? -7.953 -33.844 0.265 1 98 367 TYR B O 1
ATOM 5954 N N . VAL B 1 368 ? -7.711 -32.406 -1.402 1 98.12 368 VAL B N 1
ATOM 5955 C CA . VAL B 1 368 ? -6.281 -32.656 -1.518 1 98.12 368 VAL B CA 1
ATOM 5956 C C . VAL B 1 368 ? -5.566 -32.219 -0.246 1 98.12 368 VAL B C 1
ATOM 5958 O O . VAL B 1 368 ? -4.734 -32.969 0.296 1 98.12 368 VAL B O 1
ATOM 5961 N N . GLY B 1 369 ? -5.891 -30.984 0.181 1 97.31 369 GLY B N 1
ATOM 5962 C CA . GLY B 1 369 ? -5.285 -30.469 1.398 1 97.31 369 GLY B CA 1
ATOM 5963 C C . GLY B 1 369 ? -5.531 -31.344 2.609 1 97.31 369 GLY B C 1
ATOM 5964 O O . GLY B 1 369 ? -4.668 -31.469 3.479 1 97.31 369 GLY B O 1
ATOM 5965 N N . THR B 1 370 ? -6.727 -31.906 2.699 1 96.69 370 THR B N 1
ATOM 5966 C CA . THR B 1 370 ? -7.074 -32.844 3.766 1 96.69 370 THR B CA 1
ATOM 5967 C C . THR B 1 370 ? -6.219 -34.094 3.678 1 96.69 370 THR B C 1
ATOM 5969 O O . THR B 1 370 ? -5.68 -34.562 4.684 1 96.69 370 THR B O 1
ATOM 5972 N N . ASP B 1 371 ? -6.051 -34.562 2.5 1 97.69 371 ASP B N 1
ATOM 5973 C CA . ASP B 1 371 ? -5.414 -35.844 2.283 1 97.69 371 ASP B CA 1
ATOM 5974 C C . ASP B 1 371 ? -3.912 -35.781 2.545 1 97.69 371 ASP B C 1
ATOM 5976 O O . ASP B 1 371 ? -3.311 -36.75 3.018 1 97.69 371 ASP B O 1
ATOM 5980 N N . ILE B 1 372 ? -3.301 -34.688 2.281 1 97.56 372 ILE B N 1
ATOM 5981 C CA . ILE B 1 372 ? -1.846 -34.625 2.379 1 97.56 372 ILE B CA 1
ATOM 5982 C C . ILE B 1 372 ? -1.431 -33.75 3.545 1 97.56 372 ILE B C 1
ATOM 5984 O O . ILE B 1 372 ? -0.308 -33.219 3.576 1 97.56 372 ILE B O 1
ATOM 5988 N N . SER B 1 373 ? -2.301 -33.469 4.449 1 96.75 373 SER B N 1
ATOM 5989 C CA . SER B 1 373 ? -2.037 -32.562 5.543 1 96.75 373 SER B CA 1
ATOM 5990 C C . SER B 1 373 ? -0.89 -33.031 6.422 1 96.75 373 SER B C 1
ATOM 5992 O O . SER B 1 373 ? -0.098 -32.25 6.926 1 96.75 373 SER B O 1
ATOM 5994 N N . GLN B 1 374 ? -0.792 -34.344 6.652 1 96.06 374 GLN B N 1
ATOM 5995 C CA . GLN B 1 374 ? 0.282 -34.875 7.469 1 96.06 374 GLN B CA 1
ATOM 5996 C C . GLN B 1 374 ? 1.642 -34.688 6.809 1 96.06 374 GLN B C 1
ATOM 5998 O O . GLN B 1 374 ? 2.598 -34.25 7.465 1 96.06 374 GLN B O 1
ATOM 6003 N N . GLU B 1 375 ? 1.697 -35.031 5.566 1 97.12 375 GLU B N 1
ATOM 6004 C CA . GLU B 1 375 ? 2.932 -34.812 4.816 1 97.12 375 GLU B CA 1
ATOM 6005 C C . GLU B 1 375 ? 3.305 -33.344 4.766 1 97.12 375 GLU B C 1
ATOM 6007 O O . GLU B 1 375 ? 4.477 -32.969 4.891 1 97.12 375 GLU B O 1
ATOM 6012 N N . TYR B 1 376 ? 2.311 -32.5 4.543 1 97.88 376 TYR B N 1
ATOM 6013 C CA . TYR B 1 376 ? 2.535 -31.062 4.488 1 97.88 376 TYR B CA 1
ATOM 6014 C C . TYR B 1 376 ? 3.096 -30.547 5.805 1 97.88 376 TYR B C 1
ATOM 6016 O O . TYR B 1 376 ? 4.043 -29.75 5.82 1 97.88 376 TYR B O 1
ATOM 6024 N N . THR B 1 377 ? 2.527 -31 6.914 1 96.25 377 THR B N 1
ATOM 6025 C CA . THR B 1 377 ? 2.975 -30.594 8.25 1 96.25 377 THR B CA 1
ATOM 6026 C C . THR B 1 377 ? 4.41 -31.062 8.492 1 96.25 377 THR B C 1
ATOM 6028 O O . THR B 1 377 ? 5.223 -30.312 9.031 1 96.25 377 THR B O 1
ATOM 6031 N N . GLN B 1 378 ? 4.652 -32.219 8.078 1 95.56 378 GLN B N 1
ATOM 6032 C CA . GLN B 1 378 ? 6.004 -32.75 8.234 1 95.56 378 GLN B CA 1
ATOM 6033 C C . GLN B 1 378 ? 7.004 -31.953 7.398 1 95.56 378 GLN B C 1
ATOM 6035 O O . GLN B 1 378 ? 8.156 -31.781 7.797 1 95.56 378 GLN B O 1
ATOM 6040 N N . ALA B 1 379 ? 6.617 -31.562 6.25 1 96.81 379 ALA B N 1
ATOM 6041 C CA . ALA B 1 379 ? 7.48 -30.719 5.422 1 96.81 379 ALA B CA 1
ATOM 6042 C C . ALA B 1 379 ? 7.848 -29.438 6.141 1 96.81 379 ALA B C 1
ATOM 6044 O O . ALA B 1 379 ? 8.977 -28.953 6.035 1 96.81 379 ALA B O 1
ATOM 6045 N N . ALA B 1 380 ? 6.879 -28.844 6.809 1 95.06 380 ALA B N 1
ATOM 6046 C CA . ALA B 1 380 ? 7.137 -27.641 7.598 1 95.06 380 ALA B CA 1
ATOM 6047 C C . ALA B 1 380 ? 8.164 -27.922 8.695 1 95.06 380 ALA B C 1
ATOM 6049 O O . ALA B 1 380 ? 9.07 -27.109 8.914 1 95.06 380 ALA B O 1
ATOM 6050 N N . VAL B 1 381 ? 8.039 -29.016 9.359 1 92.88 381 VAL B N 1
ATOM 6051 C CA . VAL B 1 381 ? 8.961 -29.422 10.422 1 92.88 381 VAL B CA 1
ATOM 6052 C C . VAL B 1 381 ? 10.359 -29.625 9.844 1 92.88 381 VAL B C 1
ATOM 6054 O O . VAL B 1 381 ? 11.352 -29.172 10.422 1 92.88 381 VAL B O 1
ATOM 6057 N N . ASN B 1 382 ? 10.422 -30.266 8.68 1 93.75 382 ASN B N 1
ATOM 6058 C CA . ASN B 1 382 ? 11.703 -30.531 8.031 1 93.75 382 ASN B CA 1
ATOM 6059 C C . ASN B 1 382 ? 12.414 -29.234 7.656 1 93.75 382 ASN B C 1
ATOM 6061 O O . ASN B 1 382 ? 13.633 -29.203 7.531 1 93.75 382 ASN B O 1
ATOM 6065 N N . SER B 1 383 ? 11.656 -28.25 7.438 1 91.56 383 SER B N 1
ATOM 6066 C CA . SER B 1 383 ? 12.211 -26.969 7.035 1 91.56 383 SER B CA 1
ATOM 6067 C C . SER B 1 383 ? 12.398 -26.047 8.234 1 91.56 383 SER B C 1
ATOM 6069 O O . SER B 1 383 ? 12.695 -24.859 8.078 1 91.56 383 SER B O 1
ATOM 6071 N N . HIS B 1 384 ? 12.078 -26.5 9.422 1 88.5 384 HIS B N 1
ATOM 6072 C CA . HIS B 1 384 ? 12.234 -25.797 10.688 1 88.5 384 HIS B CA 1
ATOM 6073 C C . HIS B 1 384 ? 11.281 -24.609 10.773 1 88.5 384 HIS B C 1
ATOM 6075 O O . HIS B 1 384 ? 11.68 -23.531 11.211 1 88.5 384 HIS B O 1
ATOM 6081 N N . ILE B 1 385 ? 10.164 -24.812 10.258 1 85.44 385 ILE B N 1
ATOM 6082 C CA . ILE B 1 385 ? 9.102 -23.828 10.383 1 85.44 385 ILE B CA 1
ATOM 6083 C C . ILE B 1 385 ? 8.094 -24.281 11.438 1 85.44 385 ILE B C 1
ATOM 6085 O O . ILE B 1 385 ? 7.539 -25.375 11.336 1 85.44 385 ILE B O 1
ATOM 6089 N N . PRO B 1 386 ? 7.969 -23.375 12.367 1 79.31 386 PRO B N 1
ATOM 6090 C CA . PRO B 1 386 ? 7.102 -23.797 13.469 1 79.31 386 PRO B CA 1
ATOM 6091 C C . PRO B 1 386 ? 5.641 -23.938 13.047 1 79.31 386 PRO B C 1
ATOM 6093 O O . PRO B 1 386 ? 5.141 -23.109 12.266 1 79.31 386 PRO B O 1
ATOM 6096 N N . VAL B 1 387 ? 5.043 -24.984 13.508 1 80.38 387 VAL B N 1
ATOM 6097 C CA . VAL B 1 387 ? 3.604 -25.172 13.375 1 80.38 387 VAL B CA 1
ATOM 6098 C C . VAL B 1 387 ? 2.877 -24.375 14.461 1 80.38 387 VAL B C 1
ATOM 6100 O O . VAL B 1 387 ? 3.312 -24.359 15.617 1 80.38 387 VAL B O 1
ATOM 6103 N N . PRO B 1 388 ? 1.932 -23.578 14.047 1 73.62 388 PRO B N 1
ATOM 6104 C CA . PRO B 1 388 ? 1.224 -22.766 15.039 1 73.62 388 PRO B CA 1
ATOM 6105 C C . PRO B 1 388 ? 0.712 -23.578 16.219 1 73.62 388 PRO B C 1
ATOM 6107 O O . PRO B 1 388 ? 0.264 -24.719 16.047 1 73.62 388 PRO B O 1
ATOM 6110 N N . GLU B 1 389 ? 0.811 -22.969 17.391 1 69.31 389 GLU B N 1
ATOM 6111 C CA . GLU B 1 389 ? 0.398 -23.625 18.625 1 69.31 389 GLU B CA 1
ATOM 6112 C C . GLU B 1 389 ? -1.085 -23.984 18.578 1 69.31 389 GLU B C 1
ATOM 6114 O O . GLU B 1 389 ? -1.909 -23.203 18.109 1 69.31 389 GLU B O 1
ATOM 6119 N N . GLY B 1 390 ? -1.373 -25.125 19 1 65 390 GLY B N 1
ATOM 6120 C CA . GLY B 1 390 ? -2.758 -25.547 19.109 1 65 390 GLY B CA 1
ATOM 6121 C C . GLY B 1 390 ? -3.279 -26.234 17.875 1 65 390 GLY B C 1
ATOM 6122 O O . GLY B 1 390 ? -4.367 -26.812 17.875 1 65 390 GLY B O 1
ATOM 6123 N N . MET B 1 391 ? -2.518 -26.094 16.812 1 72.75 391 MET B N 1
ATOM 6124 C CA . MET B 1 391 ? -2.977 -26.766 15.594 1 72.75 391 MET B CA 1
ATOM 6125 C C . MET B 1 391 ? -2.229 -28.078 15.375 1 72.75 391 MET B C 1
ATOM 6127 O O . MET B 1 391 ? -1.021 -28.156 15.609 1 72.75 391 MET B O 1
ATOM 6131 N N . ALA B 1 392 ? -2.988 -28.953 15.008 1 76.94 392 ALA B N 1
ATOM 6132 C CA . ALA B 1 392 ? -2.398 -30.266 14.836 1 76.94 392 ALA B CA 1
ATOM 6133 C C . ALA B 1 392 ? -1.716 -30.406 13.477 1 76.94 392 ALA B C 1
ATOM 6135 O O . ALA B 1 392 ? -0.623 -30.969 13.375 1 76.94 392 ALA B O 1
ATOM 6136 N N . GLU B 1 393 ? -2.4 -29.859 12.367 1 93.75 393 GLU B N 1
ATOM 6137 C CA . GLU B 1 393 ? -1.878 -29.969 11.008 1 93.75 393 GLU B CA 1
ATOM 6138 C C . GLU B 1 393 ? -2.08 -28.672 10.234 1 93.75 393 GLU B C 1
ATOM 6140 O O . GLU B 1 393 ? -2.938 -27.859 10.586 1 93.75 393 GLU B O 1
ATOM 6145 N N . ILE B 1 394 ? -1.204 -28.516 9.242 1 95.31 394 ILE B N 1
ATOM 6146 C CA . ILE B 1 394 ? -1.288 -27.297 8.453 1 95.31 394 ILE B CA 1
ATOM 6147 C C . ILE B 1 394 ? -1.294 -27.641 6.961 1 95.31 394 ILE B C 1
ATOM 6149 O O . ILE B 1 394 ? -0.953 -28.766 6.578 1 95.31 394 ILE B O 1
ATOM 6153 N N . THR B 1 395 ? -1.73 -26.797 6.125 1 96.25 395 THR B N 1
ATOM 6154 C CA . THR B 1 395 ? -1.731 -26.859 4.668 1 96.25 395 THR B CA 1
ATOM 6155 C C . THR B 1 395 ? -1.795 -25.453 4.062 1 96.25 395 THR B C 1
ATOM 6157 O O . THR B 1 395 ? -1.604 -24.469 4.766 1 96.25 395 THR B O 1
ATOM 6160 N N . ASN B 1 396 ? -1.856 -25.375 2.781 1 95.38 396 ASN B N 1
ATOM 6161 C CA . ASN B 1 396 ? -2.143 -24.109 2.115 1 95.38 396 ASN B CA 1
ATOM 6162 C C . ASN B 1 396 ? -3.033 -24.312 0.891 1 95.38 396 ASN B C 1
ATOM 6164 O O . ASN B 1 396 ? -3.078 -25.406 0.323 1 95.38 396 ASN B O 1
ATOM 6168 N N . ILE B 1 397 ? -3.768 -23.344 0.516 1 95.69 397 ILE B N 1
ATOM 6169 C CA . ILE B 1 397 ? -4.777 -23.453 -0.531 1 95.69 397 ILE B CA 1
ATOM 6170 C C . ILE B 1 397 ? -4.188 -23 -1.866 1 95.69 397 ILE B C 1
ATOM 6172 O O . ILE B 1 397 ? -4.434 -23.625 -2.902 1 95.69 397 ILE B O 1
ATOM 6176 N N . VAL B 1 398 ? -3.383 -21.953 -1.82 1 95.62 398 VAL B N 1
ATOM 6177 C CA . VAL B 1 398 ? -2.818 -21.391 -3.043 1 95.62 398 VAL B CA 1
ATOM 6178 C C . VAL B 1 398 ? -1.341 -21.766 -3.148 1 95.62 398 VAL B C 1
ATOM 6180 O O . VAL B 1 398 ? -0.466 -20.953 -2.859 1 95.62 398 VAL B O 1
ATOM 6183 N N . GLY B 1 399 ? -1.053 -22.953 -3.547 1 95.06 399 GLY B N 1
ATOM 6184 C CA . GLY B 1 399 ? 0.303 -23.453 -3.695 1 95.06 399 GLY B CA 1
ATOM 6185 C C . GLY B 1 399 ? 0.4 -24.625 -4.652 1 95.06 399 GLY B C 1
ATOM 6186 O O . GLY B 1 399 ? -0.597 -25.031 -5.258 1 95.06 399 GLY B O 1
ATOM 6187 N N . GLY B 1 400 ? 1.614 -25.094 -4.766 1 96.12 400 GLY B N 1
ATOM 6188 C CA . GLY B 1 400 ? 1.85 -26.156 -5.73 1 96.12 400 GLY B CA 1
ATOM 6189 C C . GLY B 1 400 ? 1.48 -27.531 -5.207 1 96.12 400 GLY B C 1
ATOM 6190 O O . GLY B 1 400 ? 1.053 -28.406 -5.973 1 96.12 400 GLY B O 1
ATOM 6191 N N . ALA B 1 401 ? 1.59 -27.75 -3.934 1 97.19 401 ALA B N 1
ATOM 6192 C CA . ALA B 1 401 ? 1.419 -29.062 -3.344 1 97.19 401 ALA B CA 1
ATOM 6193 C C . ALA B 1 401 ? -0.05 -29.484 -3.336 1 97.19 401 ALA B C 1
ATOM 6195 O O . ALA B 1 401 ? -0.369 -30.672 -3.459 1 97.19 401 ALA B O 1
ATOM 6196 N N . THR B 1 402 ? -0.92 -28.531 -3.203 1 97.69 402 THR B N 1
ATOM 6197 C CA . THR B 1 402 ? -2.328 -28.844 -2.994 1 97.69 402 THR B CA 1
ATOM 6198 C C . THR B 1 402 ? -3.084 -28.844 -4.32 1 97.69 402 THR B C 1
ATOM 6200 O O . THR B 1 402 ? -4.312 -28.922 -4.34 1 97.69 402 THR B O 1
ATOM 6203 N N . THR B 1 403 ? -2.322 -28.75 -5.414 1 98.12 403 THR B N 1
ATOM 6204 C CA . THR B 1 403 ? -2.912 -28.938 -6.734 1 98.12 403 THR B CA 1
ATOM 6205 C C . THR B 1 403 ? -3.115 -30.422 -7.027 1 98.12 403 THR B C 1
ATOM 6207 O O . THR B 1 403 ? -2.543 -31.281 -6.348 1 98.12 403 THR B O 1
ATOM 6210 N N . PRO B 1 404 ? -3.975 -30.703 -8.062 1 97.69 404 PRO B N 1
ATOM 6211 C CA . PRO B 1 404 ? -4.078 -32.094 -8.453 1 97.69 404 PRO B CA 1
ATOM 6212 C C . PRO B 1 404 ? -2.738 -32.688 -8.883 1 97.69 404 PRO B C 1
ATOM 6214 O O . PRO B 1 404 ? -2.461 -33.875 -8.609 1 97.69 404 PRO B O 1
ATOM 6217 N N . VAL B 1 405 ? -1.957 -31.922 -9.5 1 97.62 405 VAL B N 1
ATOM 6218 C CA . VAL B 1 405 ? -0.637 -32.344 -9.938 1 97.62 405 VAL B CA 1
ATOM 6219 C C . VAL B 1 405 ? 0.25 -32.625 -8.727 1 97.62 405 VAL B C 1
ATOM 6221 O O . VAL B 1 405 ? 0.967 -33.625 -8.68 1 97.62 405 VAL B O 1
ATOM 6224 N N . GLY B 1 406 ? 0.204 -31.719 -7.754 1 97.31 406 GLY B N 1
ATOM 6225 C CA . GLY B 1 406 ? 0.951 -31.938 -6.527 1 97.31 406 GLY B CA 1
ATOM 6226 C C . GLY B 1 406 ? 0.509 -33.188 -5.77 1 97.31 406 GLY B C 1
ATOM 6227 O O . GLY B 1 406 ? 1.342 -33.938 -5.254 1 97.31 406 GLY B O 1
ATOM 6228 N N . TRP B 1 407 ? -0.759 -33.344 -5.703 1 97.81 407 TRP B N 1
ATOM 6229 C CA . TRP B 1 407 ? -1.321 -34.5 -5.043 1 97.81 407 TRP B CA 1
ATOM 6230 C C . TRP B 1 407 ? -0.834 -35.781 -5.711 1 97.81 407 TRP B C 1
ATOM 6232 O O . TRP B 1 407 ? -0.415 -36.719 -5.027 1 97.81 407 TRP B O 1
ATOM 6242 N N . LEU B 1 408 ? -0.937 -35.844 -7.043 1 97.44 408 LEU B N 1
ATOM 6243 C CA . LEU B 1 408 ? -0.485 -37 -7.797 1 97.44 408 LEU B CA 1
ATOM 6244 C C . LEU B 1 408 ? 1 -37.25 -7.562 1 97.44 408 LEU B C 1
ATOM 6246 O O . LEU B 1 408 ? 1.434 -38.406 -7.5 1 97.44 408 LEU B O 1
ATOM 6250 N N . ALA B 1 409 ? 1.754 -36.188 -7.508 1 97.19 409 ALA B N 1
ATOM 6251 C CA . ALA B 1 409 ? 3.188 -36.312 -7.254 1 97.19 409 ALA B CA 1
ATOM 6252 C C . ALA B 1 409 ? 3.453 -36.969 -5.906 1 97.19 409 ALA B C 1
ATOM 6254 O O . ALA B 1 409 ? 4.316 -37.844 -5.801 1 97.19 409 ALA B O 1
ATOM 6255 N N . VAL B 1 410 ? 2.715 -36.531 -4.875 1 96.38 410 VAL B N 1
ATOM 6256 C CA . VAL B 1 410 ? 2.891 -37.094 -3.529 1 96.38 410 VAL B CA 1
ATOM 6257 C C . VAL B 1 410 ? 2.488 -38.562 -3.504 1 96.38 410 VAL B C 1
ATOM 6259 O O . VAL B 1 410 ? 3.223 -39.406 -2.98 1 96.38 410 VAL B O 1
ATOM 6262 N N . LYS B 1 411 ? 1.369 -38.906 -4.109 1 96.44 411 LYS B N 1
ATOM 6263 C CA . LYS B 1 411 ? 0.873 -40.281 -4.098 1 96.44 411 LYS B CA 1
ATOM 6264 C C . LYS B 1 411 ? 1.765 -41.188 -4.938 1 96.44 411 LYS B C 1
ATOM 6266 O O . LYS B 1 411 ? 2 -42.344 -4.57 1 96.44 411 LYS B O 1
ATOM 6271 N N . PHE B 1 412 ? 2.152 -40.656 -6.047 1 95.88 412 PHE B N 1
ATOM 6272 C CA . PHE B 1 412 ? 3.082 -41.406 -6.879 1 95.88 412 PHE B CA 1
ATOM 6273 C C . PHE B 1 412 ? 4.375 -41.688 -6.125 1 95.88 412 PHE B C 1
ATOM 6275 O O . PHE B 1 412 ? 4.902 -42.812 -6.172 1 95.88 412 PHE B O 1
ATOM 6282 N N . GLY B 1 413 ? 4.898 -40.688 -5.473 1 93.5 413 GLY B N 1
ATOM 6283 C CA . GLY B 1 413 ? 6.094 -40.875 -4.664 1 93.5 413 GLY B CA 1
ATOM 6284 C C . GLY B 1 413 ? 5.93 -41.906 -3.58 1 93.5 413 GLY B C 1
ATOM 6285 O O . GLY B 1 413 ? 6.812 -42.75 -3.369 1 93.5 413 GLY B O 1
ATOM 6286 N N . GLU B 1 414 ? 4.816 -41.875 -2.9 1 93.25 414 GLU B N 1
ATOM 6287 C CA . GLU B 1 414 ? 4.539 -42.844 -1.832 1 93.25 414 GLU B CA 1
ATOM 6288 C C . GLU B 1 414 ? 4.422 -44.25 -2.379 1 93.25 414 GLU B C 1
ATOM 6290 O O . GLU B 1 414 ? 4.902 -45.219 -1.76 1 93.25 414 GLU B O 1
ATOM 6295 N N . PHE B 1 415 ? 3.809 -44.375 -3.486 1 90.94 415 PHE B N 1
ATOM 6296 C CA . PHE B 1 415 ? 3.65 -45.688 -4.125 1 90.94 415 PHE B CA 1
ATOM 6297 C C . PHE B 1 415 ? 5.004 -46.25 -4.512 1 90.94 415 PHE B C 1
ATOM 6299 O O . PHE B 1 415 ? 5.266 -47.438 -4.289 1 90.94 415 PHE B O 1
ATOM 6306 N N . PHE B 1 416 ? 5.812 -45.469 -5.023 1 88.38 416 PHE B N 1
ATOM 6307 C CA . PHE B 1 416 ? 7.125 -45.906 -5.484 1 88.38 416 PHE B CA 1
ATOM 6308 C C . PHE B 1 416 ? 8.031 -46.25 -4.305 1 88.38 416 PHE B C 1
ATOM 6310 O O . PHE B 1 416 ? 8.836 -47.188 -4.379 1 88.38 416 PHE B O 1
ATOM 6317 N N . SER B 1 417 ? 7.961 -45.406 -3.344 1 85.56 417 SER B N 1
ATOM 6318 C CA . SER B 1 417 ? 8.797 -45.656 -2.174 1 85.56 417 SER B CA 1
ATOM 6319 C C . SER B 1 417 ? 8.352 -46.906 -1.412 1 85.56 417 SER B C 1
ATOM 6321 O O . SER B 1 417 ? 9.156 -47.531 -0.735 1 85.56 417 SER B O 1
ATOM 6323 N N . ALA B 1 418 ? 7.102 -47.219 -1.317 1 78.19 418 ALA B N 1
ATOM 6324 C CA . ALA B 1 418 ? 6.586 -48.406 -0.639 1 78.19 418 ALA B CA 1
ATOM 6325 C C . ALA B 1 418 ? 6.973 -49.656 -1.386 1 78.19 418 ALA B C 1
ATOM 6327 O O . ALA B 1 418 ? 7.133 -50.719 -0.776 1 78.19 418 ALA B O 1
ATOM 6328 N N . THR B 1 419 ? 7.109 -49.5 -2.73 1 71.69 419 THR B N 1
ATOM 6329 C CA . THR B 1 419 ? 7.391 -50.656 -3.547 1 71.69 419 THR B CA 1
ATOM 6330 C C . THR B 1 419 ? 8.891 -50.906 -3.65 1 71.69 419 THR B C 1
ATOM 6332 O O . THR B 1 419 ? 9.328 -52 -4.051 1 71.69 419 THR B O 1
ATOM 6335 N N . HIS B 1 420 ? 9.703 -49.875 -3.334 1 65.94 420 HIS B N 1
ATOM 6336 C CA . HIS B 1 420 ? 11.148 -50.062 -3.406 1 65.94 420 HIS B CA 1
ATOM 6337 C C . HIS B 1 420 ? 11.82 -49.75 -2.074 1 65.94 420 HIS B C 1
ATOM 6339 O O . HIS B 1 420 ? 11.445 -48.781 -1.411 1 65.94 420 HIS B O 1
#

Sequence (840 aa):
MDIINSIISLGASVMMPVIFFIIALCFGVKIGTAFKAGMLVGIGFEGVGLVIGLLLTNLGPASQAMVERIGLQLTVVDTGWPTASTIGWGSPLMLPVVVGFIVINLAMLLLKLTKTVNIDIFNYWIFLIMGSVVYAGTGNYWLSVGITFAIFVLTLLAADLTAPYLQKNYNLKGISFPHLTCIAYVPFGIACNYIIEKTPLINKINFDPESINKKFGVFGEPLTLGFVLGLLLAFLAGYDVSAAVSLAIKVSAAMLLLPKMIEILVQGLLIVRDAAEAKLKAKFPGRDFYIGMDTALLIGEPSVLATGLLLIPMAVVLSIILPGNRVLPFVDLASLMFLLAMVTPFCKRNMFRMFITGTLIVTCILYVGTDISQEYTQAAVNSHIPVPEGMAEITNIVGGATTPVGWLAVKFGEFFSATHMDIINSIISLGASVMMPVIFFIIALCFGVKIGTAFKAGMLVGIGFEGVGLVIGLLLTNLGPASQAMVERIGLQLTVVDTGWPTASTIGWGSPLMLPVVVGFIVINLAMLLLKLTKTVNIDIFNYWIFLIMGSVVYAGTGNYWLSVGITFAIFVLTLLAADLTAPYLQKNYNLKGISFPHLTCIAYVPFGIACNYIIEKTPLINKINFDPESINKKFGVFGEPLTLGFVLGLLLAFLAGYDVSAAVSLAIKVSAAMLLLPKMIEILVQGLLIVRDAAEAKLKAKFPGRDFYIGMDTALLIGEPSVLATGLLLIPMAVVLSIILPGNRVLPFVDLASLMFLLAMVTPFCKRNMFRMFITGTLIVTCILYVGTDISQEYTQAAVNSHIPVPEGMAEITNIVGGATTPVGWLAVKFGEFFSATH

Solvent-accessible surface area (backbone atoms only — not comparable to full-atom values): 40282 Å² total; per-residue (Å²): 108,69,66,60,53,49,40,60,68,61,36,56,42,49,46,45,18,54,52,42,24,54,51,19,42,74,44,65,42,54,67,61,60,12,46,48,22,6,46,29,33,12,28,12,43,46,42,37,49,49,39,50,48,53,38,32,68,55,42,26,60,39,49,50,39,33,41,55,74,70,63,68,84,58,57,25,38,25,61,10,41,70,52,42,38,51,29,8,64,41,24,88,58,34,66,65,50,53,55,45,50,55,52,50,45,52,50,31,44,77,68,63,68,37,41,50,47,73,71,49,62,70,64,47,22,37,51,34,32,23,24,33,25,20,22,49,59,40,70,37,66,66,62,20,51,51,53,37,51,52,52,49,53,52,33,43,47,50,17,54,70,45,19,66,61,50,17,67,71,68,70,36,81,56,39,23,47,59,39,60,47,27,56,68,38,31,64,49,18,46,52,47,38,53,53,37,67,69,34,85,76,61,53,72,66,76,46,28,52,69,61,39,22,74,74,54,40,62,67,23,32,53,46,43,46,22,26,53,52,24,34,51,50,23,54,65,28,64,48,54,70,62,59,15,52,42,46,6,46,53,39,11,27,36,52,56,48,34,34,57,22,39,50,41,22,47,56,13,49,49,56,40,50,54,37,41,49,54,50,44,38,69,74,40,68,94,56,72,64,22,45,22,40,67,63,71,72,43,43,40,41,61,43,30,43,53,35,18,57,59,41,36,64,49,50,56,52,46,42,66,68,42,84,83,44,30,37,33,85,37,44,27,46,54,49,43,22,54,61,36,35,62,18,31,71,55,26,70,46,20,32,58,55,42,41,55,33,47,50,53,50,50,53,51,26,36,51,38,31,40,73,42,17,66,26,38,34,43,22,25,52,70,25,71,41,85,73,61,84,94,51,84,32,33,38,40,67,62,36,22,38,26,31,74,67,25,41,49,49,34,51,48,41,36,54,51,42,75,75,95,109,69,64,59,52,50,40,59,69,61,37,57,40,48,45,45,18,55,52,42,24,52,51,20,43,72,45,65,41,53,67,60,60,13,47,49,23,6,45,29,33,13,29,12,43,45,42,38,48,52,39,51,47,53,39,33,68,54,42,27,58,39,49,49,39,33,42,57,74,69,63,67,85,58,56,24,38,24,62,10,41,69,51,42,36,51,30,8,65,42,25,87,56,34,66,65,48,53,56,44,51,55,52,49,45,53,50,32,46,74,68,64,68,38,41,50,46,72,71,49,62,70,63,46,23,37,51,34,32,23,25,34,24,20,24,49,58,42,71,39,66,66,62,20,52,51,52,36,51,51,52,50,53,51,32,42,47,50,17,52,69,46,19,65,63,49,17,66,71,68,71,37,79,55,39,22,48,58,39,60,47,28,54,68,37,31,62,50,17,45,51,47,37,53,53,37,67,70,34,86,77,60,54,72,65,75,48,27,50,70,60,40,21,72,74,54,42,63,66,23,32,54,46,42,47,23,27,53,51,22,33,52,51,24,54,65,27,64,48,55,71,62,57,15,52,42,47,6,46,53,40,12,28,38,50,55,47,35,36,56,22,41,51,41,22,48,56,13,47,49,55,39,49,54,37,40,48,55,50,44,40,69,73,40,68,95,56,72,64,22,45,22,41,67,63,71,70,44,43,41,40,59,42,30,43,55,36,17,58,59,41,37,63,49,50,56,51,45,42,65,68,42,84,85,44,30,38,33,85,37,45,29,46,52,48,43,22,53,60,37,34,62,18,32,70,55,27,70,46,19,33,59,54,42,40,56,32,48,50,52,50,50,55,49,26,37,50,39,29,40,72,43,15,68,26,39,34,44,24,26,52,70,24,72,41,85,73,61,85,92,53,84,31,33,38,40,68,62,37,22,38,24,30,74,67,26,41,50,50,32,52,50,39,34,54,52,42,74,75,94

Organism: Klebsiella pneumoniae subsp. pneumoniae (strain HS11286) (NCBI:txid1125630)

Foldseek 3Di:
DVVVLVQLVVACLRVQLVLQLVLLVVLPHPNVLSNLLSNLQSQLVVLLVVLLVLLLVQLQLLLVLLLVVVPDDFFAEAPAVVLLLLLLCLFPLNVVLLVLLQVVLVVCVVVVVAQEDESSSSLLSQLSSLLLLLCLQQVDNVLSSVLSSVLLSVLRNLQRVLVVLCCVVLVPPQATASHQLQSLLQVLLLVLLVVQCVDPPSVPDFAALVVVCVVPPPCSDLLNLQLVLLLVSNVSSVHDPVSSNVSSNSSSCSLVSLQVSLVSSSVSVVSSSVSCCVSCCVVDPPRGHHYHDHLSNQLNRSLLSSLLSVCLVVLSVLCPPPPPFRYDYGSCSSVLSSNQRSSCSSNVSGSVSSNVSSSVLSNQLRVLCSVSFSSSQSSCVSSVHDDDPPRDTYDHRRGNCSRPSSSCSSVVSNVVSVVD/DVVVLVQLVVACLRVQLVLQLVLLVVLPHDNVLSNLLSNLQSQLVVLLVVLLVLLLVQLQLLLVLLLVVVPDDFFAEAPAVVLLLLLLCLFPLNVVLLVLLQVVLVVCVVVVVAQEDESSSSLLSQLSSLLLLLCLQQVDNVLSSVLSSVLLSVLRNLQRVLVVLCCVVLVPPQATASHQLQSLLQVLLLVLLVVQCVDPPSVPDFAALVVVCVVPPPCSDLLNLQLVLLLVSNVSSVHDPVSSNVSSNSSSCSLVSLQVSLVSSSVSVVSSSVSCCVSCCVVPPPRGHHYHDHLSNQLNRSLLSSLLSVCLVVLSVLCPPPPPFRYDYGSCSSVLSSNQRSSCSSNVSGSVSSNVSSSVLSNQLRVLCSVSFSSSQSSCVSSVHDDDPPRDTYDHRRGNCSRPSSSCSSVVSNVVSVVD

Secondary structure (DSSP, 8-state):
-HHHHHHHHH-HHHHHHHHHHHHHHHTT--HHHHHHHHHHHHHHHHHHHHHHHHHHHHHHHHHHHHHHHHT---SEEE-HHHHHHHHHHTSTTHHHHHHHHHHHHHHHHHTTS--EE---GGGHHHHHHHHHHHHHHH--HHHHHHHHHHHHHHHHHHHHHHHHHHHHHHT-TTEE---HHHHTTHHHHHHHHHHHHHSTTGGG----HHHHHHHHGGGGSHHHHHHHHHHHHHHHHT--HHHHHHHHHHHHHHHHHHHHHHHHHHHHHHHHHHHHHHHHHHHSTT---EEE--GGGGTTSHHHHHHHHHHHHHHHHHHHHSTT--EE--GGGGGGGGGGTTTGGGGTT-HHHHHHHHHHHHHHHHHHHHHTHHHHHHHHHHTTPPPPTT-SEEE-SSSSTTSHHHHHHHHHHHHHHHH-/-HHHHHHHHH-HHHHHHHHHHHHHHHTT--HHHHHHHHHHHHHHHHHHHHHHHHHHHHHHHHHHHHHHHHT---SEEE-HHHHHHHHHHTSTTHHHHHHHHHHHHHHHHHTTS--EE---GGGGHHHHHHHHHHHHHH--HHHHHHHHHHHHHHHHHHHHHHHHHHHHHHT-TTEE---HHHHTTHHHHHHHHHHHHHSTTGGG----HHHHHHHHGGGGSHHHHHHHHHHHHHHHHT--HHHHHHHHHHHHHHHHHHHHHHHHHHHHHHHHHHHHHHHHHHHSTT---EEE--GGGGTTSHHHHHHHHHHHHHHHHHHHHSTT--EE--GGGGGGGGGGTTTGGGGTT-HHHHHHHHHHHHHHHHHHHHHTHHHHHHHHHHTTPPPPTT-SEEE-SSSSTTSHHHHHHHHHHHHHHHH-

Radius of gyration: 28.53 Å; Cα contacts (8 Å, |Δi|>4): 1521; chains: 2; bounding box: 57×88×74 Å